Protein AF-H1YB68-F1 (afdb_monomer_lite)

Radius of gyration: 34.38 Å; chains: 1; bounding box: 75×78×97 Å

Secondary structure (DSSP, 8-state):
--TTEEEEEEES-HHHHHHHHHHHHHHHHHH---PEEEEEEE-HHHHHIIIIIT-HHHHTS-SEEEEEGGGHHHHHHTT-B---HHHHHHSPPTTTTTTB-THHHHTTEETTEE--EEEEE--EEEEEEHHHHH-HHHHHHHHHHHSS------BHHHHHHHHHHH-BGGGTBEEEE---S--SSSHHHHHHHHHHTTT--SB-TTS-B---SHHHHHHHHHHHHHHH-TTTB-TTGGG--HHHHHHHHHTT-EEEEEEEHHHHHHHHH-TT-TTTT-EEEEPPPB-TTS---EE--EEEEEEBTT-S-HHHHHHHHHHHTSHHHHHHHHHTT----BHHHHT-HHHHHHSTTGGGHHHHHHTEEPPP--TTHHHHHHHHHHHHHHHHH--S-HHHHHHHHHHHHHHHHHHS--------SPPPPSS--EEEEE---HHIIIIIHHHHHHHT-EEEEEE-SSHHHHHHHHHHHT-S-EESSHHHHHHTS-TT-EEEE-S-GGGHHHHHHTSPTT-EEEEPSSS-SSHHHHHHHHHHHHHTT-EEEE--GGGGSHHHHHHHHHHHTTTT-SEEEEEEEEESB--GGG-HHHHT-TTIIIIIIIHHHHHHHHHHH---SEEEEEEE--TT-SSS--EEEEEEE-SSS-EEEEEEETB--S-STT-EEEEEEEETTEEEEEE-HHHHTTTT-PPPEEEEEE--TTS----EEE--SS-TTTTHHHHHHHHHHHHHHTS-S--TTBHHHHHHHHHHHHHHHHHHHH------GGG-

Structure (mmCIF, N/CA/C/O backbone):
data_AF-H1YB68-F1
#
_entry.id   AF-H1YB68-F1
#
loop_
_atom_site.group_PDB
_atom_site.id
_atom_site.type_symbol
_atom_site.label_atom_id
_atom_site.label_alt_id
_atom_site.label_comp_id
_atom_site.label_asym_id
_atom_site.label_entity_id
_atom_site.label_seq_id
_atom_site.pdbx_PDB_ins_code
_atom_site.Cartn_x
_atom_site.Cartn_y
_atom_site.Cartn_z
_atom_site.occupancy
_atom_site.B_iso_or_equiv
_atom_site.auth_seq_id
_atom_site.auth_comp_id
_atom_site.auth_asym_id
_atom_site.auth_atom_id
_atom_site.pdbx_PDB_model_num
ATOM 1 N N . MET A 1 1 ? -24.146 -23.184 -4.743 1.00 47.28 1 MET A N 1
ATOM 2 C CA . MET A 1 1 ? -23.103 -24.118 -5.223 1.00 47.28 1 MET A CA 1
ATOM 3 C C . MET A 1 1 ? -22.870 -25.174 -4.150 1.00 47.28 1 MET A C 1
ATOM 5 O O . MET A 1 1 ? -23.100 -24.874 -2.982 1.00 47.28 1 MET A O 1
ATOM 9 N N . SER A 1 2 ? -22.542 -26.412 -4.528 1.00 46.19 2 SER A N 1
ATOM 10 C CA . SER A 1 2 ? -22.356 -27.514 -3.570 1.00 46.19 2 SER A CA 1
ATOM 11 C C . SER A 1 2 ? -21.193 -27.200 -2.618 1.00 46.19 2 SER A C 1
ATOM 13 O O . SER A 1 2 ? -20.169 -26.702 -3.065 1.00 46.19 2 SER A O 1
ATOM 15 N N . THR A 1 3 ? -21.328 -27.489 -1.323 1.00 64.06 3 THR A N 1
ATOM 16 C CA . THR A 1 3 ? -20.312 -27.205 -0.287 1.00 64.06 3 THR A CA 1
ATOM 17 C C . THR A 1 3 ? -19.078 -28.120 -0.350 1.00 64.06 3 THR A C 1
ATOM 19 O O . THR A 1 3 ? -18.284 -28.126 0.585 1.00 64.06 3 THR A O 1
ATOM 22 N N . ASN A 1 4 ? -18.938 -28.935 -1.403 1.00 86.69 4 ASN A N 1
ATOM 23 C CA . ASN A 1 4 ? -17.897 -29.959 -1.534 1.00 86.69 4 ASN A CA 1
ATOM 24 C C . ASN A 1 4 ? -17.106 -29.843 -2.853 1.00 86.69 4 ASN A C 1
ATOM 26 O O . ASN A 1 4 ? -16.614 -30.846 -3.381 1.00 86.69 4 ASN A O 1
ATOM 30 N N . THR A 1 5 ? -17.035 -28.639 -3.424 1.00 94.75 5 THR A N 1
ATOM 31 C CA . THR A 1 5 ? -16.347 -28.372 -4.693 1.00 94.75 5 THR A CA 1
ATOM 32 C C . THR A 1 5 ? -15.431 -27.169 -4.537 1.00 94.75 5 THR A C 1
ATOM 34 O O . THR A 1 5 ? -15.909 -26.110 -4.152 1.00 94.75 5 THR A O 1
ATOM 37 N N . ILE A 1 6 ? -14.148 -27.342 -4.857 1.00 96.56 6 ILE A N 1
ATOM 38 C CA . ILE A 1 6 ? -13.198 -26.242 -5.010 1.00 96.56 6 ILE A CA 1
ATOM 39 C C . ILE A 1 6 ? -13.190 -25.809 -6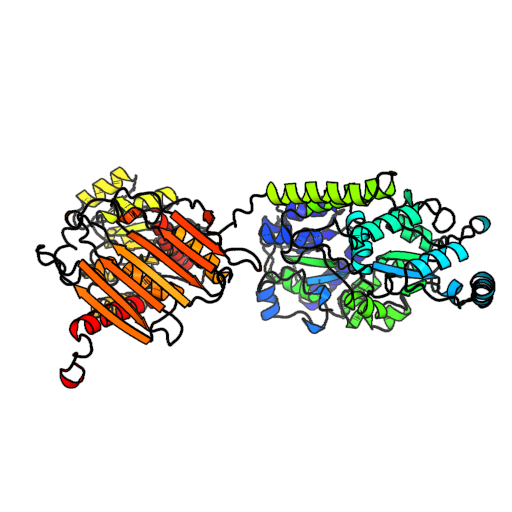.478 1.00 96.56 6 ILE A C 1
ATOM 41 O O . ILE A 1 6 ? -13.097 -26.656 -7.371 1.00 96.56 6 ILE A O 1
ATOM 45 N N . ARG A 1 7 ? -13.322 -24.513 -6.751 1.00 97.81 7 ARG A N 1
ATOM 46 C CA . ARG A 1 7 ? -13.330 -23.987 -8.125 1.00 97.81 7 ARG A CA 1
ATOM 47 C C . ARG A 1 7 ? -12.024 -23.268 -8.412 1.00 97.81 7 ARG A C 1
ATOM 49 O O . ARG A 1 7 ? -11.617 -22.397 -7.644 1.00 97.81 7 ARG A O 1
ATOM 56 N N . ILE A 1 8 ? -11.378 -23.630 -9.516 1.00 98.25 8 ILE A N 1
ATOM 57 C CA . ILE A 1 8 ? -10.084 -23.081 -9.917 1.00 98.25 8 ILE A CA 1
ATOM 58 C C . ILE A 1 8 ? -10.234 -22.385 -11.267 1.00 98.25 8 ILE A C 1
ATOM 60 O O . ILE A 1 8 ? -10.570 -23.025 -12.264 1.00 98.25 8 ILE A O 1
ATOM 64 N N . ALA A 1 9 ? -9.979 -21.079 -11.295 1.00 98.25 9 ALA A N 1
ATOM 65 C CA . ALA A 1 9 ? -9.906 -20.309 -12.529 1.00 98.25 9 ALA A CA 1
ATOM 66 C C . ALA A 1 9 ? -8.516 -20.486 -13.153 1.00 98.25 9 ALA A C 1
ATOM 68 O O . ALA A 1 9 ? -7.506 -20.105 -12.556 1.00 98.25 9 ALA A O 1
ATOM 69 N N . VAL A 1 10 ? -8.456 -21.088 -14.339 1.00 97.38 10 VAL A N 1
ATOM 70 C CA . VAL A 1 10 ? -7.202 -21.516 -14.971 1.00 97.38 10 VAL A CA 1
ATOM 71 C C . VAL A 1 10 ? -6.970 -20.699 -16.234 1.00 97.38 10 VAL A C 1
ATOM 73 O O . VAL A 1 10 ? -7.875 -20.535 -17.052 1.00 97.38 10 VAL A O 1
ATOM 76 N N . ARG A 1 11 ? -5.744 -20.207 -16.439 1.00 94.44 11 ARG A N 1
ATOM 77 C CA . ARG A 1 11 ? -5.357 -19.677 -17.752 1.00 94.44 11 ARG A CA 1
ATOM 78 C C . ARG A 1 11 ? -5.347 -20.828 -18.752 1.00 94.44 11 ARG A C 1
ATOM 80 O O . ARG A 1 11 ? -4.582 -21.771 -18.580 1.00 94.44 11 ARG A O 1
ATOM 87 N N . LYS A 1 12 ? -6.170 -20.729 -19.793 1.00 92.06 12 LYS A N 1
ATOM 88 C CA . LYS A 1 12 ? -6.248 -21.712 -20.873 1.00 92.06 12 LYS A CA 1
ATOM 89 C C . LYS A 1 12 ? -4.887 -21.869 -21.539 1.00 92.06 12 LYS A C 1
ATOM 91 O O . LYS A 1 12 ? -4.377 -20.946 -22.177 1.00 92.06 12 LYS A O 1
ATOM 96 N N . PHE A 1 13 ? -4.310 -23.040 -21.320 1.00 88.81 13 PHE A N 1
ATOM 97 C CA . PHE A 1 13 ? -3.023 -23.480 -21.823 1.00 88.81 13 PHE A CA 1
ATOM 98 C C . PHE A 1 13 ? -2.928 -24.971 -21.499 1.00 88.81 13 PHE A C 1
ATOM 100 O O . PHE A 1 13 ? -2.912 -25.349 -20.328 1.00 88.81 13 PHE A O 1
ATOM 107 N N . GLY A 1 14 ? -2.877 -25.820 -22.529 1.00 89.06 14 GLY A N 1
ATOM 108 C CA . GLY A 1 14 ? -2.954 -27.278 -22.366 1.00 89.06 14 GLY A CA 1
ATOM 109 C C . GLY A 1 14 ? -2.022 -27.855 -21.286 1.00 89.06 14 GLY A C 1
ATOM 110 O O . GLY A 1 14 ? -2.489 -28.648 -20.465 1.00 89.06 14 GLY A O 1
ATOM 111 N N . PRO A 1 15 ? -0.745 -27.425 -21.208 1.00 90.12 15 PRO A N 1
ATOM 112 C CA . PRO A 1 15 ? 0.166 -27.827 -20.138 1.00 90.12 15 PRO A CA 1
ATOM 113 C C . PRO A 1 15 ? -0.323 -27.501 -18.723 1.00 90.12 15 PRO A C 1
ATOM 115 O O . PRO A 1 15 ? -0.185 -28.335 -17.832 1.00 90.12 15 PRO A O 1
ATOM 118 N N . PHE A 1 16 ? -0.927 -26.327 -18.498 1.00 94.06 16 PHE A N 1
ATOM 119 C CA . PHE A 1 16 ? -1.480 -25.968 -17.187 1.00 94.06 16 PHE A CA 1
ATOM 120 C C . PHE A 1 16 ? -2.644 -26.868 -16.808 1.00 94.06 16 PHE A C 1
ATOM 122 O O . PHE A 1 16 ? -2.687 -27.364 -15.689 1.00 94.06 16 PHE A O 1
ATOM 129 N N . GLU A 1 17 ? -3.561 -27.105 -17.740 1.00 94.88 17 GLU A N 1
ATOM 130 C CA . GLU A 1 17 ? -4.741 -27.940 -17.507 1.00 94.88 17 GLU A CA 1
ATOM 131 C C . GLU A 1 17 ? -4.335 -29.379 -17.153 1.00 94.88 17 GLU A C 1
ATOM 133 O O . GLU A 1 17 ? -4.781 -29.930 -16.145 1.00 94.88 17 GLU A O 1
ATOM 138 N N . SER A 1 18 ? -3.422 -29.963 -17.937 1.00 95.62 18 SER A N 1
ATOM 139 C CA . SER A 1 18 ? -2.903 -31.316 -17.712 1.00 95.62 18 SER A CA 1
ATOM 140 C C . SER A 1 18 ? -2.141 -31.431 -16.389 1.00 95.62 18 SER A C 1
ATOM 142 O O . SER A 1 18 ? -2.408 -32.332 -15.586 1.00 95.62 18 SER A O 1
ATOM 144 N N . ALA A 1 19 ? -1.206 -30.510 -16.132 1.00 96.62 19 ALA A N 1
ATOM 145 C CA . ALA A 1 19 ? -0.382 -30.536 -14.930 1.00 96.62 19 ALA A CA 1
ATOM 146 C C . ALA A 1 19 ? -1.226 -30.332 -13.667 1.00 96.62 19 ALA A C 1
ATOM 148 O O . ALA A 1 19 ? -1.100 -31.101 -12.715 1.00 96.62 19 ALA A O 1
ATOM 149 N N . LEU A 1 20 ? -2.132 -29.350 -13.674 1.00 97.06 20 LEU A N 1
ATOM 150 C CA . LEU A 1 20 ? -2.979 -29.029 -12.530 1.00 97.06 20 LEU A CA 1
ATOM 151 C C . LEU A 1 20 ? -3.901 -30.198 -12.164 1.00 97.06 20 LEU A C 1
ATOM 153 O O . LEU A 1 20 ? -4.019 -30.525 -10.982 1.00 97.06 20 LEU A O 1
ATOM 157 N N . GLN A 1 21 ? -4.486 -30.879 -13.157 1.00 96.81 21 GLN A N 1
ATOM 158 C CA . GLN A 1 21 ? -5.308 -32.067 -12.919 1.00 96.81 21 GLN A CA 1
ATOM 159 C C . GLN A 1 21 ? -4.491 -33.201 -12.284 1.00 96.81 21 GLN A C 1
ATOM 161 O O . GLN A 1 21 ? -4.887 -33.746 -11.253 1.00 96.81 21 GLN A O 1
ATOM 166 N N . LYS A 1 22 ? -3.307 -33.511 -12.832 1.00 98.19 22 LYS A N 1
ATOM 167 C CA . LYS A 1 22 ? -2.405 -34.543 -12.284 1.00 98.19 22 LYS A CA 1
ATOM 168 C C . LYS A 1 22 ? -1.949 -34.217 -10.858 1.00 98.19 22 LYS A C 1
ATOM 170 O O . LYS A 1 22 ? -1.871 -35.111 -10.009 1.00 98.19 22 LYS A O 1
ATOM 175 N N . MET A 1 23 ? -1.662 -32.943 -10.581 1.00 98.25 23 MET A N 1
ATOM 176 C CA . MET A 1 23 ? -1.315 -32.465 -9.241 1.00 98.25 23 MET A CA 1
ATOM 177 C C . MET A 1 23 ? -2.488 -32.605 -8.275 1.00 98.25 23 MET A C 1
ATOM 179 O O . MET A 1 23 ? -2.278 -33.038 -7.145 1.00 98.25 23 MET A O 1
ATOM 183 N N . TRP A 1 24 ? -3.708 -32.269 -8.700 1.00 97.75 24 TRP A N 1
ATOM 184 C CA . TRP A 1 24 ? -4.906 -32.401 -7.869 1.00 97.75 24 TRP A CA 1
ATOM 185 C C . TRP A 1 24 ? -5.187 -33.860 -7.507 1.00 97.75 24 TRP A C 1
ATOM 187 O O . TRP A 1 24 ? -5.373 -34.182 -6.334 1.00 97.75 24 TRP A O 1
ATOM 197 N N . ASP A 1 25 ? -5.127 -34.763 -8.485 1.00 97.12 25 ASP A N 1
ATOM 198 C CA . ASP A 1 25 ? -5.344 -36.193 -8.254 1.00 97.12 25 ASP A CA 1
ATOM 199 C C . ASP A 1 25 ? -4.297 -36.765 -7.284 1.00 97.12 25 ASP A C 1
ATOM 201 O O . ASP A 1 25 ? -4.628 -37.489 -6.340 1.00 97.12 25 ASP A O 1
ATOM 205 N N . SER A 1 26 ? -3.032 -36.370 -7.461 1.00 97.50 26 SER A N 1
ATOM 206 C CA . SER A 1 26 ? -1.929 -36.763 -6.575 1.00 97.50 26 SER A CA 1
ATOM 207 C C . SER A 1 26 ? -2.079 -36.177 -5.169 1.00 97.50 26 SER A C 1
ATOM 209 O O . SER A 1 26 ? -1.809 -36.859 -4.180 1.00 97.50 26 SER A O 1
ATOM 211 N N . PHE A 1 27 ? -2.551 -34.934 -5.059 1.00 98.06 27 PHE A N 1
ATOM 212 C CA . PHE A 1 27 ? -2.846 -34.280 -3.788 1.00 98.06 27 PHE A CA 1
ATOM 213 C C . PHE A 1 27 ? -3.952 -35.015 -3.026 1.00 98.06 27 PHE A C 1
ATOM 215 O O . PHE A 1 27 ? -3.784 -35.322 -1.843 1.00 98.06 27 PHE A O 1
ATOM 222 N N . CYS A 1 28 ? -5.057 -35.354 -3.695 1.00 96.56 28 CYS A N 1
ATOM 223 C CA . CYS A 1 28 ? -6.145 -36.137 -3.115 1.00 96.56 28 CYS A CA 1
ATOM 224 C C . CYS A 1 28 ? -5.666 -37.513 -2.646 1.00 96.56 28 CYS A C 1
ATOM 226 O O . CYS A 1 28 ? -5.951 -37.899 -1.511 1.00 96.56 28 CYS A O 1
ATOM 228 N N . ALA A 1 29 ? -4.879 -38.216 -3.466 1.00 96.50 29 ALA A N 1
ATOM 229 C CA . ALA A 1 29 ? -4.311 -39.511 -3.101 1.00 96.50 29 ALA A CA 1
ATOM 230 C C . ALA A 1 29 ? -3.370 -39.425 -1.885 1.00 96.50 29 ALA A C 1
ATOM 232 O O . ALA A 1 29 ? -3.405 -40.298 -1.018 1.00 96.50 29 ALA A O 1
ATOM 233 N N . ALA A 1 30 ? -2.554 -38.371 -1.794 1.00 95.19 30 ALA A N 1
ATOM 234 C CA . ALA A 1 30 ? -1.574 -38.200 -0.722 1.00 95.19 30 ALA A CA 1
ATOM 235 C C . ALA A 1 30 ? -2.185 -37.727 0.607 1.00 95.19 30 ALA A C 1
ATOM 237 O O . ALA A 1 30 ? -1.655 -38.039 1.673 1.00 95.19 30 ALA A O 1
ATOM 238 N N . THR A 1 31 ? -3.270 -36.952 0.562 1.00 94.81 31 THR A N 1
ATOM 239 C CA . THR A 1 31 ? -3.837 -36.287 1.750 1.00 94.81 31 THR A CA 1
ATOM 240 C C . THR A 1 31 ? -5.165 -36.874 2.219 1.00 94.81 31 THR A C 1
ATOM 242 O O . THR A 1 31 ? -5.591 -36.592 3.337 1.00 94.81 31 THR A O 1
ATOM 245 N N . GLY A 1 32 ? -5.835 -37.672 1.383 1.00 93.12 32 GLY A N 1
ATOM 246 C CA . GLY A 1 32 ? -7.208 -38.113 1.627 1.00 93.12 32 GLY A CA 1
ATOM 247 C C . GLY A 1 32 ? -8.253 -37.013 1.399 1.00 93.12 32 GLY A C 1
ATOM 248 O O . GLY A 1 32 ? -9.356 -37.099 1.939 1.00 93.12 32 GLY A O 1
ATOM 249 N N . CYS A 1 33 ? -7.919 -35.960 0.641 1.00 92.62 33 CYS A N 1
ATOM 250 C CA . CYS A 1 33 ? -8.861 -34.896 0.296 1.00 92.62 33 CYS A CA 1
ATOM 251 C C . CYS A 1 33 ? -10.043 -35.447 -0.524 1.00 92.62 33 CYS A C 1
ATOM 253 O O . CYS A 1 33 ? -9.852 -36.023 -1.593 1.00 92.62 33 CYS A O 1
ATOM 255 N N . ASN A 1 34 ? -11.270 -35.211 -0.041 1.00 91.56 34 ASN A N 1
ATOM 256 C CA . ASN A 1 34 ? -12.524 -35.663 -0.665 1.00 91.56 34 ASN A CA 1
ATOM 257 C C . ASN A 1 34 ? -13.288 -34.542 -1.405 1.00 91.56 34 ASN A C 1
ATOM 259 O O . ASN A 1 34 ? -14.448 -34.728 -1.793 1.00 91.56 34 ASN A O 1
ATOM 263 N N . LEU A 1 35 ? -12.675 -33.364 -1.567 1.00 94.38 35 LEU A N 1
ATOM 264 C CA . LEU A 1 35 ? -13.242 -32.272 -2.361 1.00 94.38 35 LEU A CA 1
ATOM 265 C C . LEU A 1 35 ? -13.142 -32.605 -3.853 1.00 94.38 35 LEU A C 1
ATOM 267 O O . LEU A 1 35 ? -12.169 -33.206 -4.307 1.00 94.38 35 LEU A O 1
ATOM 271 N N . LYS A 1 36 ? -14.134 -32.173 -4.633 1.00 94.44 36 LYS A N 1
ATOM 272 C CA . LYS A 1 36 ? -14.043 -32.196 -6.099 1.00 94.44 36 LYS A CA 1
ATOM 273 C C . LYS A 1 36 ? -13.415 -30.894 -6.586 1.00 94.44 36 LYS A C 1
ATOM 275 O O . LYS A 1 36 ? -13.853 -29.842 -6.134 1.00 94.44 36 LYS A O 1
ATOM 280 N N . ALA A 1 37 ? -12.461 -30.948 -7.512 1.00 95.00 37 ALA A N 1
ATOM 281 C CA . ALA A 1 37 ? -12.002 -29.755 -8.219 1.00 95.00 37 ALA A CA 1
ATOM 282 C C . ALA A 1 37 ? -12.809 -29.536 -9.499 1.00 95.00 37 ALA A C 1
ATOM 284 O O . ALA A 1 37 ? -13.022 -30.462 -10.279 1.00 95.00 37 ALA A O 1
ATOM 285 N N . GLU A 1 38 ? -13.247 -28.300 -9.706 1.00 97.00 38 GLU A N 1
ATOM 286 C CA . GLU A 1 38 ? -13.759 -27.799 -10.976 1.00 97.00 38 GLU A CA 1
ATOM 287 C C . GLU A 1 38 ? -12.736 -26.801 -11.522 1.00 97.00 38 GLU A C 1
ATOM 289 O O . GLU A 1 38 ? -12.635 -25.673 -11.039 1.00 97.00 38 GLU A O 1
ATOM 294 N N . MET A 1 39 ? -11.944 -27.236 -12.498 1.00 96.69 39 MET A N 1
ATOM 295 C CA . MET A 1 39 ? -10.947 -26.404 -13.168 1.00 96.69 39 MET A CA 1
ATOM 296 C C . MET A 1 39 ? -11.569 -25.822 -14.431 1.00 96.69 39 MET A C 1
ATOM 298 O O . MET A 1 39 ? -12.051 -26.569 -15.282 1.00 96.69 39 MET A O 1
ATOM 302 N N . VAL A 1 40 ? -11.582 -24.496 -14.546 1.00 97.81 40 VAL A N 1
ATOM 303 C CA . VAL A 1 40 ? -12.232 -23.803 -15.661 1.00 97.81 40 VAL A CA 1
ATOM 304 C C . VAL A 1 40 ? -11.178 -23.025 -16.449 1.00 97.81 40 VAL A C 1
ATOM 306 O O . VAL A 1 40 ? -10.747 -21.965 -15.987 1.00 97.81 40 VAL A O 1
ATOM 309 N N . PRO A 1 41 ? -10.735 -23.542 -17.612 1.00 96.94 41 PRO A N 1
ATOM 310 C CA . PRO A 1 41 ? -9.783 -22.851 -18.468 1.00 96.94 41 PRO A CA 1
ATOM 311 C C . PRO A 1 41 ? -10.457 -21.691 -19.204 1.00 96.94 41 PRO A C 1
ATOM 313 O O . PRO A 1 41 ? -11.491 -21.862 -19.850 1.00 96.94 41 PRO A O 1
ATOM 316 N N . MET A 1 42 ? -9.851 -20.510 -19.123 1.00 96.19 42 MET A N 1
ATOM 317 C CA . MET A 1 42 ? -10.327 -19.277 -19.750 1.00 96.19 42 MET A CA 1
ATOM 318 C C . MET A 1 42 ? -9.194 -18.587 -20.511 1.00 96.19 42 MET A C 1
ATOM 320 O O . MET A 1 42 ? -8.034 -18.608 -20.085 1.00 96.19 42 MET A O 1
ATOM 324 N N . ASP A 1 43 ? -9.532 -17.982 -21.648 1.00 89.31 43 ASP A N 1
ATOM 325 C CA . ASP A 1 43 ? -8.636 -17.053 -22.335 1.00 89.31 43 ASP A CA 1
ATOM 326 C C . ASP A 1 43 ? -8.379 -15.825 -21.435 1.00 89.31 43 ASP A C 1
ATOM 328 O O . ASP A 1 43 ? -9.096 -15.596 -20.461 1.00 89.31 43 ASP A O 1
ATOM 332 N N . LEU A 1 44 ? -7.312 -15.067 -21.702 1.00 84.50 44 LEU A N 1
ATOM 333 C CA . LEU A 1 44 ? -6.811 -14.032 -20.786 1.00 84.50 44 LEU A CA 1
ATOM 334 C C . LEU A 1 44 ? -7.894 -13.024 -20.346 1.00 84.50 44 LEU A C 1
ATOM 336 O O . LEU A 1 44 ? -8.054 -12.782 -19.149 1.00 84.50 44 LEU A O 1
ATOM 340 N N . ASP A 1 45 ? -8.624 -12.454 -21.304 1.00 82.44 45 ASP A N 1
ATOM 341 C CA . ASP A 1 45 ? -9.620 -11.412 -21.037 1.00 82.44 45 ASP A CA 1
ATOM 342 C C . ASP A 1 45 ? -10.805 -11.956 -20.231 1.00 82.44 45 ASP A C 1
ATOM 344 O O . ASP A 1 45 ? -11.249 -11.330 -19.266 1.00 82.44 45 ASP A O 1
ATOM 348 N N . ASP A 1 46 ? -11.278 -13.156 -20.580 1.00 91.25 46 ASP A N 1
ATOM 349 C CA . ASP A 1 46 ? -12.354 -13.842 -19.861 1.00 91.25 46 ASP A CA 1
ATOM 350 C C . ASP A 1 46 ? -11.928 -14.197 -18.435 1.00 91.25 46 ASP A C 1
ATOM 352 O O . ASP A 1 46 ? -12.714 -14.057 -17.496 1.00 91.25 46 ASP A O 1
ATOM 356 N N . LEU A 1 47 ? -10.666 -14.605 -18.259 1.00 95.00 47 LEU A N 1
ATOM 357 C CA . LEU A 1 47 ? -10.091 -14.881 -16.952 1.00 95.00 47 LEU A CA 1
ATOM 358 C C . LEU A 1 47 ? -10.097 -13.610 -16.094 1.00 95.00 47 LEU A C 1
ATOM 360 O O . LEU A 1 47 ? -10.698 -13.627 -15.022 1.00 95.00 47 LEU A O 1
ATOM 364 N N . HIS A 1 48 ? -9.507 -12.503 -16.568 1.00 93.25 48 HIS A N 1
ATOM 365 C CA . HIS A 1 48 ? -9.489 -11.216 -15.847 1.00 93.25 48 HIS A CA 1
ATOM 366 C C . HIS A 1 48 ? -10.898 -10.746 -15.478 1.00 93.25 48 HIS A C 1
ATOM 368 O O . HIS A 1 48 ? -11.159 -10.358 -14.331 1.00 93.25 48 HIS A O 1
ATOM 374 N N . LEU A 1 49 ? -11.828 -10.850 -16.432 1.00 91.75 49 LEU A N 1
ATOM 375 C CA . LEU A 1 49 ? -13.228 -10.506 -16.239 1.00 91.75 49 LEU A CA 1
ATOM 376 C C . LEU A 1 49 ? -13.856 -11.333 -15.109 1.00 91.75 49 LEU A C 1
ATOM 378 O O . LEU A 1 49 ? -14.471 -10.765 -14.203 1.00 91.75 49 LEU A O 1
ATOM 382 N N . ALA A 1 50 ? -13.679 -12.655 -15.148 1.00 96.25 50 ALA A N 1
ATOM 383 C CA . ALA A 1 50 ? -14.269 -13.590 -14.199 1.00 96.25 50 ALA A CA 1
ATOM 384 C C . ALA A 1 50 ? -13.675 -13.464 -12.790 1.00 96.25 50 ALA A C 1
ATOM 386 O O . ALA A 1 50 ? -14.417 -13.531 -11.807 1.00 96.25 50 ALA A O 1
ATOM 387 N N . ILE A 1 51 ? -12.355 -13.289 -12.666 1.00 96.75 51 ILE A N 1
ATOM 388 C CA . ILE A 1 51 ? -11.691 -13.285 -11.356 1.00 96.75 51 ILE A CA 1
ATOM 389 C C . ILE A 1 51 ? -11.707 -11.909 -10.677 1.00 96.75 51 ILE A C 1
ATOM 391 O O . ILE A 1 51 ? -11.868 -11.856 -9.455 1.00 96.75 51 ILE A O 1
ATOM 395 N N . LEU A 1 52 ? -11.610 -10.807 -11.438 1.00 92.56 52 LEU A N 1
ATOM 396 C CA . LEU A 1 52 ? -11.470 -9.447 -10.898 1.00 92.56 52 LEU A CA 1
ATOM 397 C C . LEU A 1 52 ? -12.647 -8.530 -11.232 1.00 92.56 52 LEU A C 1
ATOM 399 O O . LEU A 1 52 ? -13.301 -8.038 -10.314 1.00 92.56 52 LEU A O 1
ATOM 403 N N . LYS A 1 53 ? -12.965 -8.300 -12.514 1.00 87.94 53 LYS A N 1
ATOM 404 C CA . LYS A 1 53 ? -13.989 -7.296 -12.887 1.00 87.94 53 LYS A CA 1
ATOM 405 C C . LYS A 1 53 ? -15.393 -7.647 -12.396 1.00 87.94 53 LYS A C 1
ATOM 407 O O . LYS A 1 53 ? -16.141 -6.751 -12.017 1.00 87.94 53 LYS A O 1
ATOM 412 N N . GLN A 1 54 ? -15.750 -8.929 -12.382 1.00 92.69 54 GLN A N 1
ATOM 413 C CA . GLN A 1 54 ? -17.007 -9.421 -11.803 1.00 92.69 54 GLN A CA 1
ATOM 414 C C . GLN A 1 54 ? -16.895 -9.706 -10.296 1.00 92.69 54 GLN A C 1
ATOM 416 O O . GLN A 1 54 ? -17.880 -10.069 -9.656 1.00 92.69 54 GLN A O 1
ATOM 421 N N . GLY A 1 55 ? -15.704 -9.532 -9.717 1.00 94.81 55 GLY A N 1
ATOM 422 C CA . GLY A 1 55 ? -15.433 -9.782 -8.308 1.00 94.81 55 GLY A CA 1
ATOM 423 C C . GLY A 1 55 ? -15.413 -11.261 -7.929 1.00 94.81 55 GLY A C 1
ATOM 424 O O . GLY A 1 55 ? -15.575 -11.558 -6.751 1.00 94.81 55 GLY A O 1
ATOM 425 N N . GLY A 1 56 ? -15.224 -12.193 -8.871 1.00 97.00 56 GLY A N 1
ATOM 426 C CA . GLY A 1 56 ? -15.392 -13.628 -8.612 1.00 97.00 56 GLY A CA 1
ATOM 427 C C . GLY A 1 56 ? -14.525 -14.174 -7.471 1.00 97.00 56 GLY A C 1
ATOM 428 O O . GLY A 1 56 ? -15.006 -14.961 -6.657 1.00 97.00 56 GLY A O 1
ATOM 429 N N . LEU A 1 57 ? -13.280 -13.702 -7.330 1.00 97.88 57 LEU A N 1
ATOM 430 C CA . LEU A 1 57 ? -12.417 -14.072 -6.196 1.00 97.88 57 LEU A CA 1
ATOM 431 C C . LEU A 1 57 ? -12.935 -13.542 -4.846 1.00 97.88 57 LEU A C 1
ATOM 433 O O . LEU A 1 57 ? -12.849 -14.223 -3.823 1.00 97.88 57 LEU A O 1
ATOM 437 N N . LYS A 1 58 ? -13.523 -12.343 -4.842 1.00 97.12 58 LYS A N 1
ATOM 438 C CA . LYS A 1 58 ? -14.085 -11.691 -3.649 1.00 97.12 58 LYS A CA 1
ATOM 439 C C . LYS A 1 58 ? -15.451 -12.259 -3.261 1.00 97.12 58 LYS A C 1
ATOM 441 O O . LYS A 1 58 ? -15.765 -12.368 -2.080 1.00 97.12 58 LYS A O 1
ATOM 446 N N . ASN A 1 59 ? -16.250 -12.642 -4.252 1.00 96.69 59 ASN A N 1
ATOM 447 C CA . ASN A 1 59 ? -17.585 -13.208 -4.074 1.00 96.69 59 ASN A CA 1
A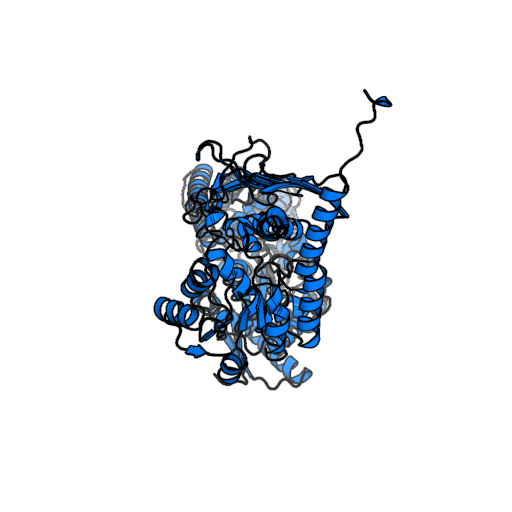TOM 448 C C . ASN A 1 59 ? -17.545 -14.690 -3.658 1.00 96.69 59 ASN A C 1
ATOM 450 O O . ASN A 1 59 ? -18.557 -15.227 -3.206 1.00 96.69 59 ASN A O 1
ATOM 454 N N . GLY A 1 60 ? -16.386 -15.346 -3.797 1.00 95.69 60 GLY A N 1
ATOM 455 C CA . GLY A 1 60 ? -16.225 -16.779 -3.549 1.00 95.69 60 GLY A CA 1
ATOM 456 C C . GLY A 1 60 ? -16.704 -17.657 -4.707 1.00 95.69 60 GLY A C 1
ATOM 457 O O . GLY A 1 60 ? -17.010 -18.828 -4.492 1.00 95.69 60 GLY A O 1
ATOM 458 N N . ASP A 1 61 ? -16.779 -17.106 -5.923 1.00 96.88 61 ASP A N 1
ATOM 459 C CA . ASP A 1 61 ? -17.055 -17.871 -7.145 1.00 96.88 61 ASP A CA 1
ATOM 460 C C . ASP A 1 61 ? -15.848 -18.728 -7.557 1.00 96.88 61 ASP A C 1
ATOM 462 O O . ASP A 1 61 ? -16.019 -19.766 -8.205 1.00 96.88 61 ASP A O 1
ATOM 466 N N . TRP A 1 62 ? -14.646 -18.299 -7.157 1.00 98.06 62 TRP A N 1
ATOM 467 C CA . TRP A 1 62 ? -13.367 -18.969 -7.381 1.00 98.06 62 TRP A CA 1
ATOM 468 C C . TRP A 1 62 ? -12.598 -19.083 -6.067 1.00 98.06 62 TRP A C 1
ATOM 470 O O . TRP A 1 62 ? -12.416 -18.092 -5.358 1.00 98.06 62 TRP A O 1
ATOM 480 N N . ASP A 1 63 ? -12.129 -20.288 -5.749 1.00 98.38 63 ASP A N 1
ATOM 481 C CA . ASP A 1 63 ? -11.297 -20.526 -4.571 1.00 98.38 63 ASP A CA 1
ATOM 482 C C . ASP A 1 63 ? -9.825 -20.254 -4.869 1.00 98.38 63 ASP A C 1
ATOM 484 O O . ASP A 1 63 ? -9.139 -19.635 -4.059 1.00 98.38 63 ASP A O 1
ATOM 488 N N . ILE A 1 64 ? -9.359 -20.703 -6.037 1.00 98.62 64 ILE A N 1
ATOM 489 C CA . ILE A 1 64 ? -7.995 -20.505 -6.532 1.00 98.62 64 ILE A CA 1
ATOM 490 C C . ILE A 1 64 ? -8.064 -19.856 -7.913 1.00 98.62 64 ILE A C 1
ATOM 492 O O . ILE A 1 64 ? -8.933 -20.201 -8.718 1.00 98.62 64 ILE A O 1
ATOM 496 N N . ALA A 1 65 ? -7.128 -18.963 -8.222 1.00 98.44 65 ALA A N 1
ATOM 497 C CA . ALA A 1 65 ? -6.934 -18.468 -9.579 1.00 98.44 65 ALA A CA 1
ATOM 498 C C . ALA A 1 65 ? -5.466 -18.514 -10.005 1.00 98.44 65 ALA A C 1
ATOM 500 O O . ALA A 1 65 ? -4.558 -18.284 -9.205 1.00 98.44 65 ALA A O 1
ATOM 501 N N . HIS A 1 66 ? -5.254 -18.769 -11.295 1.00 98.31 66 HIS A N 1
ATOM 502 C CA . HIS A 1 66 ? -4.033 -18.364 -11.980 1.00 98.31 66 HIS A CA 1
ATOM 503 C C . HIS A 1 66 ? -4.086 -16.851 -12.166 1.00 98.31 66 HIS A C 1
ATOM 505 O O . HIS A 1 66 ? -4.982 -16.337 -12.836 1.00 98.31 66 HIS A O 1
ATOM 511 N N . LEU A 1 67 ? -3.127 -16.141 -11.585 1.00 96.12 67 LEU A N 1
ATOM 512 C CA . LEU A 1 67 ? -3.061 -14.689 -11.659 1.00 96.12 67 LEU A CA 1
ATOM 513 C C . LEU A 1 67 ? -1.681 -14.260 -12.148 1.00 96.12 67 LEU A C 1
ATOM 515 O O . LEU A 1 67 ? -0.675 -14.574 -11.516 1.00 96.12 67 LEU A O 1
ATOM 519 N N . VAL A 1 68 ? -1.634 -13.547 -13.273 1.00 92.00 68 VAL A N 1
ATOM 520 C CA . VAL A 1 68 ? -0.396 -12.948 -13.783 1.00 92.00 68 VAL A CA 1
ATOM 521 C C . VAL A 1 68 ? -0.055 -11.691 -12.989 1.00 92.00 68 VAL A C 1
ATOM 523 O O . VAL A 1 68 ? -0.943 -10.940 -12.575 1.00 92.00 68 VAL A O 1
ATOM 526 N N . THR A 1 69 ? 1.235 -11.438 -12.786 1.00 90.56 69 THR A N 1
ATOM 527 C CA . THR A 1 69 ? 1.740 -10.297 -12.010 1.00 90.56 69 THR A CA 1
ATOM 528 C C . THR A 1 69 ? 1.248 -8.926 -12.486 1.00 90.56 69 THR A C 1
ATOM 530 O O . THR A 1 69 ? 1.190 -8.003 -11.675 1.00 90.56 69 THR A O 1
ATOM 533 N N . ASP A 1 70 ? 0.824 -8.787 -13.744 1.00 84.94 70 ASP A N 1
ATOM 534 C CA . ASP A 1 70 ? 0.284 -7.535 -14.301 1.00 84.94 70 ASP A CA 1
ATOM 535 C C . ASP A 1 70 ? -1.015 -7.087 -13.616 1.00 84.94 70 ASP A C 1
ATOM 537 O O . ASP A 1 70 ? -1.302 -5.894 -13.520 1.00 84.94 70 ASP A O 1
ATOM 541 N N . TRP A 1 71 ? -1.803 -8.038 -13.113 1.00 88.69 71 TRP A N 1
ATOM 542 C CA . TRP A 1 71 ? -3.095 -7.780 -12.462 1.00 88.69 71 TRP A CA 1
ATOM 543 C C . TRP A 1 71 ? -3.003 -7.776 -10.945 1.00 88.69 71 TRP A C 1
ATOM 545 O O . TRP A 1 71 ? -3.978 -7.499 -10.250 1.00 88.69 71 TRP A O 1
ATOM 555 N N . LEU A 1 72 ? -1.834 -8.124 -10.418 1.00 91.56 72 LEU A N 1
ATOM 556 C CA . LEU A 1 72 ? -1.645 -8.399 -9.007 1.00 91.56 72 LEU A CA 1
ATOM 557 C C . LEU A 1 72 ? -1.947 -7.184 -8.136 1.00 91.56 72 LEU A C 1
ATOM 559 O O . LEU A 1 72 ? -2.582 -7.321 -7.093 1.00 91.56 72 LEU A O 1
ATOM 563 N N . TYR A 1 73 ? -1.530 -5.999 -8.581 1.00 88.69 73 TYR A N 1
ATOM 564 C CA . TYR A 1 73 ? -1.795 -4.766 -7.853 1.00 88.69 73 TYR A CA 1
ATOM 565 C C . TYR A 1 73 ? -3.298 -4.448 -7.793 1.00 88.69 73 TYR A C 1
ATOM 567 O O . TYR A 1 73 ? -3.808 -4.199 -6.706 1.00 88.69 73 TYR A O 1
ATOM 575 N N . GLU A 1 74 ? -4.024 -4.553 -8.917 1.00 88.50 74 GLU A N 1
ATOM 576 C CA . GLU A 1 74 ? -5.494 -4.395 -8.977 1.00 88.50 74 GLU A CA 1
ATOM 577 C C . GLU A 1 74 ? -6.208 -5.418 -8.078 1.00 88.50 74 GLU A C 1
ATOM 579 O O . GLU A 1 74 ? -7.140 -5.093 -7.336 1.00 88.50 74 GLU A O 1
ATOM 584 N N . ALA A 1 75 ? -5.764 -6.673 -8.121 1.00 92.81 75 ALA A N 1
ATOM 585 C CA . ALA A 1 75 ? -6.336 -7.748 -7.323 1.00 92.81 75 ALA A CA 1
ATOM 586 C C . ALA A 1 75 ? -6.131 -7.528 -5.818 1.00 92.81 75 ALA A C 1
ATOM 588 O O . ALA A 1 75 ? -7.051 -7.741 -5.024 1.00 92.81 75 ALA A O 1
ATOM 589 N N . TRP A 1 76 ? -4.945 -7.063 -5.423 1.00 94.19 76 TRP A N 1
ATOM 590 C CA . TRP A 1 76 ? -4.639 -6.756 -4.033 1.00 94.19 76 TRP A CA 1
ATOM 591 C C . TRP A 1 76 ? -5.391 -5.514 -3.543 1.00 94.19 76 TRP A C 1
ATOM 593 O O . TRP A 1 76 ? -6.080 -5.577 -2.524 1.00 94.19 76 TRP A O 1
ATOM 603 N N . SER A 1 77 ? -5.335 -4.402 -4.286 1.00 88.50 77 SER A N 1
ATOM 604 C CA . SER A 1 77 ? -5.950 -3.130 -3.878 1.00 88.50 77 SER A CA 1
ATOM 605 C C . SER A 1 77 ? -7.482 -3.192 -3.820 1.00 88.50 77 SER A C 1
ATOM 607 O O . SER A 1 77 ? -8.101 -2.506 -3.007 1.00 88.50 77 SER A O 1
ATOM 609 N N . SER A 1 78 ? -8.113 -4.074 -4.603 1.00 89.56 78 SER A N 1
ATOM 610 C CA . SER A 1 78 ? -9.561 -4.340 -4.538 1.00 89.56 78 SER A CA 1
ATOM 611 C C . SER A 1 78 ? -9.995 -5.259 -3.378 1.00 89.56 78 SER A C 1
ATOM 613 O O . SER A 1 78 ? -11.202 -5.425 -3.123 1.00 89.56 78 SER A O 1
ATOM 615 N N . GLY A 1 79 ? -9.033 -5.850 -2.657 1.00 94.88 79 GLY A N 1
ATOM 616 C CA . GLY A 1 79 ? -9.264 -6.828 -1.592 1.00 94.88 79 GLY A CA 1
ATOM 617 C C . GLY A 1 79 ? -9.777 -8.177 -2.107 1.00 94.88 79 GLY A C 1
ATOM 618 O O . GLY A 1 79 ? -10.537 -8.853 -1.410 1.00 94.88 79 GLY A O 1
ATOM 619 N N . ALA A 1 80 ? -9.442 -8.545 -3.347 1.00 96.88 80 ALA A N 1
ATOM 620 C CA . ALA A 1 80 ? -9.894 -9.790 -3.967 1.00 96.88 80 ALA A CA 1
ATOM 621 C C . ALA A 1 80 ? -9.090 -11.019 -3.511 1.00 96.88 80 ALA A C 1
ATOM 623 O O . ALA A 1 80 ? -9.572 -12.141 -3.651 1.00 96.88 80 ALA A O 1
ATOM 624 N N . LEU A 1 81 ? -7.887 -10.819 -2.968 1.00 98.38 81 LEU A N 1
ATOM 625 C CA . LEU A 1 81 ? -6.954 -11.890 -2.613 1.00 98.38 81 LEU A CA 1
ATOM 626 C C . LEU A 1 81 ? -6.903 -12.135 -1.103 1.00 98.38 81 LEU A C 1
ATOM 628 O O . LEU A 1 81 ? -7.020 -11.208 -0.304 1.00 98.38 81 LEU A O 1
ATOM 632 N N . GLU A 1 82 ? -6.724 -13.395 -0.726 1.00 98.50 82 GLU A N 1
ATOM 633 C CA . GLU A 1 82 ? -6.384 -13.812 0.633 1.00 98.50 82 GLU A CA 1
ATOM 634 C C . GLU A 1 82 ? -4.890 -13.581 0.906 1.00 98.50 82 GLU A C 1
ATOM 636 O O . GLU A 1 82 ? -4.048 -13.856 0.050 1.00 98.50 82 GLU A O 1
ATOM 641 N N . ASP A 1 83 ? -4.552 -13.134 2.118 1.00 98.31 83 ASP A N 1
ATOM 642 C CA . ASP A 1 83 ? -3.160 -13.064 2.567 1.00 98.31 83 ASP A CA 1
ATOM 643 C C . ASP A 1 83 ? -2.628 -14.463 2.905 1.00 98.31 83 ASP A C 1
ATOM 645 O O . ASP A 1 83 ? -3.109 -15.129 3.824 1.00 98.31 83 ASP A O 1
ATOM 649 N N . LEU A 1 84 ? -1.606 -14.911 2.176 1.00 98.50 84 LEU A N 1
ATOM 650 C CA . LEU A 1 84 ? -0.973 -16.211 2.369 1.00 98.50 84 LEU A CA 1
ATOM 651 C C . LEU A 1 84 ? 0.070 -16.218 3.494 1.00 98.50 84 LEU A C 1
ATOM 653 O O . LEU A 1 84 ? 0.476 -17.301 3.925 1.00 98.50 84 LEU A O 1
ATOM 657 N N . GLN A 1 85 ? 0.507 -15.056 3.996 1.00 98.00 85 GLN A N 1
ATOM 658 C CA . GLN A 1 85 ? 1.560 -14.967 5.014 1.00 98.00 85 GLN A CA 1
ATOM 659 C C . GLN A 1 85 ? 1.257 -15.791 6.285 1.00 98.00 85 GLN A C 1
ATOM 661 O O . GLN A 1 85 ? 2.163 -16.495 6.754 1.00 98.00 85 GLN A O 1
ATOM 666 N N . PRO A 1 86 ? 0.028 -15.791 6.847 1.00 97.94 86 PRO A N 1
ATOM 667 C CA . PRO A 1 86 ? -0.299 -16.623 8.007 1.00 97.94 86 PRO A CA 1
ATOM 668 C C . PRO A 1 86 ? -0.126 -18.121 7.727 1.00 97.94 86 PRO A C 1
ATOM 670 O O . PRO A 1 86 ? 0.461 -18.847 8.532 1.00 97.94 86 PRO A O 1
ATOM 673 N N . TYR A 1 87 ? -0.563 -18.576 6.552 1.00 98.38 87 TYR A N 1
ATOM 674 C CA . TYR A 1 87 ? -0.473 -19.977 6.147 1.00 98.38 87 TYR A CA 1
ATOM 675 C C . TYR A 1 87 ? 0.980 -20.407 5.898 1.00 98.38 87 TYR A C 1
ATOM 677 O O . TYR A 1 87 ? 1.396 -21.471 6.356 1.00 98.38 87 TYR A O 1
ATOM 685 N N . ILE A 1 88 ? 1.776 -19.552 5.242 1.00 98.00 88 ILE A N 1
ATOM 686 C CA . ILE A 1 88 ? 3.214 -19.769 5.006 1.00 98.00 88 ILE A CA 1
ATOM 687 C C . ILE A 1 88 ? 3.980 -19.845 6.326 1.00 98.00 88 ILE A C 1
ATOM 689 O O . ILE A 1 88 ? 4.851 -20.697 6.479 1.00 98.00 88 ILE A O 1
ATOM 693 N N . THR A 1 89 ? 3.632 -19.001 7.298 1.00 97.31 89 THR A N 1
ATOM 694 C CA . THR A 1 89 ? 4.263 -19.014 8.625 1.00 97.31 89 THR A CA 1
ATOM 695 C C . THR A 1 89 ? 3.983 -20.326 9.361 1.00 97.31 89 THR A C 1
ATOM 697 O O . THR A 1 89 ? 4.865 -20.869 10.024 1.00 97.31 89 THR A O 1
ATOM 700 N N . GLN A 1 90 ? 2.766 -20.860 9.233 1.00 97.25 90 GLN A N 1
ATOM 701 C CA . GLN A 1 90 ? 2.376 -22.111 9.879 1.00 97.25 90 GLN A CA 1
ATOM 702 C C . GLN A 1 90 ? 2.959 -23.347 9.180 1.00 97.25 90 GLN A C 1
ATOM 704 O O . GLN A 1 90 ? 3.406 -24.284 9.844 1.00 97.25 90 GLN A O 1
ATOM 709 N N . LYS A 1 91 ? 2.904 -23.385 7.846 1.00 97.50 91 LYS A N 1
ATOM 710 C CA . LYS A 1 91 ? 3.287 -24.545 7.038 1.00 97.50 91 LYS A CA 1
ATOM 711 C C . LYS A 1 91 ? 3.908 -24.074 5.721 1.00 97.50 91 LYS A C 1
ATOM 713 O O . LYS A 1 91 ? 3.221 -24.070 4.699 1.00 97.50 91 LYS A O 1
ATOM 718 N N . PRO A 1 92 ? 5.194 -23.691 5.729 1.00 97.50 92 PRO A N 1
ATOM 719 C CA . PRO A 1 92 ? 5.827 -23.084 4.567 1.00 97.50 92 PRO A CA 1
ATOM 720 C C . PRO A 1 92 ? 5.849 -24.038 3.363 1.00 97.50 92 PRO A C 1
ATOM 722 O O . PRO A 1 92 ? 5.924 -25.262 3.542 1.00 97.50 92 PRO A O 1
ATOM 725 N N . PRO A 1 93 ? 5.807 -23.510 2.124 1.00 97.69 93 PRO A N 1
ATOM 726 C CA . PRO A 1 93 ? 6.147 -24.293 0.944 1.00 97.69 93 PRO A CA 1
ATOM 727 C C . PRO A 1 93 ? 7.558 -24.876 1.065 1.00 97.69 93 PRO A C 1
ATOM 729 O O . PRO A 1 93 ? 8.420 -24.312 1.738 1.00 97.69 93 PRO A O 1
ATOM 732 N N . GLU A 1 94 ? 7.791 -26.005 0.399 1.00 97.88 94 GLU A N 1
ATOM 733 C CA . GLU A 1 94 ? 9.094 -26.680 0.384 1.00 97.88 94 GLU A CA 1
ATOM 734 C C . GLU A 1 94 ? 10.207 -25.685 0.008 1.00 97.88 94 GLU A C 1
ATOM 736 O O . GLU A 1 94 ? 10.067 -24.937 -0.960 1.00 97.88 94 GLU A O 1
ATOM 741 N N . ASP A 1 95 ? 11.279 -25.630 0.797 1.00 96.81 95 ASP A N 1
ATOM 742 C CA . ASP A 1 95 ? 12.423 -24.718 0.638 1.00 96.81 95 ASP A CA 1
ATOM 743 C C . ASP A 1 95 ? 12.109 -23.208 0.615 1.00 96.81 95 ASP A C 1
ATOM 745 O O . ASP A 1 95 ? 12.970 -22.417 0.243 1.00 96.81 95 ASP A O 1
ATOM 749 N N . PHE A 1 96 ? 10.916 -22.748 1.001 1.00 95.75 96 PHE A N 1
ATOM 750 C CA . PHE A 1 96 ? 10.591 -21.317 0.962 1.00 95.75 96 PHE A CA 1
ATOM 751 C C . PHE A 1 96 ? 11.424 -20.500 1.979 1.00 95.75 96 PHE A C 1
ATOM 753 O O . PHE A 1 96 ? 11.526 -20.906 3.138 1.00 95.75 96 PHE A O 1
ATOM 760 N N . PRO A 1 97 ? 11.977 -19.323 1.611 1.00 94.69 97 PRO A N 1
ATOM 761 C CA . PRO A 1 97 ? 11.925 -18.680 0.290 1.00 94.69 97 PRO A CA 1
ATOM 762 C C . PRO A 1 97 ? 13.037 -19.124 -0.681 1.00 94.69 97 PRO A C 1
ATOM 764 O O . PRO A 1 97 ? 12.986 -18.789 -1.857 1.00 94.69 97 PRO A O 1
ATOM 767 N N . LEU A 1 98 ? 14.036 -19.878 -0.218 1.00 95.56 98 LEU A N 1
ATOM 768 C CA . LEU A 1 98 ? 15.256 -20.219 -0.966 1.00 95.56 98 LEU A CA 1
ATOM 769 C C . LEU A 1 98 ? 15.042 -21.132 -2.189 1.00 95.56 98 LEU A C 1
ATOM 771 O O . LEU A 1 98 ? 15.941 -21.256 -3.015 1.00 95.56 98 LEU A O 1
ATOM 775 N N . GLY A 1 99 ? 13.874 -21.764 -2.320 1.00 95.38 99 GLY A N 1
ATOM 776 C CA . GLY A 1 99 ? 13.502 -22.577 -3.480 1.00 95.38 99 GLY A CA 1
ATOM 777 C C . GLY A 1 99 ? 13.244 -21.775 -4.764 1.00 95.38 99 GLY A C 1
ATOM 778 O O . GLY A 1 99 ? 13.259 -22.360 -5.848 1.00 95.38 99 GLY A O 1
ATOM 779 N N . TRP A 1 100 ? 13.037 -20.459 -4.652 1.00 95.56 100 TRP A N 1
ATOM 780 C CA . TRP A 1 100 ? 12.789 -19.533 -5.761 1.00 95.56 100 TRP A CA 1
ATOM 781 C C . TRP A 1 100 ? 13.899 -18.484 -5.862 1.00 95.56 100 TRP A C 1
ATOM 783 O O . TRP A 1 100 ? 14.574 -18.170 -4.881 1.00 95.56 100 TRP A O 1
ATOM 793 N N . SER A 1 101 ? 14.063 -17.892 -7.048 1.00 92.38 101 SER A N 1
ATOM 794 C CA . SER A 1 101 ? 14.871 -16.679 -7.189 1.00 92.38 101 SER A CA 1
ATOM 795 C C . SER A 1 101 ? 14.184 -15.492 -6.501 1.00 92.38 101 SER A C 1
ATOM 797 O O . SER A 1 101 ? 12.957 -15.414 -6.441 1.00 92.38 101 SER A O 1
ATOM 799 N N . ASN A 1 102 ? 14.966 -14.520 -6.019 1.00 89.50 102 ASN A N 1
ATOM 800 C CA . ASN A 1 102 ? 14.401 -13.316 -5.396 1.00 89.50 102 ASN A CA 1
ATOM 801 C C . ASN A 1 102 ? 13.478 -12.540 -6.352 1.00 89.50 102 ASN A C 1
ATOM 803 O O . ASN A 1 102 ? 12.437 -12.052 -5.921 1.00 89.50 102 ASN A O 1
ATOM 807 N N . SER A 1 103 ? 13.802 -12.489 -7.652 1.00 90.56 103 SER A N 1
ATOM 808 C CA . SER A 1 103 ? 12.964 -11.803 -8.645 1.00 90.56 103 SER A CA 1
ATOM 809 C C . SER A 1 103 ? 11.556 -12.404 -8.741 1.00 90.56 103 SER A C 1
ATOM 811 O O . SER A 1 103 ? 10.589 -11.665 -8.931 1.00 90.56 103 SER A O 1
ATOM 813 N N . LEU A 1 104 ? 11.399 -13.703 -8.485 1.00 93.31 104 LEU A N 1
ATOM 814 C CA . LEU A 1 104 ? 10.095 -14.371 -8.440 1.00 93.31 104 LEU A CA 1
ATOM 815 C C . LEU A 1 104 ? 9.349 -14.208 -7.109 1.00 93.31 104 LEU A C 1
ATOM 817 O O . LEU A 1 104 ? 8.223 -14.672 -6.986 1.00 93.31 104 LEU A O 1
ATOM 821 N N . LEU A 1 105 ? 9.933 -13.554 -6.104 1.00 93.06 105 LEU A N 1
ATOM 822 C CA . LEU A 1 105 ? 9.314 -13.396 -4.784 1.00 93.06 105 LEU A CA 1
ATOM 823 C C . LEU A 1 105 ? 8.975 -11.951 -4.424 1.00 93.06 105 LEU A C 1
ATOM 825 O O . LEU A 1 105 ? 8.362 -11.729 -3.380 1.00 93.06 105 LEU A O 1
ATOM 829 N N . ASP A 1 106 ? 9.362 -10.976 -5.243 1.00 88.06 106 ASP A N 1
ATOM 830 C CA . ASP A 1 106 ? 9.239 -9.566 -4.873 1.00 88.06 106 ASP A CA 1
ATOM 831 C C . ASP A 1 106 ? 7.884 -8.948 -5.229 1.00 88.06 106 ASP A C 1
ATOM 833 O O . ASP A 1 106 ? 7.316 -8.242 -4.400 1.00 88.06 106 ASP A O 1
ATOM 837 N N . MET A 1 107 ? 7.307 -9.244 -6.401 1.00 90.56 107 MET A N 1
ATOM 838 C CA . MET A 1 107 ? 6.051 -8.597 -6.818 1.00 90.56 107 MET A CA 1
ATOM 839 C C . MET A 1 107 ? 4.857 -9.009 -5.954 1.00 90.56 107 MET A C 1
ATOM 841 O O . MET A 1 107 ? 3.964 -8.200 -5.733 1.00 90.56 107 MET A O 1
ATOM 845 N N . GLN A 1 108 ? 4.848 -10.240 -5.441 1.00 93.44 108 GLN A N 1
ATOM 846 C CA . GLN A 1 108 ? 3.763 -10.791 -4.616 1.00 93.44 108 GLN A CA 1
ATOM 847 C C . GLN A 1 108 ? 3.692 -10.260 -3.177 1.00 93.44 108 GLN A C 1
ATOM 849 O O . GLN A 1 108 ? 2.785 -10.656 -2.443 1.00 93.44 108 GLN A O 1
ATOM 854 N N . LYS A 1 109 ? 4.636 -9.408 -2.756 1.00 93.06 109 LYS A N 1
ATOM 855 C CA . LYS A 1 109 ? 4.704 -8.867 -1.393 1.00 93.06 109 LYS A CA 1
ATOM 856 C C . LYS A 1 109 ? 4.009 -7.513 -1.299 1.00 93.06 109 LYS A C 1
ATOM 858 O O . LYS A 1 109 ? 4.305 -6.601 -2.064 1.00 93.06 109 LYS A O 1
ATOM 863 N N . PHE A 1 110 ? 3.170 -7.359 -0.280 1.00 90.69 110 PHE A N 1
ATOM 864 C CA . PHE A 1 110 ? 2.509 -6.102 0.065 1.00 90.69 110 PHE A CA 1
ATOM 865 C C . PHE A 1 110 ? 2.708 -5.816 1.554 1.00 90.69 110 PHE A C 1
ATOM 867 O O . PHE A 1 110 ? 1.975 -6.316 2.406 1.00 90.69 110 PHE A O 1
ATOM 874 N N . GLY A 1 111 ? 3.746 -5.044 1.889 1.00 88.81 111 GLY A N 1
ATOM 875 C CA . GLY A 1 111 ? 4.186 -4.900 3.278 1.00 88.81 111 GLY A CA 1
ATOM 876 C C . GLY A 1 111 ? 4.665 -6.247 3.827 1.00 88.81 111 GLY A C 1
ATOM 877 O O . GLY A 1 111 ? 5.615 -6.823 3.302 1.00 88.81 111 GLY A O 1
ATOM 878 N N . THR A 1 112 ? 4.002 -6.758 4.866 1.00 91.50 112 THR A N 1
ATOM 879 C CA . THR A 1 112 ? 4.279 -8.092 5.432 1.00 91.50 112 THR A CA 1
ATOM 880 C C . THR A 1 112 ? 3.436 -9.211 4.818 1.00 91.50 112 THR A C 1
ATOM 882 O O . THR A 1 112 ? 3.647 -10.367 5.167 1.00 91.50 112 THR A O 1
ATOM 885 N N . SER A 1 113 ? 2.480 -8.890 3.947 1.00 96.38 113 SER A N 1
ATOM 886 C CA . SER A 1 113 ? 1.557 -9.857 3.350 1.00 96.38 113 SER A CA 1
ATOM 887 C C . SER A 1 113 ? 2.086 -10.467 2.052 1.00 96.38 113 SER A C 1
ATOM 889 O O . SER A 1 113 ? 2.860 -9.836 1.326 1.00 96.38 113 SER A O 1
ATOM 891 N N . ILE A 1 114 ? 1.634 -11.686 1.737 1.00 97.50 114 ILE A N 1
ATOM 892 C CA . ILE A 1 114 ? 1.989 -12.409 0.506 1.00 97.50 114 ILE A CA 1
ATOM 893 C C . ILE A 1 114 ? 0.714 -12.789 -0.247 1.00 97.50 114 ILE A C 1
ATOM 895 O O . ILE A 1 114 ? -0.135 -13.496 0.280 1.00 97.50 114 ILE A O 1
ATOM 899 N N . ALA A 1 115 ? 0.596 -12.358 -1.500 1.00 97.31 115 ALA A N 1
ATOM 900 C CA . ALA A 1 115 ? -0.633 -12.501 -2.283 1.00 97.31 115 ALA A CA 1
ATOM 901 C C . ALA A 1 115 ? -0.789 -13.845 -3.028 1.00 97.31 115 ALA A C 1
ATOM 903 O O . ALA A 1 115 ? -1.890 -14.193 -3.456 1.00 97.31 115 ALA A O 1
ATOM 904 N N . GLY A 1 116 ? 0.300 -14.590 -3.235 1.00 97.88 116 GLY A N 1
ATOM 905 C CA . GLY A 1 116 ? 0.309 -15.792 -4.071 1.00 97.88 116 GLY A CA 1
ATOM 906 C C . GLY A 1 116 ? 1.588 -16.614 -3.934 1.00 97.88 116 GLY A C 1
ATOM 907 O O . GLY A 1 116 ? 2.496 -16.229 -3.200 1.00 97.88 116 GLY A O 1
ATOM 908 N N . LEU A 1 117 ? 1.645 -17.754 -4.629 1.00 98.31 117 LEU A N 1
ATOM 909 C CA . LEU A 1 117 ? 2.865 -18.552 -4.802 1.00 98.31 117 LEU A CA 1
ATOM 910 C C . LEU A 1 117 ? 3.235 -18.648 -6.293 1.00 98.31 117 LEU A C 1
ATOM 912 O O . LEU A 1 117 ? 2.363 -19.030 -7.081 1.00 98.31 117 LEU A O 1
ATOM 916 N N . PRO A 1 118 ? 4.490 -18.367 -6.698 1.00 97.62 118 PRO A N 1
ATOM 917 C CA . PRO A 1 118 ? 4.905 -18.441 -8.097 1.00 97.62 118 PRO A CA 1
ATOM 918 C C . PRO A 1 118 ? 4.982 -19.888 -8.564 1.00 97.62 118 PRO A C 1
ATOM 920 O O . PRO A 1 118 ? 5.608 -20.721 -7.901 1.00 97.62 118 PRO A O 1
ATOM 923 N N . PHE A 1 119 ? 4.373 -20.174 -9.711 1.00 96.69 119 PHE A N 1
ATOM 924 C CA . PHE A 1 119 ? 4.381 -21.519 -10.294 1.00 96.69 119 PHE A CA 1
ATOM 925 C C . PHE A 1 119 ? 4.811 -21.556 -11.754 1.00 96.69 119 PHE A C 1
ATOM 927 O O . PHE A 1 119 ? 5.226 -22.610 -12.224 1.00 96.69 119 PHE A O 1
ATOM 934 N N . HIS A 1 120 ? 4.697 -20.443 -12.476 1.00 94.88 120 HIS A N 1
ATOM 935 C CA . HIS A 1 120 ? 5.137 -20.379 -13.856 1.00 94.88 120 HIS A CA 1
ATOM 936 C C . HIS A 1 120 ? 5.763 -19.032 -14.183 1.00 94.88 120 HIS A C 1
ATOM 938 O O . HIS A 1 120 ? 5.179 -18.000 -13.868 1.00 94.88 120 HIS A O 1
ATOM 944 N N . ASP A 1 121 ? 6.910 -19.049 -14.851 1.00 88.81 121 ASP A N 1
ATOM 945 C CA . ASP A 1 121 ? 7.606 -17.843 -15.283 1.00 88.81 121 ASP A CA 1
ATOM 946 C C . ASP A 1 121 ? 8.024 -17.914 -16.753 1.00 88.81 121 ASP A C 1
ATOM 948 O O . ASP A 1 121 ? 8.240 -18.987 -17.308 1.00 88.81 121 ASP A O 1
ATOM 952 N N . GLY A 1 122 ? 8.157 -16.759 -17.388 1.00 80.81 122 GLY A N 1
ATOM 953 C CA . GLY A 1 122 ? 8.791 -16.645 -18.687 1.00 80.81 122 GLY A CA 1
ATOM 954 C C . GLY A 1 122 ? 9.647 -15.393 -18.692 1.00 80.81 122 GLY A C 1
ATOM 955 O O . GLY A 1 122 ? 9.097 -14.322 -18.884 1.00 80.81 122 GLY A O 1
ATOM 956 N N . PRO A 1 123 ? 10.972 -15.472 -18.521 1.00 90.75 123 PRO A N 1
ATOM 957 C CA . PRO A 1 123 ? 11.833 -14.335 -18.791 1.00 90.75 123 PRO A CA 1
ATOM 958 C C . PRO A 1 123 ? 12.042 -14.203 -20.305 1.00 90.75 123 PRO A C 1
ATOM 960 O O . PRO A 1 123 ? 12.009 -15.193 -21.042 1.00 90.75 123 PRO A O 1
ATOM 963 N N . GLU A 1 124 ? 12.290 -12.989 -20.785 1.00 91.94 124 GLU A N 1
ATOM 964 C CA . GLU A 1 124 ? 12.698 -12.771 -22.174 1.00 91.94 124 GLU A CA 1
ATOM 965 C C . GLU A 1 124 ? 14.208 -12.925 -22.350 1.00 91.94 124 GLU A C 1
ATOM 967 O O . GLU A 1 124 ? 15.015 -12.546 -21.499 1.00 91.94 124 GLU A O 1
ATOM 972 N N . CYS A 1 125 ? 14.607 -13.499 -23.481 1.00 94.81 125 CYS A N 1
ATOM 973 C CA . CYS A 1 125 ? 16.003 -13.780 -23.774 1.00 94.81 125 CYS A CA 1
ATOM 974 C C . CYS A 1 125 ? 16.290 -13.720 -25.274 1.00 94.81 125 CYS A C 1
ATOM 976 O O . CYS A 1 125 ? 15.382 -13.705 -26.107 1.00 94.81 125 CYS A O 1
ATOM 978 N N . LEU A 1 126 ? 17.576 -13.699 -25.624 1.00 97.12 126 LEU A N 1
ATOM 979 C CA . LEU A 1 126 ? 18.013 -13.946 -26.989 1.00 97.12 126 LEU A CA 1
ATOM 980 C C . LEU A 1 126 ? 17.993 -15.454 -27.248 1.00 97.12 126 LEU A C 1
ATOM 982 O O . LEU A 1 126 ? 18.769 -16.205 -26.661 1.00 97.12 126 LEU A O 1
ATOM 986 N N . ILE A 1 127 ? 17.142 -15.877 -28.167 1.00 97.94 127 ILE A N 1
ATOM 987 C CA . ILE A 1 127 ? 17.018 -17.245 -28.660 1.00 97.94 127 ILE A CA 1
ATOM 988 C C . ILE A 1 127 ? 17.766 -17.324 -29.990 1.00 97.94 127 ILE A C 1
ATOM 990 O O . ILE A 1 127 ? 17.550 -16.495 -30.877 1.00 97.94 127 ILE A O 1
ATOM 994 N N . TYR A 1 128 ? 18.668 -18.293 -30.141 1.00 98.56 128 TYR A N 1
ATOM 995 C CA . TYR A 1 128 ? 19.513 -18.388 -31.330 1.00 98.56 128 TYR A CA 1
ATOM 996 C C . TYR A 1 128 ? 19.780 -19.831 -31.769 1.00 98.56 128 TYR A C 1
ATOM 998 O O . TYR A 1 128 ? 19.699 -20.786 -30.994 1.00 98.56 128 TYR A O 1
ATOM 1006 N N . ARG A 1 129 ? 20.093 -19.985 -33.057 1.00 98.38 129 ARG A N 1
ATOM 1007 C CA . ARG A 1 129 ? 20.424 -21.262 -33.702 1.00 98.38 129 ARG A CA 1
ATOM 1008 C C . ARG A 1 129 ? 21.888 -21.626 -33.490 1.00 98.38 129 ARG A C 1
ATOM 1010 O O . ARG A 1 129 ? 22.743 -21.240 -34.283 1.00 98.38 129 ARG A O 1
ATOM 1017 N N . LYS A 1 130 ? 22.202 -22.359 -32.419 1.00 97.88 130 LYS A N 1
ATOM 1018 C CA . LYS A 1 130 ? 23.593 -22.683 -32.044 1.00 97.88 130 LYS A CA 1
ATOM 1019 C C . LYS A 1 130 ? 24.351 -23.448 -33.129 1.00 97.88 130 LYS A C 1
ATOM 1021 O O . LYS A 1 130 ? 25.569 -23.346 -33.199 1.00 97.88 130 LYS A O 1
ATOM 1026 N N . ASP A 1 131 ? 23.646 -24.190 -33.977 1.00 98.00 131 ASP A N 1
ATOM 1027 C CA . ASP A 1 131 ? 24.229 -24.896 -35.114 1.00 98.00 131 ASP A CA 1
ATOM 1028 C C . ASP A 1 131 ? 24.770 -23.939 -36.184 1.00 98.00 131 ASP A C 1
ATOM 1030 O O . ASP A 1 131 ? 25.864 -24.169 -36.686 1.00 98.00 131 ASP A O 1
ATOM 1034 N N . LEU A 1 132 ? 24.083 -22.822 -36.458 1.00 98.12 132 LEU A N 1
ATOM 1035 C CA . LEU A 1 132 ? 24.583 -21.788 -37.373 1.00 98.12 132 LEU A CA 1
ATOM 1036 C C . LEU A 1 132 ? 25.818 -21.075 -36.809 1.00 98.12 132 LEU A C 1
ATOM 1038 O O . LEU A 1 132 ? 26.745 -20.758 -37.546 1.00 98.12 132 LEU A O 1
ATOM 1042 N N . PHE A 1 133 ? 25.852 -20.837 -35.496 1.00 97.94 133 PHE A N 1
ATOM 1043 C CA . PHE A 1 133 ? 26.992 -20.187 -34.834 1.00 97.94 133 PHE A CA 1
ATOM 1044 C C . PHE A 1 133 ? 28.195 -21.120 -34.650 1.00 97.94 133 PHE A C 1
ATOM 1046 O O . PHE A 1 133 ? 29.321 -20.640 -34.533 1.00 97.94 133 PHE A O 1
ATOM 1053 N N . ALA A 1 134 ? 27.969 -22.435 -34.614 1.00 97.19 134 ALA A N 1
ATOM 1054 C CA . ALA A 1 134 ? 29.018 -23.445 -34.513 1.00 97.19 134 ALA A CA 1
ATOM 1055 C C . ALA A 1 134 ? 29.533 -23.927 -35.882 1.00 97.19 134 ALA A C 1
ATOM 1057 O O . ALA A 1 134 ? 30.539 -24.641 -35.931 1.00 97.19 134 ALA A O 1
ATOM 1058 N N . ASP A 1 135 ? 28.873 -23.561 -36.986 1.00 97.94 135 ASP A N 1
ATOM 1059 C CA . ASP A 1 135 ? 29.294 -23.958 -38.326 1.00 97.94 135 ASP A CA 1
ATOM 1060 C C . ASP A 1 135 ? 30.616 -23.277 -38.719 1.00 97.94 135 ASP A C 1
ATOM 1062 O O . ASP A 1 135 ? 30.754 -22.052 -38.748 1.00 97.94 135 ASP A O 1
ATOM 1066 N N . VAL A 1 136 ? 31.619 -24.093 -39.046 1.00 97.25 136 VAL A N 1
ATOM 1067 C CA . VAL A 1 136 ? 32.979 -23.629 -39.366 1.00 97.25 136 VAL A CA 1
ATOM 1068 C C . VAL A 1 136 ? 33.007 -22.755 -40.624 1.00 97.25 136 VAL A C 1
ATOM 1070 O O . VAL A 1 136 ? 33.830 -21.840 -40.722 1.00 97.25 136 VAL A O 1
ATOM 1073 N N . SER A 1 137 ? 32.120 -23.015 -41.588 1.00 97.12 137 SER A N 1
ATOM 1074 C CA . SER A 1 137 ? 32.011 -22.210 -42.805 1.00 97.12 137 SER A CA 1
ATOM 1075 C C . SER A 1 137 ? 31.430 -20.843 -42.481 1.00 97.12 137 SER A C 1
ATOM 1077 O O . SER A 1 137 ? 31.971 -19.843 -42.944 1.00 97.12 137 SER A O 1
ATOM 1079 N N . GLU A 1 138 ? 30.393 -20.783 -41.645 1.00 97.50 138 GLU A N 1
ATOM 1080 C CA . GLU A 1 138 ? 29.801 -19.520 -41.194 1.00 97.50 138 GLU A CA 1
ATOM 1081 C C . GLU A 1 138 ? 30.797 -18.677 -40.395 1.00 97.50 138 GLU A C 1
ATOM 1083 O O . GLU A 1 138 ? 30.961 -17.488 -40.672 1.00 97.50 138 GLU A O 1
ATOM 1088 N N . ILE A 1 139 ? 31.553 -19.300 -39.484 1.00 97.25 139 ILE A N 1
ATOM 1089 C CA . ILE A 1 139 ? 32.622 -18.633 -38.727 1.00 97.25 139 ILE A CA 1
ATOM 1090 C C . ILE A 1 139 ? 33.662 -18.012 -39.672 1.00 97.25 139 ILE A C 1
ATOM 1092 O O . ILE A 1 139 ? 34.053 -16.854 -39.492 1.00 97.25 139 ILE A O 1
ATOM 1096 N N . ARG A 1 140 ? 34.105 -18.757 -40.696 1.00 96.88 140 ARG A N 1
ATOM 1097 C CA . ARG A 1 140 ? 35.068 -18.256 -41.689 1.00 96.88 140 ARG A CA 1
ATOM 1098 C C . ARG A 1 140 ? 34.476 -17.122 -42.525 1.00 96.88 140 ARG A C 1
ATOM 1100 O O . ARG A 1 140 ? 35.113 -16.080 -42.649 1.00 96.88 140 ARG A O 1
ATOM 1107 N N . ASN A 1 141 ? 33.275 -17.310 -43.070 1.00 97.31 141 ASN A N 1
ATOM 1108 C CA . ASN A 1 141 ? 32.617 -16.336 -43.943 1.00 97.31 141 ASN A CA 1
ATOM 1109 C C . ASN A 1 141 ? 32.367 -15.012 -43.205 1.00 97.31 141 ASN A C 1
ATOM 1111 O O . ASN A 1 141 ? 32.602 -13.937 -43.753 1.00 97.31 141 ASN A O 1
ATOM 1115 N N . PHE A 1 142 ? 31.954 -15.080 -41.937 1.00 97.69 142 PHE A N 1
ATOM 1116 C CA . PHE A 1 142 ? 31.764 -13.894 -41.108 1.00 97.69 142 PHE A CA 1
ATOM 1117 C C . PHE A 1 142 ? 33.083 -13.153 -40.861 1.00 97.69 142 PHE A C 1
ATOM 1119 O O . PHE A 1 142 ? 33.136 -11.929 -40.989 1.00 97.69 142 PHE A O 1
ATOM 1126 N N . HIS A 1 143 ? 34.165 -13.881 -40.563 1.00 96.56 143 HIS A N 1
ATOM 1127 C CA . HIS A 1 143 ? 35.490 -13.287 -40.391 1.00 96.56 143 HIS A CA 1
ATOM 1128 C C . HIS A 1 143 ? 36.008 -12.643 -41.686 1.00 96.56 143 HIS A C 1
ATOM 1130 O O . HIS A 1 143 ? 36.574 -11.554 -41.640 1.00 96.56 143 HIS A O 1
ATOM 1136 N N . GLU A 1 144 ? 35.794 -13.269 -42.845 1.00 96.62 144 GLU A N 1
ATOM 1137 C CA . GLU A 1 144 ? 36.151 -12.694 -44.149 1.00 96.62 144 GLU A CA 1
ATOM 1138 C C . GLU A 1 144 ? 35.361 -11.414 -44.457 1.00 96.62 144 GLU A C 1
ATOM 1140 O O . GLU A 1 144 ? 35.930 -10.455 -44.980 1.00 96.62 144 GLU A O 1
ATOM 1145 N N . GLN A 1 145 ? 34.073 -11.367 -44.103 1.00 95.81 145 GLN A N 1
ATOM 1146 C CA . GLN A 1 145 ? 33.208 -10.222 -44.390 1.00 95.81 145 GLN A CA 1
ATOM 1147 C C . GLN A 1 145 ? 33.383 -9.056 -43.404 1.00 95.81 145 GLN A C 1
ATOM 1149 O O . GLN A 1 145 ? 33.336 -7.897 -43.816 1.00 95.81 145 GLN A O 1
ATOM 1154 N N . PHE A 1 146 ? 33.569 -9.338 -42.110 1.00 94.88 146 PHE A N 1
ATOM 1155 C CA . PHE A 1 146 ? 33.546 -8.324 -41.046 1.00 94.88 146 PHE A CA 1
ATOM 1156 C C . PHE A 1 146 ? 34.862 -8.183 -40.269 1.00 94.88 146 PHE A C 1
ATOM 1158 O O . PHE A 1 146 ? 34.972 -7.286 -39.435 1.00 94.88 146 PHE A O 1
ATOM 1165 N N . GLY A 1 147 ? 35.858 -9.044 -40.504 1.00 93.06 147 GLY A N 1
ATOM 1166 C CA . GLY A 1 147 ? 37.165 -8.982 -39.835 1.00 93.06 147 GLY A CA 1
ATOM 1167 C C . GLY A 1 147 ? 37.137 -9.301 -38.334 1.00 93.06 147 GLY A C 1
ATOM 1168 O O . GLY A 1 147 ? 38.085 -8.971 -37.624 1.00 93.06 147 GLY A O 1
ATOM 1169 N N . LYS A 1 148 ? 36.054 -9.910 -37.834 1.00 92.56 148 LYS A N 1
ATOM 1170 C CA . LYS A 1 148 ? 35.864 -10.307 -36.428 1.00 92.56 148 LYS A CA 1
ATOM 1171 C C . LYS A 1 148 ? 35.292 -11.730 -36.340 1.00 92.56 148 LYS A C 1
ATOM 1173 O O . LYS A 1 148 ? 34.652 -12.163 -37.296 1.00 92.56 148 LYS A O 1
ATOM 1178 N N . PRO A 1 149 ? 35.521 -12.484 -35.245 1.00 93.69 149 PRO A N 1
ATOM 1179 C CA . PRO A 1 149 ? 34.937 -13.815 -35.090 1.00 93.69 149 PRO A CA 1
ATOM 1180 C C . PRO A 1 149 ? 33.410 -13.742 -34.972 1.00 93.69 149 PRO A C 1
ATOM 1182 O O . PRO A 1 149 ? 32.875 -12.815 -34.359 1.00 93.69 149 PRO A O 1
ATOM 1185 N N . LEU A 1 150 ? 32.718 -14.734 -35.536 1.00 97.25 150 LEU A N 1
ATOM 1186 C CA . LEU A 1 150 ? 31.286 -14.918 -35.319 1.00 97.25 150 LEU A CA 1
ATOM 1187 C C . LEU A 1 150 ? 31.055 -15.319 -33.859 1.00 97.25 150 LEU A C 1
ATOM 1189 O O . LEU A 1 150 ? 31.613 -16.305 -33.384 1.00 97.25 150 LEU A O 1
ATOM 1193 N N . ALA A 1 151 ? 30.242 -14.543 -33.154 1.00 96.25 151 ALA A N 1
ATOM 1194 C CA . ALA A 1 151 ? 29.880 -14.783 -31.766 1.00 96.25 151 ALA A CA 1
ATOM 1195 C C . ALA A 1 151 ? 28.409 -14.423 -31.548 1.00 96.25 151 ALA A C 1
ATOM 1197 O O . ALA A 1 151 ? 27.856 -13.593 -32.274 1.00 96.25 151 ALA A O 1
ATOM 1198 N N . VAL A 1 152 ? 27.792 -15.033 -30.535 1.00 97.50 152 VAL A N 1
ATOM 1199 C CA . VAL A 1 152 ? 26.442 -14.665 -30.087 1.00 97.50 152 VAL A CA 1
ATOM 1200 C C . VAL A 1 152 ? 26.449 -13.176 -29.711 1.00 97.50 152 VAL A C 1
ATOM 1202 O O . VAL A 1 152 ? 27.325 -12.762 -28.942 1.00 97.50 152 VAL A O 1
ATOM 1205 N N . PRO A 1 153 ? 25.543 -12.349 -30.265 1.00 96.50 153 PRO A N 1
ATOM 1206 C CA . PRO A 1 153 ? 25.633 -10.904 -30.113 1.00 96.50 153 PRO A CA 1
ATOM 1207 C C . PRO A 1 153 ? 25.390 -10.477 -28.665 1.00 96.50 153 PRO A C 1
ATOM 1209 O O . PRO A 1 153 ? 24.337 -10.751 -28.096 1.00 96.50 153 PRO A O 1
ATOM 1212 N N . GLN A 1 154 ? 26.359 -9.763 -28.090 1.00 95.44 154 GLN A N 1
ATOM 1213 C CA . GLN A 1 154 ? 26.223 -9.145 -26.767 1.00 95.44 154 GLN A CA 1
ATOM 1214 C C . GLN A 1 154 ? 25.665 -7.725 -26.856 1.00 95.44 154 GLN A C 1
ATOM 1216 O O . GLN A 1 154 ? 25.007 -7.261 -25.929 1.00 95.44 154 GLN A O 1
ATOM 1221 N N . THR A 1 155 ? 25.906 -7.035 -27.975 1.00 96.19 155 THR A N 1
ATOM 1222 C CA . THR A 1 155 ? 25.432 -5.667 -28.191 1.00 96.19 155 THR A CA 1
ATOM 1223 C C . THR A 1 155 ? 24.388 -5.574 -29.293 1.00 96.19 155 THR A C 1
ATOM 1225 O O . THR A 1 155 ? 24.348 -6.406 -30.201 1.00 96.19 155 THR A O 1
ATOM 1228 N N . TRP A 1 156 ? 23.549 -4.536 -29.259 1.00 95.50 156 TRP A N 1
ATOM 1229 C CA . TRP A 1 156 ? 22.580 -4.283 -30.335 1.00 95.50 156 TRP A CA 1
ATOM 1230 C C . TRP A 1 156 ? 23.249 -3.982 -31.693 1.00 95.50 156 TRP A C 1
ATOM 1232 O O . TRP A 1 156 ? 22.659 -4.232 -32.747 1.00 95.50 156 TRP A O 1
ATOM 1242 N N . ASP A 1 157 ? 24.494 -3.498 -31.700 1.00 94.25 157 ASP A N 1
ATOM 1243 C CA . ASP A 1 157 ? 25.281 -3.324 -32.928 1.00 94.25 157 ASP A CA 1
ATOM 1244 C C . ASP A 1 157 ? 25.823 -4.655 -33.467 1.00 94.25 157 ASP A C 1
ATOM 1246 O O . ASP A 1 157 ? 25.780 -4.898 -34.682 1.00 94.25 157 ASP A O 1
ATOM 1250 N N . ASP A 1 158 ? 26.259 -5.557 -32.583 1.00 95.44 158 ASP A N 1
ATOM 1251 C CA . ASP A 1 158 ? 26.573 -6.933 -32.972 1.00 95.44 158 ASP A CA 1
ATOM 1252 C C . ASP A 1 158 ? 25.331 -7.637 -33.504 1.00 95.44 158 ASP A C 1
ATOM 1254 O O . ASP A 1 158 ? 25.403 -8.267 -34.556 1.00 95.44 158 ASP A O 1
ATOM 1258 N N . PHE A 1 159 ? 24.181 -7.457 -32.850 1.00 96.81 159 PHE A N 1
ATOM 1259 C CA . PHE A 1 159 ? 22.913 -8.037 -33.278 1.00 96.81 159 PHE A CA 1
ATOM 1260 C C . PHE A 1 159 ? 22.575 -7.644 -34.720 1.00 96.81 159 PHE A C 1
ATOM 1262 O O . PHE A 1 159 ? 22.334 -8.523 -35.543 1.00 96.81 159 PHE A O 1
ATOM 1269 N N . LYS A 1 160 ? 22.637 -6.349 -35.071 1.00 95.94 160 LYS A N 1
ATOM 1270 C CA . LYS A 1 160 ? 22.424 -5.885 -36.460 1.00 95.94 160 LYS A CA 1
ATOM 1271 C C . LYS A 1 160 ? 23.407 -6.520 -37.438 1.00 95.94 160 LYS A C 1
ATOM 1273 O O . LYS A 1 160 ? 23.021 -6.915 -38.534 1.00 95.94 160 LYS A O 1
ATOM 1278 N N . THR A 1 161 ? 24.679 -6.596 -37.051 1.00 96.44 161 THR A N 1
ATOM 1279 C CA . THR A 1 161 ? 25.739 -7.153 -37.902 1.00 96.44 161 THR A CA 1
ATOM 1280 C C . THR A 1 161 ? 25.486 -8.632 -38.189 1.00 96.44 161 THR A C 1
ATOM 1282 O O . THR A 1 161 ? 25.499 -9.054 -39.343 1.00 96.44 161 THR A O 1
ATOM 1285 N N . VAL A 1 162 ? 25.211 -9.410 -37.142 1.00 98.06 162 VAL A N 1
ATOM 1286 C CA . VAL A 1 162 ? 24.954 -10.850 -37.229 1.00 98.06 162 VAL A CA 1
ATOM 1287 C C . VAL A 1 162 ? 23.632 -11.132 -37.947 1.00 98.06 162 VAL A C 1
ATOM 1289 O O . VAL A 1 162 ? 23.572 -12.032 -38.781 1.00 98.06 162 VAL A O 1
ATOM 1292 N N . ALA A 1 163 ? 22.594 -10.327 -37.711 1.00 97.88 163 ALA A N 1
ATOM 1293 C CA . ALA A 1 163 ? 21.333 -10.445 -38.434 1.00 97.88 163 ALA A CA 1
ATOM 1294 C C . ALA A 1 163 ? 21.539 -10.239 -39.946 1.00 97.88 163 ALA A C 1
ATOM 1296 O O . ALA A 1 163 ? 21.145 -11.084 -40.744 1.00 97.88 163 ALA A O 1
ATOM 1297 N N . ARG A 1 164 ? 22.241 -9.179 -40.363 1.00 97.38 164 ARG A N 1
ATOM 1298 C CA . ARG A 1 164 ? 22.528 -8.948 -41.791 1.00 97.38 164 ARG A CA 1
ATOM 1299 C C . ARG A 1 164 ? 23.373 -10.049 -42.428 1.00 97.38 164 ARG A C 1
ATOM 1301 O O . ARG A 1 164 ? 23.189 -10.354 -43.599 1.00 97.38 164 ARG A O 1
ATOM 1308 N N . PHE A 1 165 ? 24.283 -10.655 -41.669 1.00 98.06 165 PHE A N 1
ATOM 1309 C CA . PHE A 1 165 ? 25.108 -11.762 -42.153 1.00 98.06 165 PHE A CA 1
ATOM 1310 C C . PHE A 1 165 ? 24.298 -13.022 -42.492 1.00 98.06 165 PHE A C 1
ATOM 1312 O O . PHE A 1 165 ? 24.508 -13.645 -43.535 1.00 98.06 165 PHE A O 1
ATOM 1319 N N . PHE A 1 166 ? 23.375 -13.407 -41.608 1.00 98.12 166 PHE A N 1
ATOM 1320 C CA . PHE A 1 166 ? 22.557 -14.608 -41.793 1.00 98.12 166 PHE A CA 1
ATOM 1321 C C . PHE A 1 166 ? 21.351 -14.393 -42.713 1.00 98.12 166 PHE A C 1
ATOM 1323 O O . PHE A 1 166 ? 20.651 -15.349 -43.038 1.00 98.12 166 PHE A O 1
ATOM 1330 N N . HIS A 1 167 ? 21.095 -13.161 -43.148 1.00 97.81 167 HIS A N 1
ATOM 1331 C CA . HIS A 1 167 ? 19.941 -12.834 -43.970 1.00 97.81 167 HIS A CA 1
ATOM 1332 C C . HIS A 1 167 ? 20.114 -13.300 -45.427 1.00 97.81 167 HIS A C 1
ATOM 1334 O O . HIS A 1 167 ? 20.834 -12.693 -46.219 1.00 97.81 167 HIS A O 1
ATOM 1340 N N . ARG A 1 168 ? 19.425 -14.393 -45.768 1.00 96.56 168 ARG A N 1
ATOM 1341 C CA . ARG A 1 168 ? 19.462 -15.122 -47.047 1.00 96.56 168 ARG A CA 1
ATOM 1342 C C . ARG A 1 168 ? 18.034 -15.502 -47.476 1.00 96.56 168 ARG A C 1
ATOM 1344 O O . ARG A 1 168 ? 17.636 -16.668 -47.354 1.00 96.56 168 ARG A O 1
ATOM 1351 N N . PRO A 1 169 ? 17.214 -14.539 -47.944 1.00 95.12 169 PRO A N 1
ATOM 1352 C CA . PRO A 1 169 ? 15.810 -14.770 -48.298 1.00 95.12 169 PRO A CA 1
ATOM 1353 C C . PRO A 1 169 ? 15.604 -15.881 -49.327 1.00 95.12 169 PRO A C 1
ATOM 1355 O O . PRO A 1 169 ? 14.595 -16.577 -49.293 1.00 95.12 169 PRO A O 1
ATOM 1358 N N . GLU A 1 170 ? 16.567 -16.081 -50.225 1.00 96.19 170 GLU A N 1
ATOM 1359 C CA . GLU A 1 170 ? 16.553 -17.144 -51.228 1.00 96.19 170 GLU A CA 1
ATOM 1360 C C . GLU A 1 170 ? 16.644 -18.554 -50.624 1.00 96.19 170 GLU A C 1
ATOM 1362 O O . GLU A 1 170 ? 16.249 -19.526 -51.264 1.00 96.19 170 GLU A O 1
ATOM 1367 N N . GLN A 1 171 ? 17.122 -18.659 -49.382 1.00 96.06 171 GLN A N 1
ATOM 1368 C CA . GLN A 1 171 ? 17.199 -19.894 -48.596 1.00 96.06 171 GLN A CA 1
ATOM 1369 C C . GLN A 1 171 ? 16.090 -19.976 -47.539 1.00 96.06 171 GLN A C 1
ATOM 1371 O O . GLN A 1 171 ? 16.070 -20.920 -46.751 1.00 96.06 171 GLN A O 1
ATOM 1376 N N . ASN A 1 172 ? 15.175 -18.999 -47.510 1.00 96.12 172 ASN A N 1
ATOM 1377 C CA . ASN A 1 172 ? 14.185 -18.828 -46.447 1.00 96.12 172 ASN A CA 1
ATOM 1378 C C . ASN A 1 172 ? 14.826 -18.767 -45.043 1.00 96.12 172 ASN A C 1
ATOM 1380 O O . ASN A 1 172 ? 14.253 -19.262 -44.073 1.00 96.12 172 ASN A O 1
ATOM 1384 N N . LEU A 1 173 ? 16.031 -18.189 -44.955 1.00 97.69 173 LEU A N 1
ATOM 1385 C CA . LEU A 1 173 ? 16.747 -17.931 -43.709 1.00 97.69 173 LEU A CA 1
ATOM 1386 C C . LEU A 1 173 ? 16.893 -16.422 -43.530 1.00 97.69 173 LEU A C 1
ATOM 1388 O O . LEU A 1 173 ? 17.469 -15.732 -44.366 1.00 97.69 173 LEU A O 1
ATOM 1392 N N . TYR A 1 174 ? 16.393 -15.908 -42.421 1.00 98.31 174 TYR A N 1
ATOM 1393 C CA . TYR A 1 174 ? 16.442 -14.499 -42.075 1.00 98.31 174 TYR A CA 1
ATOM 1394 C C . TYR A 1 174 ? 17.334 -14.295 -40.851 1.00 98.31 174 TYR A C 1
ATOM 1396 O O . TYR A 1 174 ? 17.428 -15.145 -39.967 1.00 98.31 174 TYR A O 1
ATOM 1404 N N . GLY A 1 175 ? 18.005 -13.148 -40.783 1.00 97.44 175 GLY A N 1
ATOM 1405 C CA . GLY A 1 175 ? 18.907 -12.834 -39.678 1.00 97.44 175 GLY A CA 1
ATOM 1406 C C . GLY A 1 175 ? 18.246 -12.842 -38.310 1.00 97.44 175 GLY A C 1
ATOM 1407 O O . GLY A 1 175 ? 18.804 -13.343 -37.335 1.00 97.44 175 GLY A O 1
ATOM 1408 N N . SER A 1 176 ? 17.048 -12.272 -38.251 1.00 97.62 176 SER A N 1
ATOM 1409 C CA . SER A 1 176 ? 16.271 -12.164 -37.028 1.00 97.62 176 SER A CA 1
ATOM 1410 C C . SER A 1 176 ? 14.770 -12.099 -37.293 1.00 97.62 176 SER A C 1
ATOM 1412 O O . SER A 1 176 ? 14.336 -11.842 -38.416 1.00 97.62 176 SER A O 1
ATOM 1414 N N . VAL A 1 177 ? 13.969 -12.304 -36.252 1.00 95.19 177 VAL A N 1
ATOM 1415 C CA . VAL A 1 177 ? 12.526 -12.041 -36.258 1.00 95.19 177 VAL A CA 1
ATOM 1416 C C . VAL A 1 177 ? 12.138 -11.296 -34.978 1.00 95.19 177 VAL A C 1
ATOM 1418 O O . VAL A 1 177 ? 12.669 -11.587 -33.908 1.00 95.19 177 VAL A O 1
ATOM 1421 N N . PHE A 1 178 ? 11.236 -10.322 -35.112 1.00 90.19 178 PHE A N 1
ATOM 1422 C CA . PHE A 1 178 ? 10.677 -9.510 -34.025 1.00 90.19 178 PHE A CA 1
ATOM 1423 C C . PHE A 1 178 ? 9.154 -9.558 -34.086 1.00 90.19 178 PHE A C 1
ATOM 1425 O O . PHE A 1 178 ? 8.597 -9.702 -35.178 1.00 90.19 178 PHE A O 1
ATOM 1432 N N . ALA A 1 179 ? 8.499 -9.437 -32.931 1.00 87.12 179 ALA A N 1
ATOM 1433 C CA . ALA A 1 179 ? 7.046 -9.370 -32.827 1.00 87.12 179 ALA A CA 1
ATOM 1434 C C . ALA A 1 179 ? 6.584 -7.923 -33.059 1.00 87.12 179 ALA A C 1
ATOM 1436 O O . ALA A 1 179 ? 6.437 -7.137 -32.131 1.00 87.12 179 ALA A O 1
ATOM 1437 N N . GLY A 1 180 ? 6.429 -7.535 -34.325 1.00 82.06 180 GLY A N 1
ATOM 1438 C CA . GLY A 1 180 ? 6.061 -6.169 -34.701 1.00 82.06 180 GLY A CA 1
ATOM 1439 C C . GLY A 1 180 ? 4.557 -5.884 -34.664 1.00 82.06 180 GLY A C 1
ATOM 1440 O O . GLY A 1 180 ? 4.170 -4.722 -34.792 1.00 82.06 180 GLY A O 1
ATOM 1441 N N . PHE A 1 181 ? 3.710 -6.911 -34.516 1.00 78.50 181 PHE A N 1
ATOM 1442 C CA . PHE A 1 181 ? 2.259 -6.751 -34.418 1.00 78.50 181 PHE A CA 1
ATOM 1443 C C . PHE A 1 181 ? 1.800 -6.711 -32.948 1.00 78.50 181 PHE A C 1
ATOM 1445 O O . PHE A 1 181 ? 2.138 -7.620 -32.189 1.00 78.50 181 PHE A O 1
ATOM 1452 N N . PRO A 1 182 ? 1.008 -5.704 -32.531 1.00 68.62 182 PRO A N 1
ATOM 1453 C CA . PRO A 1 182 ? 0.523 -5.609 -31.158 1.00 68.62 182 PRO A CA 1
ATOM 1454 C C . PRO A 1 182 ? -0.499 -6.707 -30.845 1.00 68.62 182 PRO A C 1
ATOM 1456 O O . PRO A 1 182 ? -1.559 -6.777 -31.464 1.00 68.62 182 PRO A O 1
ATOM 1459 N N . ASP A 1 183 ? -0.219 -7.512 -29.825 1.00 62.56 183 ASP A N 1
ATOM 1460 C CA . ASP A 1 183 ? -1.115 -8.548 -29.290 1.00 62.56 183 ASP A CA 1
ATOM 1461 C C . ASP A 1 183 ? -1.741 -8.172 -27.936 1.00 62.56 183 ASP A C 1
ATOM 1463 O O . ASP A 1 183 ? -2.380 -8.996 -27.285 1.00 62.56 183 ASP A O 1
ATOM 1467 N N . GLY A 1 184 ? -1.562 -6.918 -27.509 1.00 53.59 184 GLY A N 1
ATOM 1468 C CA . GLY A 1 184 ? -2.057 -6.406 -26.230 1.00 53.59 184 GLY A CA 1
ATOM 1469 C C . GLY A 1 184 ? -1.222 -6.818 -25.015 1.00 53.59 184 GLY A C 1
ATOM 1470 O O . GLY A 1 184 ? -1.533 -6.374 -23.914 1.00 53.59 184 GLY A O 1
ATOM 1471 N N . HIS A 1 185 ? -0.162 -7.612 -25.202 1.00 57.38 185 HIS A N 1
ATOM 1472 C CA . HIS A 1 185 ? 0.736 -8.031 -24.129 1.00 57.38 185 HIS A CA 1
ATOM 1473 C C . HIS A 1 185 ? 2.160 -7.499 -24.309 1.00 57.38 185 HIS A C 1
ATOM 1475 O O . HIS A 1 185 ? 2.730 -7.006 -23.345 1.00 57.38 185 HIS A O 1
ATOM 1481 N N . ASN A 1 186 ? 2.744 -7.538 -25.511 1.00 66.75 186 ASN A N 1
ATOM 1482 C CA . ASN A 1 186 ? 4.203 -7.383 -25.655 1.00 66.75 186 ASN A CA 1
ATOM 1483 C C . ASN A 1 186 ? 4.721 -5.952 -25.863 1.00 66.75 186 ASN A C 1
ATOM 1485 O O . ASN A 1 186 ? 5.898 -5.680 -25.651 1.00 66.75 186 ASN A O 1
ATOM 1489 N N . THR A 1 187 ? 3.875 -4.993 -26.227 1.00 77.81 187 THR A N 1
ATOM 1490 C CA . THR A 1 187 ? 4.357 -3.685 -26.704 1.00 77.81 187 THR A CA 1
ATOM 1491 C C . THR A 1 187 ? 5.033 -2.834 -25.610 1.00 77.81 187 THR A C 1
ATOM 1493 O O . THR A 1 187 ? 6.121 -2.289 -25.828 1.00 77.81 187 THR A O 1
ATOM 1496 N N . VAL A 1 188 ? 4.463 -2.758 -24.403 1.00 84.19 188 VAL A N 1
ATOM 1497 C CA . VAL A 1 188 ? 5.120 -2.122 -23.241 1.00 84.19 188 VAL A CA 1
ATOM 1498 C C . VAL A 1 188 ? 6.363 -2.885 -22.782 1.00 84.19 188 VAL A C 1
ATOM 1500 O O . VAL A 1 188 ? 7.338 -2.275 -22.332 1.00 84.19 188 VAL A O 1
ATOM 1503 N N . PHE A 1 189 ? 6.343 -4.208 -22.889 1.00 86.00 189 PHE A N 1
ATOM 1504 C CA . PHE A 1 189 ? 7.439 -5.084 -22.492 1.00 86.00 189 PHE A CA 1
ATOM 1505 C C . PHE A 1 189 ? 8.667 -4.911 -23.392 1.00 86.00 189 PHE A C 1
ATOM 1507 O O . PHE A 1 189 ? 9.757 -4.632 -22.882 1.00 86.00 189 PHE A O 1
ATOM 1514 N N . ASP A 1 190 ? 8.467 -4.908 -24.710 1.00 84.81 190 ASP A N 1
ATOM 1515 C CA . ASP A 1 190 ? 9.485 -4.577 -25.708 1.00 84.81 190 ASP A CA 1
ATOM 1516 C C . ASP A 1 190 ? 10.105 -3.205 -25.429 1.00 84.81 190 ASP A C 1
ATOM 1518 O O . ASP A 1 190 ? 11.330 -3.044 -25.418 1.00 84.81 190 ASP A O 1
ATOM 1522 N N . PHE A 1 191 ? 9.268 -2.199 -25.147 1.00 91.25 191 PHE A N 1
ATOM 1523 C CA . PHE A 1 191 ? 9.746 -0.866 -24.789 1.00 91.25 191 PHE A CA 1
ATOM 1524 C C . PHE A 1 191 ? 10.643 -0.894 -23.547 1.00 91.25 191 PHE A C 1
ATOM 1526 O O . PHE A 1 191 ? 11.717 -0.286 -23.547 1.00 91.25 191 PHE A O 1
ATOM 1533 N N . CYS A 1 192 ? 10.233 -1.613 -22.500 1.00 92.75 192 CYS A N 1
ATOM 1534 C CA . CYS A 1 192 ? 11.003 -1.734 -21.267 1.00 92.75 192 CYS A CA 1
ATOM 1535 C C . CYS A 1 192 ? 12.348 -2.428 -21.497 1.00 92.75 192 CYS A C 1
ATOM 1537 O O . CYS A 1 192 ? 13.367 -1.930 -21.019 1.00 92.75 192 CYS A O 1
ATOM 1539 N N . LEU A 1 193 ? 12.392 -3.507 -22.282 1.00 91.75 193 LEU A N 1
ATOM 1540 C CA . LEU A 1 193 ? 13.648 -4.163 -22.654 1.00 91.75 193 LEU A CA 1
ATOM 1541 C C . LEU A 1 193 ? 14.580 -3.217 -23.412 1.00 91.75 193 LEU A C 1
ATOM 1543 O O . LEU A 1 193 ? 15.763 -3.103 -23.073 1.00 91.75 193 LEU A O 1
ATOM 1547 N N . GLN A 1 194 ? 14.061 -2.485 -24.402 1.00 92.50 194 GLN A N 1
ATOM 1548 C CA . GLN A 1 194 ? 14.863 -1.515 -25.150 1.00 92.50 194 GLN A CA 1
ATOM 1549 C C . GLN A 1 194 ? 15.374 -0.379 -24.250 1.00 92.50 194 GLN A C 1
ATOM 1551 O O . GLN A 1 194 ? 16.510 0.071 -24.415 1.00 92.50 194 GLN A O 1
ATOM 1556 N N . LEU A 1 195 ? 14.569 0.064 -23.283 1.00 95.19 195 LEU A N 1
ATOM 1557 C CA . LEU A 1 195 ? 14.939 1.090 -22.313 1.00 95.19 195 LEU A CA 1
ATOM 1558 C C . LEU A 1 195 ? 16.034 0.606 -21.351 1.00 95.19 195 LEU A C 1
ATOM 1560 O O . LEU A 1 195 ? 17.048 1.283 -21.169 1.00 95.19 195 LEU A O 1
ATOM 1564 N N . TRP A 1 196 ? 15.839 -0.555 -20.727 1.00 95.50 196 TRP A N 1
ATOM 1565 C CA . TRP A 1 196 ? 16.711 -1.067 -19.668 1.00 95.50 196 TRP A CA 1
ATOM 1566 C C . TRP A 1 196 ? 18.074 -1.514 -20.191 1.00 95.50 196 TRP A C 1
ATOM 1568 O O . TRP A 1 196 ? 19.089 -1.192 -19.578 1.00 95.50 196 TRP A O 1
ATOM 1578 N N . THR A 1 197 ? 18.124 -2.142 -21.370 1.00 95.44 197 THR A N 1
ATOM 1579 C CA . THR A 1 197 ? 19.383 -2.539 -22.039 1.00 95.44 197 THR A CA 1
ATOM 1580 C C . THR A 1 197 ? 20.233 -1.345 -22.507 1.00 95.44 197 THR A C 1
ATOM 1582 O O . THR A 1 197 ? 21.331 -1.512 -23.043 1.00 95.44 197 THR A O 1
ATOM 1585 N N . ARG A 1 198 ? 19.744 -0.115 -22.298 1.00 95.75 198 ARG A N 1
ATOM 1586 C CA . ARG A 1 198 ? 20.426 1.159 -22.583 1.00 95.75 198 ARG A CA 1
ATOM 1587 C C . ARG A 1 198 ? 20.662 2.001 -21.327 1.00 95.75 198 ARG A C 1
ATOM 1589 O O . ARG A 1 198 ? 20.881 3.205 -21.434 1.00 95.75 198 ARG A O 1
ATOM 1596 N N . GLY A 1 199 ? 20.572 1.385 -20.146 1.00 92.94 199 GLY A N 1
ATOM 1597 C CA . GLY A 1 199 ? 20.777 2.053 -18.856 1.00 92.94 199 GLY A CA 1
ATOM 1598 C C . GLY A 1 199 ? 19.614 2.949 -18.421 1.00 92.94 199 GLY A C 1
ATOM 1599 O O . GLY A 1 199 ? 19.732 3.694 -17.450 1.00 92.94 199 GLY A O 1
ATOM 1600 N N . GLY A 1 200 ? 18.486 2.903 -19.134 1.00 92.81 200 GLY A N 1
ATOM 1601 C CA . GLY A 1 200 ? 17.282 3.636 -18.773 1.00 92.81 200 GLY A CA 1
ATOM 1602 C C . GLY A 1 200 ? 16.501 2.972 -17.639 1.00 92.81 200 GLY A C 1
ATOM 1603 O O . GLY A 1 200 ? 16.633 1.781 -17.357 1.00 92.81 200 GLY A O 1
ATOM 1604 N N . ASN A 1 201 ? 15.627 3.754 -17.011 1.00 92.31 201 ASN A N 1
ATOM 1605 C CA . ASN A 1 201 ? 14.665 3.290 -16.018 1.00 92.31 201 ASN A CA 1
ATOM 1606 C C . ASN A 1 201 ? 13.279 3.800 -16.393 1.00 92.31 201 ASN A C 1
ATOM 1608 O O . ASN A 1 201 ? 13.144 4.938 -16.836 1.00 92.31 201 ASN A O 1
ATOM 1612 N N . LEU A 1 202 ? 12.260 2.957 -16.211 1.00 91.31 202 LEU A N 1
ATOM 1613 C CA . LEU A 1 202 ? 10.879 3.317 -16.539 1.00 91.31 202 LEU A CA 1
ATOM 1614 C C . LEU A 1 202 ? 10.314 4.352 -15.556 1.00 91.31 202 LEU A C 1
ATOM 1616 O O . LEU A 1 202 ? 9.447 5.138 -15.925 1.00 91.31 202 LEU A O 1
ATOM 1620 N N . THR A 1 203 ? 10.807 4.365 -14.316 1.00 89.88 203 THR A N 1
ATOM 1621 C CA . THR A 1 203 ? 10.407 5.318 -13.280 1.00 89.88 203 THR A CA 1
ATOM 1622 C C . THR A 1 203 ? 11.553 6.236 -12.867 1.00 89.88 203 THR A C 1
ATOM 1624 O O . THR A 1 203 ? 12.713 5.822 -12.839 1.00 89.88 203 THR A O 1
ATOM 1627 N N . ASP A 1 204 ? 11.220 7.479 -12.515 1.00 83.06 204 ASP A N 1
ATOM 1628 C CA . ASP A 1 204 ? 12.138 8.425 -11.879 1.00 83.06 204 ASP A CA 1
ATOM 1629 C C . ASP A 1 204 ? 12.334 8.119 -10.378 1.00 83.06 204 ASP A C 1
ATOM 1631 O O . ASP A 1 204 ? 11.712 7.212 -9.818 1.00 83.06 204 ASP A O 1
ATOM 1635 N N . ALA A 1 205 ? 13.193 8.894 -9.708 1.00 76.75 205 ALA A N 1
ATOM 1636 C CA . ALA A 1 205 ? 13.471 8.752 -8.273 1.00 76.75 205 ALA A CA 1
ATOM 1637 C C . ALA A 1 205 ? 12.231 8.939 -7.371 1.00 76.75 205 ALA A C 1
ATOM 1639 O O . ALA A 1 205 ? 12.246 8.524 -6.218 1.00 76.75 205 ALA A O 1
ATOM 1640 N N . ASN A 1 206 ? 11.148 9.524 -7.895 1.00 76.44 206 ASN A N 1
ATOM 1641 C CA . ASN A 1 206 ? 9.880 9.722 -7.194 1.00 76.44 206 ASN A CA 1
ATOM 1642 C C . ASN A 1 206 ? 8.832 8.661 -7.581 1.00 76.44 206 ASN A C 1
ATOM 1644 O O . ASN A 1 206 ? 7.639 8.861 -7.353 1.00 76.44 206 ASN A O 1
ATOM 1648 N N . SER A 1 207 ? 9.243 7.544 -8.198 1.00 81.69 207 SER A N 1
ATOM 1649 C CA . SER A 1 207 ? 8.351 6.468 -8.664 1.00 81.69 207 SER A CA 1
ATOM 1650 C C . SER A 1 207 ? 7.292 6.914 -9.691 1.00 81.69 207 SER A C 1
ATOM 1652 O O . SER A 1 207 ? 6.236 6.279 -9.834 1.00 81.69 207 SER A O 1
ATOM 1654 N N . ARG A 1 208 ? 7.551 8.007 -10.425 1.00 86.00 208 ARG A N 1
ATOM 1655 C CA . ARG A 1 208 ? 6.712 8.454 -11.549 1.00 86.00 208 ARG A CA 1
ATOM 1656 C C . ARG A 1 208 ? 7.242 7.878 -12.846 1.00 86.00 208 ARG A C 1
ATOM 1658 O O . ARG A 1 208 ? 8.454 7.796 -13.026 1.00 86.00 208 ARG A O 1
ATOM 1665 N N . VAL A 1 209 ? 6.347 7.503 -13.753 1.00 91.75 209 VAL A N 1
ATOM 1666 C CA . VAL A 1 209 ? 6.753 6.948 -15.047 1.00 91.75 209 VAL A CA 1
ATOM 1667 C C . VAL A 1 209 ? 7.386 8.051 -15.893 1.00 91.75 209 VAL A C 1
ATOM 1669 O O . VAL A 1 209 ? 6.795 9.116 -16.074 1.00 91.75 209 VAL A O 1
ATOM 1672 N N . ASN A 1 210 ? 8.595 7.796 -16.390 1.00 93.38 210 ASN A N 1
ATOM 1673 C CA . ASN A 1 210 ? 9.354 8.715 -17.225 1.00 93.38 210 ASN A CA 1
ATOM 1674 C C . ASN A 1 210 ? 9.873 8.016 -18.489 1.00 93.38 210 ASN A C 1
ATOM 1676 O O . ASN A 1 210 ? 10.889 7.325 -18.467 1.00 93.38 210 ASN A O 1
ATOM 1680 N N . ILE A 1 211 ? 9.183 8.240 -19.602 1.00 95.44 211 ILE A N 1
ATOM 1681 C CA . ILE A 1 211 ? 9.532 7.735 -20.928 1.00 95.44 211 ILE A CA 1
ATOM 1682 C C . ILE A 1 211 ? 10.235 8.786 -21.801 1.00 95.44 211 ILE A C 1
ATOM 1684 O O . ILE A 1 211 ? 10.858 8.416 -22.790 1.00 95.44 211 ILE A O 1
ATOM 1688 N N . ASP A 1 212 ? 10.220 10.080 -21.450 1.00 95.50 212 ASP A N 1
ATOM 1689 C CA . ASP A 1 212 ? 10.938 11.132 -22.202 1.00 95.50 212 ASP A CA 1
ATOM 1690 C C . ASP A 1 212 ? 12.422 11.184 -21.803 1.00 95.50 212 ASP A C 1
ATOM 1692 O O . ASP A 1 212 ? 12.906 12.114 -21.154 1.00 95.50 212 ASP A O 1
ATOM 1696 N N . THR A 1 213 ? 13.153 10.126 -22.159 1.00 95.94 213 THR A N 1
ATOM 1697 C CA . THR A 1 213 ? 14.580 9.968 -21.855 1.00 95.94 213 THR A CA 1
ATOM 1698 C C . THR A 1 213 ? 15.404 9.698 -23.113 1.00 95.94 213 THR A C 1
ATOM 1700 O O . THR A 1 213 ? 14.886 9.283 -24.157 1.00 95.94 213 THR A O 1
ATOM 1703 N N . LEU A 1 214 ? 16.721 9.920 -23.019 1.00 95.44 214 LEU A N 1
ATOM 1704 C CA . LEU A 1 214 ? 17.648 9.587 -24.103 1.00 95.44 214 LEU A CA 1
ATOM 1705 C C . LEU A 1 214 ? 17.650 8.077 -24.384 1.00 95.44 214 LEU A C 1
ATOM 1707 O O . LEU A 1 214 ? 17.511 7.684 -25.534 1.00 95.44 214 LEU A O 1
ATOM 1711 N N . ALA A 1 215 ? 17.686 7.242 -23.341 1.00 95.75 215 ALA A N 1
ATOM 1712 C CA . ALA A 1 215 ? 17.648 5.785 -23.479 1.00 95.75 215 ALA A CA 1
ATOM 1713 C C . ALA A 1 215 ? 16.371 5.290 -24.186 1.00 95.75 215 ALA A C 1
ATOM 1715 O O . ALA A 1 215 ? 16.453 4.446 -25.076 1.00 95.75 215 ALA A O 1
ATOM 1716 N N . ALA A 1 216 ? 15.202 5.856 -23.854 1.00 96.12 216 ALA A N 1
ATOM 1717 C CA . ALA A 1 216 ? 13.950 5.563 -24.555 1.00 96.12 216 ALA A CA 1
ATOM 1718 C C . ALA A 1 216 ? 13.992 6.011 -26.025 1.00 96.12 216 ALA A C 1
ATOM 1720 O O . ALA A 1 216 ? 13.523 5.295 -26.911 1.00 96.12 216 ALA A O 1
ATOM 1721 N N . THR A 1 217 ? 14.576 7.186 -26.291 1.00 96.50 217 THR A N 1
ATOM 1722 C CA . THR A 1 217 ? 14.730 7.712 -27.655 1.00 96.50 217 THR A CA 1
ATOM 1723 C C . THR A 1 217 ? 15.615 6.794 -28.494 1.00 96.50 217 THR A C 1
ATOM 1725 O O . THR A 1 217 ? 15.226 6.421 -29.600 1.00 96.50 217 THR A O 1
ATOM 1728 N N . ASP A 1 218 ? 16.766 6.387 -27.965 1.00 95.19 218 ASP A N 1
ATOM 1729 C CA . ASP A 1 218 ? 17.710 5.498 -28.643 1.00 95.19 218 ASP A CA 1
ATOM 1730 C C . ASP A 1 218 ? 17.111 4.098 -28.848 1.00 95.19 218 ASP A C 1
ATOM 1732 O O . ASP A 1 218 ? 17.275 3.500 -29.912 1.00 95.19 218 ASP A O 1
ATOM 1736 N N . GLY A 1 219 ? 16.371 3.595 -27.855 1.00 94.31 219 GLY A N 1
ATOM 1737 C CA . GLY A 1 219 ? 15.686 2.304 -27.903 1.00 94.31 219 GLY A CA 1
ATOM 1738 C C . GLY A 1 219 ? 14.620 2.229 -28.988 1.00 94.31 219 GLY A C 1
ATOM 1739 O O . GLY A 1 219 ? 14.672 1.353 -29.849 1.00 94.31 219 GLY A O 1
ATOM 1740 N N . LEU A 1 220 ? 13.684 3.178 -29.005 1.00 94.25 220 LEU A N 1
ATOM 1741 C CA . LEU A 1 220 ? 12.623 3.201 -30.014 1.00 94.25 220 LEU A CA 1
ATOM 1742 C C . LEU A 1 220 ? 13.123 3.580 -31.409 1.00 94.25 220 LEU A C 1
ATOM 1744 O O . LEU A 1 220 ? 12.542 3.138 -32.399 1.00 94.25 220 LEU A O 1
ATOM 1748 N N . THR A 1 221 ? 14.202 4.363 -31.508 1.00 94.88 221 THR A N 1
ATOM 1749 C CA . THR A 1 221 ? 14.851 4.626 -32.802 1.00 94.88 221 THR A CA 1
ATOM 1750 C C . THR A 1 221 ? 15.454 3.342 -33.357 1.00 94.88 221 THR A C 1
ATOM 1752 O O . THR A 1 221 ? 15.161 2.980 -34.492 1.00 94.88 221 THR A O 1
ATOM 1755 N N . PHE A 1 222 ? 16.198 2.591 -32.537 1.00 93.62 222 PHE A N 1
ATOM 1756 C CA . PHE A 1 222 ? 16.685 1.269 -32.925 1.00 93.62 222 PHE A CA 1
ATOM 1757 C C . PHE A 1 222 ? 15.540 0.335 -33.337 1.00 93.62 222 PHE A C 1
ATOM 1759 O O . PHE A 1 222 ? 15.644 -0.313 -34.374 1.00 93.62 222 PHE A O 1
ATOM 1766 N N . TYR A 1 223 ? 14.453 0.287 -32.558 1.00 90.88 223 TYR A N 1
ATOM 1767 C CA . TYR A 1 223 ? 13.330 -0.612 -32.828 1.00 90.88 223 TYR A CA 1
ATOM 1768 C C . TYR A 1 223 ? 12.635 -0.291 -34.159 1.00 90.88 223 TYR A C 1
ATOM 1770 O O . TYR A 1 223 ? 12.373 -1.186 -34.961 1.00 90.88 223 TYR A O 1
ATOM 1778 N N . ARG A 1 224 ? 12.428 1.000 -34.455 1.00 92.00 224 ARG A N 1
ATOM 1779 C CA . ARG A 1 224 ? 11.955 1.466 -35.768 1.00 92.00 224 ARG A CA 1
ATOM 1780 C C . ARG A 1 224 ? 12.904 1.049 -36.890 1.00 92.00 224 ARG A C 1
ATOM 1782 O O . ARG A 1 224 ? 12.448 0.562 -37.922 1.00 92.00 224 ARG A O 1
ATOM 1789 N N . ASP A 1 225 ? 14.199 1.287 -36.710 1.00 93.25 225 ASP A N 1
ATOM 1790 C CA . ASP A 1 225 ? 15.193 1.070 -37.758 1.00 93.25 225 ASP A CA 1
ATOM 1791 C C . ASP A 1 225 ? 15.349 -0.419 -38.082 1.00 93.25 225 ASP A C 1
ATOM 1793 O O . ASP A 1 225 ? 15.373 -0.784 -39.256 1.00 93.25 225 ASP A O 1
ATOM 1797 N N . ILE A 1 226 ? 15.399 -1.288 -37.065 1.00 91.94 226 ILE A N 1
ATOM 1798 C CA . ILE A 1 226 ? 15.569 -2.732 -37.268 1.00 91.94 226 ILE A CA 1
ATOM 1799 C C . ILE A 1 226 ? 14.338 -3.370 -37.914 1.00 91.94 226 ILE A C 1
ATOM 1801 O O . ILE A 1 226 ? 14.490 -4.156 -38.843 1.00 91.94 226 ILE A O 1
ATOM 1805 N N . LEU A 1 227 ? 13.123 -2.983 -37.509 1.00 90.31 227 LEU A N 1
ATOM 1806 C CA . LEU A 1 227 ? 11.882 -3.492 -38.107 1.00 90.31 227 LEU A CA 1
ATOM 1807 C C . LEU A 1 227 ? 11.710 -3.072 -39.576 1.00 90.31 227 LEU A C 1
ATOM 1809 O O . LEU A 1 227 ? 11.011 -3.742 -40.337 1.00 90.31 227 LEU A O 1
ATOM 1813 N N . ARG A 1 228 ? 12.357 -1.978 -39.992 1.00 91.44 228 ARG A N 1
ATOM 1814 C CA . ARG A 1 228 ? 12.390 -1.511 -41.388 1.00 91.44 228 ARG A CA 1
ATOM 1815 C C . ARG A 1 228 ? 13.560 -2.082 -42.187 1.00 91.44 228 ARG A C 1
ATOM 1817 O O . ARG A 1 228 ? 13.572 -1.953 -43.413 1.00 91.44 228 ARG A O 1
ATOM 1824 N N . ASP A 1 229 ? 14.537 -2.697 -41.528 1.00 94.25 229 ASP A N 1
ATOM 1825 C CA . ASP A 1 229 ? 15.722 -3.242 -42.177 1.00 94.25 229 ASP A CA 1
ATOM 1826 C C . ASP A 1 229 ? 15.415 -4.587 -42.846 1.00 94.25 229 ASP A C 1
ATOM 1828 O O . ASP A 1 229 ? 15.640 -5.670 -42.298 1.00 94.25 229 ASP A O 1
ATOM 1832 N N . GLN A 1 230 ? 14.954 -4.510 -44.095 1.00 92.88 230 GLN A N 1
ATOM 1833 C CA . GLN A 1 230 ? 14.672 -5.673 -44.938 1.00 92.88 230 GLN A CA 1
ATOM 1834 C C . GLN A 1 230 ? 15.895 -6.554 -45.216 1.00 92.88 230 GLN A C 1
ATOM 1836 O O . GLN A 1 230 ? 15.723 -7.604 -45.816 1.00 92.88 230 GLN A O 1
ATOM 1841 N N . THR A 1 231 ? 17.103 -6.147 -44.810 1.00 95.44 231 THR A N 1
ATOM 1842 C CA . THR A 1 231 ? 18.329 -6.949 -44.924 1.00 95.44 231 THR A CA 1
ATOM 1843 C C . THR A 1 231 ? 18.703 -7.659 -43.625 1.00 95.44 231 THR A C 1
ATOM 1845 O O . THR A 1 231 ? 19.724 -8.333 -43.584 1.00 95.44 231 THR A O 1
ATOM 1848 N N . ALA A 1 232 ? 17.918 -7.511 -42.554 1.00 95.50 232 ALA A N 1
ATOM 1849 C CA . ALA A 1 232 ? 18.223 -8.068 -41.235 1.00 95.50 232 ALA A CA 1
ATOM 1850 C C . ALA A 1 232 ? 17.064 -8.877 -40.636 1.00 95.50 232 ALA A C 1
ATOM 1852 O O . ALA A 1 232 ? 17.308 -9.874 -39.949 1.00 95.50 232 ALA A O 1
ATOM 1853 N N . VAL A 1 233 ? 15.813 -8.482 -40.894 1.00 95.75 233 VAL A N 1
ATOM 1854 C CA . VAL A 1 233 ? 14.627 -9.097 -40.275 1.00 95.75 233 VAL A CA 1
ATOM 1855 C C . VAL A 1 233 ? 13.801 -9.936 -41.249 1.00 95.75 233 VAL A C 1
ATOM 1857 O O . VAL A 1 233 ? 13.860 -9.765 -42.467 1.00 95.75 233 VAL A O 1
ATOM 1860 N N . HIS A 1 234 ? 13.014 -10.857 -40.696 1.00 96.69 234 HIS A N 1
ATOM 1861 C CA . HIS A 1 234 ? 11.994 -11.616 -41.409 1.00 96.69 234 HIS A CA 1
ATOM 1862 C C . HIS A 1 234 ? 10.982 -10.663 -42.087 1.00 96.69 234 HIS A C 1
ATOM 1864 O O . HIS A 1 234 ? 10.511 -9.727 -41.435 1.00 96.69 234 HIS A O 1
ATOM 1870 N N . PRO A 1 235 ? 10.573 -10.893 -43.352 1.00 93.94 235 PRO A N 1
ATOM 1871 C CA . PRO A 1 235 ? 9.704 -9.976 -44.101 1.00 93.94 235 PRO A CA 1
ATOM 1872 C C . PRO A 1 235 ? 8.343 -9.754 -43.434 1.00 93.94 235 PRO A C 1
ATOM 1874 O O . PRO A 1 235 ? 7.777 -8.669 -43.537 1.00 93.94 235 PRO A O 1
ATOM 1877 N N . ASN A 1 236 ? 7.856 -10.766 -42.709 1.00 93.44 236 ASN A N 1
ATOM 1878 C CA . ASN A 1 236 ? 6.597 -10.693 -41.968 1.00 93.44 236 ASN A CA 1
ATOM 1879 C C . ASN A 1 236 ? 6.718 -10.181 -40.519 1.00 93.44 236 ASN A C 1
ATOM 1881 O O . ASN A 1 236 ? 5.740 -10.251 -39.783 1.00 93.44 236 ASN A O 1
ATOM 1885 N N . ALA A 1 237 ? 7.884 -9.692 -40.074 1.00 89.94 237 ALA A N 1
ATOM 1886 C CA . ALA A 1 237 ? 8.087 -9.282 -38.674 1.00 89.94 237 ALA A CA 1
ATOM 1887 C C . ALA A 1 237 ? 7.030 -8.267 -38.195 1.00 89.94 237 ALA A C 1
ATOM 1889 O O . ALA A 1 237 ? 6.525 -8.363 -37.086 1.00 89.94 237 ALA A O 1
ATOM 1890 N N . MET A 1 238 ? 6.612 -7.352 -39.072 1.00 87.25 238 MET A N 1
ATOM 1891 C CA . MET A 1 238 ? 5.578 -6.349 -38.787 1.00 87.25 238 MET A CA 1
ATOM 1892 C C . MET A 1 238 ? 4.151 -6.912 -38.667 1.00 87.25 238 MET A C 1
ATOM 1894 O O . MET A 1 238 ? 3.266 -6.211 -38.187 1.00 87.25 238 MET A O 1
ATOM 1898 N N . GLN A 1 239 ? 3.897 -8.127 -39.162 1.00 89.50 239 GLN A N 1
ATOM 1899 C CA . GLN A 1 239 ? 2.585 -8.785 -39.094 1.00 89.50 239 GLN A CA 1
ATOM 1900 C C . GLN A 1 239 ? 2.552 -9.947 -38.101 1.00 89.50 239 GLN A C 1
ATOM 1902 O O . GLN A 1 239 ? 1.494 -10.544 -37.924 1.00 89.50 239 GLN A O 1
ATOM 1907 N N . TYR A 1 240 ? 3.689 -10.284 -37.493 1.00 90.56 240 TYR A N 1
ATOM 1908 C CA . TYR A 1 240 ? 3.781 -11.362 -36.523 1.00 90.56 240 TYR A CA 1
ATOM 1909 C C . TYR A 1 240 ? 3.663 -10.833 -35.097 1.00 90.56 240 TYR A C 1
ATOM 1911 O O . TYR A 1 240 ? 4.355 -9.887 -34.719 1.00 90.56 240 TYR A O 1
ATOM 1919 N N . GLU A 1 241 ? 2.805 -11.479 -34.312 1.00 87.00 241 GLU A N 1
ATOM 1920 C CA . GLU A 1 241 ? 2.846 -11.429 -32.848 1.00 87.00 241 GLU A CA 1
ATOM 1921 C C . GLU A 1 241 ? 3.798 -12.504 -32.281 1.00 87.00 241 GLU A C 1
ATOM 1923 O O . GLU A 1 241 ? 4.400 -13.277 -33.034 1.00 87.00 241 GLU A O 1
ATOM 1928 N N . SER A 1 242 ? 3.992 -12.545 -30.963 1.00 85.88 242 SER A N 1
ATOM 1929 C CA . SER A 1 242 ? 5.042 -13.349 -30.319 1.00 85.88 242 SER A CA 1
ATOM 1930 C C . SER A 1 242 ? 4.943 -14.860 -30.536 1.00 85.88 242 SER A C 1
ATOM 1932 O O . SER A 1 242 ? 5.971 -15.531 -30.650 1.00 85.88 242 SER A O 1
ATOM 1934 N N . VAL A 1 243 ? 3.737 -15.420 -30.635 1.00 88.12 243 VAL A N 1
ATOM 1935 C CA . VAL A 1 243 ? 3.526 -16.832 -30.975 1.00 88.12 243 VAL A CA 1
ATOM 1936 C C . VAL A 1 243 ? 3.923 -17.088 -32.425 1.00 88.12 243 VAL A C 1
ATOM 1938 O O . VAL A 1 243 ? 4.657 -18.035 -32.708 1.00 88.12 243 VAL A O 1
ATOM 1941 N N . GLN A 1 244 ? 3.505 -16.237 -33.359 1.00 92.44 244 GLN A N 1
ATOM 1942 C CA . GLN A 1 244 ? 3.880 -16.327 -34.769 1.00 92.44 244 GLN A CA 1
ATOM 1943 C C . GLN A 1 244 ? 5.391 -16.204 -34.993 1.00 92.44 244 GLN A C 1
ATOM 1945 O O . GLN A 1 244 ? 5.931 -16.956 -35.813 1.00 92.44 244 GLN A O 1
ATOM 1950 N N . THR A 1 245 ? 6.089 -15.324 -34.268 1.00 93.31 245 THR A N 1
ATOM 1951 C CA . THR A 1 245 ? 7.559 -15.237 -34.334 1.00 93.31 245 THR A CA 1
ATOM 1952 C C . THR A 1 245 ? 8.223 -16.482 -33.754 1.00 93.31 245 THR A C 1
ATOM 1954 O O . THR A 1 245 ? 9.121 -17.039 -34.390 1.00 93.31 245 THR A O 1
ATOM 1957 N N . GLY A 1 246 ? 7.716 -16.990 -32.624 1.00 93.88 246 GLY A N 1
ATOM 1958 C CA . GLY A 1 246 ? 8.116 -18.269 -32.041 1.00 93.88 246 GLY A CA 1
ATOM 1959 C C . GLY A 1 246 ? 7.992 -19.427 -33.033 1.00 93.88 246 GLY A C 1
ATOM 1960 O O . GLY A 1 246 ? 8.933 -20.194 -33.237 1.00 93.88 246 GLY A O 1
ATOM 1961 N N . MET A 1 247 ? 6.857 -19.512 -33.726 1.00 95.25 247 MET A N 1
ATOM 1962 C CA . MET A 1 247 ? 6.606 -20.533 -34.742 1.00 95.25 247 MET A CA 1
ATOM 1963 C C . MET A 1 247 ? 7.472 -20.346 -35.997 1.00 95.25 247 MET A C 1
ATOM 1965 O O . MET A 1 247 ? 7.891 -21.336 -36.592 1.00 95.25 247 MET A O 1
ATOM 1969 N N . ALA A 1 248 ? 7.767 -19.110 -36.411 1.00 96.62 248 ALA A N 1
ATOM 1970 C CA . ALA A 1 248 ? 8.696 -18.834 -37.512 1.00 96.62 248 ALA A CA 1
ATOM 1971 C C . ALA A 1 248 ? 10.113 -19.318 -37.190 1.00 96.62 248 ALA A C 1
ATOM 1973 O O . ALA A 1 248 ? 10.734 -20.028 -37.986 1.00 96.62 248 ALA A O 1
ATOM 1974 N N . PHE A 1 249 ? 10.590 -19.021 -35.983 1.00 98.00 249 PHE A N 1
ATOM 1975 C CA . PHE A 1 249 ? 11.863 -19.534 -35.498 1.00 98.00 249 PHE A CA 1
ATOM 1976 C C . PHE A 1 249 ? 11.862 -21.072 -35.423 1.00 98.00 249 PHE A C 1
ATOM 1978 O O . PHE A 1 249 ? 12.791 -21.703 -35.928 1.00 98.00 249 PHE A O 1
ATOM 1985 N N . ALA A 1 250 ? 10.788 -21.689 -34.911 1.00 97.38 250 ALA A N 1
ATOM 1986 C CA . ALA A 1 250 ? 10.639 -23.147 -34.853 1.00 97.38 250 ALA A CA 1
ATOM 1987 C C . ALA A 1 250 ? 10.666 -23.812 -36.244 1.00 97.38 250 ALA A C 1
ATOM 1989 O O . ALA A 1 250 ? 11.223 -24.898 -36.414 1.00 97.38 250 ALA A O 1
ATOM 1990 N N . ARG A 1 251 ? 10.127 -23.146 -37.275 1.00 97.44 251 ARG A N 1
ATOM 1991 C CA . ARG A 1 251 ? 10.215 -23.585 -38.681 1.00 97.44 251 ARG A CA 1
ATOM 1992 C C . ARG A 1 251 ? 11.607 -23.397 -39.298 1.00 97.44 251 ARG A C 1
ATOM 1994 O O . ARG A 1 251 ? 11.815 -23.813 -40.439 1.00 97.44 251 ARG A O 1
ATOM 2001 N N . GLY A 1 252 ? 12.555 -22.822 -38.558 1.00 97.31 252 GLY A N 1
ATOM 2002 C CA . GLY A 1 252 ? 13.929 -22.579 -38.991 1.00 97.31 252 GLY A CA 1
ATOM 2003 C C . GLY A 1 252 ? 14.105 -21.331 -39.848 1.00 97.31 252 GLY A C 1
ATOM 2004 O O . GLY A 1 252 ? 15.123 -21.219 -40.522 1.00 97.31 252 GLY A O 1
ATOM 2005 N N . GLU A 1 253 ? 13.134 -20.414 -39.833 1.00 97.94 253 GLU A N 1
ATOM 2006 C CA . GLU A 1 253 ? 13.112 -19.241 -40.716 1.00 97.94 253 GLU A CA 1
ATOM 2007 C C . GLU A 1 253 ? 14.053 -18.130 -40.233 1.00 97.94 253 GLU A C 1
ATOM 2009 O O . GLU A 1 253 ? 14.434 -17.278 -41.024 1.00 97.94 253 GLU A O 1
ATOM 2014 N N . ALA A 1 254 ? 14.466 -18.118 -38.961 1.00 98.12 254 ALA A N 1
ATOM 2015 C CA . ALA A 1 254 ? 15.338 -17.081 -38.409 1.00 98.12 254 ALA A CA 1
ATOM 2016 C C . ALA A 1 254 ? 16.559 -17.658 -37.675 1.00 98.12 254 ALA A C 1
ATOM 2018 O O . ALA A 1 254 ? 16.467 -18.689 -37.008 1.00 98.12 254 ALA A O 1
ATOM 2019 N N . ALA A 1 255 ? 17.700 -16.970 -37.771 1.00 98.44 255 ALA A N 1
ATOM 2020 C CA . ALA A 1 255 ? 18.914 -17.323 -37.034 1.00 98.44 255 ALA A CA 1
ATOM 2021 C C . ALA A 1 255 ? 18.846 -16.908 -35.553 1.00 98.44 255 ALA A C 1
ATOM 2023 O O . ALA A 1 255 ? 19.413 -17.590 -34.694 1.00 98.44 255 ALA A O 1
ATOM 2024 N N . MET A 1 256 ? 18.154 -15.801 -35.255 1.00 98.44 256 MET A N 1
ATOM 2025 C CA . MET A 1 256 ? 18.017 -15.232 -33.910 1.00 98.44 256 MET A CA 1
ATOM 2026 C C . MET A 1 256 ? 16.637 -14.604 -33.672 1.00 98.44 256 MET A C 1
ATOM 2028 O O . MET A 1 256 ? 15.954 -14.190 -34.606 1.00 98.44 256 MET A O 1
ATOM 2032 N N . MET A 1 257 ? 16.246 -14.477 -32.409 1.00 96.12 257 MET A N 1
ATOM 2033 C CA . MET A 1 257 ? 15.003 -13.842 -31.970 1.00 96.12 257 MET A CA 1
ATOM 2034 C C . MET A 1 257 ? 15.160 -13.366 -30.525 1.00 96.12 257 MET A C 1
ATOM 2036 O O . MET A 1 257 ? 15.743 -14.080 -29.718 1.00 96.12 257 MET A O 1
ATOM 2040 N N . VAL A 1 258 ? 14.628 -12.194 -30.180 1.00 93.81 258 VAL A N 1
ATOM 2041 C CA . VAL A 1 258 ? 14.401 -11.820 -28.773 1.00 93.81 258 VAL A CA 1
ATOM 2042 C C . VAL A 1 258 ? 12.936 -12.097 -28.472 1.00 93.81 258 VAL A C 1
ATOM 2044 O O . VAL A 1 258 ? 12.081 -11.581 -29.188 1.00 93.81 258 VAL A O 1
ATOM 2047 N N . ASN A 1 259 ? 12.669 -13.004 -27.532 1.00 92.06 259 ASN A N 1
ATOM 2048 C CA . ASN A 1 259 ? 11.314 -13.422 -27.161 1.00 92.06 259 ASN A CA 1
ATOM 2049 C C . ASN A 1 259 ? 11.338 -14.186 -25.819 1.00 92.06 259 ASN A C 1
ATOM 2051 O O . ASN A 1 259 ? 12.402 -14.470 -25.254 1.00 92.06 259 ASN A O 1
ATOM 2055 N N . TRP A 1 260 ? 10.161 -14.566 -25.327 1.00 90.81 260 TRP A N 1
ATOM 2056 C CA . TRP A 1 260 ? 9.967 -15.341 -24.106 1.00 90.81 260 TRP A CA 1
ATOM 2057 C C . TRP A 1 260 ? 10.684 -16.696 -24.158 1.00 90.81 260 TRP A C 1
ATOM 2059 O O . TRP A 1 260 ? 10.577 -17.443 -25.135 1.00 90.81 260 TRP A O 1
ATOM 2069 N N . PHE A 1 261 ? 11.346 -17.067 -23.059 1.00 93.56 261 PHE A N 1
ATOM 2070 C CA . PHE A 1 261 ? 12.031 -18.353 -22.874 1.00 93.56 261 PHE A CA 1
ATOM 2071 C C . PHE A 1 261 ? 11.159 -19.566 -23.237 1.00 93.56 261 PHE A C 1
ATOM 2073 O O . PHE A 1 261 ? 11.653 -20.571 -23.757 1.00 93.56 261 PHE A O 1
ATOM 2080 N N . GLY A 1 262 ? 9.847 -19.465 -23.002 1.00 91.19 262 GLY A N 1
ATOM 2081 C CA . GLY A 1 262 ? 8.873 -20.490 -23.368 1.00 91.19 262 GLY A CA 1
ATOM 2082 C C . GLY A 1 262 ? 8.937 -20.886 -24.846 1.00 91.19 262 GLY A C 1
ATOM 2083 O O . GLY A 1 262 ? 8.812 -22.068 -25.153 1.00 91.19 262 GLY A O 1
ATOM 2084 N N . PHE A 1 263 ? 9.230 -19.954 -25.760 1.00 91.81 263 PHE A N 1
ATOM 2085 C CA . PHE A 1 263 ? 9.364 -20.264 -27.187 1.00 91.81 263 PHE A CA 1
ATOM 2086 C C . PHE A 1 263 ? 10.649 -21.013 -27.524 1.00 91.81 263 PHE A C 1
ATOM 2088 O O . PHE A 1 263 ? 10.640 -21.842 -28.435 1.00 91.81 263 PHE A O 1
ATOM 2095 N N . ALA A 1 264 ? 11.732 -20.792 -26.774 1.00 94.44 264 ALA A N 1
ATOM 2096 C CA . ALA A 1 264 ? 12.911 -21.640 -26.886 1.00 94.44 264 ALA A CA 1
ATOM 2097 C C . ALA A 1 264 ? 12.541 -23.065 -26.462 1.00 94.44 264 ALA A C 1
ATOM 2099 O O . ALA A 1 264 ? 12.725 -24.004 -27.227 1.00 94.44 264 ALA A O 1
ATOM 2100 N N . SER A 1 265 ? 11.957 -23.240 -25.274 1.00 92.88 265 SER A N 1
ATOM 2101 C CA . SER A 1 265 ? 11.521 -24.557 -24.779 1.00 92.88 265 SER A CA 1
ATOM 2102 C C . SER A 1 265 ? 10.551 -25.256 -25.739 1.00 92.88 265 SER A C 1
ATOM 2104 O O . SER A 1 265 ? 10.714 -26.440 -26.026 1.00 92.88 265 SER A O 1
ATOM 2106 N N . MET A 1 266 ? 9.601 -24.510 -26.312 1.00 91.50 266 MET A N 1
ATOM 2107 C CA . MET A 1 266 ? 8.662 -24.989 -27.328 1.00 91.50 266 MET A CA 1
ATOM 2108 C C . MET A 1 266 ? 9.387 -25.622 -28.525 1.00 91.50 266 MET A C 1
ATOM 2110 O O . MET A 1 266 ? 8.993 -26.696 -28.977 1.00 91.50 266 MET A O 1
ATOM 2114 N N . CYS A 1 267 ? 10.471 -25.005 -29.007 1.00 94.44 267 CYS A N 1
ATOM 2115 C CA . CYS A 1 267 ? 11.247 -25.511 -30.141 1.00 94.44 267 CYS A CA 1
ATOM 2116 C C . CYS A 1 267 ? 11.875 -26.893 -29.894 1.00 94.44 267 CYS A C 1
ATOM 2118 O O . CYS A 1 267 ? 12.172 -27.598 -30.859 1.00 94.44 267 CYS A O 1
ATOM 2120 N N . GLU A 1 268 ? 12.077 -27.299 -28.641 1.00 93.31 268 GLU A N 1
ATOM 2121 C CA . GLU A 1 268 ? 12.617 -28.621 -28.301 1.00 93.31 268 GLU A CA 1
ATOM 2122 C C . GLU A 1 268 ? 11.523 -29.700 -28.210 1.00 93.31 268 GLU A C 1
ATOM 2124 O O . GLU A 1 268 ? 11.796 -30.898 -28.361 1.00 93.31 268 GLU A O 1
ATOM 2129 N N . VAL A 1 269 ? 10.263 -29.302 -28.004 1.00 89.31 269 VAL A N 1
ATOM 2130 C CA . VAL A 1 269 ? 9.173 -30.235 -27.673 1.00 89.31 269 VAL A CA 1
ATOM 2131 C C . VAL A 1 269 ? 8.154 -30.438 -28.790 1.00 89.31 269 VAL A C 1
ATOM 2133 O O . VAL A 1 269 ? 7.732 -31.578 -28.979 1.00 89.31 269 VAL A O 1
ATOM 2136 N N . ILE A 1 270 ? 7.785 -29.400 -29.550 1.00 88.94 270 ILE A N 1
ATOM 2137 C CA . ILE A 1 270 ? 6.752 -29.532 -30.592 1.00 88.94 270 ILE A CA 1
ATOM 2138 C C . ILE A 1 270 ? 7.253 -30.372 -31.774 1.00 88.94 270 ILE A C 1
ATOM 2140 O O . ILE A 1 270 ? 8.437 -30.338 -32.122 1.00 88.94 270 ILE A O 1
ATOM 2144 N N . GLU A 1 271 ? 6.352 -31.125 -32.401 1.00 89.12 271 GLU A N 1
ATOM 2145 C CA . GLU A 1 271 ? 6.691 -32.042 -33.496 1.00 89.12 271 GLU A CA 1
ATOM 2146 C C . GLU A 1 271 ? 7.100 -31.286 -34.769 1.00 89.12 271 GLU A C 1
ATOM 2148 O O . GLU A 1 271 ? 7.992 -31.707 -35.501 1.00 89.12 271 GLU A O 1
ATOM 2153 N N . GLU A 1 272 ? 6.494 -30.125 -35.005 1.00 91.62 272 GLU A N 1
ATOM 2154 C CA . GLU A 1 272 ? 6.686 -29.302 -36.197 1.00 91.62 272 GLU A CA 1
ATOM 2155 C C . GLU A 1 272 ? 8.013 -28.524 -36.198 1.00 91.62 272 GLU A C 1
ATOM 2157 O O . GLU A 1 272 ? 8.366 -27.904 -37.207 1.00 91.62 272 GLU A O 1
ATOM 2162 N N . SER A 1 273 ? 8.749 -28.533 -35.080 1.00 96.31 273 SER A N 1
ATOM 2163 C CA . SER A 1 273 ? 10.009 -27.803 -34.944 1.00 96.31 273 SER A CA 1
ATOM 2164 C C . SER A 1 273 ? 11.106 -28.432 -35.800 1.00 96.31 273 SER A C 1
ATOM 2166 O O . SER A 1 273 ? 11.556 -29.554 -35.568 1.00 96.31 273 SER A O 1
ATOM 2168 N N . LYS A 1 274 ? 11.614 -27.661 -36.763 1.00 97.00 274 LYS A N 1
ATOM 2169 C CA . LYS A 1 274 ? 12.778 -28.022 -37.587 1.00 97.00 274 LYS A CA 1
ATOM 2170 C C . LYS A 1 274 ? 14.108 -27.691 -36.917 1.00 97.00 274 LYS A C 1
ATOM 2172 O O . LYS A 1 274 ? 15.162 -27.990 -37.471 1.00 97.00 274 LYS A O 1
ATOM 2177 N N . VAL A 1 275 ? 14.059 -27.044 -35.756 1.00 97.31 275 VAL A N 1
ATOM 2178 C CA . VAL A 1 275 ? 15.235 -26.555 -35.026 1.00 97.31 275 VAL A CA 1
ATOM 2179 C C . VAL A 1 275 ? 15.452 -27.294 -33.709 1.00 97.31 275 VAL A C 1
ATOM 2181 O O . VAL A 1 275 ? 16.296 -26.898 -32.913 1.00 97.31 275 VAL A O 1
ATOM 2184 N N . LYS A 1 276 ? 14.723 -28.391 -33.485 1.00 96.50 276 LYS A N 1
ATOM 2185 C CA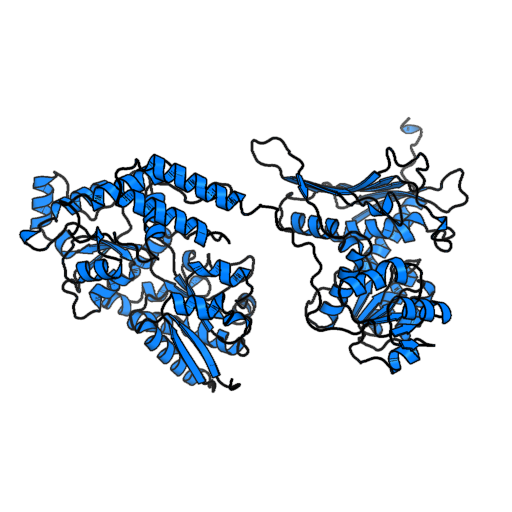 . LYS A 1 276 ? 14.876 -29.259 -32.316 1.00 96.50 276 LYS A CA 1
ATOM 2186 C C . LYS A 1 276 ? 16.323 -29.740 -32.160 1.00 96.50 276 LYS A C 1
ATOM 2188 O O . LYS A 1 276 ? 16.924 -30.249 -33.103 1.00 96.50 276 LYS A O 1
ATOM 2193 N N . GLY A 1 277 ? 16.885 -29.568 -30.967 1.00 95.81 277 GLY A N 1
ATOM 2194 C CA . GLY A 1 277 ? 18.278 -29.850 -30.630 1.00 95.81 277 GLY A CA 1
ATOM 2195 C C . GLY A 1 277 ? 19.277 -28.796 -31.117 1.00 95.81 277 GLY A C 1
ATOM 2196 O O . GLY A 1 277 ? 20.456 -28.872 -30.758 1.00 95.81 277 GLY A O 1
ATOM 2197 N N . LEU A 1 278 ? 18.837 -27.805 -31.898 1.00 97.56 278 LEU A N 1
ATOM 2198 C CA . LEU A 1 278 ? 19.674 -26.793 -32.552 1.00 97.56 278 LEU A CA 1
ATOM 2199 C C . LEU A 1 278 ? 19.553 -25.405 -31.904 1.00 97.56 278 LEU A C 1
ATOM 2201 O O . LEU A 1 278 ? 20.196 -24.458 -32.356 1.00 97.56 278 LEU A O 1
ATOM 2205 N N . VAL A 1 279 ? 18.759 -25.270 -30.843 1.00 97.88 279 VAL A N 1
ATOM 2206 C CA . VAL A 1 279 ? 18.533 -23.997 -30.149 1.00 97.88 279 VAL A CA 1
ATOM 2207 C C . VAL A 1 279 ? 19.445 -23.874 -28.931 1.00 97.88 279 VAL A C 1
ATOM 2209 O O . VAL A 1 279 ? 19.849 -24.868 -28.312 1.00 97.88 279 VAL A O 1
ATOM 2212 N N . ASP A 1 280 ? 19.798 -22.634 -28.613 1.00 97.75 280 ASP A N 1
ATOM 2213 C CA . ASP A 1 280 ? 20.305 -22.218 -27.313 1.00 97.75 280 ASP A CA 1
ATOM 2214 C C . ASP A 1 280 ? 19.834 -20.785 -26.998 1.00 97.75 280 ASP A C 1
ATOM 2216 O O . ASP A 1 280 ? 19.285 -20.093 -27.862 1.00 97.75 280 ASP A O 1
ATOM 2220 N N . ILE A 1 281 ? 20.029 -20.347 -25.753 1.00 97.31 281 ILE A N 1
ATOM 2221 C CA . ILE A 1 281 ? 19.665 -19.008 -25.283 1.00 97.31 281 ILE A CA 1
ATOM 2222 C C . ILE A 1 281 ? 20.855 -18.229 -24.714 1.00 97.31 281 ILE A C 1
ATOM 2224 O O . ILE A 1 281 ? 21.848 -18.798 -24.235 1.00 97.31 281 ILE A O 1
ATOM 2228 N N . ALA A 1 282 ? 20.723 -16.907 -24.742 1.00 96.81 282 ALA A N 1
ATOM 2229 C CA . ALA A 1 282 ? 21.647 -15.935 -24.179 1.00 96.81 282 ALA A CA 1
ATOM 2230 C C . ALA A 1 282 ? 20.885 -14.727 -23.589 1.00 96.81 282 ALA A C 1
ATOM 2232 O O . ALA A 1 282 ? 19.704 -14.536 -23.893 1.00 96.81 282 ALA A O 1
ATOM 2233 N N . PRO A 1 283 ? 21.529 -13.899 -22.746 1.00 96.19 283 PRO A N 1
ATOM 2234 C CA . PRO A 1 283 ? 20.959 -12.623 -22.317 1.00 96.19 283 PRO A CA 1
ATOM 2235 C C . PRO A 1 283 ? 20.621 -11.713 -23.509 1.00 96.19 283 PRO A C 1
ATOM 2237 O O . PRO A 1 283 ? 21.235 -11.817 -24.572 1.00 96.19 283 PRO A O 1
ATOM 2240 N N . VAL A 1 284 ? 19.648 -10.817 -23.330 1.00 96.00 284 VAL A N 1
ATOM 2241 C CA . VAL A 1 284 ? 19.252 -9.847 -24.361 1.00 96.00 284 VAL A CA 1
ATOM 2242 C C . VAL A 1 284 ? 20.427 -8.896 -24.659 1.00 96.00 284 VAL A C 1
ATOM 2244 O O . VAL A 1 284 ? 21.110 -8.464 -23.725 1.00 96.00 284 VAL A O 1
ATOM 2247 N N . PRO A 1 285 ? 20.689 -8.538 -25.932 1.00 96.50 285 PRO A N 1
ATOM 2248 C CA . PRO A 1 285 ? 21.762 -7.605 -26.256 1.00 96.50 285 PRO A CA 1
ATOM 2249 C C . PRO A 1 285 ? 21.596 -6.237 -25.573 1.00 96.50 285 PRO A C 1
ATOM 2251 O O . PRO A 1 285 ? 20.479 -5.790 -25.314 1.00 96.50 285 PRO A O 1
ATOM 2254 N N . PHE A 1 286 ? 22.706 -5.544 -25.309 1.00 96.12 286 PHE A N 1
ATOM 2255 C CA . PHE A 1 286 ? 22.711 -4.252 -24.612 1.00 96.12 286 PHE A CA 1
ATOM 2256 C C . PHE A 1 286 ? 23.678 -3.229 -25.221 1.00 96.12 286 PHE A C 1
ATOM 2258 O O . PHE A 1 286 ? 24.538 -3.551 -26.037 1.00 96.12 286 PHE A O 1
ATOM 2265 N N . ASN A 1 287 ? 23.531 -1.953 -24.867 1.00 93.25 287 ASN A N 1
ATOM 2266 C CA . ASN A 1 287 ? 24.463 -0.919 -25.322 1.00 93.25 287 ASN A CA 1
ATOM 2267 C C . ASN A 1 287 ? 25.763 -0.968 -24.515 1.00 93.25 287 ASN A C 1
ATOM 2269 O O . ASN A 1 287 ? 25.724 -1.053 -23.289 1.00 93.25 287 ASN A O 1
ATOM 2273 N N . SER A 1 288 ? 26.906 -0.814 -25.189 1.00 85.56 288 SER A N 1
ATOM 2274 C CA . SER A 1 288 ? 28.231 -0.750 -24.560 1.00 85.56 288 SER A CA 1
ATOM 2275 C C . SER A 1 288 ? 28.249 0.160 -23.326 1.00 85.56 288 SER A C 1
ATOM 2277 O O . SER A 1 288 ? 27.803 1.304 -23.387 1.00 85.56 288 SER A O 1
ATOM 2279 N N . GLY A 1 289 ? 28.775 -0.352 -22.211 1.00 85.94 289 GLY A N 1
ATOM 2280 C CA . GLY A 1 289 ? 28.796 0.351 -20.922 1.00 85.94 289 GLY A CA 1
ATOM 2281 C C . GLY A 1 289 ? 27.542 0.167 -20.057 1.00 85.94 289 GLY A C 1
ATOM 2282 O O . GLY A 1 289 ? 27.502 0.718 -18.963 1.00 85.94 289 GLY A O 1
ATOM 2283 N N . ASN A 1 290 ? 26.553 -0.603 -20.519 1.00 92.75 290 ASN A N 1
ATOM 2284 C CA . ASN A 1 290 ? 25.372 -1.003 -19.748 1.00 92.75 290 ASN A CA 1
ATOM 2285 C C . ASN A 1 290 ? 25.368 -2.520 -19.500 1.00 92.75 290 ASN A C 1
ATOM 2287 O O . ASN A 1 290 ? 26.322 -3.217 -19.845 1.00 92.75 290 ASN A O 1
ATOM 2291 N N . GLU A 1 291 ? 24.282 -3.019 -18.917 1.00 91.56 291 GLU A N 1
ATOM 2292 C CA . GLU A 1 291 ? 24.044 -4.438 -18.660 1.00 91.56 291 GLU A CA 1
ATOM 2293 C C . GLU A 1 291 ? 22.826 -4.933 -19.454 1.00 91.56 291 GLU A C 1
ATOM 2295 O O . GLU A 1 291 ? 21.971 -4.147 -19.879 1.00 91.56 291 GLU A O 1
ATOM 2300 N N . SER A 1 292 ? 22.743 -6.250 -19.652 1.00 94.50 292 SER A N 1
ATOM 2301 C CA . SER A 1 292 ? 21.530 -6.897 -20.162 1.00 94.50 292 SER A CA 1
ATOM 2302 C C . SER A 1 292 ? 20.368 -6.698 -19.187 1.00 94.50 292 SER A C 1
ATOM 2304 O O . SER A 1 292 ? 20.566 -6.543 -17.983 1.00 94.50 292 SER A O 1
ATOM 2306 N N . ALA A 1 293 ? 19.146 -6.782 -19.703 1.00 93.81 293 ALA A N 1
ATOM 2307 C CA . ALA A 1 293 ? 17.935 -6.853 -18.902 1.00 93.81 293 ALA A CA 1
ATOM 2308 C C . ALA A 1 293 ? 17.024 -7.958 -19.437 1.00 93.81 293 ALA A C 1
ATOM 2310 O O . ALA A 1 293 ? 17.007 -8.223 -20.638 1.00 93.81 293 ALA A O 1
ATOM 2311 N N . SER A 1 294 ? 16.263 -8.572 -18.539 1.00 92.31 294 SER A N 1
ATOM 2312 C CA . SER A 1 294 ? 15.135 -9.441 -18.873 1.00 92.31 294 SER A CA 1
ATOM 2313 C C . SER A 1 294 ? 13.860 -8.855 -18.283 1.00 92.31 294 SER A C 1
ATOM 2315 O O . SER A 1 294 ? 13.896 -8.062 -17.338 1.00 92.31 294 SER A O 1
ATOM 2317 N N . LEU A 1 295 ? 12.720 -9.275 -18.809 1.00 88.94 295 LEU A N 1
ATOM 2318 C CA . LEU A 1 295 ? 11.434 -9.066 -18.164 1.00 88.94 295 LEU A CA 1
ATOM 2319 C C . LEU A 1 295 ? 11.212 -10.098 -17.067 1.00 88.94 295 LEU A C 1
ATOM 2321 O O . LEU A 1 295 ? 11.731 -11.212 -17.133 1.00 88.94 295 LEU A O 1
ATOM 2325 N N . ASN A 1 296 ? 10.464 -9.679 -16.055 1.00 87.00 296 ASN A N 1
ATOM 2326 C CA . ASN A 1 296 ? 10.023 -10.504 -14.946 1.00 87.00 296 ASN A CA 1
ATOM 2327 C C . ASN A 1 296 ? 8.493 -10.458 -14.889 1.00 87.00 296 ASN A C 1
ATOM 2329 O O . ASN A 1 296 ? 7.923 -9.528 -14.312 1.00 87.00 296 ASN A O 1
ATOM 2333 N N . VAL A 1 297 ? 7.847 -11.425 -15.538 1.00 87.81 297 VAL A N 1
ATOM 2334 C CA . VAL A 1 297 ? 6.389 -11.560 -15.591 1.00 87.81 297 VAL A CA 1
ATOM 2335 C C . VAL A 1 297 ? 6.060 -13.022 -15.351 1.00 87.81 297 VAL A C 1
ATOM 2337 O O . VAL A 1 297 ? 6.374 -13.884 -16.168 1.00 87.81 297 VAL A O 1
ATOM 2340 N N . TYR A 1 298 ? 5.412 -13.296 -14.226 1.00 92.00 298 TYR A N 1
ATOM 2341 C CA . TYR A 1 298 ? 5.137 -14.658 -13.791 1.00 92.00 298 TYR A CA 1
ATOM 2342 C C . TYR A 1 298 ? 3.700 -14.817 -13.319 1.00 92.00 298 TYR A C 1
ATOM 2344 O O . TYR A 1 298 ? 2.958 -13.859 -13.085 1.00 92.00 298 TYR A O 1
ATOM 2352 N N . TRP A 1 299 ? 3.300 -16.074 -13.204 1.00 95.38 299 TRP A N 1
ATOM 2353 C CA . TRP A 1 299 ? 1.986 -16.487 -12.769 1.00 95.38 299 TRP A CA 1
ATOM 2354 C C . TRP A 1 299 ? 2.038 -17.036 -11.353 1.00 95.38 299 TRP A C 1
ATOM 2356 O O . TRP A 1 299 ? 2.929 -17.798 -10.960 1.00 95.38 299 TRP A O 1
ATOM 2366 N N . LEU A 1 300 ? 1.023 -16.639 -10.601 1.00 98.00 300 LEU A N 1
ATOM 2367 C CA . LEU A 1 300 ? 0.804 -16.993 -9.218 1.00 98.00 300 LEU A CA 1
ATOM 2368 C C . LEU A 1 300 ? -0.399 -17.920 -9.106 1.00 98.00 300 LEU A C 1
ATOM 2370 O O . LEU A 1 300 ? -1.429 -17.690 -9.744 1.00 98.00 300 LEU A O 1
ATOM 2374 N N . TYR A 1 301 ? -0.294 -18.910 -8.227 1.00 98.56 301 TYR A N 1
ATOM 2375 C CA . TYR A 1 301 ? -1.472 -19.471 -7.591 1.00 98.56 301 TYR A CA 1
ATOM 2376 C C . TYR A 1 301 ? -1.901 -18.507 -6.487 1.00 98.56 301 TYR A C 1
ATOM 2378 O O . TYR A 1 301 ? -1.138 -18.262 -5.549 1.00 98.56 301 TYR A O 1
ATOM 2386 N N . THR A 1 302 ? -3.110 -17.964 -6.593 1.00 98.69 302 THR A N 1
ATOM 2387 C CA . THR A 1 302 ? -3.701 -17.077 -5.582 1.00 98.69 302 THR A CA 1
ATOM 2388 C C . THR A 1 302 ? -4.970 -17.690 -5.008 1.00 98.69 302 THR A C 1
ATOM 2390 O O . THR A 1 302 ? -5.586 -18.551 -5.636 1.00 98.69 302 THR A O 1
ATOM 2393 N N . ILE A 1 303 ? -5.356 -17.262 -3.805 1.00 98.81 303 ILE A N 1
ATOM 2394 C CA . ILE A 1 303 ? -6.596 -17.691 -3.149 1.00 98.81 303 ILE A CA 1
ATOM 2395 C C . ILE A 1 303 ? -7.549 -16.501 -3.097 1.00 98.81 303 ILE A C 1
ATOM 2397 O O . ILE A 1 303 ? -7.148 -15.401 -2.717 1.00 98.81 303 ILE A O 1
ATOM 2401 N N . GLY A 1 304 ? -8.808 -16.716 -3.474 1.00 98.50 304 GLY A N 1
ATOM 2402 C CA . GLY A 1 304 ? -9.835 -15.680 -3.389 1.00 98.50 304 GLY A CA 1
ATOM 2403 C C . GLY A 1 304 ? -10.174 -15.342 -1.938 1.00 98.50 304 GLY A C 1
ATOM 2404 O O . GLY A 1 304 ? -10.400 -16.239 -1.122 1.00 98.50 304 GLY A O 1
ATOM 2405 N N . SER A 1 305 ? -10.270 -14.054 -1.605 1.00 98.31 305 SER A N 1
ATOM 2406 C CA . SER A 1 305 ? -10.627 -13.600 -0.251 1.00 98.31 305 SER A CA 1
ATOM 2407 C C . SER A 1 305 ? -12.018 -14.083 0.185 1.00 98.31 305 SER A C 1
ATOM 2409 O O . SER A 1 305 ? -12.249 -14.306 1.379 1.00 98.31 305 SER A O 1
ATOM 2411 N N . GLY A 1 306 ? -12.918 -14.315 -0.779 1.00 97.25 306 GLY A N 1
ATOM 2412 C CA . GLY A 1 306 ? -14.251 -14.890 -0.584 1.00 97.25 306 GLY A CA 1
ATOM 2413 C C . GLY A 1 306 ? -14.304 -16.421 -0.547 1.00 97.25 306 GLY A C 1
ATOM 2414 O O . GLY A 1 306 ? -15.385 -16.978 -0.338 1.00 97.25 306 GLY A O 1
ATOM 2415 N N . SER A 1 307 ? -13.178 -17.118 -0.753 1.00 97.75 307 SER A N 1
ATOM 2416 C CA . SER A 1 307 ? -13.130 -18.585 -0.744 1.00 97.75 307 SER A CA 1
ATOM 2417 C C . SER A 1 307 ? -13.642 -19.149 0.581 1.00 97.75 307 SER A C 1
ATOM 2419 O O . SER A 1 307 ? -13.294 -18.683 1.669 1.00 97.75 307 SER A O 1
ATOM 2421 N N . ARG A 1 308 ? -14.438 -20.219 0.492 1.00 94.81 308 ARG A N 1
ATOM 2422 C CA . ARG A 1 308 ? -14.900 -20.997 1.657 1.00 94.81 308 ARG A CA 1
ATOM 2423 C C . ARG A 1 308 ? -13.965 -22.158 1.991 1.00 94.81 308 ARG A C 1
ATOM 2425 O O . ARG A 1 308 ? -14.136 -22.808 3.020 1.00 94.81 308 ARG A O 1
ATOM 2432 N N . HIS A 1 309 ? -12.980 -22.414 1.132 1.00 96.31 309 HIS A N 1
ATOM 2433 C CA . HIS A 1 309 ? -12.065 -23.548 1.198 1.00 96.31 309 HIS A CA 1
ATOM 2434 C C . HIS A 1 309 ? -10.605 -23.113 1.405 1.00 96.31 309 HIS A C 1
ATOM 2436 O O . HIS A 1 309 ? -9.704 -23.869 1.060 1.00 96.31 309 HIS A O 1
ATOM 2442 N N . LYS A 1 310 ? -10.354 -21.940 2.007 1.00 97.69 310 LYS A N 1
ATOM 2443 C CA . LYS A 1 310 ? -9.023 -21.302 2.115 1.00 97.69 310 LYS A CA 1
ATOM 2444 C C . LYS A 1 310 ? -7.898 -22.234 2.567 1.00 97.69 310 LYS A C 1
ATOM 2446 O O . LYS A 1 310 ? -6.866 -22.302 1.912 1.00 97.69 310 LYS A O 1
ATOM 2451 N N . GLN A 1 311 ? -8.110 -23.008 3.633 1.00 97.25 311 GLN A N 1
ATOM 2452 C CA . GLN A 1 311 ? -7.092 -23.944 4.123 1.00 97.25 311 GLN A CA 1
ATOM 2453 C C . GLN A 1 311 ? -6.796 -25.066 3.114 1.00 97.25 311 GLN A C 1
ATOM 2455 O O . GLN A 1 311 ? -5.636 -25.362 2.848 1.00 97.25 311 GLN A O 1
ATOM 2460 N N . ALA A 1 312 ? -7.833 -25.667 2.518 1.00 97.06 312 ALA A N 1
ATOM 2461 C CA . ALA A 1 312 ? -7.664 -26.713 1.509 1.00 97.06 312 ALA A CA 1
ATOM 2462 C C . ALA A 1 312 ? -7.043 -26.159 0.217 1.00 97.06 312 ALA A C 1
ATOM 2464 O O . ALA A 1 312 ? -6.201 -26.816 -0.392 1.00 97.06 312 ALA A O 1
ATOM 2465 N N . ALA A 1 313 ? -7.423 -24.936 -0.163 1.00 98.25 313 ALA A N 1
ATOM 2466 C CA . ALA A 1 313 ? -6.833 -24.207 -1.271 1.00 98.25 313 ALA A CA 1
ATOM 2467 C C . ALA A 1 313 ? -5.338 -23.970 -1.027 1.00 98.25 313 ALA A C 1
ATOM 2469 O O . ALA A 1 313 ? -4.526 -24.301 -1.888 1.00 98.25 313 ALA A O 1
ATOM 2470 N N . TYR A 1 314 ? -4.966 -23.502 0.170 1.00 98.69 314 TYR A N 1
ATOM 2471 C CA . TYR A 1 314 ? -3.572 -23.310 0.559 1.00 98.69 314 TYR A CA 1
ATOM 2472 C C . TYR A 1 314 ? -2.781 -24.619 0.541 1.00 98.69 314 TYR A C 1
ATOM 2474 O O . TYR A 1 314 ? -1.716 -24.696 -0.071 1.00 98.69 314 TYR A O 1
ATOM 2482 N N . ASP A 1 315 ? -3.308 -25.670 1.173 1.00 98.38 315 ASP A N 1
ATOM 2483 C CA . ASP A 1 315 ? -2.655 -26.977 1.200 1.00 98.38 315 ASP A CA 1
ATOM 2484 C C . ASP A 1 315 ? -2.423 -27.532 -0.213 1.00 98.38 315 ASP A C 1
ATOM 2486 O O . ASP A 1 315 ? -1.367 -28.126 -0.459 1.00 98.38 315 ASP A O 1
ATOM 2490 N N . PHE A 1 316 ? -3.358 -27.294 -1.140 1.00 98.62 316 PHE A N 1
ATOM 2491 C CA . PHE A 1 316 ? -3.201 -27.672 -2.539 1.00 98.62 316 PHE A CA 1
ATOM 2492 C C . PHE A 1 316 ? -2.164 -26.814 -3.269 1.00 98.62 316 PHE A C 1
ATOM 2494 O O . PHE A 1 316 ? -1.248 -27.388 -3.847 1.00 98.62 316 PHE A O 1
ATOM 2501 N N . ILE A 1 317 ? -2.223 -25.477 -3.226 1.00 98.62 317 ILE A N 1
ATOM 2502 C CA . ILE A 1 317 ? -1.240 -24.642 -3.952 1.00 98.62 317 ILE A CA 1
ATOM 2503 C C . ILE A 1 317 ? 0.180 -24.833 -3.401 1.00 98.62 317 ILE A C 1
ATOM 2505 O O . ILE A 1 317 ? 1.154 -24.822 -4.152 1.00 98.62 317 ILE A O 1
ATOM 2509 N N . ARG A 1 318 ? 0.311 -25.114 -2.098 1.00 98.38 318 ARG A N 1
ATOM 2510 C CA . ARG A 1 318 ? 1.577 -25.486 -1.460 1.00 98.38 318 ARG A CA 1
ATOM 2511 C C . ARG A 1 318 ? 2.073 -26.863 -1.921 1.00 98.38 318 ARG A C 1
ATOM 2513 O O . ARG A 1 318 ? 3.278 -27.094 -1.970 1.00 98.38 318 ARG A O 1
ATOM 2520 N N . PHE A 1 319 ? 1.168 -27.796 -2.226 1.00 98.50 319 PHE A N 1
ATOM 2521 C CA . PHE A 1 319 ? 1.504 -29.090 -2.827 1.00 98.50 319 PHE A CA 1
ATOM 2522 C C . PHE A 1 319 ? 1.868 -28.945 -4.309 1.00 98.50 319 PHE A C 1
ATOM 2524 O O . PHE A 1 319 ? 2.878 -29.498 -4.737 1.00 98.50 319 PHE A O 1
ATOM 2531 N N . ALA A 1 320 ? 1.092 -28.183 -5.080 1.00 98.31 320 ALA A N 1
ATOM 2532 C CA . ALA A 1 320 ? 1.297 -27.935 -6.507 1.00 98.31 320 ALA A CA 1
ATOM 2533 C C . ALA A 1 320 ? 2.647 -27.264 -6.802 1.00 98.31 320 ALA A C 1
ATOM 2535 O O . ALA A 1 320 ? 3.211 -27.437 -7.875 1.00 98.31 320 ALA A O 1
ATOM 2536 N N . THR A 1 321 ? 3.192 -26.549 -5.821 1.00 97.88 321 THR A N 1
ATOM 2537 C CA . THR A 1 321 ? 4.477 -25.853 -5.911 1.00 97.88 321 THR A CA 1
ATOM 2538 C C . THR A 1 321 ? 5.637 -26.617 -5.271 1.00 97.88 321 THR A C 1
ATOM 2540 O O . THR A 1 321 ? 6.642 -25.994 -4.963 1.00 97.88 321 THR A O 1
ATOM 2543 N N . THR A 1 322 ? 5.558 -27.931 -5.025 1.00 98.19 322 THR A N 1
ATOM 2544 C CA . THR A 1 322 ? 6.721 -28.740 -4.573 1.00 98.19 322 THR A CA 1
ATOM 2545 C C . THR A 1 322 ? 7.751 -28.932 -5.685 1.00 98.19 322 THR A C 1
ATOM 2547 O O . THR A 1 322 ? 7.434 -28.737 -6.855 1.00 98.19 322 THR A O 1
ATOM 2550 N N . VAL A 1 323 ? 8.971 -29.370 -5.355 1.00 97.69 323 VAL A N 1
ATOM 2551 C CA . VAL A 1 323 ? 10.015 -29.674 -6.358 1.00 97.69 323 VAL A CA 1
ATOM 2552 C C . VAL A 1 323 ? 9.517 -30.683 -7.398 1.00 97.69 323 VAL A C 1
ATOM 2554 O O . VAL A 1 323 ? 9.703 -30.498 -8.599 1.00 97.69 323 VAL A O 1
ATOM 2557 N N . ALA A 1 324 ? 8.832 -31.737 -6.949 1.00 97.38 324 ALA A N 1
ATOM 2558 C CA . ALA A 1 324 ? 8.306 -32.768 -7.839 1.00 97.38 324 ALA A CA 1
ATOM 2559 C C . ALA A 1 324 ? 7.215 -32.233 -8.781 1.00 97.38 324 ALA A C 1
ATOM 2561 O O . ALA A 1 324 ? 7.198 -32.587 -9.961 1.00 97.38 324 ALA A O 1
ATOM 2562 N N . ASN A 1 325 ? 6.323 -31.377 -8.278 1.00 98.12 325 ASN A N 1
ATOM 2563 C CA . ASN A 1 325 ? 5.210 -30.856 -9.067 1.00 98.12 325 ASN A CA 1
ATOM 2564 C C . ASN A 1 325 ? 5.621 -29.684 -9.969 1.00 98.12 325 ASN A C 1
ATOM 2566 O O . ASN A 1 325 ? 5.152 -29.605 -11.098 1.00 98.12 325 ASN A O 1
ATOM 2570 N N . ASP A 1 326 ? 6.566 -28.843 -9.553 1.00 97.69 326 ASP A N 1
ATOM 2571 C CA . ASP A 1 326 ? 7.166 -27.823 -10.423 1.00 97.69 326 ASP A CA 1
ATOM 2572 C C . ASP A 1 326 ? 7.901 -28.474 -11.616 1.00 97.69 326 ASP A C 1
ATOM 2574 O O . ASP A 1 326 ? 7.749 -28.058 -12.771 1.00 97.69 326 ASP A O 1
ATOM 2578 N N . LYS A 1 327 ? 8.598 -29.594 -11.370 1.00 96.44 327 LYS A N 1
ATOM 2579 C CA . LYS A 1 327 ? 9.163 -30.436 -12.433 1.00 96.44 327 LYS A CA 1
ATOM 2580 C C . LYS A 1 327 ? 8.085 -31.064 -13.317 1.00 96.44 327 LYS A C 1
ATOM 2582 O O . LYS A 1 327 ? 8.243 -31.059 -14.533 1.00 96.44 327 LYS A O 1
ATOM 2587 N N . LEU A 1 328 ? 7.001 -31.592 -12.744 1.00 96.62 328 LEU A N 1
ATOM 2588 C CA . LEU A 1 328 ? 5.880 -32.138 -13.520 1.00 96.62 328 LEU A CA 1
ATOM 2589 C C . LEU A 1 328 ? 5.296 -31.079 -14.460 1.00 96.62 328 LEU A C 1
ATOM 2591 O O . LEU A 1 328 ? 5.194 -31.336 -15.653 1.00 96.62 328 LEU A O 1
ATOM 2595 N N . LEU A 1 329 ? 4.978 -29.887 -13.948 1.00 95.69 329 LEU A N 1
ATOM 2596 C CA . LEU A 1 329 ? 4.510 -28.761 -14.757 1.00 95.69 329 LEU A CA 1
ATOM 2597 C C . LEU A 1 329 ? 5.467 -28.467 -15.915 1.00 95.69 329 LEU A C 1
ATOM 2599 O O . LEU A 1 329 ? 5.024 -28.284 -17.048 1.00 95.69 329 LEU A O 1
ATOM 2603 N N . THR A 1 330 ? 6.770 -28.461 -15.630 1.00 93.94 330 THR A N 1
ATOM 2604 C CA . THR A 1 330 ? 7.805 -28.233 -16.642 1.00 93.94 330 THR A CA 1
ATOM 2605 C C . THR A 1 330 ? 7.782 -29.298 -17.739 1.00 93.94 330 THR A C 1
ATOM 2607 O O . THR A 1 330 ? 7.821 -28.982 -18.924 1.00 93.94 330 THR A O 1
ATOM 2610 N N . LEU A 1 331 ? 7.656 -30.573 -17.364 1.00 91.69 331 LEU A N 1
ATOM 2611 C CA . LEU A 1 331 ? 7.603 -31.687 -18.315 1.00 91.69 331 LEU A CA 1
ATOM 2612 C C . LEU A 1 331 ? 6.308 -31.720 -19.139 1.00 91.69 331 LEU A C 1
ATOM 2614 O O . LEU A 1 331 ? 6.316 -32.239 -20.252 1.00 91.69 331 LEU A O 1
ATOM 2618 N N . GLU A 1 332 ? 5.215 -31.153 -18.626 1.00 91.62 332 GLU A N 1
ATOM 2619 C CA . GLU A 1 332 ? 3.975 -30.969 -19.390 1.00 91.62 332 GLU A CA 1
ATOM 2620 C C . GLU A 1 332 ? 4.064 -29.807 -20.393 1.00 91.62 332 GLU A C 1
ATOM 2622 O O . GLU A 1 332 ? 3.186 -29.681 -21.242 1.00 91.62 332 GLU A O 1
ATOM 2627 N N . GLY A 1 333 ? 5.111 -28.975 -20.326 1.00 88.56 333 GLY A N 1
ATOM 2628 C CA . GLY A 1 333 ? 5.346 -27.842 -21.227 1.00 88.56 333 GLY A CA 1
ATOM 2629 C C . GLY A 1 333 ? 5.184 -26.464 -20.581 1.00 88.56 333 GLY A C 1
ATOM 2630 O O . GLY A 1 333 ? 5.304 -25.452 -21.270 1.00 88.56 333 GLY A O 1
ATOM 2631 N N . GLY A 1 334 ? 4.913 -26.399 -19.274 1.00 91.75 334 GLY A N 1
ATOM 2632 C CA . GLY A 1 334 ? 5.076 -25.169 -18.506 1.00 91.75 334 GLY A CA 1
ATOM 2633 C C . GLY A 1 334 ? 6.554 -24.846 -18.272 1.00 91.75 334 GLY A C 1
ATOM 2634 O O . GLY A 1 334 ? 7.445 -25.614 -18.617 1.00 91.75 334 GLY A O 1
ATOM 2635 N N . ILE A 1 335 ? 6.817 -23.705 -17.649 1.00 93.81 335 ILE A N 1
ATOM 2636 C CA . ILE A 1 335 ? 8.160 -23.310 -17.203 1.00 93.81 335 ILE A CA 1
ATOM 2637 C C . ILE A 1 335 ? 8.088 -23.129 -15.690 1.00 93.81 335 ILE A C 1
ATOM 2639 O O . ILE A 1 335 ? 7.525 -22.139 -15.230 1.00 93.81 335 ILE A O 1
ATOM 2643 N N . GLY A 1 336 ? 8.560 -24.120 -14.937 1.00 94.94 336 GLY A N 1
ATOM 2644 C CA . GLY A 1 336 ? 8.581 -24.099 -13.477 1.00 94.94 336 GLY A CA 1
ATOM 2645 C C . GLY A 1 336 ? 9.497 -23.016 -12.900 1.00 94.94 336 GLY A C 1
ATOM 2646 O O . GLY A 1 336 ? 10.493 -22.617 -13.510 1.00 94.94 336 GLY A O 1
ATOM 2647 N N . CYS A 1 337 ? 9.160 -22.556 -11.700 1.00 95.62 337 CYS A N 1
ATOM 2648 C CA . CYS A 1 337 ? 9.783 -21.415 -11.029 1.00 95.62 337 CYS A CA 1
ATOM 2649 C C . CYS A 1 337 ? 10.880 -21.807 -10.027 1.00 95.62 337 CYS A C 1
ATOM 2651 O O . CYS A 1 337 ? 11.513 -20.924 -9.441 1.00 95.62 337 CYS A O 1
ATOM 2653 N N . ARG A 1 338 ? 11.091 -23.106 -9.775 1.00 95.88 338 ARG A N 1
ATOM 2654 C CA . ARG A 1 338 ? 12.065 -23.550 -8.772 1.00 95.88 338 ARG A CA 1
ATOM 2655 C C . ARG A 1 338 ? 13.476 -23.660 -9.325 1.00 95.88 338 ARG A C 1
ATOM 2657 O O . ARG A 1 338 ? 13.714 -24.289 -10.354 1.00 95.88 338 ARG A O 1
ATOM 2664 N N . ILE A 1 339 ? 14.438 -23.194 -8.528 1.00 95.38 339 ILE A N 1
ATOM 2665 C CA . ILE A 1 339 ? 15.876 -23.302 -8.826 1.00 95.38 339 ILE A CA 1
ATOM 2666 C C . ILE A 1 339 ? 16.304 -24.774 -8.983 1.00 95.38 339 ILE A C 1
ATOM 2668 O O . ILE A 1 339 ? 17.124 -25.115 -9.841 1.00 95.38 339 ILE A O 1
ATOM 2672 N N . SER A 1 340 ? 15.728 -25.678 -8.186 1.00 96.38 340 SER A N 1
ATOM 2673 C CA . SER A 1 340 ? 15.997 -27.116 -8.293 1.00 96.38 340 SER A CA 1
ATOM 2674 C C . SER A 1 340 ? 15.502 -27.711 -9.614 1.00 96.38 340 SER A C 1
ATOM 2676 O O . SER A 1 340 ? 16.187 -28.551 -10.191 1.00 96.38 340 SER A O 1
ATOM 2678 N N . THR A 1 341 ? 14.367 -27.245 -10.142 1.00 96.06 341 THR A N 1
ATOM 2679 C CA . THR A 1 341 ? 13.872 -27.645 -11.468 1.00 96.06 341 THR A CA 1
ATOM 2680 C C . THR A 1 341 ? 14.763 -27.093 -12.576 1.00 96.06 341 THR A C 1
ATOM 2682 O O . THR A 1 341 ? 15.053 -27.803 -13.538 1.00 96.06 341 THR A O 1
ATOM 2685 N N . TRP A 1 342 ? 15.264 -25.862 -12.428 1.00 95.12 342 TRP A N 1
ATOM 2686 C CA . TRP A 1 342 ? 16.181 -25.248 -13.397 1.00 95.12 342 TRP A CA 1
ATOM 2687 C C . TRP A 1 342 ? 17.452 -26.076 -13.601 1.00 95.12 342 TRP A C 1
ATOM 2689 O O . TRP A 1 342 ? 17.940 -26.215 -14.721 1.00 95.12 342 TRP A O 1
ATOM 2699 N N . THR A 1 343 ? 17.955 -26.686 -12.530 1.00 95.38 343 THR A N 1
ATOM 2700 C CA . THR A 1 343 ? 19.191 -27.484 -12.529 1.00 95.38 343 THR A CA 1
ATOM 2701 C C . THR A 1 343 ? 18.964 -28.996 -12.648 1.00 95.38 343 THR A C 1
ATOM 2703 O O . THR A 1 343 ? 19.927 -29.765 -12.638 1.00 95.38 343 THR A O 1
ATOM 2706 N N . ASP A 1 344 ? 17.717 -29.453 -12.809 1.00 97.12 344 ASP A N 1
ATOM 2707 C CA . ASP A 1 344 ? 17.397 -30.877 -12.913 1.00 97.12 344 ASP A CA 1
ATOM 2708 C C . ASP A 1 344 ? 17.956 -31.483 -14.211 1.00 97.12 344 ASP A C 1
ATOM 2710 O O . ASP A 1 344 ? 17.705 -30.998 -15.318 1.00 97.12 344 ASP A O 1
ATOM 2714 N N . GLY A 1 345 ? 18.701 -32.585 -14.083 1.00 96.06 345 GLY A N 1
ATOM 2715 C CA . GLY A 1 345 ? 19.332 -33.248 -15.225 1.00 96.06 345 GLY A CA 1
ATOM 2716 C C . GLY A 1 345 ? 18.341 -33.880 -16.208 1.00 96.06 345 GLY A C 1
ATOM 2717 O O . GLY A 1 345 ? 18.642 -33.968 -17.393 1.00 96.06 345 GLY A O 1
ATOM 2718 N N . GLY A 1 346 ? 17.154 -34.295 -15.751 1.00 94.56 346 GLY A N 1
ATOM 2719 C CA . GLY A 1 346 ? 16.107 -34.834 -16.621 1.00 94.56 346 GLY A CA 1
ATOM 2720 C C . GLY A 1 346 ? 15.424 -33.742 -17.442 1.00 94.56 346 GLY A C 1
ATOM 2721 O O . GLY A 1 346 ? 15.211 -33.925 -18.636 1.00 94.56 346 GLY A O 1
ATOM 2722 N N . VAL A 1 347 ? 15.151 -32.589 -16.827 1.00 95.12 347 VAL A N 1
ATOM 2723 C CA . VAL A 1 347 ? 14.644 -31.402 -17.534 1.00 95.12 347 VAL A CA 1
ATOM 2724 C C . VAL A 1 347 ? 15.677 -30.907 -18.546 1.00 95.12 347 VAL A C 1
ATOM 2726 O O . VAL A 1 347 ? 15.350 -30.739 -19.718 1.00 95.12 347 VAL A O 1
ATOM 2729 N N . ASN A 1 348 ? 16.944 -30.770 -18.142 1.00 96.00 348 ASN A N 1
ATOM 2730 C CA . ASN A 1 348 ? 18.014 -30.325 -19.042 1.00 96.00 348 ASN A CA 1
ATOM 2731 C C . ASN A 1 348 ? 18.386 -31.363 -20.120 1.00 96.00 348 ASN A C 1
ATOM 2733 O O . ASN A 1 348 ? 19.005 -31.012 -21.116 1.00 96.00 348 ASN A O 1
ATOM 2737 N N . ALA A 1 349 ? 17.995 -32.632 -19.992 1.00 94.00 349 ALA A N 1
ATOM 2738 C CA . ALA A 1 349 ? 18.131 -33.585 -21.094 1.00 94.00 349 ALA A CA 1
ATOM 2739 C C . ALA A 1 349 ? 17.138 -33.303 -22.240 1.00 94.00 349 ALA A C 1
ATOM 2741 O O . ALA A 1 349 ? 17.422 -33.649 -23.385 1.00 94.00 349 ALA A O 1
ATOM 2742 N N . ILE A 1 350 ? 15.990 -32.685 -21.934 1.00 92.12 350 ILE A N 1
ATOM 2743 C CA . ILE A 1 350 ? 14.949 -32.321 -22.908 1.00 92.12 350 ILE A CA 1
ATOM 2744 C C . ILE A 1 350 ? 15.145 -30.879 -23.388 1.00 92.12 350 ILE A C 1
ATOM 2746 O O . ILE A 1 350 ? 15.048 -30.619 -24.582 1.00 92.12 350 ILE A O 1
ATOM 2750 N N . ILE A 1 351 ? 15.447 -29.955 -22.470 1.00 93.75 351 ILE A N 1
ATOM 2751 C CA . ILE A 1 351 ? 15.662 -28.528 -22.741 1.00 93.75 351 ILE A CA 1
ATOM 2752 C C . ILE A 1 351 ? 17.073 -28.156 -22.243 1.00 93.75 351 ILE A C 1
ATOM 2754 O O . ILE A 1 351 ? 17.231 -27.733 -21.097 1.00 93.75 351 ILE A O 1
ATOM 2758 N N . PRO A 1 352 ? 18.133 -28.313 -23.063 1.00 93.12 352 PRO A N 1
ATOM 2759 C CA . PRO A 1 352 ? 19.535 -28.261 -22.611 1.00 93.12 352 PRO A CA 1
ATOM 2760 C C . PRO A 1 352 ? 20.008 -26.971 -21.950 1.00 93.12 352 PRO A C 1
ATOM 2762 O O . PRO A 1 352 ? 21.047 -26.957 -21.295 1.00 93.12 352 PRO A O 1
ATOM 2765 N N . TYR A 1 353 ? 19.265 -25.888 -22.121 1.00 94.44 353 TYR A N 1
ATOM 2766 C CA . TYR A 1 353 ? 19.579 -24.561 -21.606 1.00 94.44 353 TYR A CA 1
ATOM 2767 C C . TYR A 1 353 ? 18.665 -24.126 -20.457 1.00 94.44 353 TYR A C 1
ATOM 2769 O O . TYR A 1 353 ? 18.711 -22.968 -20.052 1.00 94.44 353 TYR A O 1
ATOM 2777 N N . TYR A 1 354 ? 17.854 -25.031 -19.904 1.00 95.25 354 TYR A N 1
ATOM 2778 C CA . TYR A 1 354 ? 16.921 -24.715 -18.820 1.00 95.25 354 TYR A CA 1
ATOM 2779 C C . TYR A 1 354 ? 17.632 -24.177 -17.565 1.00 95.25 354 TYR A C 1
ATOM 2781 O O . TYR A 1 354 ? 17.171 -23.224 -16.942 1.00 95.25 354 TYR A O 1
ATOM 2789 N N . HIS A 1 355 ? 18.841 -24.670 -17.280 1.00 95.00 355 HIS A N 1
ATOM 2790 C CA . HIS A 1 355 ? 19.709 -24.159 -16.212 1.00 95.00 355 HIS A CA 1
ATOM 2791 C C . HIS A 1 355 ? 20.110 -22.680 -16.360 1.00 95.00 355 HIS A C 1
ATOM 2793 O O . HIS A 1 355 ? 20.517 -22.058 -15.381 1.00 95.00 355 HIS A O 1
ATOM 2799 N N . LYS A 1 356 ? 19.991 -22.086 -17.555 1.00 94.88 356 LYS A N 1
ATOM 2800 C CA . LYS A 1 356 ? 20.313 -20.670 -17.788 1.00 94.88 356 LYS A CA 1
ATOM 2801 C C . LYS A 1 356 ? 19.214 -19.708 -17.317 1.00 94.88 356 LYS A C 1
ATOM 2803 O O . LYS A 1 356 ? 19.478 -18.506 -17.267 1.00 94.88 356 LYS A O 1
ATOM 2808 N N . LEU A 1 357 ? 18.032 -20.198 -16.920 1.00 93.50 357 LEU A N 1
ATOM 2809 C CA . LEU A 1 357 ? 16.979 -19.375 -16.299 1.00 93.50 357 LEU A CA 1
ATOM 2810 C C . LEU A 1 357 ? 17.511 -18.589 -15.095 1.00 93.50 357 LEU A C 1
ATOM 2812 O O . LEU A 1 357 ? 17.220 -17.403 -14.955 1.00 93.50 357 LEU A O 1
ATOM 2816 N N . GLU A 1 358 ? 18.385 -19.198 -14.288 1.00 91.19 358 GLU A N 1
ATOM 2817 C CA . GLU A 1 358 ? 19.014 -18.516 -13.154 1.00 91.19 358 GLU A CA 1
ATOM 2818 C C . GLU A 1 358 ? 19.783 -17.259 -13.594 1.00 91.19 358 GLU A C 1
ATOM 2820 O O . GLU A 1 358 ? 19.716 -16.219 -12.941 1.00 91.19 358 GLU A O 1
ATOM 2825 N N . THR A 1 359 ? 20.498 -17.324 -14.721 1.00 91.31 359 THR A N 1
ATOM 2826 C CA . THR A 1 359 ? 21.216 -16.173 -15.279 1.00 91.31 359 THR A CA 1
ATOM 2827 C C . THR A 1 359 ? 20.257 -15.087 -15.754 1.00 91.31 359 THR A C 1
ATOM 2829 O O . THR A 1 359 ? 20.495 -13.916 -15.466 1.00 91.31 359 THR A O 1
ATOM 2832 N N . LEU A 1 360 ? 19.164 -15.454 -16.430 1.00 92.94 360 LEU A N 1
ATOM 2833 C CA . LEU A 1 360 ? 18.166 -14.488 -16.900 1.00 92.94 360 LEU A CA 1
ATOM 2834 C C . LEU A 1 360 ? 17.531 -13.735 -15.722 1.00 92.94 360 LEU A C 1
ATOM 2836 O O . LEU A 1 360 ? 17.485 -12.501 -15.727 1.00 92.94 360 LEU A O 1
ATOM 2840 N N . HIS A 1 361 ? 17.179 -14.457 -14.654 1.00 92.31 361 HIS A N 1
ATOM 2841 C CA . HIS A 1 361 ? 16.579 -13.894 -13.443 1.00 92.31 361 HIS A CA 1
ATOM 2842 C C . HIS A 1 361 ? 17.461 -12.918 -12.667 1.00 92.31 361 HIS A C 1
ATOM 2844 O O . HIS A 1 361 ? 16.916 -12.081 -11.945 1.00 92.31 361 HIS A O 1
ATOM 2850 N N . ARG A 1 362 ? 18.793 -12.988 -12.807 1.00 89.69 362 ARG A N 1
ATOM 2851 C CA . ARG A 1 362 ? 19.719 -12.026 -12.176 1.00 89.69 362 ARG A CA 1
ATOM 2852 C C . ARG A 1 362 ? 19.565 -10.613 -12.735 1.00 89.69 362 ARG A C 1
ATOM 2854 O O . ARG A 1 362 ? 19.840 -9.656 -12.023 1.00 89.69 362 ARG A O 1
ATOM 2861 N N . SER A 1 363 ? 19.123 -10.502 -13.986 1.00 89.06 363 SER A N 1
ATOM 2862 C CA . SER A 1 363 ? 18.902 -9.234 -14.695 1.00 89.06 363 SER A CA 1
ATOM 2863 C C . SER A 1 363 ? 17.422 -8.947 -14.966 1.00 89.06 363 SER A C 1
ATOM 2865 O O . SER A 1 363 ? 17.091 -8.022 -15.710 1.00 89.06 363 SER A O 1
ATOM 2867 N N . ALA A 1 364 ? 16.525 -9.762 -14.402 1.00 91.44 364 ALA A N 1
ATOM 2868 C CA . ALA A 1 364 ? 15.097 -9.638 -14.628 1.00 91.44 364 ALA A CA 1
ATOM 2869 C C . ALA A 1 364 ? 14.531 -8.449 -13.849 1.00 91.44 364 ALA A C 1
ATOM 2871 O O . ALA A 1 364 ? 14.833 -8.242 -12.672 1.00 91.44 364 ALA A O 1
ATOM 2872 N N . ARG A 1 365 ? 13.711 -7.653 -14.527 1.00 91.25 365 ARG A N 1
ATOM 2873 C CA . ARG A 1 365 ? 13.131 -6.422 -14.003 1.00 91.25 365 ARG A CA 1
ATOM 2874 C C . ARG A 1 365 ? 11.619 -6.446 -14.170 1.00 91.25 365 ARG A C 1
ATOM 2876 O O . ARG A 1 365 ? 11.096 -6.939 -15.167 1.00 91.25 365 ARG A O 1
ATOM 2883 N N . SER A 1 366 ? 10.932 -5.888 -13.182 1.00 88.06 366 SER A N 1
ATOM 2884 C CA . SER A 1 366 ? 9.473 -5.856 -13.121 1.00 88.06 366 SER A CA 1
ATOM 2885 C C . SER A 1 366 ? 8.914 -4.501 -13.553 1.00 88.06 366 SER A C 1
ATOM 2887 O O . SER A 1 366 ? 9.579 -3.466 -13.442 1.00 88.06 366 SER A O 1
ATOM 2889 N N . LEU A 1 367 ? 7.658 -4.505 -13.993 1.00 86.69 367 LEU A N 1
ATOM 2890 C CA . LEU A 1 367 ? 6.874 -3.288 -14.185 1.00 86.69 367 LEU A CA 1
ATOM 2891 C C . LEU A 1 367 ? 6.519 -2.623 -12.839 1.00 86.69 367 LEU A C 1
ATOM 2893 O O . LEU A 1 367 ? 6.451 -3.302 -11.810 1.00 86.69 367 LEU A O 1
ATOM 2897 N N . PRO A 1 368 ? 6.275 -1.299 -12.820 1.00 84.25 368 PRO A N 1
ATOM 2898 C CA . PRO A 1 368 ? 5.875 -0.595 -11.610 1.00 84.25 368 PRO A CA 1
ATOM 2899 C C . PRO A 1 368 ? 4.449 -0.971 -11.186 1.00 84.25 368 PRO A C 1
ATOM 2901 O O . PRO A 1 368 ? 3.533 -1.040 -12.001 1.00 84.25 368 PRO A O 1
ATOM 2904 N N . GLN A 1 369 ? 4.245 -1.136 -9.881 1.00 81.88 369 GLN A N 1
ATOM 2905 C CA . GLN A 1 369 ? 2.931 -1.384 -9.287 1.00 81.88 369 GLN A CA 1
ATOM 2906 C C . GLN A 1 369 ? 2.182 -0.054 -9.084 1.00 81.88 369 GLN A C 1
ATOM 2908 O O . GLN A 1 369 ? 2.496 0.699 -8.160 1.00 81.88 369 GLN A O 1
ATOM 2913 N N . LYS A 1 370 ? 1.234 0.281 -9.973 1.00 77.94 370 LYS A N 1
ATOM 2914 C CA . LYS A 1 370 ? 0.442 1.529 -9.906 1.00 77.94 370 LYS A CA 1
ATOM 2915 C C . LYS A 1 370 ? -1.031 1.282 -10.241 1.00 77.94 370 LYS A C 1
ATOM 2917 O O . LYS A 1 370 ? -1.324 0.568 -11.194 1.00 77.94 370 LYS A O 1
ATOM 2922 N N . ASP A 1 371 ? -1.949 1.967 -9.550 1.00 72.38 371 ASP A N 1
ATOM 2923 C CA . ASP A 1 371 ? -3.403 1.880 -9.813 1.00 72.38 371 ASP A CA 1
ATOM 2924 C C . ASP A 1 371 ? -3.770 2.328 -11.234 1.00 72.38 371 ASP A C 1
ATOM 2926 O O . ASP A 1 371 ? -4.702 1.823 -11.853 1.00 72.38 371 ASP A O 1
ATOM 2930 N N . ASN A 1 372 ? -3.026 3.297 -11.769 1.00 74.50 372 ASN A N 1
ATOM 2931 C CA . ASN A 1 372 ? -3.241 3.864 -13.096 1.00 74.50 372 ASN A CA 1
ATOM 2932 C C . ASN A 1 372 ? -2.399 3.186 -14.191 1.00 74.50 372 ASN A C 1
ATOM 2934 O O . ASN A 1 372 ? -2.354 3.688 -15.318 1.00 74.50 372 ASN A O 1
ATOM 2938 N N . TRP A 1 373 ? -1.747 2.056 -13.886 1.00 83.12 373 TRP A N 1
ATOM 2939 C CA . TRP A 1 373 ? -0.814 1.394 -14.796 1.00 83.12 373 TRP A CA 1
ATOM 2940 C C . TRP A 1 373 ? -1.448 1.042 -16.142 1.00 83.12 373 TRP A C 1
ATOM 2942 O O . TRP A 1 373 ? -0.865 1.360 -17.168 1.00 83.12 373 TRP A O 1
ATOM 2952 N N . THR A 1 374 ? -2.668 0.497 -16.171 1.00 77.81 374 THR A N 1
ATOM 2953 C CA . THR A 1 374 ? -3.357 0.142 -17.428 1.00 77.81 374 THR A CA 1
ATOM 2954 C C . THR A 1 374 ? -3.503 1.333 -18.382 1.00 77.81 374 THR A C 1
ATOM 2956 O O . THR A 1 374 ? -3.354 1.188 -19.593 1.00 77.81 374 THR A O 1
ATOM 2959 N N . LEU A 1 375 ? -3.771 2.534 -17.853 1.00 81.75 375 LEU A N 1
ATOM 2960 C CA . LEU A 1 375 ? -3.891 3.745 -18.671 1.00 81.75 375 LEU A CA 1
ATOM 2961 C C . LEU A 1 375 ? -2.523 4.228 -19.170 1.00 81.75 375 LEU A C 1
ATOM 2963 O O . LEU A 1 375 ? -2.413 4.692 -20.303 1.00 81.75 375 LEU A O 1
ATOM 2967 N N . ILE A 1 376 ? -1.489 4.113 -18.333 1.00 88.19 376 ILE A N 1
ATOM 2968 C CA . ILE A 1 376 ? -0.110 4.456 -18.697 1.00 88.19 376 ILE A CA 1
ATOM 2969 C C . ILE A 1 376 ? 0.419 3.492 -19.762 1.00 88.19 376 ILE A C 1
ATOM 2971 O O . ILE A 1 376 ? 0.967 3.945 -20.765 1.00 88.19 376 ILE A O 1
ATOM 2975 N N . ALA A 1 377 ? 0.223 2.187 -19.569 1.00 86.62 377 ALA A N 1
ATOM 2976 C CA . ALA A 1 377 ? 0.643 1.142 -20.491 1.00 86.62 377 ALA A CA 1
ATOM 2977 C C . ALA A 1 377 ? 0.055 1.382 -21.884 1.00 86.62 377 ALA A C 1
ATOM 2979 O O . ALA A 1 377 ? 0.799 1.439 -22.855 1.00 86.62 377 ALA A O 1
ATOM 2980 N N . LYS A 1 378 ? -1.241 1.712 -21.960 1.00 85.69 378 LYS A N 1
ATOM 2981 C CA . LYS A 1 378 ? -1.894 2.079 -23.220 1.00 85.69 378 LYS A CA 1
ATOM 2982 C C . LYS A 1 378 ? -1.221 3.256 -23.940 1.00 85.69 378 LYS A C 1
ATOM 2984 O O . LYS A 1 378 ? -1.102 3.235 -25.161 1.00 85.69 378 LYS A O 1
ATOM 2989 N N . ILE A 1 379 ? -0.772 4.287 -23.218 1.00 91.06 379 ILE A N 1
ATOM 2990 C CA . ILE A 1 379 ? -0.041 5.402 -23.845 1.00 91.06 379 ILE A CA 1
ATOM 2991 C C . ILE A 1 379 ? 1.314 4.933 -24.367 1.00 91.06 379 ILE A C 1
ATOM 2993 O O . ILE A 1 379 ? 1.714 5.331 -25.460 1.00 91.06 379 ILE A O 1
ATOM 2997 N N . ILE A 1 380 ? 2.032 4.116 -23.595 1.00 92.19 380 ILE A N 1
ATOM 2998 C CA . ILE A 1 380 ? 3.314 3.553 -24.031 1.00 92.19 380 ILE A CA 1
ATOM 2999 C C . ILE A 1 380 ? 3.099 2.721 -25.301 1.00 92.19 380 ILE A C 1
ATOM 3001 O O . ILE A 1 380 ? 3.829 2.924 -26.269 1.00 92.19 380 ILE A O 1
ATOM 3005 N N . ASP A 1 381 ? 2.056 1.891 -25.352 1.00 88.56 381 ASP A N 1
ATOM 3006 C CA . ASP A 1 381 ? 1.694 1.112 -26.540 1.00 88.56 381 ASP A CA 1
ATOM 3007 C C . ASP A 1 381 ? 1.439 2.013 -27.752 1.00 88.56 381 ASP A C 1
ATOM 3009 O O . ASP A 1 381 ? 2.013 1.813 -28.823 1.00 88.56 381 ASP A O 1
ATOM 3013 N N . GLU A 1 382 ? 0.633 3.064 -27.585 1.00 90.06 382 GLU A N 1
ATOM 3014 C CA . GLU A 1 382 ? 0.355 4.038 -28.643 1.00 90.06 382 GLU A CA 1
ATOM 3015 C C . GLU A 1 382 ? 1.629 4.750 -29.127 1.00 90.06 382 GLU A C 1
ATOM 3017 O O . GLU A 1 382 ? 1.771 5.016 -30.325 1.00 90.06 382 GLU A O 1
ATOM 3022 N N . VAL A 1 383 ? 2.567 5.054 -28.225 1.00 93.62 383 VAL A N 1
ATOM 3023 C CA . VAL A 1 383 ? 3.862 5.663 -28.561 1.00 93.62 383 VAL A CA 1
ATOM 3024 C C . VAL A 1 383 ? 4.738 4.693 -29.346 1.00 93.62 383 VAL A C 1
ATOM 3026 O O . VAL A 1 383 ? 5.315 5.096 -30.356 1.00 93.62 383 VAL A O 1
ATOM 3029 N N . VAL A 1 384 ? 4.831 3.432 -28.920 1.00 91.25 384 VAL A N 1
ATOM 3030 C CA . VAL A 1 384 ? 5.618 2.391 -29.597 1.00 91.25 384 VAL A CA 1
ATOM 3031 C C . VAL A 1 384 ? 5.049 2.121 -30.988 1.00 91.25 384 VAL A C 1
ATOM 3033 O O . VAL A 1 384 ? 5.790 2.146 -31.968 1.00 91.25 384 VAL A O 1
ATOM 3036 N N . LEU A 1 385 ? 3.730 1.965 -31.117 1.00 88.75 385 LEU A N 1
ATOM 3037 C CA . LEU A 1 385 ? 3.077 1.738 -32.407 1.00 88.75 385 LEU A CA 1
ATOM 3038 C C . LEU A 1 385 ? 3.274 2.914 -33.363 1.00 88.75 385 LEU A C 1
ATOM 3040 O O . LEU A 1 385 ? 3.616 2.720 -34.531 1.00 88.75 385 LEU A O 1
ATOM 3044 N N . GLN A 1 386 ? 3.134 4.148 -32.877 1.00 91.38 386 GLN A N 1
ATOM 3045 C CA . GLN A 1 386 ? 3.468 5.324 -33.680 1.00 91.38 386 GLN A CA 1
ATOM 3046 C C . GLN A 1 386 ? 4.957 5.370 -34.024 1.00 91.38 386 GLN A C 1
ATOM 3048 O O . GLN A 1 386 ? 5.315 5.799 -35.126 1.00 91.38 386 GLN A O 1
ATOM 3053 N N . ALA A 1 387 ? 5.833 4.927 -33.120 1.00 91.19 387 ALA A N 1
ATOM 3054 C CA . ALA A 1 387 ? 7.256 4.853 -33.394 1.00 91.19 387 ALA A CA 1
ATOM 3055 C C . ALA A 1 387 ? 7.531 3.874 -34.542 1.00 91.19 387 ALA A C 1
ATOM 3057 O O . ALA A 1 387 ? 8.253 4.232 -35.463 1.00 91.19 387 ALA A O 1
ATOM 3058 N N . ILE A 1 388 ? 6.898 2.707 -34.553 1.00 87.94 388 ILE A N 1
ATOM 3059 C CA . ILE A 1 388 ? 7.084 1.674 -35.576 1.00 87.94 388 ILE A CA 1
ATOM 3060 C C . ILE A 1 388 ? 6.482 2.095 -36.932 1.00 87.94 388 ILE A C 1
ATOM 3062 O O . ILE A 1 388 ? 7.146 2.027 -37.971 1.00 87.94 388 ILE A O 1
ATOM 3066 N N . HIS A 1 389 ? 5.237 2.580 -36.936 1.00 88.50 389 HIS A N 1
ATOM 3067 C CA . HIS A 1 389 ? 4.456 2.779 -38.164 1.00 88.50 389 HIS A CA 1
ATOM 3068 C C . HIS A 1 389 ? 4.565 4.173 -38.797 1.00 88.50 389 HIS A C 1
ATOM 3070 O O . HIS A 1 389 ? 4.095 4.358 -39.919 1.00 88.50 389 HIS A O 1
ATOM 3076 N N . SER A 1 390 ? 5.167 5.161 -38.126 1.00 90.69 390 SER A N 1
ATOM 3077 C CA . SER A 1 390 ? 5.255 6.539 -38.637 1.00 90.69 390 SER A CA 1
ATOM 3078 C C . SER A 1 390 ? 6.690 7.056 -38.748 1.00 90.69 390 SER A C 1
ATOM 3080 O O . SER A 1 390 ? 7.610 6.543 -38.114 1.00 90.69 390 SER A O 1
ATOM 3082 N N . ASP A 1 391 ? 6.872 8.133 -39.515 1.00 92.50 391 ASP A N 1
ATOM 3083 C CA . ASP A 1 391 ? 8.143 8.865 -39.614 1.00 92.50 391 ASP A CA 1
ATOM 3084 C C . ASP A 1 391 ? 8.249 10.028 -38.614 1.00 92.50 391 ASP A C 1
ATOM 3086 O O . ASP A 1 391 ? 9.191 10.821 -38.659 1.00 92.50 391 ASP A O 1
ATOM 3090 N N . ILE A 1 392 ? 7.300 10.151 -37.678 1.00 94.88 392 ILE A N 1
ATOM 3091 C CA . ILE A 1 392 ? 7.346 11.190 -36.644 1.00 94.88 392 ILE A CA 1
ATOM 3092 C C . ILE A 1 392 ? 8.616 10.979 -35.801 1.00 94.88 392 ILE A C 1
ATOM 3094 O O . ILE A 1 392 ? 8.882 9.844 -35.396 1.00 94.88 392 ILE A O 1
ATOM 3098 N N . PRO A 1 393 ? 9.420 12.019 -35.504 1.00 96.19 393 PRO A N 1
ATOM 3099 C CA . PRO A 1 393 ? 10.612 11.859 -34.675 1.00 96.19 393 PRO A CA 1
ATOM 3100 C C . PRO A 1 393 ? 10.284 11.206 -33.325 1.00 96.19 393 PRO A C 1
ATOM 3102 O O . PRO A 1 393 ? 9.419 11.703 -32.603 1.00 96.19 393 PRO A O 1
ATOM 3105 N N . VAL A 1 394 ? 10.996 10.134 -32.961 1.00 95.50 394 VAL A N 1
ATOM 3106 C CA . VAL A 1 394 ? 10.763 9.357 -31.723 1.00 95.50 394 VAL A CA 1
ATOM 3107 C C . VAL A 1 394 ? 10.737 10.253 -30.485 1.00 95.50 394 VAL A C 1
ATOM 3109 O O . VAL A 1 394 ? 9.820 10.171 -29.675 1.00 95.50 394 VAL A O 1
ATOM 3112 N N . LYS A 1 395 ? 11.678 11.199 -30.387 1.00 95.06 395 LYS A N 1
ATOM 3113 C CA . LYS A 1 395 ? 11.730 12.179 -29.293 1.00 95.06 395 LYS A CA 1
ATOM 3114 C C . LYS A 1 395 ? 10.442 13.001 -29.154 1.00 95.06 395 LYS A C 1
ATOM 3116 O O . LYS A 1 395 ? 10.049 13.356 -28.049 1.00 95.06 395 LYS A O 1
ATOM 3121 N N . ARG A 1 396 ? 9.766 13.317 -30.266 1.00 95.50 396 ARG A N 1
ATOM 3122 C CA . ARG A 1 396 ? 8.474 14.020 -30.238 1.00 95.50 396 ARG A CA 1
ATOM 3123 C C . ARG A 1 396 ? 7.367 13.109 -29.710 1.00 95.50 396 ARG A C 1
ATOM 3125 O O . ARG A 1 396 ? 6.564 13.577 -28.912 1.00 95.50 396 ARG A O 1
ATOM 3132 N N . LEU A 1 397 ? 7.338 11.847 -30.143 1.00 96.50 397 LEU A N 1
ATOM 3133 C CA . LEU A 1 397 ? 6.357 10.857 -29.684 1.00 96.50 397 LEU A CA 1
ATOM 3134 C C . LEU A 1 397 ? 6.488 10.602 -28.180 1.00 96.50 397 LEU A C 1
ATOM 3136 O O . LEU A 1 397 ? 5.494 10.681 -27.468 1.00 96.50 397 LEU A O 1
ATOM 3140 N N . LEU A 1 398 ? 7.712 10.392 -27.687 1.00 96.62 398 LEU A N 1
ATOM 3141 C CA . LEU A 1 398 ? 7.982 10.197 -26.261 1.00 96.62 398 LEU A CA 1
ATOM 3142 C C . LEU A 1 398 ? 7.605 11.422 -25.431 1.00 96.62 398 LEU A C 1
ATOM 3144 O O . LEU A 1 398 ? 6.982 11.276 -24.386 1.00 96.62 398 LEU A O 1
ATOM 3148 N N . LYS A 1 399 ? 7.913 12.632 -25.911 1.00 94.50 399 LYS A N 1
ATOM 3149 C CA . LYS A 1 399 ? 7.531 13.870 -25.224 1.00 94.50 399 LYS A CA 1
ATOM 3150 C C . LYS A 1 399 ? 6.012 14.043 -25.124 1.00 94.50 399 LYS A C 1
ATOM 3152 O O . LYS A 1 399 ? 5.516 14.461 -24.080 1.00 94.50 399 LYS A O 1
ATOM 3157 N N . GLU A 1 400 ? 5.276 13.732 -26.190 1.00 93.56 400 GLU A N 1
ATOM 3158 C CA . GLU A 1 400 ? 3.808 13.778 -26.178 1.00 93.56 400 GLU A CA 1
ATOM 3159 C C . GLU A 1 400 ? 3.227 12.683 -25.275 1.00 93.56 400 GLU A C 1
ATOM 3161 O O . GLU A 1 400 ? 2.405 12.974 -24.411 1.00 93.56 400 GLU A O 1
ATOM 3166 N N . GLY A 1 401 ? 3.716 11.446 -25.393 1.00 94.69 401 GLY A N 1
ATOM 3167 C CA . GLY A 1 401 ? 3.323 10.345 -24.515 1.00 94.69 401 GLY A CA 1
ATOM 3168 C C . GLY A 1 401 ? 3.583 10.660 -23.043 1.00 94.69 401 GLY A C 1
ATOM 3169 O O . GLY A 1 401 ? 2.693 10.511 -22.211 1.00 94.69 401 GLY A O 1
ATOM 3170 N N . GLN A 1 402 ? 4.755 11.211 -22.717 1.00 95.62 402 GLN A N 1
ATOM 3171 C CA . GLN A 1 402 ? 5.076 11.661 -21.365 1.00 95.62 402 GLN A CA 1
ATOM 3172 C C . GLN A 1 402 ? 4.138 12.777 -20.901 1.00 95.62 402 GLN A C 1
ATOM 3174 O O . GLN A 1 402 ? 3.762 12.816 -19.731 1.00 95.62 402 GLN A O 1
ATOM 3179 N N . HIS A 1 403 ? 3.739 13.694 -21.786 1.00 90.00 403 HIS A N 1
ATOM 3180 C CA . HIS A 1 403 ? 2.745 14.706 -21.447 1.00 90.00 403 HIS A CA 1
ATOM 3181 C C . HIS A 1 403 ? 1.398 14.070 -21.077 1.00 90.00 403 HIS A C 1
ATOM 3183 O O . HIS A 1 403 ? 0.831 14.438 -20.049 1.00 90.00 403 HIS A O 1
ATOM 3189 N N . GLN A 1 404 ? 0.926 13.082 -21.841 1.00 89.06 404 GLN A N 1
ATOM 3190 C CA . GLN A 1 404 ? -0.309 12.352 -21.538 1.00 89.06 404 GLN A CA 1
ATOM 3191 C C . GLN A 1 404 ? -0.202 11.532 -20.240 1.00 89.06 404 GLN A C 1
ATOM 3193 O O . GLN A 1 404 ? -1.118 11.574 -19.419 1.00 89.06 404 GLN A O 1
ATOM 3198 N N . ILE A 1 405 ? 0.935 10.873 -19.990 1.00 90.50 405 ILE A N 1
ATOM 3199 C CA . ILE A 1 405 ? 1.213 10.169 -18.724 1.00 90.50 405 ILE A CA 1
ATOM 3200 C C . ILE A 1 405 ? 1.174 11.155 -17.555 1.00 90.50 405 ILE A C 1
ATOM 3202 O O . ILE A 1 405 ? 0.458 10.934 -16.583 1.00 90.50 405 ILE A O 1
ATOM 3206 N N . ASN A 1 406 ? 1.838 12.307 -17.689 1.00 86.75 406 ASN A N 1
ATOM 3207 C CA . ASN A 1 406 ? 1.786 13.371 -16.690 1.00 86.75 406 ASN A CA 1
ATOM 3208 C C . ASN A 1 406 ? 0.353 13.882 -16.471 1.00 86.75 406 ASN A C 1
ATOM 3210 O O . ASN A 1 406 ? 0.026 14.306 -15.369 1.00 86.75 406 ASN A O 1
ATOM 3214 N N . LEU A 1 407 ? -0.503 13.898 -17.500 1.00 79.50 407 LEU A N 1
ATOM 3215 C CA . LEU A 1 407 ? -1.913 14.259 -17.355 1.00 79.50 407 LEU A CA 1
ATOM 3216 C C . LEU A 1 407 ? -2.712 13.180 -16.628 1.00 79.50 407 LEU A C 1
ATOM 3218 O O . LEU A 1 407 ? -3.589 13.550 -15.861 1.00 79.50 407 LEU A O 1
ATOM 3222 N N . ILE A 1 408 ? -2.428 11.890 -16.812 1.00 75.19 408 ILE A N 1
ATOM 3223 C CA . ILE A 1 408 ? -3.034 10.809 -16.013 1.00 75.19 408 ILE A CA 1
ATOM 3224 C C . ILE A 1 408 ? -2.591 10.923 -14.554 1.00 75.19 408 ILE A C 1
ATOM 3226 O O . ILE A 1 408 ? -3.429 10.890 -13.651 1.00 75.19 408 ILE A O 1
ATOM 3230 N N . ASP A 1 409 ? -1.301 11.154 -14.325 1.00 70.50 409 ASP A N 1
ATOM 3231 C CA . ASP A 1 409 ? -0.744 11.373 -12.990 1.00 70.50 409 ASP A CA 1
ATOM 3232 C C . ASP A 1 409 ? -1.263 12.675 -12.341 1.00 70.50 409 ASP A C 1
ATOM 3234 O O . ASP A 1 409 ? -1.240 12.794 -11.122 1.00 70.50 409 ASP A O 1
ATOM 3238 N N . LYS A 1 410 ? -1.764 13.644 -13.130 1.00 59.25 410 LYS A N 1
ATOM 3239 C CA . LYS A 1 410 ? -2.413 14.887 -12.652 1.00 59.25 410 LYS A CA 1
ATOM 3240 C C . LYS A 1 410 ? -3.942 14.799 -12.534 1.00 59.25 410 LYS A C 1
ATOM 3242 O O . LYS A 1 410 ? -4.521 15.493 -11.705 1.00 59.25 410 LYS A O 1
ATOM 3247 N N . ARG A 1 411 ? -4.610 14.026 -13.403 1.00 42.47 411 ARG A N 1
ATOM 3248 C CA . ARG A 1 411 ? -6.071 13.780 -13.413 1.00 42.47 411 ARG A CA 1
ATOM 3249 C C . ARG A 1 411 ? -6.487 12.771 -12.357 1.00 42.47 411 ARG A C 1
ATOM 3251 O O . ARG A 1 411 ? -7.654 12.753 -11.988 1.00 42.47 411 ARG A O 1
ATOM 3258 N N . THR A 1 412 ? -5.542 11.979 -11.869 1.00 38.62 412 THR A N 1
ATOM 3259 C CA . THR A 1 412 ? -5.589 11.456 -10.510 1.00 38.62 412 THR A CA 1
ATOM 3260 C C . THR A 1 412 ? -5.077 12.599 -9.643 1.00 38.62 412 THR A C 1
ATOM 3262 O O . THR A 1 412 ? -3.875 12.854 -9.664 1.00 38.62 412 THR A O 1
ATOM 3265 N N . PRO A 1 413 ? -5.914 13.367 -8.927 1.00 35.81 413 PRO A N 1
ATOM 3266 C CA . PRO A 1 413 ? -5.351 14.195 -7.882 1.00 35.81 413 PRO A CA 1
ATOM 3267 C C . PRO A 1 413 ? -4.629 13.216 -6.953 1.00 35.81 413 PRO A C 1
ATOM 3269 O O . PRO A 1 413 ? -5.277 12.376 -6.335 1.00 35.81 413 PRO A O 1
ATOM 3272 N N . GLN A 1 414 ? -3.305 13.310 -6.823 1.00 40.19 414 GLN A N 1
ATOM 3273 C CA . GLN A 1 414 ? -2.686 12.955 -5.551 1.00 40.19 414 GLN A CA 1
ATOM 3274 C C . GLN A 1 414 ? -3.126 14.021 -4.537 1.00 40.19 414 GLN A C 1
ATOM 3276 O O . GLN A 1 414 ? -2.333 14.805 -4.027 1.00 40.19 414 GLN A O 1
ATOM 3281 N N . THR A 1 415 ? -4.416 14.049 -4.203 1.00 45.88 415 THR A N 1
ATOM 3282 C CA . THR A 1 415 ? -4.726 14.087 -2.788 1.00 45.88 415 THR A CA 1
ATOM 3283 C C . THR A 1 415 ? -4.124 12.796 -2.270 1.00 45.88 415 THR A C 1
ATOM 3285 O O . THR A 1 415 ? -4.563 11.709 -2.640 1.00 45.88 415 THR A O 1
ATOM 3288 N N . MET A 1 416 ? -3.031 12.907 -1.515 1.00 58.38 416 MET A N 1
ATOM 3289 C CA . MET A 1 416 ? -2.583 11.828 -0.645 1.00 58.38 416 MET A CA 1
ATOM 3290 C C . MET A 1 416 ? -3.846 11.242 -0.010 1.00 58.38 416 MET A C 1
ATOM 3292 O O . MET A 1 416 ? -4.527 11.941 0.742 1.00 58.38 416 MET A O 1
ATOM 3296 N N . GLN A 1 417 ? -4.247 10.033 -0.416 1.00 66.75 417 GLN A N 1
ATOM 3297 C CA . GLN A 1 417 ? -5.407 9.395 0.184 1.00 66.75 417 GLN A CA 1
ATOM 3298 C C . GLN A 1 417 ? -4.956 8.979 1.570 1.00 66.75 417 GLN A C 1
ATOM 3300 O O . GLN A 1 417 ? -4.240 7.998 1.741 1.00 66.75 417 GLN A O 1
ATOM 3305 N N . ILE A 1 418 ? -5.304 9.805 2.548 1.00 82.56 418 ILE A N 1
ATOM 3306 C CA . ILE A 1 418 ? -5.072 9.515 3.948 1.00 82.56 418 ILE A CA 1
ATOM 3307 C C . ILE A 1 418 ? -6.296 8.726 4.424 1.00 82.56 418 ILE A C 1
ATOM 3309 O O . ILE A 1 418 ? -7.377 9.310 4.525 1.00 82.56 418 ILE A O 1
ATOM 3313 N N . PRO A 1 419 ? -6.202 7.415 4.691 1.00 86.12 419 PRO A N 1
ATOM 3314 C CA . PRO A 1 419 ? -7.295 6.677 5.304 1.00 86.12 419 PRO A CA 1
ATOM 3315 C C . PRO A 1 419 ? -7.426 7.107 6.772 1.00 86.12 419 PRO A C 1
ATOM 3317 O O . PRO A 1 419 ? -6.745 6.592 7.651 1.00 86.12 419 PRO A O 1
ATOM 3320 N N . TYR A 1 420 ? -8.297 8.081 7.037 1.00 92.50 420 TYR A N 1
ATOM 3321 C CA . TYR A 1 420 ? -8.558 8.594 8.391 1.00 92.50 420 TYR A CA 1
ATOM 3322 C C . TYR A 1 420 ? -9.935 8.202 8.942 1.00 92.50 420 TYR A C 1
ATOM 3324 O O . TYR A 1 420 ? -10.193 8.378 10.131 1.00 92.50 420 TYR A O 1
ATOM 3332 N N . LYS A 1 421 ? -10.847 7.711 8.093 1.00 92.94 421 LYS A N 1
ATOM 3333 C CA . LYS A 1 421 ? -12.206 7.351 8.516 1.00 92.94 421 LYS A CA 1
ATOM 3334 C C . LYS A 1 421 ? -12.188 6.053 9.336 1.00 92.94 421 LYS A C 1
ATOM 3336 O O . LYS A 1 421 ? -11.459 5.125 8.983 1.00 92.94 421 LYS A O 1
ATOM 3341 N N . PRO A 1 422 ? -13.002 5.951 10.400 1.00 90.75 422 PRO A N 1
ATOM 3342 C CA . PRO A 1 422 ? -13.065 4.743 11.208 1.00 90.75 422 PRO A CA 1
ATOM 3343 C C . PRO A 1 422 ? -13.628 3.570 10.401 1.00 90.75 422 PRO A C 1
ATOM 3345 O O . PRO A 1 422 ? -14.601 3.710 9.659 1.00 90.75 422 PRO A O 1
ATOM 3348 N N . ILE A 1 423 ? -13.043 2.389 10.596 1.00 93.00 423 ILE A N 1
ATOM 3349 C CA . ILE A 1 423 ? -13.589 1.137 10.068 1.00 93.00 423 ILE A CA 1
ATOM 3350 C C . ILE A 1 423 ? -14.790 0.747 10.937 1.00 93.00 423 ILE A C 1
ATOM 3352 O O . ILE A 1 423 ? -14.669 0.646 12.164 1.00 93.00 423 ILE A O 1
ATOM 3356 N N . LEU A 1 424 ? -15.945 0.556 10.302 1.00 95.38 424 LEU A N 1
ATOM 3357 C CA . LEU A 1 424 ? -17.190 0.147 10.954 1.00 95.38 424 LEU A CA 1
ATOM 3358 C C . LEU A 1 424 ? -17.240 -1.384 11.123 1.00 95.38 424 LEU A C 1
ATOM 3360 O O . LEU A 1 424 ? -16.610 -2.089 10.333 1.00 95.38 424 LEU A O 1
ATOM 3364 N N . PRO A 1 425 ? -17.959 -1.909 12.133 1.00 93.25 425 PRO A N 1
ATOM 3365 C CA . PRO A 1 425 ? -18.161 -3.350 12.280 1.00 93.25 425 PRO A CA 1
ATOM 3366 C C . PRO A 1 425 ? -18.930 -3.938 11.092 1.00 93.25 425 PRO A C 1
ATOM 3368 O O . PRO A 1 425 ? -19.852 -3.312 10.568 1.00 93.25 425 PRO A O 1
ATOM 3371 N N . GLN A 1 426 ? -18.575 -5.158 10.689 1.00 86.81 426 GLN A N 1
ATOM 3372 C CA . GLN A 1 426 ? -19.228 -5.865 9.582 1.00 86.81 426 GLN A CA 1
ATOM 3373 C C . GLN A 1 426 ? -20.630 -6.348 9.961 1.00 86.81 426 GLN A C 1
ATOM 3375 O O . GLN A 1 426 ? -21.524 -6.409 9.117 1.00 86.81 426 GLN A O 1
ATOM 3380 N N . THR A 1 427 ? -20.825 -6.694 11.237 1.00 89.19 427 THR A N 1
ATOM 3381 C CA . THR A 1 427 ? -22.117 -7.142 11.768 1.00 89.19 427 THR A CA 1
ATOM 3382 C C . THR A 1 427 ? -22.732 -6.058 12.656 1.00 89.19 427 THR A C 1
ATOM 3384 O O . THR A 1 427 ? -22.063 -5.587 13.576 1.00 89.19 427 THR A O 1
ATOM 3387 N N . PRO A 1 428 ? -24.007 -5.670 12.450 1.00 90.44 428 PRO A N 1
ATOM 3388 C CA . PRO A 1 428 ? -24.683 -4.721 13.330 1.00 90.44 428 PRO A CA 1
ATOM 3389 C C . PRO A 1 428 ? -24.749 -5.220 14.778 1.00 90.44 428 PRO A C 1
ATOM 3391 O O . PRO A 1 428 ? -25.182 -6.345 15.042 1.00 90.44 428 PRO A O 1
ATOM 3394 N N . VAL A 1 429 ? -24.375 -4.355 15.722 1.00 94.19 429 VAL A N 1
ATOM 3395 C CA . VAL A 1 429 ? -24.412 -4.644 17.161 1.00 94.19 429 VAL A CA 1
ATOM 3396 C C . VAL A 1 429 ? -25.396 -3.689 17.846 1.00 94.19 429 VAL A C 1
ATOM 3398 O O . VAL A 1 429 ? -25.281 -2.477 17.652 1.00 94.19 429 VAL A O 1
ATOM 3401 N N . PRO A 1 430 ? -26.377 -4.193 18.618 1.00 97.94 430 PRO A N 1
ATOM 3402 C CA . PRO A 1 430 ? -27.300 -3.334 19.350 1.00 97.94 430 PRO A CA 1
ATOM 3403 C C . PRO A 1 430 ? -26.584 -2.571 20.471 1.00 97.94 430 PRO A C 1
ATOM 3405 O O . PRO A 1 430 ? -25.759 -3.141 21.184 1.00 97.94 430 PRO A O 1
ATOM 3408 N N . ILE A 1 431 ? -26.933 -1.295 20.645 1.00 98.81 431 ILE A N 1
ATOM 3409 C CA . ILE A 1 431 ? -26.425 -0.420 21.706 1.00 98.81 431 ILE A CA 1
ATOM 3410 C C . ILE A 1 431 ? -27.537 -0.148 22.721 1.00 98.81 431 ILE A C 1
ATOM 3412 O O . ILE A 1 431 ? -28.646 0.243 22.346 1.00 98.81 431 ILE A O 1
ATOM 3416 N N . VAL A 1 432 ? -27.216 -0.279 24.008 1.00 98.81 432 VAL A N 1
ATOM 3417 C CA . VAL A 1 432 ? -28.004 0.295 25.106 1.00 98.81 432 VAL A CA 1
ATOM 3418 C C . VAL A 1 432 ? -27.204 1.390 25.790 1.00 98.81 432 VAL A C 1
ATOM 3420 O O . VAL A 1 432 ? -26.083 1.158 26.235 1.00 98.81 432 VAL A O 1
ATOM 3423 N N . ILE A 1 433 ? -27.793 2.577 25.914 1.00 98.75 433 ILE A N 1
ATOM 3424 C CA . ILE A 1 433 ? -27.154 3.707 26.593 1.00 98.75 433 ILE A CA 1
ATOM 3425 C C . ILE A 1 433 ? -27.568 3.727 28.067 1.00 98.75 433 ILE A C 1
ATOM 3427 O O . ILE A 1 433 ? -28.756 3.725 28.402 1.00 98.75 433 ILE A O 1
ATOM 3431 N N . VAL A 1 434 ? -26.582 3.779 28.958 1.00 98.56 434 VAL A N 1
ATOM 3432 C CA . VAL A 1 434 ? -26.748 3.984 30.398 1.00 98.56 434 VAL A CA 1
ATOM 3433 C C . VAL A 1 434 ? -26.297 5.402 30.730 1.00 98.56 434 VAL A C 1
ATOM 3435 O O . VAL A 1 434 ? -25.112 5.678 30.893 1.00 98.56 434 VAL A O 1
ATOM 3438 N N . GLY A 1 435 ? -27.268 6.304 30.837 1.00 97.06 435 GLY A N 1
ATOM 3439 C CA . GLY A 1 435 ? -27.070 7.733 31.045 1.00 97.06 435 GLY A CA 1
ATOM 3440 C C . GLY A 1 435 ? -27.752 8.573 29.963 1.00 97.06 435 GLY A C 1
ATOM 3441 O O . GLY A 1 435 ? -27.825 8.205 28.800 1.00 97.06 435 GLY A O 1
ATOM 3442 N N . ALA A 1 436 ? -28.275 9.732 30.360 1.00 96.06 436 ALA A N 1
ATOM 3443 C CA . ALA A 1 436 ? -28.904 10.707 29.462 1.00 96.06 436 ALA A CA 1
ATOM 3444 C C . ALA A 1 436 ? -28.352 12.119 29.737 1.00 96.06 436 ALA A C 1
ATOM 3446 O O . ALA A 1 436 ? -29.099 13.072 29.979 1.00 96.06 436 ALA A O 1
ATOM 3447 N N . GLY A 1 437 ? -27.022 12.224 29.838 1.00 90.44 437 GLY A N 1
ATOM 3448 C CA . GLY A 1 437 ? -26.310 13.495 30.009 1.00 90.44 437 GLY A CA 1
ATOM 3449 C C . GLY A 1 437 ? -26.227 14.292 28.703 1.00 90.44 437 GLY A C 1
ATOM 3450 O O . GLY A 1 437 ? -26.466 13.739 27.635 1.00 90.44 437 GLY A O 1
ATOM 3451 N N . GLY A 1 438 ? -25.852 15.577 28.777 1.00 90.00 438 GLY A N 1
ATOM 3452 C CA . GLY A 1 438 ? -25.772 16.457 27.594 1.00 90.00 438 GLY A CA 1
ATOM 3453 C C . GLY A 1 438 ? -24.926 15.862 26.467 1.00 90.00 438 GLY A C 1
ATOM 3454 O O . GLY A 1 438 ? -25.387 15.760 25.339 1.00 90.00 438 GLY A O 1
ATOM 3455 N N . ILE A 1 439 ? -23.769 15.286 26.812 1.00 92.00 439 ILE A N 1
ATOM 3456 C CA . ILE A 1 439 ? -22.853 14.667 25.846 1.00 92.00 439 ILE A CA 1
ATOM 3457 C C . ILE A 1 439 ? -23.473 13.528 25.018 1.00 92.00 439 ILE A C 1
ATOM 3459 O O . ILE A 1 439 ? -23.022 13.259 23.905 1.00 92.00 439 ILE A O 1
ATOM 3463 N N . VAL A 1 440 ? -24.518 12.872 25.534 1.00 96.50 440 VAL A N 1
ATOM 3464 C CA . VAL A 1 440 ? -25.246 11.830 24.802 1.00 96.50 440 VAL A CA 1
ATOM 3465 C C . VAL A 1 440 ? -26.001 12.441 23.625 1.00 96.50 440 VAL A C 1
ATOM 3467 O O . VAL A 1 440 ? -25.904 11.938 22.509 1.00 96.50 440 VAL A O 1
ATOM 3470 N N . GLY A 1 441 ? -26.718 13.540 23.872 1.00 95.00 441 GLY A N 1
ATOM 3471 C CA . GLY A 1 441 ? -27.456 14.273 22.844 1.00 95.00 441 GLY A CA 1
ATOM 3472 C C . GLY A 1 441 ? -26.555 15.110 21.938 1.00 95.00 441 GLY A C 1
ATOM 3473 O O . GLY A 1 441 ? -26.844 15.228 20.751 1.00 95.00 441 GLY A O 1
ATOM 3474 N N . ASP A 1 442 ? -25.456 15.639 22.478 1.00 91.81 442 ASP A N 1
ATOM 3475 C CA . ASP A 1 442 ? -24.548 16.531 21.753 1.00 91.81 442 ASP A CA 1
ATOM 3476 C C . ASP A 1 442 ? -23.569 15.765 20.847 1.00 91.81 442 ASP A C 1
ATOM 3478 O O . ASP A 1 442 ? -23.167 16.287 19.809 1.00 91.81 442 ASP A O 1
ATOM 3482 N N . ALA A 1 443 ? -23.169 14.537 21.219 1.00 95.00 443 ALA A N 1
ATOM 3483 C CA . ALA A 1 443 ? -22.111 13.810 20.512 1.00 95.00 443 ALA A CA 1
ATOM 3484 C C . ALA A 1 443 ? -22.382 12.319 20.256 1.00 95.00 443 ALA A C 1
ATOM 3486 O O . ALA A 1 443 ? -22.304 11.899 19.103 1.00 95.00 443 ALA A O 1
ATOM 3487 N N . HIS A 1 444 ? -22.725 11.516 21.275 1.00 98.06 444 HIS A N 1
ATOM 3488 C CA . HIS A 1 444 ? -22.868 10.057 21.093 1.00 98.06 444 HIS A CA 1
ATOM 3489 C C . HIS A 1 444 ? -23.981 9.703 20.096 1.00 98.06 444 HIS A C 1
ATOM 3491 O O . HIS A 1 444 ? -23.726 9.061 19.080 1.00 98.06 444 HIS A O 1
ATOM 3497 N N . LEU A 1 445 ? -25.215 10.154 20.341 1.00 98.38 445 LEU A N 1
ATOM 3498 C CA . LEU A 1 445 ? -26.355 9.840 19.478 1.00 98.38 445 LEU A CA 1
ATOM 3499 C C . LEU A 1 445 ? -26.235 10.454 18.070 1.00 98.38 445 LEU A C 1
ATOM 3501 O O . LEU A 1 445 ? -26.516 9.736 17.106 1.00 98.38 445 LEU A O 1
ATOM 3505 N N . PRO A 1 446 ? -25.770 11.710 17.889 1.00 97.62 446 PRO A N 1
ATOM 3506 C CA . PRO A 1 446 ? -25.453 12.232 16.560 1.00 97.62 446 PRO A CA 1
ATOM 3507 C C . PRO A 1 446 ? -24.423 11.385 15.800 1.00 97.62 446 PRO A C 1
ATOM 3509 O O . PRO A 1 446 ? -24.642 11.074 14.628 1.00 97.62 446 PRO A O 1
ATOM 3512 N N . ALA A 1 447 ? -23.340 10.961 16.462 1.00 97.88 447 ALA A N 1
ATOM 3513 C CA . ALA A 1 447 ? -22.322 10.094 15.869 1.00 97.88 447 ALA A CA 1
ATOM 3514 C C . ALA A 1 447 ? -22.903 8.738 15.457 1.00 97.88 447 ALA A C 1
ATOM 3516 O O . ALA A 1 447 ? -22.699 8.281 14.333 1.00 97.88 447 ALA A O 1
ATOM 3517 N N . TYR A 1 448 ? -23.673 8.110 16.345 1.00 98.31 448 TYR A N 1
ATOM 3518 C CA . TYR A 1 448 ? -24.269 6.794 16.112 1.00 98.31 448 TYR A CA 1
ATOM 3519 C C . TYR A 1 448 ? -25.292 6.841 14.981 1.00 98.31 448 TYR A C 1
ATOM 3521 O O . TYR A 1 448 ? -25.277 5.971 14.112 1.00 98.31 448 TYR A O 1
ATOM 3529 N N . LYS A 1 449 ? -26.103 7.903 14.914 1.00 97.62 449 LYS A N 1
ATOM 3530 C CA . LYS A 1 449 ? -27.022 8.143 13.798 1.00 97.62 449 LYS A CA 1
ATOM 3531 C C . LYS A 1 449 ? -26.271 8.313 12.476 1.00 97.62 449 LYS A C 1
ATOM 3533 O O . LYS A 1 449 ? -26.670 7.709 11.484 1.00 97.62 449 LYS A O 1
ATOM 3538 N N . LYS A 1 450 ? -25.173 9.080 12.458 1.00 95.88 450 LYS A N 1
ATOM 3539 C CA . LYS A 1 450 ? -24.334 9.266 11.259 1.00 95.88 450 LYS A CA 1
ATOM 3540 C C . LYS A 1 450 ? -23.678 7.959 10.798 1.00 95.88 450 LYS A C 1
ATOM 3542 O O . LYS A 1 450 ? -23.585 7.723 9.598 1.00 95.88 450 LYS A O 1
ATOM 3547 N N . ALA A 1 451 ? -23.258 7.107 11.733 1.00 96.12 451 ALA A N 1
ATOM 3548 C CA . ALA A 1 451 ? -22.640 5.810 11.451 1.00 96.12 451 ALA A CA 1
ATOM 3549 C C . ALA A 1 451 ? -23.643 4.679 11.155 1.00 96.12 451 ALA A C 1
ATOM 3551 O O . ALA A 1 451 ? -23.228 3.587 10.771 1.00 96.12 451 ALA A O 1
ATOM 3552 N N . GLY A 1 452 ? -24.945 4.908 11.353 1.00 96.56 452 GLY A N 1
ATOM 3553 C CA . GLY A 1 452 ? -25.975 3.876 11.211 1.00 96.56 452 GLY A CA 1
ATOM 3554 C C . GLY A 1 452 ? -25.963 2.824 12.328 1.00 96.56 452 GLY A C 1
ATOM 3555 O O . GLY A 1 452 ? -26.392 1.693 12.109 1.00 96.56 452 GLY A O 1
ATOM 3556 N N . PHE A 1 453 ? -25.462 3.160 13.520 1.00 98.12 453 PHE A N 1
ATOM 3557 C CA . PHE A 1 453 ? -25.467 2.242 14.658 1.00 98.12 453 PHE A CA 1
ATOM 3558 C C . PHE A 1 453 ? -26.862 2.089 15.266 1.00 98.12 453 PHE A C 1
ATOM 3560 O O . PHE A 1 453 ? -27.628 3.045 15.390 1.00 98.12 453 PHE A O 1
ATOM 3567 N N . ASN A 1 454 ? -27.178 0.861 15.674 1.00 97.00 454 ASN A N 1
ATOM 3568 C CA . ASN A 1 454 ? -28.503 0.485 16.149 1.00 97.00 454 ASN A CA 1
ATOM 3569 C C . ASN A 1 454 ? -28.636 0.697 17.664 1.00 97.00 454 ASN A C 1
ATOM 3571 O O . ASN A 1 454 ? -28.282 -0.182 18.449 1.00 97.00 454 ASN A O 1
ATOM 3575 N N . VAL A 1 455 ? -29.159 1.850 18.081 1.00 98.62 455 VAL A N 1
ATOM 3576 C CA . VAL A 1 455 ? -29.463 2.128 19.493 1.00 98.62 455 VAL A CA 1
ATOM 3577 C C . VAL A 1 455 ? -30.851 1.591 19.831 1.00 98.62 455 VAL A C 1
ATOM 3579 O O . VAL A 1 455 ? -31.863 2.139 19.405 1.00 98.62 455 VAL A O 1
ATOM 3582 N N . ILE A 1 456 ? -30.905 0.513 20.614 1.00 98.44 456 ILE A N 1
ATOM 3583 C CA . ILE A 1 456 ? -32.151 -0.205 20.918 1.00 98.44 456 ILE A CA 1
ATOM 3584 C C . ILE A 1 456 ? -32.785 0.213 22.242 1.00 98.44 456 ILE A C 1
ATOM 3586 O O . ILE A 1 456 ? -33.932 -0.140 22.506 1.00 98.44 456 ILE A O 1
ATOM 3590 N N . GLY A 1 457 ? -32.068 0.938 23.098 1.00 98.56 457 GLY A N 1
ATOM 3591 C CA . GLY A 1 457 ? -32.643 1.405 24.348 1.00 98.56 457 GLY A CA 1
ATOM 3592 C C . GLY A 1 457 ? -31.766 2.371 25.123 1.00 98.56 457 GLY A C 1
ATOM 3593 O O . GLY A 1 457 ? -30.560 2.468 24.903 1.00 98.56 457 GLY A O 1
ATOM 3594 N N . ILE A 1 458 ? -32.395 3.085 26.049 1.00 98.75 458 ILE A N 1
ATOM 3595 C CA . ILE A 1 458 ? -31.739 4.054 26.924 1.00 98.75 458 ILE A CA 1
ATOM 3596 C C . ILE A 1 458 ? -32.315 3.968 28.339 1.00 98.75 458 ILE A C 1
ATOM 3598 O O . ILE A 1 458 ? -33.512 3.753 28.538 1.00 98.75 458 ILE A O 1
ATOM 3602 N N . THR A 1 459 ? -31.464 4.149 29.344 1.00 98.25 459 THR A N 1
ATOM 3603 C CA . THR A 1 459 ? -31.881 4.282 30.741 1.00 98.25 459 THR A CA 1
ATOM 3604 C C . THR A 1 459 ? -31.145 5.426 31.420 1.00 98.25 459 THR A C 1
ATOM 3606 O O . THR A 1 459 ? -30.002 5.738 31.095 1.00 98.25 459 THR A O 1
ATOM 3609 N N . ASN A 1 460 ? -31.807 6.089 32.363 1.00 97.12 460 ASN A N 1
ATOM 3610 C CA . ASN A 1 460 ? -31.214 7.154 33.159 1.00 97.12 460 ASN A CA 1
ATOM 3611 C C . ASN A 1 460 ? -31.957 7.296 34.490 1.00 97.12 460 ASN A C 1
ATOM 3613 O O . ASN A 1 460 ? -33.183 7.209 34.520 1.00 97.12 460 ASN A O 1
ATOM 3617 N N . ARG A 1 461 ? -31.234 7.634 35.570 1.00 92.81 461 ARG A N 1
ATOM 3618 C CA . ARG A 1 461 ? -31.809 7.849 36.916 1.00 92.81 461 ARG A CA 1
ATOM 3619 C C . ARG A 1 461 ? -33.014 8.795 36.908 1.00 92.81 461 ARG A C 1
ATOM 3621 O O . ARG A 1 461 ? -33.993 8.580 37.611 1.00 92.81 461 ARG A O 1
ATOM 3628 N N . THR A 1 462 ? -32.941 9.863 36.116 1.00 94.75 462 THR A N 1
ATOM 3629 C CA . THR A 1 462 ? -34.086 10.737 35.839 1.00 94.75 462 THR A CA 1
ATOM 3630 C C . THR A 1 462 ? -34.718 10.297 34.524 1.00 94.75 462 THR A C 1
ATOM 3632 O O . THR A 1 462 ? -34.231 10.681 33.458 1.00 94.75 462 THR A O 1
ATOM 3635 N N . ARG A 1 463 ? -35.786 9.496 34.607 1.00 95.38 463 ARG A N 1
ATOM 3636 C CA . ARG A 1 463 ? -36.445 8.863 33.454 1.00 95.38 463 ARG A CA 1
ATOM 3637 C C . ARG A 1 463 ? -36.828 9.851 32.347 1.00 95.38 463 ARG A C 1
ATOM 3639 O O . ARG A 1 463 ? -36.532 9.591 31.188 1.00 95.38 463 ARG A O 1
ATOM 3646 N N . THR A 1 464 ? -37.352 11.025 32.700 1.00 97.25 464 THR A N 1
ATOM 3647 C CA . THR A 1 464 ? -37.752 12.056 31.723 1.00 97.25 464 THR A CA 1
ATOM 3648 C C . THR A 1 464 ? -36.608 12.522 30.816 1.00 97.25 464 THR A C 1
ATOM 3650 O O . THR A 1 464 ? -36.845 12.877 29.667 1.00 97.25 464 THR A O 1
ATOM 3653 N N . LYS A 1 465 ? -35.346 12.475 31.273 1.00 96.75 465 LYS A N 1
ATOM 3654 C CA . LYS A 1 465 ? -34.190 12.776 30.407 1.00 96.75 465 LYS A CA 1
ATOM 3655 C C . LYS A 1 465 ? -33.974 11.703 29.336 1.00 96.75 465 LYS A C 1
ATOM 3657 O O . LYS A 1 465 ? -33.663 12.044 28.201 1.00 96.75 465 LYS A O 1
ATOM 3662 N N . ALA A 1 466 ? -34.140 10.430 29.700 1.00 97.75 466 ALA A N 1
ATOM 3663 C CA . ALA A 1 466 ? -34.055 9.320 28.754 1.00 97.75 466 ALA A CA 1
ATOM 3664 C C . ALA A 1 466 ? -35.232 9.346 27.767 1.00 97.75 466 ALA A C 1
ATOM 3666 O O . ALA A 1 466 ? -35.014 9.155 26.580 1.00 97.75 466 ALA A O 1
ATOM 3667 N N . GLU A 1 467 ? -36.445 9.665 28.232 1.00 98.31 467 GLU A N 1
ATOM 3668 C CA . GLU A 1 467 ? -37.631 9.824 27.374 1.00 98.31 467 GLU A CA 1
ATOM 3669 C C . GLU A 1 467 ? -37.440 10.928 26.330 1.00 98.31 467 GLU A C 1
ATOM 3671 O O . GLU A 1 467 ? -37.707 10.708 25.152 1.00 98.31 467 GLU A O 1
ATOM 3676 N N . ASN A 1 468 ? -36.909 12.086 26.731 1.00 98.06 468 ASN A N 1
ATOM 3677 C CA . ASN A 1 468 ? -36.653 13.189 25.804 1.00 98.06 468 ASN A CA 1
ATOM 3678 C C . ASN A 1 468 ? -35.657 12.801 24.700 1.00 98.06 468 ASN A C 1
ATOM 3680 O O . ASN A 1 468 ? -35.917 13.064 23.527 1.00 98.06 468 ASN A O 1
ATOM 3684 N N . LEU A 1 469 ? -34.539 12.154 25.056 1.00 97.88 469 LEU A N 1
ATOM 3685 C CA . LEU A 1 469 ? -33.559 11.694 24.066 1.00 97.88 469 LEU A CA 1
ATOM 3686 C C . LEU A 1 469 ? -34.099 10.548 23.204 1.00 97.88 469 LEU A C 1
ATOM 3688 O O . LEU A 1 469 ? -33.826 10.517 22.008 1.00 97.88 469 LEU A O 1
ATOM 3692 N N . ALA A 1 470 ? -34.891 9.640 23.779 1.00 98.19 470 ALA A N 1
ATOM 3693 C CA . ALA A 1 470 ? -35.514 8.558 23.029 1.00 98.19 470 ALA A CA 1
ATOM 3694 C C . ALA A 1 470 ? -36.485 9.079 21.967 1.00 98.19 470 ALA A C 1
ATOM 3696 O O . ALA A 1 470 ? -36.448 8.608 20.837 1.00 98.19 470 ALA A O 1
ATOM 3697 N N . ILE A 1 471 ? -37.286 10.097 22.298 1.00 98.00 471 ILE A N 1
ATOM 3698 C CA . ILE A 1 471 ? -38.155 10.783 21.333 1.00 98.00 471 ILE A CA 1
ATOM 3699 C C . ILE A 1 471 ? -37.320 11.505 20.269 1.00 98.00 471 ILE A C 1
ATOM 3701 O O . ILE A 1 471 ? -37.633 11.426 19.088 1.00 98.00 471 ILE A O 1
ATOM 3705 N N . GLN A 1 472 ? -36.259 12.212 20.669 1.00 97.56 472 GLN A N 1
ATOM 3706 C CA . GLN A 1 472 ? -35.436 13.001 19.746 1.00 97.56 472 GLN A CA 1
ATOM 3707 C C . GLN A 1 472 ? -34.658 12.143 18.730 1.00 97.56 472 GLN A C 1
ATOM 3709 O O . GLN A 1 472 ? -34.406 12.600 17.614 1.00 97.56 472 GLN A O 1
ATOM 3714 N N . PHE A 1 473 ? -34.247 10.933 19.116 1.00 97.62 473 PHE A N 1
ATOM 3715 C CA . PHE A 1 473 ? -33.386 10.055 18.316 1.00 97.62 473 PHE A CA 1
ATOM 3716 C C . PHE A 1 473 ? -34.043 8.726 17.922 1.00 97.62 473 PHE A C 1
ATOM 3718 O O . PHE A 1 473 ? -33.341 7.820 17.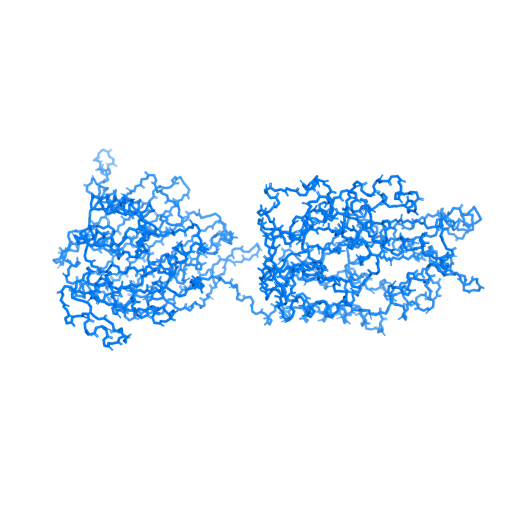480 1.00 97.62 473 PHE A O 1
ATOM 3725 N N . ASP A 1 474 ? -35.366 8.616 18.063 1.00 97.44 474 ASP A N 1
ATOM 3726 C CA . ASP A 1 474 ? -36.154 7.439 17.680 1.00 97.44 474 ASP A CA 1
ATOM 3727 C C . ASP A 1 474 ? -35.691 6.131 18.364 1.00 97.44 474 ASP A C 1
ATOM 3729 O O . ASP A 1 474 ? -35.677 5.057 17.761 1.00 97.44 474 ASP A O 1
ATOM 3733 N N . ILE A 1 475 ? -35.305 6.206 19.645 1.00 98.50 475 ILE A N 1
ATOM 3734 C CA . ILE A 1 475 ? -34.866 5.038 20.425 1.00 98.50 475 ILE A CA 1
ATOM 3735 C C . ILE A 1 475 ? -36.108 4.282 20.925 1.00 98.50 475 ILE A C 1
ATOM 3737 O O . ILE A 1 475 ? -36.913 4.858 21.661 1.00 98.50 475 ILE A O 1
ATOM 3741 N N . PRO A 1 476 ? -36.276 2.989 20.595 1.00 97.88 476 PRO A N 1
ATOM 3742 C CA . PRO A 1 476 ? -37.552 2.301 20.791 1.00 97.88 476 PRO A CA 1
ATOM 3743 C C . PRO A 1 476 ? -37.885 1.992 22.255 1.00 97.88 476 PRO A C 1
ATOM 3745 O O . PRO A 1 476 ? -39.060 1.849 22.588 1.00 97.88 476 PRO A O 1
ATOM 3748 N N . ASN A 1 477 ? -36.883 1.883 23.134 1.00 98.38 477 ASN A N 1
ATOM 3749 C CA . ASN A 1 477 ? -37.086 1.448 24.515 1.00 98.38 477 ASN A CA 1
ATOM 3750 C C . ASN A 1 477 ? -36.480 2.426 25.529 1.00 98.38 477 ASN A C 1
ATOM 3752 O O . ASN A 1 477 ? -35.303 2.783 25.450 1.00 98.38 477 ASN A O 1
ATOM 3756 N N . VAL A 1 478 ? -37.274 2.795 26.537 1.00 98.56 478 VAL A N 1
ATOM 3757 C CA . VAL A 1 478 ? -36.814 3.528 27.724 1.00 98.56 478 VAL A CA 1
ATOM 3758 C C . VAL A 1 478 ? -36.995 2.635 28.943 1.00 98.56 478 VAL A C 1
ATOM 3760 O O . VAL A 1 478 ? -38.125 2.327 29.322 1.00 98.56 478 VAL A O 1
ATOM 3763 N N . TYR A 1 479 ? -35.889 2.238 29.565 1.00 98.19 479 TYR A N 1
ATOM 3764 C CA . TYR A 1 479 ? -35.898 1.328 30.712 1.00 98.19 479 TYR A CA 1
ATOM 3765 C C . TYR A 1 479 ? -35.817 2.091 32.039 1.00 98.19 479 TYR A C 1
ATOM 3767 O O . TYR A 1 479 ? -35.102 3.094 32.149 1.00 98.19 479 TYR A O 1
ATOM 3775 N N . ASN A 1 480 ? -36.498 1.599 33.077 1.00 96.31 480 ASN A N 1
ATOM 3776 C CA . ASN A 1 480 ? -36.468 2.192 34.419 1.00 96.31 480 ASN A CA 1
ATOM 3777 C C . ASN A 1 480 ? -35.160 1.913 35.154 1.00 96.31 480 ASN A C 1
ATOM 3779 O O . ASN A 1 480 ? -34.740 2.718 35.982 1.00 96.31 480 ASN A O 1
ATOM 3783 N N . THR A 1 481 ? -34.549 0.757 34.893 1.00 96.88 481 THR A N 1
ATOM 3784 C CA . THR A 1 481 ? -33.325 0.314 35.565 1.00 96.88 481 THR A CA 1
ATOM 3785 C C . THR A 1 481 ? -32.353 -0.324 34.578 1.00 96.88 481 THR A C 1
ATOM 3787 O O . THR A 1 481 ? -32.753 -0.802 33.515 1.00 96.88 481 THR A O 1
ATOM 3790 N N . ILE A 1 482 ? -31.071 -0.375 34.951 1.00 97.38 482 ILE A N 1
ATOM 3791 C CA . ILE A 1 482 ? -30.034 -1.082 34.184 1.00 97.38 482 ILE A CA 1
ATOM 3792 C C . ILE A 1 482 ? -30.373 -2.575 34.099 1.00 97.38 482 ILE A C 1
ATOM 3794 O O . ILE A 1 482 ? -30.293 -3.154 33.022 1.00 97.38 482 ILE A O 1
ATOM 3798 N N . ALA A 1 483 ? -30.835 -3.182 35.197 1.00 96.75 483 ALA A N 1
ATOM 3799 C CA . ALA A 1 483 ? -31.257 -4.583 35.219 1.00 96.75 483 ALA A CA 1
ATOM 3800 C C . ALA A 1 483 ? -32.401 -4.875 34.230 1.00 96.75 483 ALA A C 1
ATOM 3802 O O . ALA A 1 483 ? -32.367 -5.885 33.531 1.00 96.75 483 ALA A O 1
ATOM 3803 N N . GLU A 1 484 ? -33.390 -3.978 34.128 1.00 97.62 484 GLU A N 1
ATOM 3804 C CA . GLU A 1 484 ? -34.460 -4.080 33.128 1.00 97.62 484 GLU A CA 1
ATOM 3805 C C . GLU A 1 484 ? -33.902 -3.968 31.703 1.00 97.62 484 GLU A C 1
ATOM 3807 O O . GLU A 1 484 ? -34.275 -4.760 30.838 1.00 97.62 484 GLU A O 1
ATOM 3812 N N . ALA A 1 485 ? -32.975 -3.037 31.463 1.00 97.50 485 ALA A N 1
ATOM 3813 C CA . ALA A 1 485 ? -32.334 -2.880 30.163 1.00 97.50 485 ALA A CA 1
ATOM 3814 C C . ALA A 1 485 ? -31.551 -4.137 29.754 1.00 97.50 485 ALA A C 1
ATOM 3816 O O . ALA A 1 485 ? -31.698 -4.611 28.630 1.00 97.50 485 ALA A O 1
ATOM 3817 N N . VAL A 1 486 ? -30.773 -4.713 30.675 1.00 97.88 486 VAL A N 1
ATOM 3818 C CA . VAL A 1 486 ? -30.004 -5.947 30.461 1.00 97.88 486 VAL A CA 1
ATOM 3819 C C . VAL A 1 486 ? -30.928 -7.133 30.177 1.00 97.88 486 VAL A C 1
ATOM 3821 O O . VAL A 1 486 ? -30.694 -7.871 29.224 1.00 97.88 486 VAL A O 1
ATOM 3824 N N . ALA A 1 487 ? -32.003 -7.301 30.955 1.00 97.44 487 ALA A N 1
ATOM 3825 C CA . ALA A 1 487 ? -32.930 -8.426 30.810 1.00 97.44 487 ALA A CA 1
ATOM 3826 C C . ALA A 1 487 ? -33.699 -8.427 29.477 1.00 97.44 487 ALA A C 1
ATOM 3828 O O . ALA A 1 487 ? -34.075 -9.491 28.989 1.00 97.44 487 ALA A O 1
ATOM 3829 N N . ASN A 1 488 ? -33.928 -7.249 28.891 1.00 97.38 488 ASN A N 1
ATOM 3830 C CA . ASN A 1 488 ? -34.669 -7.083 27.637 1.00 97.38 488 ASN A CA 1
ATOM 3831 C C . ASN A 1 488 ? -33.762 -6.887 26.410 1.00 97.38 488 ASN A C 1
ATOM 3833 O O . ASN A 1 488 ? -34.254 -6.614 25.315 1.00 97.38 488 ASN A O 1
ATOM 3837 N N . SER A 1 489 ? -32.444 -7.022 26.572 1.00 96.88 489 SER A N 1
ATOM 3838 C CA . SER A 1 489 ? -31.470 -6.820 25.499 1.00 96.88 489 SER A CA 1
ATOM 3839 C C . SER A 1 489 ? -30.942 -8.143 24.933 1.00 96.88 489 SER A C 1
ATOM 3841 O O . SER A 1 489 ? -30.733 -9.094 25.686 1.00 96.88 489 SER A O 1
ATOM 3843 N N . PRO A 1 490 ? -30.658 -8.223 23.617 1.00 95.69 490 PRO A N 1
ATOM 3844 C CA . PRO A 1 490 ? -29.946 -9.356 23.029 1.00 95.69 490 PRO A CA 1
ATOM 3845 C C . PRO A 1 490 ? -28.599 -9.637 23.711 1.00 95.69 490 PRO A C 1
ATOM 3847 O O . PRO A 1 490 ? -27.930 -8.730 24.204 1.00 95.69 490 PRO A O 1
ATOM 3850 N N . ALA A 1 491 ? -28.152 -10.895 23.681 1.00 91.75 491 ALA A N 1
ATOM 3851 C CA . ALA A 1 491 ? -26.907 -11.310 24.334 1.00 91.75 491 ALA A CA 1
ATOM 3852 C C . ALA A 1 491 ? -25.644 -10.628 23.766 1.00 91.75 491 ALA A C 1
ATOM 3854 O O . ALA A 1 491 ? -24.640 -10.514 24.465 1.00 91.75 491 ALA A O 1
ATOM 3855 N N . ASN A 1 492 ? -25.679 -10.176 22.508 1.00 94.00 492 ASN A N 1
ATOM 3856 C CA . ASN A 1 492 ? -24.568 -9.487 21.849 1.00 94.00 492 ASN A CA 1
ATOM 3857 C C . ASN A 1 492 ? -24.592 -7.954 22.016 1.00 94.00 492 ASN A C 1
ATOM 3859 O O . ASN A 1 492 ? -23.771 -7.288 21.394 1.00 94.00 492 ASN A O 1
ATOM 3863 N N . THR A 1 493 ? -25.501 -7.391 22.820 1.00 98.06 493 THR A N 1
ATOM 3864 C CA . THR A 1 493 ? -25.599 -5.941 23.063 1.00 98.06 493 THR A CA 1
ATOM 3865 C C . THR A 1 493 ? -24.324 -5.356 23.667 1.00 98.06 493 THR A C 1
ATOM 3867 O O . THR A 1 493 ? -23.726 -5.937 24.578 1.00 98.06 493 THR A O 1
ATOM 3870 N N . VAL A 1 494 ? -23.942 -4.170 23.187 1.00 98.50 494 VAL A N 1
ATOM 3871 C CA . VAL A 1 494 ? -22.919 -3.319 23.808 1.00 98.50 494 VAL A CA 1
ATOM 3872 C C . VAL A 1 494 ? -23.571 -2.206 24.624 1.00 98.50 494 VAL A C 1
ATOM 3874 O O . VAL A 1 494 ? -24.639 -1.700 24.272 1.00 98.50 494 VAL A O 1
ATOM 3877 N N . TYR A 1 495 ? -22.925 -1.823 25.720 1.00 98.81 495 TYR A N 1
ATOM 3878 C CA . TYR A 1 495 ? -23.436 -0.827 26.657 1.00 98.81 495 TYR A CA 1
ATOM 3879 C C . TYR A 1 495 ? -22.587 0.442 26.604 1.00 98.81 495 TYR A C 1
ATOM 3881 O O . TYR A 1 495 ? -21.377 0.390 26.815 1.00 98.81 495 TYR A O 1
ATOM 3889 N N . ASP A 1 496 ? -23.218 1.580 26.335 1.00 98.75 496 ASP A N 1
ATOM 3890 C CA . ASP A 1 496 ? -22.583 2.900 26.350 1.00 98.75 496 ASP A CA 1
ATOM 3891 C C . ASP A 1 496 ? -22.884 3.594 27.683 1.00 98.75 496 ASP A C 1
ATOM 3893 O O . ASP A 1 496 ? -24.006 4.030 27.942 1.00 98.75 496 ASP A O 1
ATOM 3897 N N . VAL A 1 497 ? -21.901 3.621 28.577 1.00 98.56 497 VAL A N 1
ATOM 3898 C CA . VAL A 1 497 ? -22.018 4.077 29.964 1.00 98.56 497 VAL A CA 1
ATOM 3899 C C . VAL A 1 497 ? -21.546 5.526 30.058 1.00 98.56 497 VAL A C 1
ATOM 3901 O O . VAL A 1 497 ? -20.351 5.809 30.129 1.00 98.56 497 VAL A O 1
ATOM 3904 N N . THR A 1 498 ? -22.495 6.461 30.104 1.00 96.50 498 THR A N 1
ATOM 3905 C CA . THR A 1 498 ? -22.256 7.913 30.006 1.00 96.50 498 THR A CA 1
ATOM 3906 C C . THR A 1 498 ? -22.633 8.675 31.284 1.00 96.50 498 THR A C 1
ATOM 3908 O O . THR A 1 498 ? -23.138 9.802 31.236 1.00 96.50 498 THR A O 1
ATOM 3911 N N . ILE A 1 499 ? -22.463 8.028 32.434 1.00 94.75 499 ILE A N 1
ATOM 3912 C CA . ILE A 1 499 ? -22.740 8.569 33.774 1.00 94.75 499 ILE A CA 1
ATOM 3913 C C . ILE A 1 499 ? -21.482 9.182 34.411 1.00 94.75 499 ILE A C 1
ATOM 3915 O O . ILE A 1 499 ? -20.431 9.261 33.780 1.00 94.75 499 ILE A O 1
ATOM 3919 N N . MET A 1 500 ? -21.600 9.660 35.651 1.00 91.12 500 MET A N 1
ATOM 3920 C CA . MET A 1 500 ? -20.472 10.230 36.394 1.00 91.12 500 MET A CA 1
ATOM 3921 C C . MET A 1 500 ? -19.544 9.131 36.946 1.00 91.12 500 MET A C 1
ATOM 3923 O O . MET A 1 500 ? -20.020 8.022 37.212 1.00 91.12 500 MET A O 1
ATOM 3927 N N . PRO A 1 501 ? -18.244 9.423 37.161 1.00 92.69 501 PRO A N 1
ATOM 3928 C CA . PRO A 1 501 ? -17.271 8.393 37.519 1.00 92.69 501 PRO A CA 1
ATOM 3929 C C . PRO A 1 501 ? -17.535 7.649 38.833 1.00 92.69 501 PRO A C 1
ATOM 3931 O O . PRO A 1 501 ? -17.190 6.474 38.948 1.00 92.69 501 PRO A O 1
ATOM 3934 N N . ASP A 1 502 ? -18.192 8.295 39.798 1.00 92.69 502 ASP A N 1
ATOM 3935 C CA . ASP A 1 502 ? -18.589 7.705 41.082 1.00 92.69 502 ASP A CA 1
ATOM 3936 C C . ASP A 1 502 ? -19.603 6.554 40.945 1.00 92.69 502 ASP A C 1
ATOM 3938 O O . ASP A 1 502 ? -19.742 5.745 41.858 1.00 92.69 502 ASP A O 1
ATOM 3942 N N . GLN A 1 503 ? -20.281 6.448 39.800 1.00 95.31 503 GLN A N 1
ATOM 3943 C CA . GLN A 1 503 ? -21.326 5.452 39.541 1.00 95.31 503 GLN A CA 1
ATOM 3944 C C . GLN A 1 503 ? -20.863 4.302 38.634 1.00 95.31 503 GLN A C 1
ATOM 3946 O O . GLN A 1 503 ? -21.628 3.360 38.405 1.00 95.31 503 GLN A O 1
ATOM 3951 N N . PHE A 1 504 ? -19.638 4.351 38.094 1.00 97.75 504 PHE A N 1
ATOM 3952 C CA . PHE A 1 504 ? -19.176 3.348 37.130 1.00 97.75 504 PHE A CA 1
ATOM 3953 C C . PHE A 1 504 ? -19.094 1.949 37.729 1.00 97.75 504 PHE A C 1
ATOM 3955 O O . PHE A 1 504 ? -19.631 1.026 37.131 1.00 97.75 504 PHE A O 1
ATOM 3962 N N . VAL A 1 505 ? -18.488 1.780 38.907 1.00 98.12 505 VAL A N 1
ATOM 3963 C CA . VAL A 1 505 ? -18.342 0.455 39.540 1.00 98.12 505 VAL A CA 1
ATOM 3964 C C . VAL A 1 505 ? -19.709 -0.201 39.757 1.00 98.12 505 VAL A C 1
ATOM 3966 O O . VAL A 1 505 ? -19.938 -1.302 39.263 1.00 98.12 505 VAL A O 1
ATOM 3969 N N . GLU A 1 506 ? -20.651 0.500 40.398 1.00 97.56 506 GLU A N 1
ATOM 3970 C CA . GLU A 1 506 ? -22.012 -0.007 40.643 1.00 97.56 506 GLU A CA 1
ATOM 3971 C C . GLU A 1 506 ? -22.759 -0.348 39.341 1.00 97.56 506 GLU A C 1
ATOM 3973 O O . GLU A 1 506 ? -23.512 -1.321 39.278 1.00 97.56 506 GLU A O 1
ATOM 3978 N N . THR A 1 507 ? -22.546 0.437 38.285 1.00 98.00 507 THR A N 1
ATOM 3979 C CA . THR A 1 507 ? -23.178 0.215 36.978 1.00 98.00 507 THR A CA 1
ATOM 3980 C C . THR A 1 507 ? -22.583 -0.985 36.252 1.00 98.00 507 THR A C 1
ATOM 3982 O O . THR A 1 507 ? -23.325 -1.825 35.749 1.00 98.00 507 THR A O 1
ATOM 3985 N N . LEU A 1 508 ? -21.253 -1.093 36.212 1.00 98.50 508 LEU A N 1
ATOM 3986 C CA . LEU A 1 508 ? -20.542 -2.181 35.542 1.00 98.50 508 LEU A CA 1
ATOM 3987 C C . LEU A 1 508 ? -20.849 -3.538 36.185 1.00 98.50 508 LEU A C 1
ATOM 3989 O O . LEU A 1 508 ? -20.948 -4.532 35.471 1.00 98.50 508 LEU A O 1
ATOM 3993 N N . GLU A 1 509 ? -21.059 -3.585 37.503 1.00 98.19 509 GLU A N 1
ATOM 3994 C CA . GLU A 1 509 ? -21.457 -4.809 38.214 1.00 98.19 509 GLU A CA 1
ATOM 3995 C C . GLU A 1 509 ? -22.804 -5.374 37.747 1.00 98.19 509 GLU A C 1
ATOM 3997 O O . GLU A 1 509 ? -22.994 -6.592 37.729 1.00 98.19 509 GLU A O 1
ATOM 4002 N N . GLN A 1 510 ? -23.720 -4.504 37.316 1.00 97.94 510 GLN A N 1
ATOM 4003 C CA . GLN A 1 510 ? -25.047 -4.891 36.829 1.00 97.94 510 GLN A CA 1
ATOM 4004 C C . GLN A 1 510 ? -25.036 -5.411 35.385 1.00 97.94 510 GLN A C 1
ATOM 4006 O O . GLN A 1 510 ? -26.039 -5.967 34.935 1.00 97.94 510 GLN A O 1
ATOM 4011 N N . LEU A 1 511 ? -23.934 -5.240 34.646 1.00 98.31 511 LEU A N 1
ATOM 4012 C CA . LEU A 1 511 ? -23.827 -5.696 33.261 1.00 98.31 511 LEU A CA 1
ATOM 4013 C C . LEU A 1 511 ? -23.518 -7.203 33.176 1.00 98.31 511 LEU A C 1
ATOM 4015 O O . LEU A 1 511 ? -22.930 -7.771 34.103 1.00 98.31 511 LEU A O 1
ATOM 4019 N N . PRO A 1 512 ? -23.875 -7.879 32.069 1.00 97.88 512 PRO A N 1
ATOM 4020 C CA . PRO A 1 512 ? -23.497 -9.272 31.850 1.00 97.88 512 PRO A CA 1
ATOM 4021 C C . PRO A 1 512 ? -21.978 -9.465 31.816 1.00 97.88 512 PRO A C 1
ATOM 4023 O O . PRO A 1 512 ? -21.243 -8.625 31.291 1.00 97.88 512 PRO A O 1
ATOM 4026 N N . ASP A 1 513 ? -21.507 -10.607 32.313 1.00 98.00 513 ASP A N 1
ATOM 4027 C CA . ASP A 1 513 ? -20.112 -11.005 32.132 1.00 98.00 513 ASP A CA 1
ATOM 4028 C C . ASP A 1 513 ? -19.796 -11.136 30.633 1.00 98.00 513 ASP A C 1
ATOM 4030 O O . ASP A 1 513 ? -20.609 -11.620 29.842 1.00 98.00 513 ASP A O 1
ATOM 4034 N N . GLY A 1 514 ? -18.614 -10.685 30.217 1.00 97.69 514 GLY A N 1
ATOM 4035 C CA . GLY A 1 514 ? -18.222 -10.687 28.810 1.00 97.69 514 GLY A CA 1
ATOM 4036 C C . GLY A 1 514 ? -18.845 -9.583 27.951 1.00 97.69 514 GLY A C 1
ATOM 4037 O O . GLY A 1 514 ? -18.574 -9.564 26.749 1.00 97.69 514 GLY A O 1
ATOM 4038 N N . ALA A 1 515 ? -19.678 -8.687 28.494 1.00 98.25 515 ALA A N 1
ATOM 4039 C CA . ALA A 1 515 ? -20.314 -7.627 27.708 1.00 98.25 515 ALA A CA 1
ATOM 4040 C C . ALA A 1 515 ? -19.288 -6.654 27.094 1.00 98.25 515 ALA A C 1
ATOM 4042 O O . ALA A 1 515 ? -18.212 -6.428 27.652 1.00 98.25 515 ALA A O 1
ATOM 4043 N N . GLY A 1 516 ? -19.629 -6.076 25.937 1.00 98.50 516 GLY A N 1
ATOM 4044 C CA . GLY A 1 516 ? -18.885 -4.946 25.383 1.00 98.50 516 GLY A CA 1
ATOM 4045 C C . GLY A 1 516 ? -19.363 -3.644 26.017 1.00 98.50 516 GLY A C 1
ATOM 4046 O O . GLY A 1 516 ? -20.570 -3.416 26.091 1.00 98.50 516 GLY A O 1
ATOM 4047 N N . VAL A 1 517 ? -18.441 -2.813 26.498 1.00 98.75 517 VAL A N 1
ATOM 4048 C CA . VAL A 1 517 ? -18.772 -1.601 27.254 1.00 98.75 517 VAL A CA 1
ATOM 4049 C C . VAL A 1 517 ? -17.914 -0.427 26.802 1.00 98.75 517 VAL A C 1
ATOM 4051 O O . VAL A 1 517 ? -16.687 -0.496 26.856 1.00 98.75 517 VAL A O 1
ATOM 4054 N N . LEU A 1 518 ? -18.553 0.665 26.387 1.00 98.81 518 LEU A N 1
ATOM 4055 C CA . LEU A 1 518 ? -17.893 1.953 26.201 1.00 98.81 518 LEU A CA 1
ATOM 4056 C C . LEU A 1 518 ? -18.167 2.803 27.440 1.00 98.81 518 LEU A C 1
ATOM 4058 O O . LEU A 1 518 ? -19.318 3.051 27.772 1.00 98.81 518 LEU A O 1
ATOM 4062 N N . ILE A 1 519 ? -17.126 3.229 28.145 1.00 98.69 519 ILE A N 1
ATOM 4063 C CA . ILE A 1 519 ? -17.235 4.038 29.360 1.00 98.69 519 ILE A CA 1
ATOM 4064 C C . ILE A 1 519 ? -16.834 5.466 29.018 1.00 98.69 519 ILE A C 1
ATOM 4066 O O . ILE A 1 519 ? -15.749 5.715 28.484 1.00 98.69 519 ILE A O 1
ATOM 4070 N N . GLN A 1 520 ? -17.696 6.424 29.339 1.00 96.62 520 GLN A N 1
ATOM 4071 C CA . GLN A 1 520 ? -17.398 7.823 29.095 1.00 96.62 520 GLN A CA 1
ATOM 4072 C C . GLN A 1 520 ? -16.235 8.299 29.970 1.00 96.62 520 GLN A C 1
ATOM 4074 O O . GLN A 1 520 ? -16.187 8.050 31.171 1.00 96.62 520 GLN A O 1
ATOM 4079 N N . LYS A 1 521 ? -15.285 9.013 29.363 1.00 95.25 521 LYS A N 1
ATOM 4080 C CA . LYS A 1 521 ? -14.131 9.581 30.073 1.00 95.25 521 LYS A CA 1
ATOM 4081 C C . LYS A 1 521 ? -14.575 10.639 31.106 1.00 95.25 521 LYS A C 1
ATOM 4083 O O . LYS A 1 521 ? -15.530 11.375 30.832 1.00 95.25 521 LYS A O 1
ATOM 4088 N N . PRO A 1 522 ? -13.830 10.833 32.212 1.00 95.81 522 PRO A N 1
ATOM 4089 C CA . PRO A 1 522 ? -12.577 10.159 32.580 1.00 95.81 522 PRO A CA 1
ATOM 4090 C C . PRO A 1 522 ? -12.794 8.793 33.252 1.00 95.81 522 PRO A C 1
ATOM 4092 O O . PRO A 1 522 ? -13.853 8.544 33.812 1.00 95.81 522 PRO A O 1
ATOM 4095 N N . MET A 1 523 ? -11.777 7.923 33.261 1.00 96.44 523 MET A N 1
ATOM 4096 C CA . MET A 1 523 ? -11.821 6.613 33.935 1.00 96.44 523 MET A CA 1
ATOM 4097 C C . MET A 1 523 ? -11.685 6.765 35.466 1.00 96.44 523 MET A C 1
ATOM 4099 O O . MET A 1 523 ? -10.679 6.362 36.036 1.00 96.44 523 MET A O 1
ATOM 4103 N N . GLY A 1 524 ? -12.658 7.376 36.144 1.00 95.94 524 GLY A N 1
ATOM 4104 C CA . GLY A 1 524 ? -12.554 7.773 37.563 1.00 95.94 524 GLY A CA 1
ATOM 4105 C C . GLY A 1 524 ? -12.138 9.240 37.727 1.00 95.94 524 GLY A C 1
ATOM 4106 O O . GLY A 1 524 ? -11.466 9.772 36.851 1.00 95.94 524 GLY A O 1
ATOM 4107 N N . ASP A 1 525 ? -12.498 9.897 38.834 1.00 94.12 525 ASP A N 1
ATOM 4108 C CA . ASP A 1 525 ? -11.992 11.240 39.202 1.00 94.12 525 ASP A CA 1
ATOM 4109 C C . ASP A 1 525 ? -10.586 11.180 39.827 1.00 94.12 525 ASP A C 1
ATOM 4111 O O . ASP A 1 525 ? -9.821 12.154 39.817 1.00 94.12 525 ASP A O 1
ATOM 4115 N N . TYR A 1 526 ? -10.239 10.014 40.371 1.00 95.69 526 TYR A N 1
ATOM 4116 C CA . TYR A 1 526 ? -8.965 9.721 41.011 1.00 95.69 526 TYR A CA 1
ATOM 4117 C C . TYR A 1 526 ? -8.426 8.357 40.590 1.00 95.69 526 TYR A C 1
ATOM 4119 O O . TYR A 1 526 ? -9.186 7.434 40.300 1.00 95.69 526 TYR A O 1
ATOM 4127 N N . PHE A 1 527 ? -7.101 8.202 40.645 1.00 97.31 527 PHE A N 1
ATOM 4128 C CA . PHE A 1 527 ? -6.424 6.982 40.202 1.00 97.31 527 PHE A CA 1
ATOM 4129 C C . PHE A 1 527 ? -6.876 5.709 40.940 1.00 97.31 527 PHE A C 1
ATOM 4131 O O . PHE A 1 527 ? -6.861 4.615 40.379 1.00 97.31 527 PHE A O 1
ATOM 4138 N N . TRP A 1 528 ? -7.291 5.821 42.206 1.00 97.19 528 TRP A N 1
ATOM 4139 C CA . TRP A 1 528 ? -7.813 4.674 42.952 1.00 97.19 528 TRP A CA 1
ATOM 4140 C C . TRP A 1 528 ? -9.159 4.181 42.394 1.00 97.19 528 TRP A C 1
ATOM 4142 O O . TRP A 1 528 ? -9.315 2.976 42.235 1.00 97.19 528 TRP A O 1
ATOM 4152 N N . GLN A 1 529 ? -10.058 5.081 41.975 1.00 97.62 529 GLN A N 1
ATOM 4153 C CA . GLN A 1 529 ? -11.312 4.712 41.299 1.00 97.62 529 GLN A CA 1
ATOM 4154 C C . GLN A 1 529 ? -11.033 4.062 39.942 1.00 97.62 529 GLN A C 1
ATOM 4156 O O . GLN A 1 529 ? -11.678 3.084 39.575 1.00 97.62 529 GLN A O 1
ATOM 4161 N N . SER A 1 530 ? -10.030 4.555 39.205 1.00 98.25 530 SER A N 1
ATOM 4162 C CA . SER A 1 530 ? -9.587 3.935 37.949 1.00 98.25 530 SER A CA 1
ATOM 4163 C C . SER A 1 530 ? -9.183 2.470 38.154 1.00 98.25 530 SER A C 1
ATOM 4165 O O . SER A 1 530 ? -9.513 1.614 37.335 1.00 98.25 530 SER A O 1
ATOM 4167 N N . LYS A 1 531 ? -8.501 2.160 39.265 1.00 98.38 531 LYS A N 1
ATOM 4168 C CA . LYS A 1 531 ? -8.130 0.781 39.614 1.00 98.38 531 LYS A CA 1
ATOM 4169 C C . LYS A 1 531 ? -9.348 -0.082 39.936 1.00 98.38 531 LYS A C 1
ATOM 4171 O O . LYS A 1 531 ? -9.426 -1.193 39.425 1.00 98.38 531 LYS A O 1
ATOM 4176 N N . GLU A 1 532 ? -10.315 0.436 40.687 1.00 98.44 532 GLU A N 1
ATOM 4177 C CA . GLU A 1 532 ? -11.564 -0.285 40.976 1.00 98.44 532 GLU A CA 1
ATOM 4178 C C . GLU A 1 532 ? -12.353 -0.596 39.693 1.00 98.44 532 GLU A C 1
ATOM 4180 O O . GLU A 1 532 ? -12.817 -1.720 39.504 1.00 98.44 532 GLU A O 1
ATOM 4185 N N . ILE A 1 533 ? -12.441 0.360 38.761 1.00 98.62 533 ILE A N 1
ATOM 4186 C CA . ILE A 1 533 ? -13.075 0.159 37.446 1.00 98.62 533 ILE A CA 1
ATOM 4187 C C . ILE A 1 533 ? -12.361 -0.953 36.666 1.00 98.62 533 ILE A C 1
ATOM 4189 O O . ILE A 1 533 ? -13.008 -1.868 36.156 1.00 98.62 533 ILE A O 1
ATOM 4193 N N . LEU A 1 534 ? -11.025 -0.909 36.601 1.00 98.62 534 LEU A N 1
ATOM 4194 C CA . LEU A 1 534 ? -10.221 -1.937 35.936 1.00 98.62 534 LEU A CA 1
ATOM 4195 C C . LEU A 1 534 ? -10.432 -3.325 36.563 1.00 98.62 534 LEU A C 1
ATOM 4197 O O . LEU A 1 534 ? -10.522 -4.324 35.847 1.00 98.62 534 LEU A O 1
ATOM 4201 N N . GLU A 1 535 ? -10.524 -3.403 37.889 1.00 98.56 535 GLU A N 1
ATOM 4202 C CA . GLU A 1 535 ? -10.777 -4.652 38.612 1.00 98.56 535 GLU A CA 1
ATOM 4203 C C . GLU A 1 535 ? -12.148 -5.250 38.282 1.00 98.56 535 GLU A C 1
ATOM 4205 O O . GLU A 1 535 ? -12.236 -6.459 38.050 1.00 98.56 535 GLU A O 1
ATOM 4210 N N . VAL A 1 536 ? -13.202 -4.428 38.206 1.00 98.69 536 VAL A N 1
ATOM 4211 C CA . VAL A 1 536 ? -14.542 -4.881 37.790 1.00 98.69 536 VAL A CA 1
ATOM 4212 C C . VAL A 1 536 ? -14.505 -5.405 36.355 1.00 98.69 536 VAL A C 1
ATOM 4214 O O . VAL A 1 536 ? -14.962 -6.524 36.106 1.00 98.69 536 VAL A O 1
ATOM 4217 N N . CYS A 1 537 ? -13.906 -4.652 35.425 1.00 98.62 537 CYS A N 1
ATOM 4218 C CA . CYS A 1 537 ? -13.790 -5.061 34.024 1.00 98.62 537 CYS A CA 1
ATOM 4219 C C . CYS A 1 537 ? -13.064 -6.403 33.876 1.00 98.62 537 CYS A C 1
ATOM 4221 O O . CYS A 1 537 ? -13.552 -7.287 33.172 1.00 98.62 537 CYS A O 1
ATOM 4223 N N . ARG A 1 538 ? -11.954 -6.605 34.597 1.00 98.44 538 ARG A N 1
ATOM 4224 C CA . ARG A 1 538 ? -11.203 -7.871 34.592 1.00 98.44 538 ARG A CA 1
ATOM 4225 C C . ARG A 1 538 ? -11.993 -9.024 35.198 1.00 98.44 538 ARG A C 1
ATOM 4227 O O . ARG A 1 538 ? -12.063 -10.093 34.595 1.00 98.44 538 ARG A O 1
ATOM 4234 N N . ARG A 1 539 ? -12.603 -8.818 36.371 1.00 98.44 539 ARG A N 1
ATOM 4235 C CA . ARG A 1 539 ? -13.390 -9.847 37.072 1.00 98.44 539 ARG A CA 1
ATOM 4236 C C . ARG A 1 539 ? -14.550 -10.342 36.211 1.00 98.44 539 ARG A C 1
ATOM 4238 O O . ARG A 1 539 ? -14.738 -11.549 36.093 1.00 98.44 539 ARG A O 1
ATOM 4245 N N . LYS A 1 540 ? -15.279 -9.418 35.585 1.00 98.50 540 LYS A N 1
ATOM 4246 C CA . LYS A 1 540 ? -16.431 -9.713 34.720 1.00 98.50 540 LYS A CA 1
ATOM 4247 C C . LYS A 1 540 ? -16.046 -10.008 33.268 1.00 98.50 540 LYS A C 1
ATOM 4249 O O . LYS A 1 540 ? -16.921 -10.283 32.452 1.00 98.50 540 LYS A O 1
ATOM 4254 N N . LYS A 1 541 ? -14.751 -9.968 32.932 1.00 98.19 541 LYS A N 1
ATOM 4255 C CA . LYS A 1 541 ? -14.212 -10.182 31.576 1.00 98.19 541 LYS A CA 1
ATOM 4256 C C . LYS A 1 541 ? -14.859 -9.273 30.523 1.00 98.19 541 LYS A C 1
ATOM 4258 O O . LYS A 1 541 ? -15.143 -9.716 29.414 1.00 98.19 541 LYS A O 1
ATOM 4263 N N . LEU A 1 542 ? -15.143 -8.025 30.882 1.00 98.50 542 LEU A N 1
ATOM 4264 C CA . LEU A 1 542 ? -15.769 -7.063 29.978 1.00 98.50 542 LEU A CA 1
ATOM 4265 C C . LEU A 1 542 ? -14.798 -6.697 28.853 1.00 98.50 542 LEU A C 1
ATOM 4267 O O . LEU A 1 542 ? -13.631 -6.406 29.110 1.00 98.50 542 LEU A O 1
ATOM 4271 N N . ALA A 1 543 ? -15.293 -6.642 27.617 1.00 98.00 543 ALA A N 1
ATOM 4272 C CA . ALA A 1 543 ? -14.590 -5.951 26.543 1.00 98.00 543 ALA A CA 1
ATOM 4273 C C . ALA A 1 543 ? -14.833 -4.451 26.746 1.00 98.00 543 ALA A C 1
ATOM 4275 O O . ALA A 1 543 ? -15.843 -3.926 26.289 1.00 98.00 543 ALA A O 1
ATOM 4276 N N . ALA A 1 544 ? -13.978 -3.787 27.524 1.00 98.56 544 ALA A N 1
ATOM 4277 C CA . ALA A 1 544 ? -14.223 -2.426 27.993 1.00 98.56 544 ALA A CA 1
ATOM 4278 C C . ALA A 1 544 ? -13.254 -1.413 27.371 1.00 98.56 544 ALA A C 1
ATOM 4280 O O . ALA A 1 544 ? -12.035 -1.565 27.461 1.00 98.56 544 ALA A O 1
ATOM 4281 N N . ALA A 1 545 ? -13.807 -0.348 26.795 1.00 98.62 545 ALA A N 1
ATOM 4282 C CA . ALA A 1 545 ? -13.071 0.796 26.273 1.00 98.62 545 ALA A CA 1
ATOM 4283 C C . ALA A 1 545 ? -13.461 2.073 27.021 1.00 98.62 545 ALA A C 1
ATOM 4285 O O . ALA A 1 545 ? -14.618 2.252 27.392 1.00 98.62 545 ALA A O 1
ATOM 4286 N N . ILE A 1 546 ? -12.517 2.993 27.194 1.00 98.69 546 ILE A N 1
ATOM 4287 C CA . ILE A 1 546 ? -12.803 4.370 27.593 1.00 98.69 546 ILE A CA 1
ATOM 4288 C C . ILE A 1 546 ? -12.982 5.210 26.330 1.00 98.69 546 ILE A C 1
ATOM 4290 O O . ILE A 1 546 ? -12.259 5.043 25.344 1.00 98.69 546 ILE A O 1
ATOM 4294 N N . ASN A 1 547 ? -13.932 6.138 26.349 1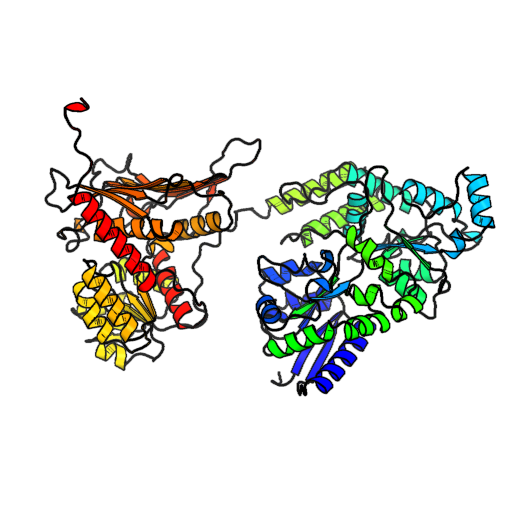.00 97.88 547 ASN A N 1
ATOM 4295 C CA . ASN A 1 547 ? -14.236 7.019 25.227 1.00 97.88 547 ASN A CA 1
ATOM 4296 C C . ASN A 1 547 ? -13.195 8.151 25.061 1.00 97.88 547 ASN A C 1
ATOM 4298 O O . ASN A 1 547 ? -13.508 9.344 25.101 1.00 97.88 547 ASN A O 1
ATOM 4302 N N . CYS A 1 548 ? -11.928 7.780 24.866 1.00 98.00 548 CYS A N 1
ATOM 4303 C CA . CYS A 1 548 ? -10.826 8.674 24.507 1.00 98.00 548 CYS A CA 1
ATOM 4304 C C . CYS A 1 548 ? -10.892 9.048 23.018 1.00 98.00 548 CYS A C 1
ATOM 4306 O O . CYS A 1 548 ? -9.996 8.764 22.224 1.00 98.00 548 CYS A O 1
ATOM 4308 N N . GLN A 1 549 ? -11.999 9.673 22.629 1.00 96.69 549 GLN A N 1
ATOM 4309 C CA . GLN A 1 549 ? -12.364 9.838 21.227 1.00 96.69 549 GLN A CA 1
ATOM 4310 C C . GLN A 1 549 ? -11.418 10.741 20.422 1.00 96.69 549 GLN A C 1
ATOM 4312 O O . GLN A 1 549 ? -11.318 10.552 19.220 1.00 96.69 549 GLN A O 1
ATOM 4317 N N . LEU A 1 550 ? -10.629 11.631 21.050 1.00 97.88 550 LEU A N 1
ATOM 4318 C CA . LEU A 1 550 ? -9.677 12.486 20.316 1.00 97.88 550 LEU A CA 1
ATOM 4319 C C . LEU A 1 550 ? -8.681 11.666 19.475 1.00 97.88 550 LEU A C 1
ATOM 4321 O O . LEU A 1 550 ? -8.271 12.129 18.417 1.00 97.88 550 LEU A O 1
ATOM 4325 N N . ARG A 1 551 ? -8.366 10.421 19.872 1.00 97.75 551 ARG A N 1
ATOM 4326 C CA . ARG A 1 551 ? -7.548 9.489 19.069 1.00 97.75 551 ARG A CA 1
ATOM 4327 C C . ARG A 1 551 ? -8.132 9.192 17.677 1.00 97.75 551 ARG A C 1
ATOM 4329 O O . ARG A 1 551 ? -7.388 8.794 16.783 1.00 97.75 551 ARG A O 1
ATOM 4336 N N . PHE A 1 552 ? -9.441 9.373 17.514 1.00 97.88 552 PHE A N 1
ATOM 4337 C CA . PHE A 1 552 ? -10.233 9.059 16.324 1.00 97.88 552 PHE A CA 1
ATOM 4338 C C . PHE A 1 552 ? -10.792 10.306 15.623 1.00 97.88 552 PHE A C 1
ATOM 4340 O O . PHE A 1 552 ? -11.593 10.176 14.699 1.00 97.88 552 PHE A O 1
ATOM 4347 N N . ALA A 1 553 ? -10.413 11.516 16.052 1.00 98.00 553 ALA A N 1
ATOM 4348 C CA . ALA A 1 553 ? -10.764 12.717 15.303 1.00 98.00 553 ALA A CA 1
ATOM 4349 C C . ALA A 1 553 ? -10.124 12.643 13.903 1.00 98.00 553 ALA A C 1
ATOM 4351 O O . ALA A 1 553 ? -8.954 12.258 13.821 1.00 98.00 553 ALA A O 1
ATOM 4352 N N . PRO A 1 554 ? -10.819 13.031 12.814 1.00 96.69 554 PRO A N 1
ATOM 4353 C CA . PRO A 1 554 ? -10.305 12.890 11.449 1.00 96.69 554 PRO A CA 1
ATOM 4354 C C . PRO A 1 554 ? -8.878 13.417 11.263 1.00 96.69 554 PRO A C 1
ATOM 4356 O O . PRO A 1 554 ? -8.029 12.727 10.705 1.00 96.69 554 PRO A O 1
ATOM 4359 N N . PHE A 1 555 ? -8.576 14.595 11.816 1.00 97.50 555 PHE A N 1
ATOM 4360 C CA . PHE A 1 555 ? -7.238 15.191 11.766 1.00 97.50 555 PHE A CA 1
ATOM 4361 C C . PHE A 1 555 ? -6.185 14.436 12.593 1.00 97.50 555 PHE A C 1
ATOM 4363 O O . PHE A 1 555 ? -5.014 14.425 12.224 1.00 97.50 555 PHE A O 1
ATOM 4370 N N . VAL A 1 556 ? -6.571 13.762 13.681 1.00 98.50 556 VAL A N 1
ATOM 4371 C CA . VAL A 1 556 ? -5.657 12.919 14.469 1.00 98.50 556 VAL A CA 1
ATOM 4372 C C . VAL A 1 556 ? -5.400 11.592 13.769 1.00 98.50 556 VAL A C 1
ATOM 4374 O O . VAL A 1 556 ? -4.251 11.166 13.684 1.00 98.50 556 VAL A O 1
ATOM 4377 N N . SER A 1 557 ? -6.439 10.940 13.244 1.00 97.62 557 SER A N 1
ATOM 4378 C CA . SER A 1 557 ? -6.288 9.699 12.478 1.00 97.62 557 SER A CA 1
ATOM 4379 C C . SER A 1 557 ? -5.479 9.931 11.201 1.00 97.62 557 SER A C 1
ATOM 4381 O O . SER A 1 557 ? -4.635 9.107 10.855 1.00 97.62 557 SER A O 1
ATOM 4383 N N . ALA A 1 558 ? -5.647 11.092 10.561 1.00 97.25 558 ALA A N 1
ATOM 4384 C CA . ALA A 1 558 ? -4.827 11.499 9.430 1.00 97.25 558 ALA A CA 1
ATOM 4385 C C . ALA A 1 558 ? -3.352 11.703 9.810 1.00 97.25 558 ALA A C 1
ATOM 4387 O O . ALA A 1 558 ? -2.469 11.157 9.147 1.00 97.25 558 ALA A O 1
ATOM 4388 N N . ALA A 1 559 ? -3.077 12.432 10.899 1.00 98.38 559 ALA A N 1
ATOM 4389 C CA . ALA A 1 559 ? -1.715 12.608 11.401 1.00 98.38 559 ALA A CA 1
ATOM 4390 C C . ALA A 1 559 ? -1.063 11.267 11.764 1.00 98.38 559 ALA A C 1
ATOM 4392 O O . ALA A 1 559 ? 0.081 11.018 11.393 1.00 98.38 559 ALA A O 1
ATOM 4393 N N . ARG A 1 560 ? -1.812 10.380 12.432 1.00 97.56 560 ARG A N 1
ATOM 4394 C CA . ARG A 1 560 ? -1.362 9.032 12.793 1.00 97.56 560 ARG A CA 1
ATOM 4395 C C . ARG A 1 560 ? -0.946 8.234 11.568 1.00 97.56 560 ARG A C 1
ATOM 4397 O O . ARG A 1 560 ? 0.171 7.735 11.549 1.00 97.56 560 ARG A O 1
ATOM 4404 N N . TYR A 1 561 ? -1.788 8.193 10.536 1.00 94.88 561 TYR A N 1
ATOM 4405 C CA . TYR A 1 561 ? -1.444 7.527 9.283 1.00 94.88 561 TYR A CA 1
ATOM 4406 C C . TYR A 1 561 ? -0.139 8.076 8.696 1.00 94.88 561 TYR A C 1
ATOM 4408 O O . TYR A 1 561 ? 0.764 7.312 8.376 1.00 94.88 561 TYR A O 1
ATOM 4416 N N . MET A 1 562 ? 0.002 9.401 8.595 1.00 94.62 562 MET A N 1
ATOM 4417 C CA . MET A 1 562 ? 1.208 10.006 8.019 1.00 94.62 562 MET A CA 1
ATOM 4418 C C . MET A 1 562 ? 2.482 9.697 8.818 1.00 94.62 562 MET A C 1
ATOM 4420 O O . MET A 1 562 ? 3.538 9.479 8.221 1.00 94.62 562 MET A O 1
ATOM 4424 N N . VAL A 1 563 ? 2.385 9.674 10.150 1.00 95.25 563 VAL A N 1
ATOM 4425 C CA . VAL A 1 563 ? 3.487 9.293 11.045 1.00 95.25 563 VAL A CA 1
ATOM 4426 C C . VAL A 1 563 ? 3.836 7.814 10.872 1.00 95.25 563 VAL A C 1
ATOM 4428 O O . VAL A 1 563 ? 5.001 7.488 10.668 1.00 95.25 563 VAL A O 1
ATOM 4431 N N . GLU A 1 564 ? 2.844 6.923 10.885 1.00 90.50 564 GLU A N 1
ATOM 4432 C CA . GLU A 1 564 ? 3.038 5.471 10.755 1.00 90.50 564 GLU A CA 1
ATOM 4433 C C . GLU A 1 564 ? 3.596 5.068 9.382 1.00 90.50 564 GLU A C 1
ATOM 4435 O O . GLU A 1 564 ? 4.384 4.131 9.288 1.00 90.50 564 GLU A O 1
ATOM 4440 N N . GLN A 1 565 ? 3.256 5.807 8.320 1.00 88.94 565 GLN A N 1
ATOM 4441 C CA . GLN A 1 565 ? 3.844 5.633 6.986 1.00 88.94 565 GLN A CA 1
ATOM 4442 C C . GLN A 1 565 ? 5.261 6.231 6.856 1.00 88.94 565 GLN A C 1
ATOM 4444 O O . GLN A 1 565 ? 5.874 6.148 5.792 1.00 88.94 565 GLN A O 1
ATOM 4449 N N . GLY A 1 566 ? 5.793 6.866 7.906 1.00 89.12 566 GLY A N 1
ATOM 4450 C CA . GLY A 1 566 ? 7.128 7.468 7.912 1.00 89.12 566 GLY A CA 1
ATOM 4451 C C . GLY A 1 566 ? 7.264 8.725 7.046 1.00 89.12 566 GLY A C 1
ATOM 4452 O O . GLY A 1 566 ? 8.387 9.136 6.743 1.00 89.12 566 GLY A O 1
ATOM 4453 N N . LEU A 1 567 ? 6.148 9.358 6.655 1.00 90.50 567 LEU A N 1
ATOM 4454 C CA . LEU A 1 567 ? 6.141 10.485 5.710 1.00 90.50 567 LEU A CA 1
ATOM 4455 C C . LEU A 1 567 ? 6.842 11.729 6.258 1.00 90.50 567 LEU A C 1
ATOM 4457 O O . LEU A 1 567 ? 7.439 12.481 5.494 1.00 90.50 567 LEU A O 1
ATOM 4461 N N . ILE A 1 568 ? 6.788 11.934 7.575 1.00 95.44 568 ILE A N 1
ATOM 4462 C CA . ILE A 1 568 ? 7.483 13.037 8.251 1.00 95.44 568 ILE A CA 1
ATOM 4463 C C . ILE A 1 568 ? 8.741 12.583 9.003 1.00 95.44 568 ILE A C 1
ATOM 4465 O O . ILE A 1 568 ? 9.348 13.379 9.711 1.00 95.44 568 ILE A O 1
ATOM 4469 N N . GLY A 1 569 ? 9.194 11.341 8.798 1.00 94.38 569 GLY A N 1
ATOM 4470 C CA . GLY A 1 569 ? 10.388 10.795 9.446 1.00 94.38 569 GLY A CA 1
ATOM 4471 C C . GLY A 1 569 ? 10.172 10.437 10.917 1.00 94.38 569 GLY A C 1
ATOM 4472 O O . GLY A 1 569 ? 9.068 10.087 11.326 1.00 94.38 569 GLY A O 1
ATOM 4473 N N . GLU A 1 570 ? 11.246 10.498 11.700 1.00 96.06 570 GLU A N 1
ATOM 4474 C CA . GLU A 1 570 ? 11.208 10.233 13.142 1.00 96.06 570 GLU A CA 1
ATOM 4475 C C . GLU A 1 570 ? 10.694 11.471 13.874 1.00 96.06 570 GLU A C 1
ATOM 4477 O O . GLU A 1 570 ? 11.229 12.561 13.667 1.00 96.06 570 GLU A O 1
ATOM 4482 N N . LEU A 1 571 ? 9.661 11.314 14.708 1.00 98.12 571 LEU A N 1
ATOM 4483 C CA . LEU A 1 571 ? 9.141 12.411 15.521 1.00 98.12 571 LEU A CA 1
ATOM 4484 C C . LEU A 1 571 ? 10.207 12.892 16.513 1.00 98.12 571 LEU A C 1
ATOM 4486 O O . LEU A 1 571 ? 10.868 12.076 17.154 1.00 98.12 571 LEU A O 1
ATOM 4490 N N . TYR A 1 572 ? 10.322 14.208 16.669 1.00 98.12 572 TYR A N 1
ATOM 4491 C CA . TYR A 1 572 ? 11.156 14.842 17.698 1.00 98.12 572 TYR A CA 1
ATOM 4492 C C . TYR A 1 572 ? 10.420 15.962 18.455 1.00 98.12 572 TYR A C 1
ATOM 4494 O O . TYR A 1 572 ? 10.887 16.382 19.510 1.00 98.12 572 TYR A O 1
ATOM 4502 N N . ASP A 1 573 ? 9.279 16.444 17.945 1.00 98.75 573 ASP A N 1
ATOM 4503 C CA . ASP A 1 573 ? 8.446 17.464 18.593 1.00 98.75 573 ASP A CA 1
ATOM 4504 C C . ASP A 1 573 ? 6.961 17.090 18.486 1.00 98.75 573 ASP A C 1
ATOM 4506 O O . ASP A 1 573 ? 6.463 16.745 17.409 1.00 98.75 573 ASP A O 1
ATOM 4510 N N . MET A 1 574 ? 6.234 17.182 19.599 1.00 98.69 574 MET A N 1
ATOM 4511 C CA . MET A 1 574 ? 4.777 17.100 19.624 1.00 98.69 574 MET A CA 1
ATOM 4512 C C . MET A 1 574 ? 4.209 18.133 20.601 1.00 98.69 574 MET A C 1
ATOM 4514 O O . MET A 1 574 ? 4.504 18.126 21.796 1.00 98.69 574 MET A O 1
ATOM 4518 N N . GLU A 1 575 ? 3.350 19.018 20.104 1.00 98.75 575 GLU A N 1
ATOM 4519 C CA . GLU A 1 575 ? 2.785 20.116 20.887 1.00 98.75 575 GLU A CA 1
ATOM 4520 C C . GLU A 1 575 ? 1.262 20.106 20.816 1.00 98.75 575 GLU A C 1
ATOM 4522 O O . GLU A 1 575 ? 0.670 20.000 19.740 1.00 98.75 575 GLU A O 1
ATOM 4527 N N . VAL A 1 576 ? 0.621 20.296 21.967 1.00 98.75 576 VAL A N 1
ATOM 4528 C CA . VAL A 1 576 ? -0.783 20.701 22.037 1.00 98.75 576 VAL A CA 1
ATOM 4529 C C . VAL A 1 576 ? -0.869 22.097 22.631 1.00 98.75 576 VAL A C 1
ATOM 4531 O O . VAL A 1 576 ? -0.456 22.330 23.769 1.00 98.75 576 VAL A O 1
ATOM 4534 N N . ARG A 1 577 ? -1.464 23.018 21.874 1.00 98.38 577 ARG A N 1
ATOM 4535 C CA . ARG A 1 577 ? -1.638 24.418 22.257 1.00 98.38 577 ARG A CA 1
ATOM 4536 C C . ARG A 1 577 ? -3.113 24.767 22.295 1.00 98.38 577 ARG A C 1
ATOM 4538 O O . ARG A 1 577 ? -3.812 24.628 21.294 1.00 98.38 577 ARG A O 1
ATOM 4545 N N . VAL A 1 578 ? -3.576 25.269 23.435 1.00 98.06 578 VAL A N 1
ATOM 4546 C CA . VAL A 1 578 ? -4.953 25.734 23.617 1.00 98.06 578 VAL A CA 1
ATOM 4547 C C . VAL A 1 578 ? -4.934 27.061 24.360 1.00 98.06 578 VAL A C 1
ATOM 4549 O O . VAL A 1 578 ? -4.563 27.113 25.520 1.00 98.06 578 VAL A O 1
ATOM 4552 N N . THR A 1 579 ? -5.318 28.153 23.717 1.00 97.69 579 THR A N 1
ATOM 4553 C CA . THR A 1 579 ? -5.462 29.479 24.329 1.00 97.69 579 THR A CA 1
ATOM 4554 C C . THR A 1 579 ? -6.757 30.096 23.826 1.00 97.69 579 THR A C 1
ATOM 4556 O O . THR A 1 579 ? -6.811 30.585 22.703 1.00 97.69 579 THR A O 1
ATOM 4559 N N . LEU A 1 580 ? -7.814 30.024 24.631 1.00 96.50 580 LEU A N 1
ATOM 4560 C CA . LEU A 1 580 ? -9.171 30.416 24.241 1.00 96.50 580 LEU A CA 1
ATOM 4561 C C . LEU A 1 580 ? -10.057 30.678 25.462 1.00 96.50 580 LEU A C 1
ATOM 4563 O O . LEU A 1 580 ? -9.656 30.414 26.596 1.00 96.50 580 LEU A O 1
ATOM 4567 N N . GLU A 1 581 ? -11.257 31.208 25.242 1.00 94.44 581 GLU A N 1
ATOM 4568 C CA . GLU A 1 581 ? -12.276 31.351 26.283 1.00 94.44 581 GLU A CA 1
ATOM 4569 C C . GLU A 1 581 ? -13.177 30.118 26.307 1.00 94.44 581 GLU A C 1
ATOM 4571 O O . GLU A 1 581 ? -14.026 29.934 25.440 1.00 94.44 581 GLU A O 1
ATOM 4576 N N . THR A 1 582 ? -13.020 29.263 27.318 1.00 94.12 582 THR A N 1
ATOM 4577 C CA . THR A 1 582 ? -13.918 28.113 27.469 1.00 94.12 582 THR A CA 1
ATOM 4578 C C . THR A 1 582 ? -15.194 28.513 28.214 1.00 94.12 582 THR A C 1
ATOM 4580 O O . THR A 1 582 ? -15.111 29.039 29.332 1.00 94.12 582 THR A O 1
ATOM 4583 N N . PRO A 1 583 ? -16.390 28.222 27.666 1.00 92.25 583 PRO A N 1
ATOM 4584 C CA . PRO A 1 583 ? -17.668 28.548 28.294 1.00 92.25 583 PRO A CA 1
ATOM 4585 C C . PRO A 1 583 ? -18.007 27.567 29.432 1.00 92.25 583 PRO A C 1
ATOM 4587 O O . PRO A 1 583 ? -18.952 26.786 29.355 1.00 92.25 583 PRO A O 1
ATOM 4590 N N . TRP A 1 584 ? -17.254 27.616 30.536 1.00 91.12 584 TRP A N 1
ATOM 4591 C CA . TRP A 1 584 ? -17.383 26.683 31.670 1.00 91.12 584 TRP A CA 1
ATOM 4592 C C . TRP A 1 584 ? -18.790 26.600 32.286 1.00 91.12 584 TRP A C 1
ATOM 4594 O O . TRP A 1 584 ? -19.127 25.594 32.904 1.00 91.12 584 TRP A O 1
ATOM 4604 N N . HIS A 1 585 ? -19.626 27.625 32.097 1.00 89.31 585 HIS A N 1
ATOM 4605 C CA . HIS A 1 585 ? -21.016 27.648 32.559 1.00 89.31 585 HIS A CA 1
ATOM 4606 C C . HIS A 1 585 ? -21.897 26.566 31.907 1.00 89.31 585 HIS A C 1
ATOM 4608 O O . HIS A 1 585 ? -22.905 26.180 32.495 1.00 89.31 585 HIS A O 1
ATOM 4614 N N . LEU A 1 586 ? -21.505 26.040 30.738 1.00 87.94 586 LEU A N 1
ATOM 4615 C CA . LEU A 1 586 ? -22.161 24.893 30.100 1.00 87.94 586 LEU A CA 1
ATOM 4616 C C . LEU A 1 586 ? -21.900 23.572 30.848 1.00 87.94 586 LEU A C 1
ATOM 4618 O O . LEU A 1 586 ? -22.615 22.593 30.646 1.00 87.94 586 LEU A O 1
ATOM 4622 N N . PHE A 1 587 ? -20.913 23.543 31.752 1.00 88.19 587 PHE A N 1
ATOM 4623 C CA . PHE A 1 587 ? -20.484 22.351 32.485 1.00 88.19 587 PHE A CA 1
ATOM 4624 C C . PHE A 1 587 ? -20.540 22.567 34.010 1.00 88.19 587 PHE A C 1
ATOM 4626 O O . PHE A 1 587 ? -19.507 22.535 34.686 1.00 88.19 587 PHE A O 1
ATOM 4633 N N . PRO A 1 588 ? -21.735 22.751 34.601 1.00 85.88 588 PRO A N 1
ATOM 4634 C CA . PRO A 1 588 ? -21.887 23.174 35.998 1.00 85.88 588 PRO A CA 1
ATOM 4635 C C . PRO A 1 588 ? -21.295 22.196 37.028 1.00 85.88 588 PRO A C 1
ATOM 4637 O O . PRO A 1 588 ? -20.852 22.620 38.091 1.00 85.88 588 PRO A O 1
ATOM 4640 N N . HIS A 1 589 ? -21.243 20.896 36.723 1.00 83.88 589 HIS A N 1
ATOM 4641 C CA . HIS A 1 589 ? -20.609 19.899 37.597 1.00 83.88 589 HIS A CA 1
ATOM 4642 C C . HIS A 1 589 ? -19.081 19.877 37.466 1.00 83.88 589 HIS A C 1
ATOM 4644 O O . HIS A 1 589 ? -18.381 19.647 38.448 1.00 83.88 589 HIS A O 1
ATOM 4650 N N . VAL A 1 590 ? -18.561 20.161 36.270 1.00 85.94 590 VAL A N 1
ATOM 4651 C CA . VAL A 1 590 ? -17.118 20.183 35.997 1.00 85.94 590 VAL A CA 1
ATOM 4652 C C . VAL A 1 590 ? -16.492 21.459 36.550 1.00 85.94 590 VAL A C 1
ATOM 4654 O O . VAL A 1 590 ? -15.417 21.406 37.142 1.00 85.94 590 VAL A O 1
ATOM 4657 N N . MET A 1 591 ? -17.185 22.601 36.424 1.00 87.94 591 MET A N 1
ATOM 4658 C CA . MET A 1 591 ? -16.651 23.905 36.826 1.00 87.94 591 MET A CA 1
ATOM 4659 C C . MET A 1 591 ? -16.310 23.987 38.325 1.00 87.94 591 MET A C 1
ATOM 4661 O O . MET A 1 591 ? -15.420 24.730 38.732 1.00 87.94 591 MET A O 1
ATOM 4665 N N . VAL A 1 592 ? -16.993 23.204 39.161 1.00 88.56 592 VAL A N 1
ATOM 4666 C CA . VAL A 1 592 ? -16.763 23.168 40.614 1.00 88.56 592 VAL A CA 1
ATOM 4667 C C . VAL A 1 592 ? -15.784 22.074 41.050 1.00 88.56 592 VAL A C 1
ATOM 4669 O O . VAL A 1 592 ? -15.428 22.015 42.226 1.00 88.56 592 VAL A O 1
ATOM 4672 N N . HIS A 1 593 ? -15.331 21.210 40.135 1.00 91.56 593 HIS A N 1
ATOM 4673 C CA . HIS A 1 593 ? -14.453 20.097 40.478 1.00 91.56 593 HIS A CA 1
ATOM 4674 C C . HIS A 1 593 ? -13.027 20.593 40.792 1.00 91.56 593 HIS A C 1
ATOM 4676 O O . HIS A 1 593 ? -12.454 21.363 40.012 1.00 91.56 593 HIS A O 1
ATOM 4682 N N . PRO A 1 594 ? -12.380 20.140 41.885 1.00 91.88 594 PRO A N 1
ATOM 4683 C CA . PRO A 1 594 ? -11.037 20.598 42.248 1.00 91.88 594 PRO A CA 1
ATOM 4684 C C . PRO A 1 594 ? -9.981 20.244 41.192 1.00 91.88 594 PRO A C 1
ATOM 4686 O O . PRO A 1 594 ? -9.004 20.969 41.035 1.00 91.88 594 PRO A O 1
ATOM 4689 N N . ARG A 1 595 ? -10.203 19.182 40.414 1.00 93.25 595 ARG A N 1
ATOM 4690 C CA . ARG A 1 595 ? -9.299 18.716 39.350 1.00 93.25 595 ARG A CA 1
ATOM 4691 C C . ARG A 1 595 ? -9.739 19.124 37.935 1.00 93.25 595 ARG A C 1
ATOM 4693 O O . ARG A 1 595 ? -9.384 18.454 36.982 1.00 93.25 595 ARG A O 1
ATOM 4700 N N . LEU A 1 596 ? -10.540 20.180 37.783 1.00 92.69 596 LEU A N 1
ATOM 4701 C CA . LEU A 1 596 ? -11.138 20.597 36.503 1.00 92.69 596 LEU A CA 1
ATOM 4702 C C . LEU A 1 596 ? -10.188 20.511 35.296 1.00 92.69 596 LEU A C 1
ATOM 4704 O O . LEU A 1 596 ? -10.484 19.808 34.335 1.00 92.69 596 LEU A O 1
ATOM 4708 N N . GLU A 1 597 ? -9.058 21.218 35.335 1.00 94.12 597 GLU A N 1
ATOM 4709 C CA . GLU A 1 597 ? -8.257 21.420 34.125 1.00 94.12 597 GLU A CA 1
ATOM 4710 C C . GLU A 1 597 ? -7.573 20.143 33.631 1.00 94.12 597 GLU A C 1
ATOM 4712 O O . GLU A 1 597 ? -7.866 19.720 32.517 1.00 94.12 597 GLU A O 1
ATOM 4717 N N . ILE A 1 598 ? -6.751 19.463 34.435 1.00 96.69 598 ILE A N 1
ATOM 4718 C CA . ILE A 1 598 ? -6.098 18.236 33.956 1.00 96.69 598 ILE A CA 1
ATOM 4719 C C . ILE A 1 598 ? -7.105 17.083 33.833 1.00 96.69 598 ILE A C 1
ATOM 4721 O O . ILE A 1 598 ? -7.186 16.463 32.778 1.00 96.69 598 ILE A O 1
ATOM 4725 N N . GLN A 1 599 ? -7.907 16.808 34.869 1.00 95.38 599 GLN A N 1
ATOM 4726 C CA . GLN A 1 599 ? -8.755 15.606 34.919 1.00 95.38 599 GLN A CA 1
ATOM 4727 C C . GLN A 1 599 ? -9.877 15.601 33.877 1.00 95.38 599 GLN A C 1
ATOM 4729 O O . GLN A 1 599 ? -10.169 14.558 33.298 1.00 95.38 599 GLN A O 1
ATOM 4734 N N . TYR A 1 600 ? -10.543 16.738 33.659 1.00 92.06 600 TYR A N 1
ATOM 4735 C CA . TYR A 1 600 ? -11.716 16.794 32.782 1.00 92.06 600 TYR A CA 1
ATOM 4736 C C . TYR A 1 600 ? -11.394 17.307 31.383 1.00 92.06 600 TYR A C 1
ATOM 4738 O O . TYR A 1 600 ? -12.109 16.944 30.441 1.00 92.06 600 TYR A O 1
ATOM 4746 N N . HIS A 1 601 ? -10.341 18.116 31.244 1.00 92.25 601 HIS A N 1
ATOM 4747 C CA . HIS A 1 601 ? -9.985 18.746 29.983 1.00 92.25 601 HIS A CA 1
ATOM 4748 C C . HIS A 1 601 ? -8.671 18.197 29.403 1.00 92.25 601 HIS A C 1
ATOM 4750 O O . HIS A 1 601 ? -8.711 17.456 28.419 1.00 92.25 601 HIS A O 1
ATOM 4756 N N . SER A 1 602 ? -7.515 18.475 30.014 1.00 96.75 602 SER A N 1
ATOM 4757 C CA . SER A 1 602 ? -6.205 18.099 29.455 1.00 96.75 602 SER A CA 1
ATOM 4758 C C . SER A 1 602 ? -5.931 16.593 29.440 1.00 96.75 602 SER A C 1
ATOM 4760 O O . SER A 1 602 ? -5.018 16.160 28.741 1.00 96.75 602 SER A O 1
ATOM 4762 N N . ILE A 1 603 ? -6.763 15.769 30.089 1.00 97.62 603 ILE A N 1
ATOM 4763 C CA . ILE A 1 603 ? -6.763 14.310 29.926 1.00 97.62 603 ILE A CA 1
ATOM 4764 C C . ILE A 1 603 ? -6.864 13.896 28.453 1.00 97.62 603 ILE A C 1
ATOM 4766 O O . ILE A 1 603 ? -6.217 12.933 28.060 1.00 97.62 603 ILE A O 1
ATOM 4770 N N . HIS A 1 604 ? -7.603 14.645 27.622 1.00 97.56 604 HIS A N 1
ATOM 4771 C CA . HIS A 1 604 ? -7.675 14.390 26.181 1.00 97.56 604 HIS A CA 1
ATOM 4772 C C . HIS A 1 604 ? -6.293 14.442 25.527 1.00 97.56 604 HIS A C 1
ATOM 4774 O O . HIS A 1 604 ? -5.967 13.609 24.688 1.00 97.56 604 HIS A O 1
ATOM 4780 N N . TYR A 1 605 ? -5.483 15.414 25.931 1.00 98.38 605 TYR A N 1
ATOM 4781 C CA . TYR A 1 605 ? -4.169 15.676 25.360 1.00 98.38 605 TYR A CA 1
ATOM 4782 C C . TYR A 1 605 ? -3.103 14.770 25.960 1.00 98.38 605 TYR A C 1
ATOM 4784 O O . TYR A 1 605 ? -2.255 14.283 25.227 1.00 98.38 605 TYR A O 1
ATOM 4792 N N . ILE A 1 606 ? -3.174 14.488 27.264 1.00 98.69 606 ILE A N 1
ATOM 4793 C CA . ILE A 1 606 ? -2.300 13.506 27.922 1.00 98.69 606 ILE A CA 1
ATOM 4794 C C . ILE A 1 606 ? -2.478 12.133 27.271 1.00 98.69 606 ILE A C 1
ATOM 4796 O O . ILE A 1 606 ? -1.500 11.473 26.926 1.00 98.69 606 ILE A O 1
ATOM 4800 N N . ASP A 1 607 ? -3.729 11.723 27.071 1.00 98.69 607 ASP A N 1
ATOM 4801 C CA . ASP A 1 607 ? -4.064 10.477 26.395 1.00 98.69 607 ASP A CA 1
ATOM 4802 C C . ASP A 1 607 ? -3.565 10.458 24.945 1.00 98.69 607 ASP A C 1
ATOM 4804 O O . ASP A 1 607 ? -2.948 9.486 24.508 1.00 98.69 607 ASP A O 1
ATOM 4808 N N . LEU A 1 608 ? -3.771 11.560 24.216 1.00 98.50 608 LEU A N 1
ATOM 4809 C CA . LEU A 1 608 ? -3.309 11.699 22.842 1.00 98.50 608 LEU A CA 1
ATOM 4810 C C . LEU A 1 608 ? -1.780 11.601 22.738 1.00 98.50 608 LEU A C 1
ATOM 4812 O O . LEU A 1 608 ? -1.300 10.828 21.912 1.00 98.50 608 LEU A O 1
ATOM 4816 N N . MET A 1 609 ? -1.030 12.323 23.579 1.00 98.31 609 MET A N 1
ATOM 4817 C CA . MET A 1 609 ? 0.438 12.264 23.626 1.00 98.31 609 MET A CA 1
ATOM 4818 C C . MET A 1 609 ? 0.913 10.825 23.822 1.00 98.31 609 MET A C 1
ATOM 4820 O O . MET A 1 609 ? 1.702 10.317 23.025 1.00 98.31 609 MET A O 1
ATOM 4824 N N . ARG A 1 610 ? 0.353 10.129 24.823 1.00 98.19 610 ARG A N 1
ATOM 4825 C CA . ARG A 1 610 ? 0.682 8.721 25.079 1.00 98.19 610 ARG A CA 1
ATOM 4826 C C . ARG A 1 610 ? 0.378 7.820 23.889 1.00 98.19 610 ARG A C 1
ATOM 4828 O O . ARG A 1 610 ? 1.145 6.920 23.570 1.00 98.19 610 ARG A O 1
ATOM 4835 N N . SER A 1 611 ? -0.739 8.063 23.208 1.00 98.00 611 SER A N 1
ATOM 4836 C CA . SER A 1 611 ? -1.152 7.244 22.067 1.00 98.00 611 SER A CA 1
ATOM 4837 C C . SER A 1 611 ? -0.223 7.352 20.849 1.00 98.00 611 SER A C 1
ATOM 4839 O O . SER A 1 611 ? -0.325 6.519 19.951 1.00 98.00 611 SER A O 1
ATOM 4841 N N . PHE A 1 612 ? 0.629 8.380 20.770 1.00 98.25 612 PHE A N 1
ATOM 4842 C CA . PHE A 1 612 ? 1.658 8.520 19.730 1.00 98.25 612 PHE A CA 1
ATOM 4843 C C . PHE A 1 612 ? 3.042 8.093 20.224 1.00 98.25 612 PHE A C 1
ATOM 4845 O O . PHE A 1 612 ? 3.782 7.466 19.475 1.00 98.25 612 PHE A O 1
ATOM 4852 N N . LEU A 1 613 ? 3.388 8.443 21.465 1.00 97.62 613 LEU A N 1
ATOM 4853 C CA . LEU A 1 613 ? 4.765 8.383 21.966 1.00 97.62 613 LEU A CA 1
ATOM 4854 C C . LEU A 1 613 ? 5.013 7.249 22.974 1.00 97.62 613 LEU A C 1
ATOM 4856 O O . LEU A 1 613 ? 6.152 7.003 23.359 1.00 97.62 613 LEU A O 1
ATOM 4860 N N . GLY A 1 614 ? 3.966 6.539 23.398 1.00 97.25 614 GLY A N 1
ATOM 4861 C CA . GLY A 1 614 ? 4.042 5.532 24.453 1.00 97.25 614 GLY A CA 1
ATOM 4862 C C . GLY A 1 614 ? 3.937 6.133 25.857 1.00 97.25 614 GLY A C 1
ATOM 4863 O O . GLY A 1 614 ? 3.298 7.158 26.072 1.00 97.25 614 GLY A O 1
ATOM 4864 N N . ASP A 1 615 ? 4.527 5.465 26.847 1.00 97.88 615 ASP A N 1
ATOM 4865 C CA . ASP A 1 615 ? 4.475 5.895 28.248 1.00 97.88 615 ASP A CA 1
ATOM 4866 C C . ASP A 1 615 ? 5.690 6.786 28.588 1.00 97.88 615 ASP A C 1
ATOM 4868 O O . ASP A 1 615 ? 6.820 6.354 28.355 1.00 97.88 615 ASP A O 1
ATOM 4872 N N . PRO A 1 616 ? 5.501 8.005 29.139 1.00 98.12 616 PRO A N 1
ATOM 4873 C CA . PRO A 1 616 ? 6.612 8.884 29.507 1.00 98.12 616 PRO A CA 1
ATOM 4874 C C . PRO A 1 616 ? 7.376 8.353 30.729 1.00 98.12 616 PRO A C 1
ATOM 4876 O O . PRO A 1 616 ? 6.793 7.725 31.616 1.00 98.12 616 PRO A O 1
ATOM 4879 N N . GLN A 1 617 ? 8.670 8.668 30.817 1.00 97.62 617 GLN A N 1
ATOM 4880 C CA . GLN A 1 617 ? 9.516 8.354 31.975 1.00 97.62 617 GLN A CA 1
ATOM 4881 C C . GLN A 1 617 ? 9.159 9.225 33.186 1.00 97.62 617 GLN A C 1
ATOM 4883 O O . GLN A 1 617 ? 9.123 8.750 34.322 1.00 97.62 617 GLN A O 1
ATOM 4888 N N . SER A 1 618 ? 8.879 10.508 32.943 1.00 97.12 618 SER A N 1
ATOM 4889 C CA . SER A 1 618 ? 8.473 11.479 33.958 1.00 97.12 618 SER A CA 1
ATOM 4890 C C . SER A 1 618 ? 7.622 12.606 33.352 1.00 97.12 618 SER A C 1
ATOM 4892 O O . SER A 1 618 ? 7.510 12.733 32.131 1.00 97.12 618 SER A O 1
ATOM 4894 N N . VAL A 1 619 ? 6.974 13.414 34.200 1.00 97.44 619 VAL A N 1
ATOM 4895 C CA . VAL A 1 619 ? 6.246 14.620 33.768 1.00 97.44 619 VAL A CA 1
ATOM 4896 C C . VAL A 1 619 ? 6.557 15.817 34.663 1.00 97.44 619 VAL A C 1
ATOM 4898 O O . VAL A 1 619 ? 6.549 15.725 35.895 1.00 97.44 619 VAL A O 1
ATOM 4901 N N . MET A 1 620 ? 6.782 16.972 34.040 1.00 97.31 620 MET A N 1
ATOM 4902 C CA . MET A 1 620 ? 6.899 18.267 34.708 1.00 97.31 620 MET A CA 1
ATOM 4903 C C . MET A 1 620 ? 5.645 19.078 34.416 1.00 97.31 620 MET A C 1
ATOM 4905 O O . MET A 1 620 ? 5.387 19.425 33.267 1.00 97.31 620 MET A O 1
ATOM 4909 N N . ALA A 1 621 ? 4.850 19.377 35.438 1.00 97.56 621 ALA A N 1
ATOM 4910 C CA . ALA A 1 621 ? 3.561 20.020 35.238 1.00 97.56 621 ALA A CA 1
ATOM 4911 C C . ALA A 1 621 ? 3.334 21.183 36.196 1.00 97.56 621 ALA A C 1
ATOM 4913 O O . ALA A 1 621 ? 3.808 21.189 37.330 1.00 97.56 621 ALA A O 1
ATOM 4914 N N . LYS A 1 622 ? 2.539 22.158 35.756 1.00 97.12 622 LYS A N 1
ATOM 4915 C CA . LYS A 1 622 ? 1.960 23.177 36.627 1.00 97.12 622 LYS A CA 1
ATOM 4916 C C . LYS A 1 622 ? 0.559 23.522 36.159 1.00 97.12 622 LYS A C 1
ATOM 4918 O O . LYS A 1 622 ? 0.391 23.917 35.011 1.00 97.12 622 LYS A O 1
ATOM 4923 N N . THR A 1 623 ? -0.425 23.429 37.052 1.00 96.06 623 THR A N 1
ATOM 4924 C CA . THR A 1 623 ? -1.796 23.901 36.799 1.00 96.06 623 THR A CA 1
ATOM 4925 C C . THR A 1 623 ? -2.102 25.139 37.649 1.00 96.06 623 THR A C 1
ATOM 4927 O O . THR A 1 623 ? -1.677 25.243 38.802 1.00 96.06 623 THR A O 1
ATOM 4930 N N . LEU A 1 624 ? -2.788 26.130 37.075 1.00 95.12 624 LEU A N 1
ATOM 4931 C CA . LEU A 1 624 ? -2.919 27.481 37.624 1.00 95.12 624 LEU A CA 1
ATOM 4932 C C . LEU A 1 624 ? -4.372 27.971 37.602 1.00 95.12 624 LEU A C 1
ATOM 4934 O O . LEU A 1 624 ? -5.085 27.844 36.606 1.00 95.12 624 LEU A O 1
ATOM 4938 N N . LYS A 1 625 ? -4.784 28.625 38.693 1.00 94.12 625 LYS A N 1
ATOM 4939 C CA . LYS A 1 625 ? -6.080 29.315 38.816 1.00 94.12 625 LYS A CA 1
ATOM 4940 C C . LYS A 1 625 ? -6.049 30.681 38.156 1.00 94.12 625 LYS A C 1
ATOM 4942 O O . LYS A 1 625 ? -5.010 31.343 38.162 1.00 94.12 625 LYS A O 1
ATOM 4947 N N . HIS A 1 626 ? -7.186 31.142 37.650 1.00 94.06 626 HIS A N 1
ATOM 4948 C CA . HIS A 1 626 ? -7.343 32.534 37.242 1.00 94.06 626 HIS A CA 1
ATOM 4949 C C . HIS A 1 626 ? -7.518 33.443 38.474 1.00 94.06 626 HIS A C 1
ATOM 4951 O O . HIS A 1 626 ? -8.402 33.178 39.289 1.00 94.06 626 HIS A O 1
ATOM 4957 N N . PRO A 1 627 ? -6.759 34.545 38.620 1.00 94.38 627 PRO A N 1
ATOM 4958 C CA . PRO A 1 627 ? -6.808 35.382 39.825 1.00 94.38 627 PRO A CA 1
ATOM 4959 C C . PRO A 1 627 ? -8.168 36.061 40.056 1.00 94.38 627 PRO A C 1
ATOM 4961 O O . PRO A 1 627 ? -8.518 36.361 41.192 1.00 94.38 627 PRO A O 1
ATOM 4964 N N . ALA A 1 628 ? -8.947 36.287 38.992 1.00 93.38 628 ALA A N 1
ATOM 4965 C CA . ALA A 1 628 ? -10.256 36.942 39.074 1.00 93.38 628 ALA A CA 1
ATOM 4966 C C . ALA A 1 628 ? -11.469 35.989 39.030 1.00 93.38 628 ALA A C 1
ATOM 4968 O O . ALA A 1 628 ? -12.595 36.452 39.199 1.00 93.38 628 ALA A O 1
ATOM 4969 N N . LYS A 1 629 ? -11.289 34.681 38.775 1.00 89.56 629 LYS A N 1
ATOM 4970 C CA . LYS A 1 629 ? -12.419 33.736 38.653 1.00 89.56 629 LYS A CA 1
ATOM 4971 C C . LYS A 1 629 ? -12.482 32.828 39.878 1.00 89.56 629 LYS A C 1
ATOM 4973 O O . LYS A 1 629 ? -11.464 32.342 40.357 1.00 89.56 629 LYS A O 1
ATOM 4978 N N . LYS A 1 630 ? -13.696 32.551 40.357 1.00 86.38 630 LYS A N 1
ATOM 4979 C CA . LYS A 1 630 ? -13.964 31.575 41.429 1.00 86.38 630 LYS A CA 1
ATOM 4980 C C . LYS A 1 630 ? -14.111 30.161 40.853 1.00 86.38 630 LYS A C 1
ATOM 4982 O O . LYS A 1 630 ? -15.118 29.499 41.073 1.00 86.38 630 LYS A O 1
ATOM 4987 N N . LEU A 1 631 ? -13.126 29.753 40.061 1.00 87.56 631 LEU A N 1
ATOM 4988 C CA . LEU A 1 631 ? -13.040 28.450 39.407 1.00 87.56 631 LEU A CA 1
ATOM 4989 C C . LEU A 1 631 ? -11.850 27.677 39.998 1.00 87.56 631 LEU A C 1
ATOM 4991 O O . LEU A 1 631 ? -10.950 28.287 40.590 1.00 87.56 631 LEU A O 1
ATOM 4995 N N . SER A 1 632 ? -11.817 26.351 39.839 1.00 89.50 632 SER A N 1
ATOM 4996 C CA . SER A 1 632 ? -10.554 25.624 40.017 1.00 89.50 632 SER A CA 1
ATOM 4997 C C . SER A 1 632 ? -9.513 26.063 38.972 1.00 89.50 632 SER A C 1
ATOM 4999 O O . SER A 1 632 ? -9.752 26.974 38.176 1.00 89.50 632 SER A O 1
ATOM 5001 N N . SER A 1 633 ? -8.328 25.451 38.993 1.00 93.12 633 SER A N 1
ATOM 5002 C CA . SER A 1 633 ? -7.324 25.676 37.955 1.00 93.12 633 SER A CA 1
ATOM 5003 C C . SER A 1 633 ? -7.930 25.438 36.573 1.00 93.12 633 SER A C 1
ATOM 5005 O O . SER A 1 633 ? -8.768 24.552 36.419 1.00 93.12 633 SER A O 1
ATOM 5007 N N . SER A 1 634 ? -7.517 26.261 35.612 1.00 94.56 634 SER A N 1
ATOM 5008 C CA . SER A 1 634 ? -8.065 26.365 34.246 1.00 94.56 634 SER A CA 1
ATOM 5009 C C . SER A 1 634 ? -6.972 26.606 33.202 1.00 94.56 634 SER A C 1
ATOM 5011 O O . SER A 1 634 ? -7.254 26.887 32.039 1.00 94.56 634 SER A O 1
ATOM 5013 N N . ARG A 1 635 ? -5.706 26.539 33.618 1.00 96.25 635 ARG A N 1
ATOM 5014 C CA . ARG A 1 635 ? -4.535 26.741 32.766 1.00 96.25 635 ARG A CA 1
ATOM 5015 C C . ARG A 1 635 ? -3.457 25.751 33.178 1.00 96.25 635 ARG A C 1
ATOM 5017 O O . ARG A 1 635 ? -3.279 25.565 34.384 1.00 96.25 635 ARG A O 1
ATOM 5024 N N . SER A 1 636 ? -2.726 25.168 32.238 1.00 97.12 636 SER A N 1
ATOM 5025 C CA . SER A 1 636 ? -1.585 24.314 32.556 1.00 97.12 636 SER A CA 1
ATOM 5026 C C . SER A 1 636 ? -0.454 24.385 31.549 1.00 97.12 636 SER A C 1
ATOM 5028 O O . SER A 1 636 ? -0.638 24.731 30.387 1.00 97.12 636 SER A O 1
ATOM 5030 N N . THR A 1 637 ? 0.722 23.996 32.027 1.00 98.06 637 THR A N 1
ATOM 5031 C CA . THR A 1 637 ? 1.831 23.549 31.190 1.00 98.06 637 THR A CA 1
ATOM 5032 C C . THR A 1 637 ? 2.230 22.166 31.676 1.00 98.06 637 THR A C 1
ATOM 5034 O O . THR A 1 637 ? 2.423 21.985 32.880 1.00 98.06 637 THR A O 1
ATOM 5037 N N . ILE A 1 638 ? 2.344 21.203 30.765 1.00 98.56 638 ILE A N 1
ATOM 5038 C CA . ILE A 1 638 ? 2.750 19.825 31.053 1.00 98.56 638 ILE A CA 1
ATOM 5039 C C . ILE A 1 638 ? 3.813 19.429 30.030 1.00 98.56 638 ILE A C 1
ATOM 5041 O O . ILE A 1 638 ? 3.521 19.370 28.840 1.00 98.56 638 ILE A O 1
ATOM 5045 N N . LEU A 1 639 ? 5.030 19.168 30.493 1.00 98.25 639 LEU A N 1
ATOM 5046 C CA . LEU A 1 639 ? 6.145 18.649 29.707 1.00 98.25 639 LEU A CA 1
ATOM 5047 C C . LEU A 1 639 ? 6.332 17.165 30.033 1.00 98.25 639 LEU A C 1
ATOM 5049 O O . LEU A 1 639 ? 6.358 16.785 31.207 1.00 98.25 639 LEU A O 1
ATOM 5053 N N . PHE A 1 640 ? 6.459 16.345 28.997 1.00 98.50 640 PHE A N 1
ATOM 5054 C CA . PHE A 1 640 ? 6.639 14.903 29.100 1.00 98.50 640 PHE A CA 1
ATOM 5055 C C . PHE A 1 640 ? 8.082 14.545 28.783 1.00 98.50 640 PHE A C 1
ATOM 5057 O O . PHE A 1 640 ? 8.645 15.026 27.803 1.00 98.50 640 PHE A O 1
ATOM 5064 N N . ASP A 1 641 ? 8.652 13.675 29.601 1.00 97.69 641 ASP A N 1
ATOM 5065 C CA . ASP A 1 641 ? 10.004 13.175 29.420 1.00 97.69 641 ASP A CA 1
ATOM 5066 C C . ASP A 1 641 ? 9.971 11.818 28.706 1.00 97.69 641 ASP A C 1
ATOM 5068 O O . ASP A 1 641 ? 9.499 10.822 29.260 1.00 97.69 641 ASP A O 1
ATOM 5072 N N . TYR A 1 642 ? 10.464 11.798 27.468 1.00 97.56 642 TYR A N 1
ATOM 5073 C CA . TYR A 1 642 ? 10.652 10.596 26.650 1.00 97.56 642 TYR A CA 1
ATOM 5074 C C . TYR A 1 642 ? 12.142 10.369 26.319 1.00 97.56 642 TYR A C 1
ATOM 5076 O O . TYR A 1 642 ? 12.464 9.651 25.372 1.00 97.56 642 TYR A O 1
ATOM 5084 N N . GLY A 1 643 ? 13.057 10.961 27.097 1.00 95.00 643 GLY A N 1
ATOM 5085 C CA . GLY A 1 643 ? 14.496 10.971 26.834 1.00 95.00 643 GLY A CA 1
ATOM 5086 C C . GLY A 1 643 ? 14.984 12.251 26.146 1.00 95.00 643 GLY A C 1
ATOM 5087 O O . GLY A 1 643 ? 14.291 13.264 26.102 1.00 95.00 643 GLY A O 1
ATOM 5088 N N . ASP A 1 644 ? 16.200 12.201 25.598 1.00 94.12 644 ASP A N 1
ATOM 5089 C CA . ASP A 1 644 ? 16.972 13.411 25.269 1.00 94.12 644 ASP A CA 1
ATOM 5090 C C . ASP A 1 644 ? 16.593 14.098 23.942 1.00 94.12 644 ASP A C 1
ATOM 5092 O O . ASP A 1 644 ? 17.037 15.216 23.682 1.00 94.12 644 ASP A O 1
ATOM 5096 N N . THR A 1 645 ? 15.815 13.441 23.076 1.00 95.12 645 THR A N 1
ATOM 5097 C CA . THR A 1 645 ? 15.545 13.917 21.703 1.00 95.12 645 THR A CA 1
ATOM 5098 C C . THR A 1 645 ? 14.095 14.302 21.439 1.00 95.12 645 THR A C 1
ATOM 5100 O O . THR A 1 645 ? 13.828 14.981 20.451 1.00 95.12 645 THR A O 1
ATOM 5103 N N . MET A 1 646 ? 13.163 13.877 22.292 1.00 97.81 646 MET A N 1
ATOM 5104 C CA . MET A 1 646 ? 11.731 14.081 22.097 1.00 97.81 646 MET A CA 1
ATOM 5105 C C . MET A 1 646 ? 11.227 15.218 22.981 1.00 97.81 646 MET A C 1
ATOM 5107 O O . MET A 1 646 ? 11.183 15.092 24.204 1.00 97.81 646 MET A O 1
ATOM 5111 N N . HIS A 1 647 ? 10.778 16.304 22.361 1.00 98.38 647 HIS A N 1
ATOM 5112 C CA . HIS A 1 647 ? 10.068 17.377 23.039 1.00 98.38 647 HIS A CA 1
ATOM 5113 C C . HIS A 1 647 ? 8.554 17.164 22.917 1.00 98.38 647 HIS A C 1
ATOM 5115 O O . HIS A 1 647 ? 7.985 17.248 21.833 1.00 98.38 647 HIS A O 1
ATOM 5121 N N . ALA A 1 648 ? 7.881 16.888 24.034 1.00 98.56 648 ALA A N 1
ATOM 5122 C CA . ALA A 1 648 ? 6.435 16.684 24.063 1.00 98.56 648 ALA A CA 1
ATOM 5123 C C . ALA A 1 648 ? 5.787 17.577 25.126 1.00 98.56 648 ALA A C 1
ATOM 5125 O O . ALA A 1 648 ? 6.064 17.427 26.318 1.00 98.56 648 ALA A O 1
ATOM 5126 N N . VAL A 1 649 ? 4.923 18.510 24.712 1.00 98.69 649 VAL A N 1
ATOM 5127 C CA . VAL A 1 649 ? 4.378 19.546 25.604 1.00 98.69 649 VAL A CA 1
ATOM 5128 C C . VAL A 1 649 ? 2.896 19.838 25.366 1.00 98.69 649 VAL A C 1
ATOM 5130 O O . VAL A 1 649 ? 2.409 19.908 24.240 1.00 98.69 649 VAL A O 1
ATOM 5133 N N . ILE A 1 650 ? 2.167 20.056 26.456 1.00 98.69 650 ILE A N 1
ATOM 5134 C CA . ILE A 1 650 ? 0.804 20.585 26.461 1.00 98.69 650 ILE A CA 1
ATOM 5135 C C . ILE A 1 650 ? 0.839 21.959 27.124 1.00 98.69 650 ILE A C 1
ATOM 5137 O O . ILE A 1 650 ? 1.369 22.101 28.227 1.00 98.69 650 ILE A O 1
ATOM 5141 N N . ASN A 1 651 ? 0.247 22.962 26.482 1.00 98.31 651 ASN A N 1
ATOM 5142 C CA . ASN A 1 651 ? 0.076 24.294 27.047 1.00 98.31 651 ASN A CA 1
ATOM 5143 C C . ASN A 1 651 ? -1.371 24.761 26.864 1.00 98.31 651 ASN A C 1
ATOM 5145 O O . ASN A 1 651 ? -1.836 24.944 25.733 1.00 98.31 651 ASN A O 1
ATOM 5149 N N . THR A 1 652 ? -2.081 24.941 27.977 1.00 98.00 652 THR A N 1
ATOM 5150 C CA . THR A 1 652 ? -3.488 25.333 27.997 1.00 98.00 652 THR A CA 1
ATOM 5151 C C . THR A 1 652 ? -3.712 26.627 28.774 1.00 98.00 652 THR A C 1
ATOM 5153 O O . THR A 1 652 ? -3.209 26.851 29.876 1.00 98.00 652 THR A O 1
ATOM 5156 N N . ASN A 1 653 ? -4.550 27.486 28.209 1.00 97.31 653 ASN A N 1
ATOM 5157 C CA . ASN A 1 653 ? -5.100 28.666 28.837 1.00 97.31 653 ASN A CA 1
ATOM 5158 C C . ASN A 1 653 ? -6.566 28.829 28.420 1.00 97.31 653 ASN A C 1
ATOM 5160 O O . ASN A 1 653 ? -6.860 29.373 27.358 1.00 97.31 653 ASN A O 1
ATOM 5164 N N . HIS A 1 654 ? -7.481 28.387 29.283 1.00 96.12 654 HIS A N 1
ATOM 5165 C CA . HIS A 1 654 ? -8.928 28.444 29.045 1.00 96.12 654 HIS A CA 1
ATOM 5166 C C . HIS A 1 654 ? -9.583 29.772 29.447 1.00 96.12 654 HIS A C 1
ATOM 5168 O O . HIS A 1 654 ? -10.811 29.898 29.449 1.00 96.12 654 HIS A O 1
ATOM 5174 N N . ASP A 1 655 ? -8.774 30.758 29.838 1.00 94.88 655 ASP A N 1
ATOM 5175 C CA . ASP A 1 655 ? -9.238 32.038 30.357 1.00 94.88 655 ASP A CA 1
ATOM 5176 C C . ASP A 1 655 ? -9.008 33.211 29.400 1.00 94.88 655 ASP A C 1
ATOM 5178 O O . ASP A 1 655 ? -9.120 34.362 29.823 1.00 94.88 655 ASP A O 1
ATOM 5182 N N . HIS A 1 656 ? -8.688 32.953 28.130 1.00 94.44 656 HIS A N 1
ATOM 5183 C CA . HIS A 1 656 ? -8.420 34.005 27.151 1.00 94.44 656 HIS A CA 1
ATOM 5184 C C . HIS A 1 656 ? -9.715 34.690 26.679 1.00 94.44 656 HIS A C 1
ATOM 5186 O O . HIS A 1 656 ? -10.200 34.441 25.582 1.00 94.44 656 HIS A O 1
ATOM 5192 N N . SER A 1 657 ? -10.273 35.578 27.503 1.00 92.25 657 SER A N 1
ATOM 5193 C CA . SER A 1 657 ? -11.549 36.268 27.252 1.00 92.25 657 SER A CA 1
ATOM 5194 C C . SER A 1 657 ? -11.399 37.608 26.515 1.00 92.25 657 SER A C 1
ATOM 5196 O O . SER A 1 657 ? -12.098 38.573 26.824 1.00 92.25 657 SER A O 1
ATOM 5198 N N . PHE A 1 658 ? -10.441 37.717 25.589 1.00 94.75 658 PHE A N 1
ATOM 5199 C CA . PHE A 1 658 ? -10.120 38.970 24.879 1.00 94.75 658 PHE A CA 1
ATOM 5200 C C . PHE A 1 658 ? -10.600 38.972 23.419 1.00 94.75 658 PHE A C 1
ATOM 5202 O O . PHE A 1 658 ? -10.071 39.696 22.577 1.00 94.75 658 PHE A O 1
ATOM 5209 N N . GLY A 1 659 ? -11.640 38.182 23.137 1.00 89.56 659 GLY A N 1
ATOM 5210 C CA . GLY A 1 659 ? -12.196 37.980 21.802 1.00 89.56 659 GLY A CA 1
ATOM 5211 C C . GLY A 1 659 ? -11.545 36.815 21.043 1.00 89.56 659 GLY A C 1
ATOM 5212 O O . GLY A 1 659 ? -10.623 36.181 21.555 1.00 89.56 659 GLY A O 1
ATOM 5213 N N . PRO A 1 660 ? -12.041 36.504 19.830 1.00 89.25 660 PRO A N 1
ATOM 5214 C CA . PRO A 1 660 ? -11.561 35.374 19.024 1.00 89.25 660 PRO A CA 1
ATOM 5215 C C . PRO A 1 660 ? -10.217 35.645 18.328 1.00 89.25 660 PRO A C 1
ATOM 5217 O O . PRO A 1 660 ? -9.525 34.719 17.910 1.00 89.25 660 PRO A O 1
ATOM 5220 N N . HIS A 1 661 ? -9.829 36.915 18.188 1.00 89.12 661 HIS A N 1
ATOM 5221 C CA . HIS A 1 661 ? -8.550 37.296 17.596 1.00 89.12 661 HIS A CA 1
ATOM 5222 C C . HIS A 1 661 ? -7.391 36.865 18.511 1.00 89.12 661 HIS A C 1
ATOM 5224 O O . HIS A 1 661 ? -7.389 37.206 19.689 1.00 89.12 661 HIS A O 1
ATOM 5230 N N . ASN A 1 662 ? -6.391 36.163 17.965 1.00 92.00 662 ASN A N 1
ATOM 5231 C CA . ASN A 1 662 ? -5.282 35.524 18.700 1.00 92.00 662 ASN A CA 1
ATOM 5232 C C . ASN A 1 662 ? -5.676 34.374 19.647 1.00 92.00 662 ASN A C 1
ATOM 5234 O O . ASN A 1 662 ? -4.869 33.996 20.498 1.00 92.00 662 ASN A O 1
ATOM 5238 N N . GLN A 1 663 ? -6.867 33.787 19.501 1.00 95.19 663 GLN A N 1
ATOM 5239 C CA . GLN A 1 663 ? -7.113 32.470 20.084 1.00 95.19 663 GLN A CA 1
ATOM 5240 C C . GLN A 1 663 ? -6.394 31.384 19.282 1.00 95.19 663 GLN A C 1
ATOM 5242 O O . GLN A 1 663 ? -6.301 31.449 18.055 1.00 95.19 663 GLN A O 1
ATOM 5247 N N . GLU A 1 664 ? -5.913 30.362 19.980 1.00 95.75 664 GLU A N 1
ATOM 5248 C CA . GLU A 1 664 ? -5.169 29.251 19.399 1.00 95.75 664 GLU A CA 1
ATOM 5249 C C . GLU A 1 664 ? -5.746 27.925 19.884 1.00 95.75 664 GLU A C 1
ATOM 5251 O O . GLU A 1 664 ? -5.998 27.734 21.073 1.00 95.75 664 GLU A O 1
ATOM 5256 N N . SER A 1 665 ? -5.925 26.980 18.969 1.00 97.69 665 SER A N 1
ATOM 5257 C CA . SER A 1 665 ? -6.251 25.603 19.319 1.00 97.69 665 SER A CA 1
ATOM 5258 C C . SER A 1 665 ? -5.689 24.667 18.263 1.00 97.69 665 SER A C 1
ATOM 5260 O O . SER A 1 665 ? -6.233 24.581 17.161 1.00 97.69 665 SER A O 1
ATOM 5262 N N . PHE A 1 666 ? -4.562 24.019 18.547 1.00 98.38 666 PHE A N 1
ATOM 5263 C CA . PHE A 1 666 ? -3.930 23.121 17.588 1.00 98.38 666 PHE A CA 1
ATOM 5264 C C . PHE A 1 666 ? -3.146 21.986 18.240 1.00 98.38 666 PHE A C 1
ATOM 5266 O O . PHE A 1 666 ? -2.743 22.057 19.402 1.00 98.38 666 PHE A O 1
ATOM 5273 N N . ILE A 1 667 ? -2.909 20.960 17.432 1.00 98.75 667 ILE A N 1
ATOM 5274 C CA . ILE A 1 667 ? -1.944 19.897 17.676 1.00 98.75 667 ILE A CA 1
ATOM 5275 C C . ILE A 1 667 ? -0.890 19.984 16.573 1.00 98.75 667 ILE A C 1
ATOM 5277 O O . ILE A 1 667 ? -1.227 20.222 15.410 1.00 98.75 667 ILE A O 1
ATOM 5281 N N . LYS A 1 668 ? 0.378 19.826 16.932 1.00 98.62 668 LYS A N 1
ATOM 5282 C CA . LYS A 1 668 ? 1.503 19.864 16.004 1.00 98.62 668 LYS A CA 1
ATOM 5283 C C . LYS A 1 668 ? 2.373 18.630 16.211 1.00 98.62 668 LYS A C 1
ATOM 5285 O O . LYS A 1 668 ? 2.633 18.255 17.351 1.00 98.62 668 LYS A O 1
ATOM 5290 N N . TRP A 1 669 ? 2.819 18.041 15.110 1.00 98.81 669 TRP A N 1
ATOM 5291 C CA . TRP A 1 669 ? 3.785 16.949 15.072 1.00 98.81 669 TRP A CA 1
ATOM 5292 C C . TRP A 1 669 ? 4.923 17.362 14.148 1.00 98.81 669 TRP A C 1
ATOM 5294 O O . TRP A 1 669 ? 4.664 17.698 12.994 1.00 98.81 669 TRP A O 1
ATOM 5304 N N . GLU A 1 670 ? 6.163 17.324 14.618 1.00 98.69 670 GLU A N 1
ATOM 5305 C CA . GLU A 1 670 ? 7.334 17.521 13.766 1.00 98.69 670 GLU A CA 1
ATOM 5306 C C . GLU A 1 670 ? 8.234 16.296 13.827 1.00 98.69 670 GLU A C 1
ATOM 5308 O O . GLU A 1 670 ? 8.498 15.728 14.892 1.00 98.69 670 GLU A O 1
ATOM 5313 N N . GLY A 1 671 ? 8.702 15.897 12.652 1.00 98.31 671 GLY A N 1
ATOM 5314 C CA . GLY A 1 671 ? 9.676 14.843 12.499 1.00 98.31 671 GLY A CA 1
ATOM 5315 C C . GLY A 1 671 ? 10.789 15.236 11.542 1.00 98.31 671 GLY A C 1
ATOM 5316 O O . GLY A 1 671 ? 10.766 16.279 10.888 1.00 98.31 671 GLY A O 1
ATOM 5317 N N . THR A 1 672 ? 11.799 14.380 11.454 1.00 97.25 672 THR A N 1
ATOM 5318 C CA . THR A 1 672 ? 13.046 14.663 10.728 1.00 97.25 672 THR A CA 1
ATOM 5319 C C . THR A 1 672 ? 12.882 14.925 9.226 1.00 97.25 672 THR A C 1
ATOM 5321 O O . THR A 1 672 ? 13.819 15.410 8.593 1.00 97.25 672 THR A O 1
ATOM 5324 N N . LYS A 1 673 ? 11.716 14.627 8.638 1.00 95.75 673 LYS A N 1
ATOM 5325 C CA . LYS A 1 673 ? 11.413 14.824 7.209 1.00 95.75 673 LYS A CA 1
ATOM 5326 C C . LYS A 1 673 ? 10.187 15.703 6.953 1.00 95.75 673 LY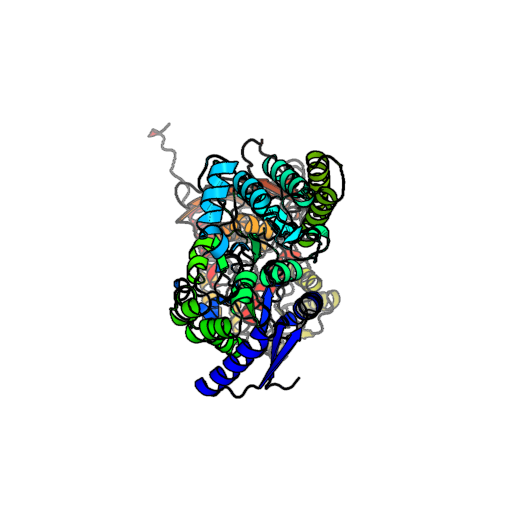S A C 1
ATOM 5328 O O . LYS A 1 673 ? 9.795 15.864 5.799 1.00 95.75 673 LYS A O 1
ATOM 5333 N N . GLY A 1 674 ? 9.554 16.265 7.979 1.00 97.50 674 GLY A N 1
ATOM 5334 C CA . GLY A 1 674 ? 8.349 17.063 7.780 1.00 97.50 674 GLY A CA 1
ATOM 5335 C C . GLY A 1 674 ? 7.612 17.431 9.059 1.00 97.50 674 GLY A C 1
ATOM 5336 O O . GLY A 1 674 ? 8.038 17.111 10.162 1.00 97.50 674 GLY A O 1
ATOM 5337 N N . ALA A 1 675 ? 6.476 18.099 8.903 1.00 98.62 675 ALA A N 1
ATOM 5338 C CA . ALA A 1 675 ? 5.632 18.523 10.009 1.00 98.62 675 ALA A CA 1
ATOM 5339 C C . ALA A 1 675 ? 4.148 18.471 9.639 1.00 98.62 675 ALA A C 1
ATOM 5341 O O . ALA A 1 675 ? 3.779 18.547 8.468 1.00 98.62 675 ALA A O 1
ATOM 5342 N N . ILE A 1 676 ? 3.297 18.358 10.652 1.00 98.69 676 ILE A N 1
ATOM 5343 C CA . ILE A 1 676 ? 1.838 18.374 10.558 1.00 98.69 676 ILE A CA 1
ATOM 5344 C C . ILE A 1 676 ? 1.319 19.357 11.602 1.00 98.69 676 ILE A C 1
ATOM 5346 O O . ILE A 1 676 ? 1.775 19.354 12.746 1.00 98.69 676 ILE A O 1
ATOM 5350 N N . LYS A 1 677 ? 0.341 20.181 11.230 1.00 98.62 677 LYS A N 1
ATOM 5351 C CA . LYS A 1 677 ? -0.373 21.078 12.135 1.00 98.62 677 LYS A CA 1
ATOM 5352 C C . LYS A 1 677 ? -1.872 20.942 11.907 1.00 98.62 677 LYS A C 1
ATOM 5354 O O . LYS A 1 677 ? -2.373 21.205 10.817 1.00 98.62 677 LYS A O 1
ATOM 5359 N N . ALA A 1 678 ? -2.588 20.545 12.951 1.00 98.38 678 ALA A N 1
ATOM 5360 C CA . ALA A 1 678 ? -4.033 20.388 12.933 1.00 98.38 678 ALA A CA 1
ATOM 5361 C C . ALA A 1 678 ? -4.696 21.402 13.868 1.00 98.38 678 ALA A C 1
ATOM 5363 O O . ALA A 1 678 ? -4.431 21.394 15.069 1.00 98.38 678 ALA A O 1
ATOM 5364 N N . ARG A 1 679 ? -5.579 22.259 13.348 1.00 97.62 679 ARG A N 1
ATOM 5365 C CA . ARG A 1 679 ? -6.433 23.136 14.159 1.00 97.62 679 ARG A CA 1
ATOM 5366 C C . ARG A 1 679 ? -7.613 22.340 14.707 1.00 97.62 679 ARG A C 1
ATOM 5368 O O . ARG A 1 679 ? -8.361 21.764 13.924 1.00 97.62 679 ARG A O 1
ATOM 5375 N N . MET A 1 680 ? -7.807 22.392 16.024 1.00 97.06 680 MET A N 1
ATOM 5376 C CA . MET A 1 680 ? -8.992 21.868 16.709 1.00 97.06 680 MET A CA 1
ATOM 5377 C C . MET A 1 680 ? -10.069 22.959 16.749 1.00 97.06 680 MET A C 1
ATOM 5379 O O . MET A 1 680 ? -10.221 23.686 17.732 1.00 97.06 680 MET A O 1
ATOM 5383 N N . GLY A 1 681 ? -10.796 23.108 15.649 1.00 94.56 681 GLY A N 1
ATOM 5384 C CA . GLY A 1 681 ? -11.758 24.181 15.438 1.00 94.56 681 GLY A CA 1
ATOM 5385 C C . GLY A 1 681 ? -12.918 24.173 16.435 1.00 94.56 681 GLY A C 1
ATOM 5386 O O . GLY A 1 681 ? -13.359 25.242 16.859 1.00 94.56 681 GLY A O 1
ATOM 5387 N N . LEU A 1 682 ? -13.337 22.992 16.906 1.00 93.62 682 LEU A N 1
ATOM 5388 C CA . LEU A 1 682 ? -14.390 22.838 17.919 1.00 93.62 682 LEU A CA 1
ATOM 5389 C C . LEU A 1 682 ? -14.175 23.721 19.160 1.00 93.62 682 LEU A C 1
ATOM 5391 O O . LEU A 1 682 ? -15.122 24.314 19.671 1.00 93.62 682 LEU A O 1
ATOM 5395 N N . LEU A 1 683 ? -12.941 23.806 19.667 1.00 93.12 683 LEU A N 1
ATOM 5396 C CA . LEU A 1 683 ? -12.683 24.507 20.925 1.00 93.12 683 LEU A CA 1
ATOM 5397 C C . LEU A 1 683 ? -12.698 26.028 20.785 1.00 93.12 683 LEU A C 1
ATOM 5399 O O . LEU A 1 683 ? -12.905 26.717 21.780 1.00 93.12 683 LEU A O 1
ATOM 5403 N N . MET A 1 684 ? -12.462 26.551 19.580 1.00 92.19 684 MET A N 1
ATOM 5404 C CA . MET A 1 684 ? -12.355 27.994 19.348 1.00 92.19 684 MET A CA 1
ATOM 5405 C C . MET A 1 684 ? -13.709 28.716 19.421 1.00 92.19 684 MET A C 1
ATOM 5407 O O . MET A 1 684 ? -13.729 29.926 19.617 1.00 92.19 684 MET A O 1
ATOM 5411 N N . ASP A 1 685 ? -14.824 27.990 19.277 1.00 90.75 685 ASP A N 1
ATOM 5412 C CA . ASP A 1 685 ? -16.188 28.523 19.433 1.00 90.75 685 ASP A CA 1
ATOM 5413 C C . ASP A 1 685 ? -17.154 27.450 19.969 1.00 90.75 685 ASP A C 1
ATOM 5415 O O . ASP A 1 685 ? -18.156 27.098 19.350 1.00 90.75 685 ASP A O 1
ATOM 5419 N N . TYR A 1 686 ? -16.826 26.833 21.103 1.00 89.75 686 TYR A N 1
ATOM 5420 C CA . TYR A 1 686 ? -17.631 25.727 21.627 1.00 89.75 686 TYR A CA 1
ATOM 5421 C C . TYR A 1 686 ? -19.070 26.170 21.994 1.00 89.75 686 TYR A C 1
ATOM 5423 O O . TYR A 1 686 ? -19.225 27.166 22.706 1.00 89.75 686 TYR A O 1
ATOM 5431 N N . PRO A 1 687 ? -20.130 25.412 21.629 1.00 86.94 687 PRO A N 1
ATOM 5432 C CA . PRO A 1 687 ? -20.115 24.093 20.979 1.00 86.94 687 PRO A CA 1
ATOM 5433 C C . PRO A 1 687 ? -20.175 24.118 19.442 1.00 86.94 687 PRO A C 1
ATOM 5435 O O . PRO A 1 687 ? -20.129 23.054 18.834 1.00 86.94 687 PRO A O 1
ATOM 5438 N N . HIS A 1 688 ? -20.317 25.285 18.812 1.00 87.19 688 HIS A N 1
ATOM 5439 C CA . HIS A 1 688 ? -20.500 25.401 17.359 1.00 87.19 688 HIS A CA 1
ATOM 5440 C C . HIS A 1 688 ? -19.220 25.079 16.577 1.00 87.19 688 HIS A C 1
ATOM 5442 O O . HIS A 1 688 ? -19.278 24.472 15.511 1.00 87.19 688 HIS A O 1
ATOM 5448 N N . GLY A 1 689 ? -18.073 25.456 17.140 1.00 87.88 689 GLY A N 1
ATOM 5449 C CA . GLY A 1 689 ? -16.759 25.342 16.536 1.00 87.88 689 GLY A CA 1
ATOM 5450 C C . GLY A 1 689 ? -16.536 26.308 15.374 1.00 87.88 689 GLY A C 1
ATOM 5451 O O . GLY A 1 689 ? -17.453 26.885 14.793 1.00 87.88 689 GLY A O 1
ATOM 5452 N N . VAL A 1 690 ? -15.271 26.445 14.999 1.00 91.19 690 VAL A N 1
ATOM 5453 C CA . VAL A 1 690 ? -14.875 26.887 13.655 1.00 91.19 690 VAL A CA 1
ATOM 5454 C C . VAL A 1 690 ? -14.441 25.657 12.847 1.00 91.19 690 VAL A C 1
ATOM 5456 O O . VAL A 1 690 ? -14.227 24.601 13.445 1.00 91.19 690 VAL A O 1
ATOM 5459 N N . PRO A 1 691 ? -14.275 25.743 11.514 1.00 92.00 691 PRO A N 1
ATOM 5460 C CA . PRO A 1 691 ? -13.778 24.609 10.742 1.00 92.00 691 PRO A CA 1
ATOM 5461 C C . PRO A 1 691 ? -12.447 24.085 11.292 1.00 92.00 691 PRO A C 1
ATOM 5463 O O . PRO A 1 691 ? -11.548 24.869 11.617 1.00 92.00 691 PRO A O 1
ATOM 5466 N N . ASP A 1 692 ? -12.283 22.768 11.358 1.00 96.06 692 ASP A N 1
ATOM 5467 C CA . ASP A 1 692 ? -10.960 22.180 11.563 1.00 96.06 692 ASP A CA 1
ATOM 5468 C C . ASP A 1 692 ? -10.046 22.545 10.384 1.00 96.06 692 ASP A C 1
ATOM 5470 O O . ASP A 1 692 ? -10.499 22.970 9.319 1.00 96.06 692 ASP A O 1
ATOM 5474 N N . LYS A 1 693 ? -8.736 22.448 10.591 1.00 96.50 693 LYS A N 1
ATOM 5475 C CA . LYS A 1 693 ? -7.747 22.676 9.532 1.00 96.50 693 LYS A CA 1
ATOM 5476 C C . LYS A 1 693 ? -6.665 21.624 9.648 1.00 96.50 693 LYS A C 1
ATOM 5478 O O . LYS A 1 693 ? -6.178 21.413 10.754 1.00 96.50 693 LYS A O 1
ATOM 5483 N N . PHE A 1 694 ? -6.285 20.990 8.547 1.00 97.81 694 PHE A N 1
ATOM 5484 C CA . PHE A 1 694 ? -5.208 20.008 8.531 1.00 97.81 694 PHE A CA 1
ATOM 5485 C C . PHE A 1 694 ? -4.154 20.420 7.512 1.00 97.81 694 PHE A C 1
ATOM 5487 O O . PHE A 1 694 ? -4.395 20.417 6.305 1.00 97.81 694 PHE A O 1
ATOM 5494 N N . GLU A 1 695 ? -2.986 20.797 8.016 1.00 97.69 695 GLU A N 1
ATOM 5495 C CA . GLU A 1 695 ? -1.861 21.255 7.216 1.00 97.69 695 GLU A CA 1
ATOM 5496 C C . GLU A 1 695 ? -0.666 20.334 7.436 1.00 97.69 695 GLU A C 1
ATOM 5498 O O . GLU A 1 695 ? -0.420 19.869 8.549 1.00 97.69 695 GLU A O 1
ATOM 5503 N N . TYR A 1 696 ? 0.105 20.090 6.385 1.00 97.25 696 TYR A N 1
ATOM 5504 C CA . TYR A 1 696 ? 1.327 19.304 6.463 1.00 97.25 696 TYR A CA 1
ATOM 5505 C C . TYR A 1 696 ? 2.404 19.863 5.539 1.00 97.25 696 TYR A C 1
ATOM 5507 O O . TYR A 1 696 ? 2.117 20.498 4.528 1.00 97.25 696 TYR A O 1
ATOM 5515 N N . CYS A 1 697 ? 3.656 19.594 5.872 1.00 96.75 697 CYS A N 1
ATOM 5516 C CA . CYS A 1 697 ? 4.822 19.905 5.066 1.00 96.75 697 CYS A CA 1
ATOM 5517 C C . CYS A 1 697 ? 5.713 18.663 5.041 1.00 96.75 697 CYS A C 1
ATOM 5519 O O . CYS A 1 697 ? 6.135 18.193 6.093 1.00 96.75 697 CYS A O 1
ATOM 5521 N N . ILE A 1 698 ? 6.012 18.139 3.855 1.00 93.62 698 ILE A N 1
ATOM 5522 C CA . ILE A 1 698 ? 7.004 17.072 3.664 1.00 93.62 698 ILE A CA 1
ATOM 5523 C C . ILE A 1 698 ? 8.202 17.710 2.970 1.00 93.62 698 ILE A C 1
ATOM 5525 O O . ILE A 1 698 ? 8.042 18.396 1.961 1.00 93.62 698 ILE A O 1
ATOM 5529 N N . VAL A 1 699 ? 9.390 17.529 3.540 1.00 90.69 699 VAL A N 1
ATOM 5530 C CA . VAL A 1 699 ? 10.629 18.088 3.003 1.00 90.69 699 VAL A CA 1
ATOM 5531 C C . VAL A 1 699 ? 11.058 17.265 1.793 1.00 90.69 699 VAL A C 1
ATOM 5533 O O . VAL A 1 699 ? 11.264 16.058 1.884 1.00 90.69 699 VAL A O 1
ATOM 5536 N N . GLU A 1 700 ? 11.214 17.939 0.658 1.00 82.94 700 GLU A N 1
ATOM 5537 C CA . GLU A 1 700 ? 11.704 17.357 -0.589 1.00 82.94 700 GLU A CA 1
ATOM 5538 C C . GLU A 1 700 ? 13.107 17.904 -0.885 1.00 82.94 700 GLU A C 1
ATOM 5540 O O . GLU A 1 700 ? 13.358 19.107 -0.766 1.00 82.94 700 GLU A O 1
ATOM 5545 N N . GLU A 1 701 ? 14.038 17.031 -1.274 1.00 83.12 701 GLU A N 1
ATOM 5546 C CA . GLU A 1 701 ? 15.423 17.429 -1.536 1.00 83.12 701 GLU A CA 1
ATOM 5547 C C . GLU A 1 701 ? 15.501 18.489 -2.649 1.00 83.12 701 GLU A C 1
ATOM 5549 O O . GLU A 1 701 ? 14.886 18.367 -3.711 1.00 83.12 701 GLU A O 1
ATOM 5554 N N . GLY A 1 702 ? 16.251 19.564 -2.393 1.00 84.62 702 GLY A N 1
ATOM 5555 C CA . GLY A 1 702 ? 16.417 20.669 -3.340 1.00 84.62 702 GLY A CA 1
ATOM 5556 C C . GLY A 1 702 ? 15.207 21.602 -3.478 1.00 84.62 702 GLY A C 1
ATOM 5557 O O . GLY A 1 702 ? 15.235 22.482 -4.340 1.00 84.62 702 GLY A O 1
ATOM 5558 N N . LYS A 1 703 ? 14.164 21.458 -2.646 1.00 88.94 703 LYS A N 1
ATOM 5559 C CA . LYS A 1 703 ? 13.000 22.360 -2.615 1.00 88.94 703 LYS A CA 1
ATOM 5560 C C . LYS A 1 703 ? 12.867 23.075 -1.273 1.00 88.94 703 LYS A C 1
ATOM 5562 O O . LYS A 1 703 ? 13.241 22.553 -0.226 1.00 88.94 703 LYS A O 1
ATOM 5567 N N . ALA A 1 704 ? 12.318 24.288 -1.309 1.00 91.12 704 ALA A N 1
ATOM 5568 C CA . ALA A 1 704 ? 11.933 24.990 -0.090 1.00 91.12 704 ALA A CA 1
ATOM 5569 C C . ALA A 1 704 ? 10.738 24.270 0.570 1.00 91.12 704 ALA A C 1
ATOM 5571 O O . ALA A 1 704 ? 9.848 23.826 -0.160 1.00 91.12 704 ALA A O 1
ATOM 5572 N N . PRO A 1 705 ? 10.691 24.165 1.912 1.00 93.38 705 PRO A N 1
ATOM 5573 C CA . PRO A 1 705 ? 9.540 23.607 2.616 1.00 93.38 705 PRO A CA 1
ATOM 5574 C C . PRO A 1 705 ? 8.244 24.342 2.251 1.00 93.38 705 PRO A C 1
ATOM 5576 O O . PRO A 1 705 ? 8.186 25.572 2.313 1.00 93.38 705 PRO A O 1
ATOM 5579 N N . GLU A 1 706 ? 7.207 23.589 1.891 1.00 94.56 706 GLU A N 1
ATOM 5580 C CA . GLU A 1 706 ? 5.902 24.117 1.493 1.00 94.56 706 GLU A CA 1
ATOM 5581 C C . GLU A 1 706 ? 4.794 23.434 2.300 1.00 94.56 706 GLU A C 1
ATOM 5583 O O . GLU A 1 706 ? 4.671 22.206 2.300 1.00 94.56 706 GLU A O 1
ATOM 5588 N N . TRP A 1 707 ? 3.974 24.244 2.973 1.00 95.62 707 TRP A N 1
ATOM 5589 C CA . TRP A 1 707 ? 2.795 23.767 3.689 1.00 95.62 707 TRP A CA 1
ATOM 5590 C C . TRP A 1 707 ? 1.630 23.569 2.727 1.00 95.62 707 TRP A C 1
ATOM 5592 O O . TRP A 1 707 ? 1.271 24.462 1.962 1.00 95.62 707 TRP A O 1
ATOM 5602 N N . LYS A 1 708 ? 1.024 22.391 2.806 1.00 93.19 708 LYS A N 1
ATOM 5603 C CA . LYS A 1 708 ? -0.134 21.968 2.029 1.00 93.19 708 LYS A CA 1
ATOM 5604 C C . LYS A 1 708 ? -1.300 21.742 2.979 1.00 93.19 708 LYS A C 1
ATOM 5606 O O . LYS A 1 708 ? -1.121 21.201 4.067 1.00 93.19 708 LYS A O 1
ATOM 5611 N N . GLU A 1 709 ? -2.491 22.129 2.553 1.00 93.56 709 GLU A N 1
ATOM 5612 C CA . GLU A 1 709 ? -3.734 21.917 3.293 1.00 93.56 709 GLU A CA 1
ATOM 5613 C C . GLU A 1 709 ? -4.527 20.770 2.659 1.00 93.56 709 GLU A C 1
ATOM 5615 O O . GLU A 1 709 ? -4.589 20.659 1.432 1.00 93.56 709 GLU A O 1
ATOM 5620 N N . ILE A 1 710 ? -5.119 19.909 3.490 1.00 89.25 710 ILE A N 1
ATOM 5621 C CA . ILE A 1 710 ? -6.071 18.879 3.059 1.00 89.25 710 ILE A CA 1
ATOM 5622 C C . ILE A 1 710 ? -7.374 19.083 3.816 1.00 89.25 710 ILE A C 1
ATOM 5624 O O . ILE A 1 710 ? -7.396 19.164 5.044 1.00 89.25 710 ILE A O 1
ATOM 5628 N N . GLU A 1 711 ? -8.470 19.112 3.069 1.00 90.75 711 GLU A N 1
ATOM 5629 C CA . GLU A 1 711 ? -9.807 19.093 3.639 1.00 90.75 711 GLU A CA 1
ATOM 5630 C C . GLU A 1 711 ? -10.146 17.669 4.102 1.00 90.75 711 GLU A C 1
ATOM 5632 O O . GLU A 1 711 ? -10.115 16.714 3.321 1.00 90.75 711 GLU A O 1
ATOM 5637 N N . LEU A 1 712 ? -10.441 17.524 5.394 1.00 91.44 712 LEU A N 1
ATOM 5638 C CA . LEU A 1 712 ? -10.875 16.269 6.002 1.00 91.44 712 LEU A CA 1
ATOM 5639 C C . LEU A 1 712 ? -12.362 16.368 6.335 1.00 91.44 712 LEU A C 1
ATOM 5641 O O . LEU A 1 712 ? -12.830 17.390 6.831 1.00 91.44 712 LEU A O 1
ATOM 5645 N N . GLU A 1 713 ? -13.107 15.299 6.072 1.00 91.44 713 GLU A N 1
ATOM 5646 C CA . GLU A 1 713 ? -14.531 15.242 6.377 1.00 91.44 713 GLU A CA 1
ATOM 5647 C C . GLU A 1 713 ? -14.753 14.839 7.839 1.00 91.44 713 GLU A C 1
ATOM 5649 O O . GLU A 1 713 ? -14.237 13.821 8.307 1.00 91.44 713 GLU A O 1
ATOM 5654 N N . GLY A 1 714 ? -15.607 15.598 8.521 1.00 91.75 714 GLY A N 1
ATOM 5655 C CA . GLY A 1 714 ? -15.933 15.400 9.929 1.00 91.75 714 GLY A CA 1
ATOM 5656 C C . GLY A 1 714 ? -15.034 16.212 10.856 1.00 91.75 714 GLY A C 1
ATOM 5657 O O . GLY A 1 714 ? -14.098 16.877 10.424 1.00 91.75 714 GLY A O 1
ATOM 5658 N N . SER A 1 715 ? -15.342 16.163 12.145 1.00 94.06 715 SER A N 1
ATOM 5659 C CA . SER A 1 715 ? -14.660 16.935 13.178 1.00 94.06 715 SER A CA 1
ATOM 5660 C C . SER A 1 715 ? -14.396 16.099 14.429 1.00 94.06 715 SER A C 1
ATOM 5662 O O . SER A 1 715 ? -14.678 14.902 14.495 1.00 94.06 715 SER A O 1
ATOM 5664 N N . TRP A 1 716 ? -13.832 16.729 15.455 1.00 94.81 716 TRP A N 1
ATOM 5665 C CA . TRP A 1 716 ? -13.667 16.109 16.757 1.00 94.81 716 TRP A CA 1
ATOM 5666 C C . TRP A 1 716 ? -15.021 15.678 17.344 1.00 94.81 716 TRP A C 1
ATOM 5668 O O . TRP A 1 716 ? -15.175 14.541 17.785 1.00 94.81 716 TRP A O 1
ATOM 5678 N N . PHE A 1 717 ? -16.020 16.564 17.333 1.00 93.50 717 PHE A N 1
ATOM 5679 C CA . PHE A 1 717 ? -17.384 16.251 17.761 1.00 93.50 717 PHE A CA 1
ATOM 5680 C C . PHE A 1 717 ? -18.334 16.471 16.576 1.00 93.50 717 PHE A C 1
ATOM 5682 O O . PHE A 1 717 ? -18.228 17.501 15.914 1.00 93.50 717 PHE A O 1
ATOM 5689 N N . PRO A 1 718 ? -19.278 15.555 16.315 1.00 94.38 718 PRO A N 1
ATOM 5690 C CA . PRO A 1 718 ? -19.488 14.278 17.001 1.00 94.38 718 PRO A CA 1
ATOM 5691 C C . PRO A 1 718 ? -18.640 13.125 16.422 1.00 94.38 718 PRO A C 1
ATOM 5693 O O . PRO A 1 718 ? -18.587 12.052 17.015 1.00 94.38 718 PRO A O 1
ATOM 5696 N N . ASP A 1 719 ? -17.989 13.305 15.270 1.00 96.19 719 ASP A N 1
ATOM 5697 C CA . ASP A 1 719 ? -17.549 12.187 14.417 1.00 96.19 719 ASP A CA 1
ATOM 5698 C C . ASP A 1 719 ? -16.548 11.229 15.068 1.00 96.19 719 ASP A C 1
ATOM 5700 O O . ASP A 1 719 ? -16.608 10.021 14.840 1.00 96.19 719 ASP A O 1
ATOM 5704 N N . ALA A 1 720 ? -15.664 11.727 15.927 1.00 97.19 720 ALA A N 1
ATOM 5705 C CA . ALA A 1 720 ? -14.660 10.895 16.579 1.00 97.19 720 ALA A CA 1
ATOM 5706 C C . ALA A 1 720 ? -15.261 9.827 17.525 1.00 97.19 720 ALA A C 1
ATOM 5708 O O . ALA A 1 720 ? -14.635 8.798 17.788 1.00 97.19 720 ALA A O 1
ATOM 5709 N N . PHE A 1 721 ? -16.502 10.021 17.991 1.00 98.19 721 PHE A N 1
ATOM 5710 C CA . PHE A 1 721 ? -17.239 9.044 18.807 1.00 98.19 721 PHE A CA 1
ATOM 5711 C C . PHE A 1 721 ? -17.637 7.797 18.001 1.00 98.19 721 PHE A C 1
ATOM 5713 O O . PHE A 1 721 ? -17.901 6.741 18.580 1.00 98.19 721 PHE A O 1
ATOM 5720 N N . ILE A 1 722 ? -17.654 7.889 16.665 1.00 98.38 722 ILE A N 1
ATOM 5721 C CA . ILE A 1 722 ? -17.848 6.730 15.788 1.00 98.38 722 ILE A CA 1
ATOM 5722 C C . ILE A 1 722 ? -16.681 5.757 15.970 1.00 98.38 722 ILE A C 1
ATOM 5724 O O . ILE A 1 722 ? -16.912 4.561 16.108 1.00 98.38 722 ILE A O 1
ATOM 5728 N N . GLY A 1 723 ? -15.441 6.259 16.010 1.00 97.06 723 GLY A N 1
ATOM 5729 C CA . GLY A 1 723 ? -14.241 5.422 16.075 1.00 97.06 723 GLY A CA 1
ATOM 5730 C C . GLY A 1 723 ? -14.075 4.669 17.396 1.00 97.06 723 GLY A C 1
ATOM 5731 O O . GLY A 1 723 ? -13.694 3.497 17.398 1.00 97.06 723 GLY A O 1
ATOM 5732 N N . THR A 1 724 ? -14.418 5.288 18.529 1.00 97.00 724 THR A N 1
ATOM 5733 C CA . THR A 1 724 ? -14.368 4.604 19.832 1.00 97.00 724 THR A CA 1
ATOM 5734 C C . THR A 1 724 ? -15.395 3.482 19.914 1.00 97.00 724 THR A C 1
ATOM 5736 O O . THR A 1 724 ? -15.038 2.357 20.263 1.00 97.00 724 THR A O 1
ATOM 5739 N N . MET A 1 725 ? -16.645 3.742 19.525 1.00 98.50 725 MET A N 1
ATOM 5740 C CA . MET A 1 725 ? -17.681 2.709 19.521 1.00 98.50 725 MET A CA 1
ATOM 5741 C C . MET A 1 725 ? -17.408 1.627 18.464 1.00 98.50 725 MET A C 1
ATOM 5743 O O . MET A 1 725 ? -17.544 0.440 18.759 1.00 98.50 725 MET A O 1
ATOM 5747 N N . SER A 1 726 ? -16.953 1.995 17.259 1.00 97.69 726 SER A N 1
ATOM 5748 C CA . SER A 1 726 ? -16.652 1.016 16.209 1.00 97.69 726 SER A CA 1
ATOM 5749 C C . SER A 1 726 ? -15.493 0.102 16.600 1.00 97.69 726 SER A C 1
ATOM 5751 O O . SER A 1 726 ? -15.600 -1.109 16.429 1.00 97.69 726 SER A O 1
ATOM 5753 N N . SER A 1 727 ? -14.415 0.639 17.185 1.00 97.38 727 SER A N 1
ATOM 5754 C CA . SER A 1 727 ? -13.282 -0.176 17.641 1.00 97.38 727 SER A CA 1
ATOM 5755 C C . SER A 1 727 ? -13.688 -1.184 18.721 1.00 97.38 727 SER A C 1
ATOM 5757 O O . SER A 1 727 ? -13.293 -2.347 18.642 1.00 97.38 727 SER A O 1
ATOM 5759 N N . LEU A 1 728 ? -14.551 -0.782 19.661 1.00 98.44 728 LEU A N 1
ATOM 5760 C CA . LEU A 1 728 ? -15.131 -1.679 20.658 1.00 98.44 728 LEU A CA 1
ATOM 5761 C C . LEU A 1 728 ? -15.976 -2.787 20.015 1.00 98.44 728 LEU A C 1
ATOM 5763 O O . LEU A 1 728 ? -15.789 -3.961 20.334 1.00 98.44 728 LEU A O 1
ATOM 5767 N N . MET A 1 729 ? -16.901 -2.430 19.120 1.00 98.31 729 MET A N 1
ATOM 5768 C CA . MET A 1 729 ? -17.769 -3.402 18.447 1.00 98.31 729 MET A CA 1
ATOM 5769 C C . MET A 1 729 ? -16.952 -4.415 17.645 1.00 98.31 729 MET A C 1
ATOM 5771 O O . MET A 1 729 ? -17.171 -5.617 17.770 1.00 98.31 729 MET A O 1
ATOM 5775 N N . ARG A 1 730 ? -15.967 -3.941 16.877 1.00 97.69 730 ARG A N 1
ATOM 5776 C CA . ARG A 1 730 ? -15.072 -4.790 16.083 1.00 97.69 730 ARG A CA 1
ATOM 5777 C C . ARG A 1 730 ? -14.266 -5.743 16.958 1.00 97.69 730 ARG A C 1
ATOM 5779 O O . ARG A 1 730 ? -14.202 -6.930 16.653 1.00 97.69 730 ARG A O 1
ATOM 5786 N N . TYR A 1 731 ? -13.708 -5.250 18.063 1.00 97.00 731 TYR A N 1
ATOM 5787 C CA . TYR A 1 731 ? -12.992 -6.088 19.025 1.00 97.00 731 TYR A CA 1
ATOM 5788 C C . TYR A 1 731 ? -13.916 -7.149 19.637 1.00 97.00 731 TYR A C 1
ATOM 5790 O O . TYR A 1 731 ? -13.582 -8.329 19.689 1.00 97.00 731 TYR A O 1
ATOM 5798 N N . LYS A 1 732 ? -15.135 -6.758 20.029 1.00 94.88 732 LYS A N 1
ATOM 5799 C CA . LYS A 1 732 ? -16.129 -7.675 20.602 1.00 94.88 732 LYS A CA 1
ATOM 5800 C C . LYS A 1 732 ? -16.583 -8.760 19.616 1.00 94.88 732 LYS A C 1
ATOM 5802 O O . LYS A 1 732 ? -16.891 -9.871 20.049 1.00 94.88 732 LYS A O 1
ATOM 5807 N N . LEU A 1 733 ? -16.635 -8.440 18.325 1.00 94.44 733 LEU A N 1
ATOM 5808 C CA . LEU A 1 733 ? -16.974 -9.367 17.242 1.00 94.44 733 LEU A CA 1
ATOM 5809 C C . LEU A 1 733 ? -15.793 -10.249 16.798 1.00 94.44 733 LEU A C 1
ATOM 5811 O O . LEU A 1 733 ? -16.006 -11.172 16.017 1.00 94.44 733 LEU A O 1
ATOM 5815 N N . GLY A 1 734 ? -14.573 -9.996 17.286 1.00 94.31 734 GLY A N 1
ATOM 5816 C CA . GLY A 1 734 ? -13.365 -10.703 16.845 1.00 94.31 734 GLY A CA 1
ATOM 5817 C C . GLY A 1 734 ? -12.864 -10.269 15.463 1.00 94.31 734 GLY A C 1
ATOM 5818 O O . GLY A 1 734 ? -12.112 -10.995 14.827 1.00 94.31 734 GLY A O 1
ATOM 5819 N N . GLU A 1 735 ? -13.274 -9.092 14.978 1.00 93.06 735 GLU A N 1
ATOM 5820 C CA . GLU A 1 735 ? -12.796 -8.510 13.712 1.00 93.06 735 GLU A CA 1
ATOM 5821 C C . GLU A 1 735 ? -11.427 -7.818 13.851 1.00 93.06 735 GLU A C 1
ATOM 5823 O O . GLU A 1 735 ? -10.840 -7.369 12.864 1.00 93.06 735 GLU A O 1
ATOM 5828 N N . THR A 1 736 ? -10.960 -7.634 15.086 1.00 92.31 736 THR A N 1
ATOM 5829 C CA . THR A 1 736 ? -9.647 -7.093 15.445 1.00 92.31 736 THR A CA 1
ATOM 5830 C C . THR A 1 736 ? -9.257 -7.616 16.821 1.00 92.31 736 THR A C 1
ATOM 5832 O O . THR A 1 736 ? -10.098 -7.678 17.716 1.00 92.31 736 THR A O 1
ATOM 5835 N N . ASP A 1 737 ? -7.974 -7.910 17.014 1.00 93.88 737 ASP A N 1
ATOM 5836 C CA . ASP A 1 737 ? -7.421 -8.313 18.314 1.00 93.88 737 ASP A CA 1
ATOM 5837 C C . ASP A 1 737 ? -6.940 -7.115 19.150 1.00 93.88 737 ASP A C 1
ATOM 5839 O O . ASP A 1 737 ? -6.471 -7.270 20.278 1.00 93.88 737 ASP A O 1
ATOM 5843 N N . VAL A 1 738 ? -7.057 -5.899 18.607 1.00 91.19 738 VAL A N 1
ATOM 5844 C CA . VAL A 1 738 ? -6.598 -4.660 19.245 1.00 91.19 738 VAL A CA 1
ATOM 5845 C C . VAL A 1 738 ? -7.785 -3.773 19.602 1.00 91.19 738 VAL A C 1
ATOM 5847 O O . VAL A 1 738 ? -8.576 -3.408 18.730 1.00 91.19 738 VAL A O 1
ATOM 5850 N N . LEU A 1 739 ? -7.853 -3.371 20.875 1.00 97.00 739 LEU A N 1
ATOM 5851 C CA . LEU A 1 739 ? -8.771 -2.355 21.389 1.00 97.00 739 LEU A CA 1
ATOM 5852 C C . LEU A 1 739 ? -7.977 -1.104 21.819 1.00 97.00 739 LEU A C 1
ATOM 5854 O O . LEU A 1 739 ? -7.431 -1.084 22.928 1.00 97.00 739 LEU A O 1
ATOM 5858 N N . PRO A 1 740 ? -7.891 -0.057 20.971 1.00 93.81 740 PRO A N 1
ATOM 5859 C CA . PRO A 1 740 ? -6.946 1.045 21.165 1.00 93.81 740 PRO A CA 1
ATOM 5860 C C . PRO A 1 740 ? -7.153 1.850 22.446 1.00 93.81 740 PRO A C 1
ATOM 5862 O O . PRO A 1 740 ? -6.188 2.378 22.979 1.00 93.81 740 PRO A O 1
ATOM 5865 N N . THR A 1 741 ? -8.389 1.969 22.933 1.00 97.69 741 THR A N 1
ATOM 5866 C CA . THR A 1 741 ? -8.727 2.723 24.153 1.00 97.69 741 THR A CA 1
ATOM 5867 C C . THR A 1 741 ? -9.227 1.809 25.268 1.00 97.69 741 THR A C 1
ATOM 5869 O O . THR A 1 741 ? -10.092 2.197 26.052 1.00 97.69 741 THR A O 1
ATOM 5872 N N . SER A 1 742 ? -8.710 0.579 25.330 1.00 98.50 742 SER A N 1
ATOM 5873 C CA . SER A 1 742 ? -9.038 -0.377 26.393 1.00 98.50 742 SER A CA 1
ATOM 5874 C C . SER A 1 742 ? -8.804 0.206 27.790 1.00 98.50 742 SER A C 1
ATOM 5876 O O . SER A 1 742 ? -7.948 1.074 27.992 1.00 98.50 742 SER A O 1
ATOM 5878 N N . VAL A 1 743 ? -9.541 -0.291 28.783 1.00 98.31 743 VAL A N 1
ATOM 5879 C CA . VAL A 1 743 ? -9.313 0.073 30.193 1.00 98.31 743 VAL A CA 1
ATOM 5880 C C . VAL A 1 743 ? -7.888 -0.266 30.655 1.00 98.31 743 VAL A C 1
ATOM 5882 O O . VAL A 1 743 ? -7.325 0.435 31.496 1.00 98.31 743 VAL A O 1
ATOM 5885 N N . GLU A 1 744 ? -7.272 -1.294 30.067 1.00 98.00 744 GLU A N 1
ATOM 5886 C CA . GLU A 1 744 ? -5.881 -1.699 30.277 1.00 98.00 744 GLU A CA 1
ATOM 5887 C C . GLU A 1 744 ? -4.862 -0.687 29.744 1.00 98.00 744 GLU A C 1
ATOM 5889 O O . GLU A 1 744 ? -3.789 -0.547 30.333 1.00 98.00 744 GLU A O 1
ATOM 5894 N N . ASP A 1 745 ? -5.173 0.018 28.656 1.00 98.31 745 ASP A N 1
ATOM 5895 C CA . ASP A 1 745 ? -4.329 1.103 28.153 1.00 98.31 745 ASP A CA 1
ATOM 5896 C C . ASP A 1 745 ? -4.597 2.418 28.898 1.00 98.31 745 ASP A C 1
ATOM 5898 O O . ASP A 1 745 ? -3.672 3.116 29.317 1.00 98.31 745 ASP A O 1
ATOM 5902 N N . VAL A 1 746 ? -5.865 2.767 29.115 1.00 98.50 746 VAL A N 1
ATOM 5903 C CA . VAL A 1 746 ? -6.237 4.089 29.641 1.00 98.50 746 VAL A CA 1
ATOM 5904 C C . VAL A 1 746 ? -5.939 4.234 31.138 1.00 98.50 746 VAL A C 1
ATOM 5906 O O . VAL A 1 746 ? -5.701 5.349 31.606 1.00 98.50 746 VAL A O 1
ATOM 5909 N N . ILE A 1 747 ? -5.795 3.139 31.894 1.00 98.44 747 ILE A N 1
ATOM 5910 C CA . ILE A 1 747 ? -5.274 3.205 33.273 1.00 98.44 747 ILE A CA 1
ATOM 5911 C C . ILE A 1 747 ? -3.884 3.860 33.340 1.00 98.44 747 ILE A C 1
ATOM 5913 O O . ILE A 1 747 ? -3.563 4.549 34.307 1.00 98.44 747 ILE A O 1
ATOM 5917 N N . LYS A 1 748 ? -3.062 3.714 32.297 1.00 98.50 748 LYS A N 1
ATOM 5918 C CA . LYS A 1 748 ? -1.751 4.366 32.214 1.00 98.50 748 LYS A CA 1
ATOM 5919 C C . LYS A 1 748 ? -1.882 5.867 31.918 1.00 98.50 748 LYS A C 1
ATOM 5921 O O . LYS A 1 748 ? -1.116 6.653 32.465 1.00 98.50 748 LYS A O 1
ATOM 5926 N N . THR A 1 749 ? -2.901 6.294 31.160 1.00 98.56 749 THR A N 1
ATOM 5927 C CA . THR A 1 749 ? -3.261 7.722 31.023 1.00 98.56 749 THR A CA 1
ATOM 5928 C C . THR A 1 749 ? -3.594 8.292 32.398 1.00 98.56 749 THR A C 1
ATOM 5930 O O . THR A 1 749 ? -3.081 9.347 32.766 1.00 98.56 749 THR A O 1
ATOM 5933 N N . MET A 1 750 ? -4.387 7.568 33.193 1.00 98.50 750 MET A N 1
ATOM 5934 C CA . MET A 1 750 ? -4.736 7.980 34.554 1.00 98.50 750 MET A CA 1
ATOM 5935 C C . MET A 1 750 ? -3.514 8.070 35.477 1.00 98.50 750 MET A C 1
ATOM 5937 O O . MET A 1 750 ? -3.453 8.971 36.312 1.00 98.50 750 MET A O 1
ATOM 5941 N N . ALA A 1 751 ? -2.521 7.191 35.306 1.00 98.56 751 ALA A N 1
ATOM 5942 C CA . ALA A 1 751 ? -1.258 7.284 36.035 1.00 98.56 751 ALA A CA 1
ATOM 5943 C C . ALA A 1 751 ? -0.498 8.576 35.690 1.00 98.56 751 ALA A C 1
ATOM 5945 O O . ALA A 1 751 ? -0.051 9.275 36.595 1.00 98.56 751 ALA A O 1
ATOM 5946 N N . VAL A 1 752 ? -0.425 8.947 34.406 1.00 98.62 752 VAL A N 1
ATOM 5947 C CA . VAL A 1 752 ? 0.228 10.197 33.978 1.00 98.62 752 VAL A CA 1
ATOM 5948 C C . VAL A 1 752 ? -0.528 11.436 34.465 1.00 98.62 752 VAL A C 1
ATOM 5950 O O . VAL A 1 752 ? 0.099 12.400 34.903 1.00 98.62 752 VAL A O 1
ATOM 5953 N N . VAL A 1 753 ? -1.865 11.408 34.459 1.00 98.38 753 VAL A N 1
ATOM 5954 C CA . VAL A 1 753 ? -2.687 12.470 35.064 1.00 98.38 753 VAL A CA 1
ATOM 5955 C C . VAL A 1 753 ? -2.342 12.645 36.545 1.00 98.38 753 VAL A C 1
ATOM 5957 O O . VAL A 1 753 ? -2.125 13.770 36.996 1.00 98.38 753 VAL A O 1
ATOM 5960 N N . GLU A 1 754 ? -2.244 11.550 37.301 1.00 98.00 754 GLU A N 1
ATOM 5961 C CA . GLU A 1 754 ? -1.875 11.594 38.718 1.00 98.00 754 GLU A CA 1
ATOM 5962 C C . GLU A 1 754 ? -0.455 12.145 38.918 1.00 98.00 754 GLU A C 1
ATOM 5964 O O . GLU A 1 754 ? -0.250 13.047 39.732 1.00 98.00 754 GLU A O 1
ATOM 5969 N N . SER A 1 755 ? 0.511 11.692 38.115 1.00 98.25 755 SER A N 1
ATOM 5970 C CA . SER A 1 755 ? 1.882 12.211 38.130 1.00 98.25 755 SER A CA 1
ATOM 5971 C C . SER A 1 755 ? 1.950 13.710 37.823 1.00 98.25 755 SER A C 1
ATOM 5973 O O . SER A 1 755 ? 2.725 14.421 38.461 1.00 98.25 755 SER A O 1
ATOM 5975 N N . ALA A 1 756 ? 1.125 14.220 36.905 1.00 98.00 756 ALA A N 1
ATOM 5976 C CA . ALA A 1 756 ? 1.074 15.646 36.587 1.00 98.00 756 ALA A CA 1
ATOM 5977 C C . ALA A 1 756 ? 0.560 16.483 37.774 1.00 98.00 756 ALA A C 1
ATOM 5979 O O . ALA A 1 756 ? 1.099 17.554 38.060 1.00 98.00 756 ALA A O 1
ATOM 5980 N N . TYR A 1 757 ? -0.432 15.989 38.520 1.00 97.12 757 TYR A N 1
ATOM 5981 C CA . TYR A 1 757 ? -0.877 16.655 39.747 1.00 97.12 757 TYR A CA 1
ATOM 5982 C C . TYR A 1 757 ? 0.209 16.662 40.827 1.00 97.12 757 TYR A C 1
ATOM 5984 O O . TYR A 1 757 ? 0.522 17.728 41.356 1.00 97.12 757 TYR A O 1
ATOM 5992 N N . ILE A 1 758 ? 0.847 15.514 41.078 1.00 96.94 758 ILE A N 1
ATOM 5993 C CA . ILE A 1 758 ? 1.963 15.404 42.033 1.00 96.94 758 ILE A CA 1
ATOM 5994 C C . ILE A 1 758 ? 3.101 16.368 41.657 1.00 96.94 758 ILE A C 1
ATOM 5996 O O . ILE A 1 758 ? 3.645 17.062 42.514 1.00 96.94 758 ILE A O 1
ATOM 6000 N N . SER A 1 759 ? 3.438 16.449 40.369 1.00 96.94 759 SER A N 1
ATOM 6001 C CA . SER A 1 759 ? 4.457 17.360 39.837 1.00 96.94 759 SER A CA 1
ATOM 6002 C C . SER A 1 759 ? 4.099 18.835 40.082 1.00 96.94 759 SER A C 1
ATOM 6004 O O . SER A 1 759 ? 4.913 19.608 40.593 1.00 96.94 759 SER A O 1
ATOM 6006 N N . SER A 1 760 ? 2.841 19.215 39.828 1.00 96.31 760 SER A N 1
ATOM 6007 C CA . SER A 1 760 ? 2.339 20.576 40.065 1.00 96.31 760 SER A CA 1
ATOM 6008 C C . SER A 1 760 ? 2.382 20.999 41.536 1.00 96.31 760 SER A C 1
ATOM 6010 O O . SER A 1 760 ? 2.623 22.184 41.821 1.00 96.31 760 SER A O 1
ATOM 6012 N N . ASP A 1 761 ? 2.144 20.058 42.450 1.00 94.88 761 ASP A N 1
ATOM 6013 C CA . ASP A 1 761 ? 2.124 20.296 43.894 1.00 94.88 761 ASP A CA 1
ATOM 6014 C C . ASP A 1 761 ? 3.536 20.361 44.492 1.00 94.88 761 ASP A C 1
ATOM 6016 O O . ASP A 1 761 ? 3.807 21.227 45.325 1.00 94.88 761 ASP A O 1
ATOM 6020 N N . ASN A 1 762 ? 4.459 19.517 44.018 1.00 93.62 762 ASN A N 1
ATOM 6021 C CA . ASN A 1 762 ? 5.848 19.500 44.488 1.00 93.62 762 ASN A CA 1
ATOM 6022 C C . ASN A 1 762 ? 6.671 20.702 43.988 1.00 93.62 762 ASN A C 1
ATOM 6024 O O . ASN A 1 762 ? 7.611 21.126 44.661 1.00 93.62 762 ASN A O 1
ATOM 6028 N N . GLY A 1 763 ? 6.300 21.288 42.843 1.00 81.81 763 GLY A N 1
ATOM 6029 C CA . GLY A 1 763 ? 6.978 22.455 42.277 1.00 81.81 763 GLY A CA 1
ATOM 6030 C C . GLY A 1 763 ? 8.344 22.145 41.649 1.00 81.81 763 GLY A C 1
ATOM 6031 O O . GLY A 1 763 ? 8.734 20.993 41.485 1.00 81.81 763 GLY A O 1
ATOM 6032 N N . GLY A 1 764 ? 9.053 23.203 41.239 1.00 83.62 764 GLY A N 1
ATOM 6033 C CA . GLY A 1 764 ? 10.381 23.114 40.622 1.00 83.62 764 GLY A CA 1
ATOM 6034 C C . GLY A 1 764 ? 11.528 23.361 41.606 1.00 83.62 764 GLY A C 1
ATOM 6035 O O . GLY A 1 764 ? 11.324 23.557 42.804 1.00 83.62 764 GLY A O 1
ATOM 6036 N N . VAL A 1 765 ? 12.757 23.406 41.088 1.00 85.12 765 VAL A N 1
ATOM 6037 C CA . VAL A 1 765 ? 13.934 23.778 41.884 1.00 85.12 765 VAL A CA 1
ATOM 6038 C C . VAL A 1 765 ? 13.827 25.246 42.296 1.00 85.12 765 VAL A C 1
ATOM 6040 O O . VAL A 1 765 ? 13.641 26.127 41.457 1.00 85.12 765 VAL A O 1
ATOM 6043 N N . VAL A 1 766 ? 13.964 25.516 43.596 1.00 84.94 766 VAL A N 1
ATOM 6044 C CA . VAL A 1 766 ? 14.003 26.888 44.114 1.00 84.94 766 VAL A CA 1
ATOM 6045 C C . VAL A 1 766 ? 15.214 27.607 43.523 1.00 84.94 766 VAL A C 1
ATOM 6047 O O . VAL A 1 766 ? 16.347 27.137 43.658 1.00 84.94 766 VAL A O 1
ATOM 6050 N N . VAL A 1 767 ? 14.982 28.768 42.906 1.00 86.12 767 VAL A N 1
ATOM 6051 C CA . VAL A 1 767 ? 16.053 29.688 42.506 1.00 86.12 767 VAL A CA 1
ATOM 6052 C C . VAL A 1 767 ? 16.686 30.233 43.785 1.00 86.12 767 VAL A C 1
ATOM 6054 O O . VAL A 1 767 ? 16.184 31.169 44.399 1.00 86.12 767 VAL A O 1
ATOM 6057 N N . ALA A 1 768 ? 17.736 29.562 44.250 1.00 85.50 768 ALA A N 1
ATOM 6058 C CA . ALA A 1 768 ? 18.443 29.953 45.459 1.00 85.50 768 ALA A CA 1
ATOM 6059 C C . ALA A 1 768 ? 19.239 31.241 45.212 1.00 85.50 768 ALA A C 1
ATOM 6061 O O . ALA A 1 768 ? 19.875 31.371 44.170 1.00 85.50 768 ALA A O 1
ATOM 6062 N N . GLU A 1 769 ? 19.288 32.136 46.202 1.00 74.56 769 GLU A N 1
ATOM 6063 C CA . GLU A 1 769 ? 20.042 33.402 46.125 1.00 74.56 769 GLU A CA 1
ATOM 6064 C C . GLU A 1 769 ? 21.520 33.204 45.762 1.00 74.56 769 GLU A C 1
ATOM 6066 O O . GLU A 1 769 ? 22.121 34.068 45.148 1.00 74.56 769 GLU A O 1
ATOM 6071 N N . ARG A 1 770 ? 22.104 32.035 46.060 1.00 80.81 770 ARG A N 1
ATOM 6072 C CA . ARG A 1 770 ? 23.479 31.692 45.649 1.00 80.81 770 ARG A CA 1
ATOM 6073 C C . ARG A 1 770 ? 23.693 31.615 44.128 1.00 80.81 770 ARG A C 1
ATOM 6075 O O . ARG A 1 770 ? 24.831 31.465 43.699 1.00 80.81 770 ARG A O 1
ATOM 6082 N N . PHE A 1 771 ? 22.614 31.589 43.348 1.00 77.44 771 PHE A N 1
ATOM 6083 C CA . PHE A 1 771 ? 22.618 31.575 41.884 1.00 77.44 771 PHE A CA 1
ATOM 6084 C C . PHE A 1 771 ? 22.222 32.933 41.276 1.00 77.44 771 PHE A C 1
ATOM 6086 O O . PHE A 1 771 ? 22.152 33.025 40.051 1.00 77.44 771 PHE A O 1
ATOM 6093 N N . VAL A 1 772 ? 21.924 33.941 42.108 1.00 66.19 772 VAL A N 1
ATOM 6094 C CA . VAL A 1 772 ? 21.515 35.300 41.708 1.00 66.19 772 VAL A CA 1
ATOM 6095 C C . VAL A 1 772 ? 22.678 36.271 41.851 1.00 66.19 772 VAL A C 1
ATOM 6097 O O . VAL A 1 772 ? 23.421 36.158 42.853 1.00 66.19 772 VAL A O 1
#

Organism: NCBI:txid714943

Sequence (772 aa):
MSTNTIRIAVRKFGPFESALQKMWDSFCAATGCNLKAEMVPMDLDDLHLAILKQGGLKNGDWDIAHLVTDWLYEAWSSGALEDLQPYITQKPPEDFPLGWSNSLLDMQKFGTSIAGLPFHDGPECLIYRKDLFADVSEIRNFHEQFGKPLAVPQTWDDFKTVARFFHRPEQNLYGSVFAGFPDGHNTVFDFCLQLWTRGGNLTDANSRVNIDTLAATDGLTFYRDILRDQTAVHPNAMQYESVQTGMAFARGEAAMMVNWFGFASMCEVIEESKVKGLVDIAPVPFNSGNESASLNVYWLYTIGSGSRHKQAAYDFIRFATTVANDKLLTLEGGIGCRISTWTDGGVNAIIPYYHKLETLHRSARSLPQKDNWTLIAKIIDEVVLQAIHSDIPVKRLLKEGQHQINLIDKRTPQTMQIPYKPILPQTPVPIVIVGAGGIVGDAHLPAYKKAGFNVIGITNRTRTKAENLAIQFDIPNVYNTIAEAVANSPANTVYDVTIMPDQFVETLEQLPDGAGVLIQKPMGDYFWQSKEILEVCRRKKLAAAINCQLRFAPFVSAARYMVEQGLIGELYDMEVRVTLETPWHLFPHVMVHPRLEIQYHSIHYIDLMRSFLGDPQSVMAKTLKHPAKKLSSSRSTILFDYGDTMHAVINTNHDHSFGPHNQESFIKWEGTKGAIKARMGLLMDYPHGVPDKFEYCIVEEGKAPEWKEIELEGSWFPDAFIGTMSSLMRYKLGETDVLPTSVEDVIKTMAVVESAYISSDNGGVVVAERFV

InterPro domains:
  IPR000683 Gfo/Idh/MocA-like oxidoreductase, N-terminal [PF01408] (431-544)
  IPR006059 Bacterial-type extracellular solute-binding protein [PF01547] (19-325)
  IPR036291 NAD(P)-binding domain superfamily [SSF51735] (416-578)
  IPR050490 Bacterial solute-binding protein 1 [PTHR43649] (17-488)

pLDDT: mean 93.52, std 7.6, range [35.81, 98.81]

Foldseek 3Di:
DDPQEAEEEEADDQLRVVLLVVLVVVLCVVPVRRGHYDYDHDHDVVSCCCQQVVLCLQQQVHFKYWDKLVCLLVCVVVQFFDFCLVVCVVPNFPPPPNQFDPLQQPSQDDPSTGFFHFWFWWKKFKKFQQCCLPDPVNQVVLCVVPVDGRDDAQALVSLQSQQLSQPDVVVLEGAEAAQQEDPPPCLLVQLCQQLQLAVHDQADPVRAGACLDPSSLRSLLSVQVQLPPPSRYDPCRNVHHQVRRLVCVQQVNYRIYTHIPLSLLVSLPDPNGPSHVRMDTDFDHHHPPHHGAIATMTIGTTGTPSHPCNSVSSSSSSSCLHPVNSLSSVVSSGQTRTQSSLPDPVSCVRRVHSVCVVVNSVRHDYDRSDPCVVVLSVLSSVLSSCSNPHPPRSSVSSVVSVVVSVVSVVVPPPPVPQPQAFDFDPDAAEEEEEALDPCCVFAVLVQCVVVVHHHQEYEYCPQVSRVVVCVVRVHPYYDDDLLRVQVPDDPRYAYEYEDDLVCQLVNLLSHAQQHQYEHEDDCHLALVSLVSNVVSCVVSVYLYFYPLLLCSWSLNSSVVSCVVVCQQPAWQEKEWDFAAAFPCVVPVPLQADQLNALRPPVLSVLLSLCLRQNFFPAKAKAFDDDPPDPGHTFWMKIWTHPDDRHTYIYTYDNHNPPDLPPGAGWIKIHHPFWIKIKGQQCRSDPNVGDDIWIWMWGHDPPDDTDIDTDDTPGHSGRNSSNNLVRLSSCCSVVVDVDNSRGSVSSSSSSVNSVSNVVNNVVDDDDPDPVND